Protein AF-A0A7R9KZT3-F1 (afdb_monomer)

Secondary structure (DSSP, 8-state):
-----B--------S--PPEEE-BGGG--HHHHHHHHHHHHHHHHS-TTSTTSHHHHHHHH--TT----HHHHHHHHHHT-S---BSSTTHHHHHHHHHHHHHHHHHHHHT-TT----B--TTSGGG-SPPGGGTS-TTTS--TT--SSS-HHHHTTPPPPHHHH--HHHHT---S-B-TT-HHHHHHSSS-B--SS--SB-S---HHIIIIIIHHHHHHH-TTSTTTSHHHHTTSTTHHHHHHHHHHHHHHHHHTT------HHHHT-EEEEE-TTS-EEEEEGGGTS-GGGGTEEESS----SS------TTSPEEEEEEEEE------SS-EEEEEEPPHHHHHHHHHHHTTTTTTSEEEEEEEEEE--S-SS-EEEEEESPPTTPPP-TTSTTEEEEEE-----S----SS----EEEEEE-HHHHHHHHHHHHHHHSS--SEEEEEEEEE-GGG------------------EEE-BGGG--HHHHHHHHHHHHHHHTS-TT-TTSHHHHHHHH--TT--SSHHHHHHHHHHT-S---BSSTTHHHHHHHHHHHHHHHHHHHHT-TT----B--TTSGGG-SPPHHHH--STTS--TT--SSS-HHHHTTPPPPHHHH--HHHHT-----B-TT-SGGGGG-SS-B--SS--SB-S---HHIIIIIIHHHHHHH-TT-TTT-TTTGGGSTHHHHHHHHHHHHHHHHHHTT------HHHHT-EEEEE-TTS-EEEEEGGGSS-TTTTTEEESS-----TT---------EEEEEE---EEEE--SS-EEEEEE--GGGHHHHHHHHTTTTTTS-EEEEEEEEEE-SSSS-EEEEEESPPTT----TTSTTEEEEE--GGGSTT-TTT-----EEEEEE-HHHHHHHHHHHHHHHSS--SEEEEEEEEE-SSS------TT-EEEEEEEEEEEE-PPTT----TTS-TTTS--

pLDDT: mean 79.07, std 17.39, range [24.5, 98.69]

Solvent-accessible surface area (backbone atoms only — not comparable to full-atom values): 52170 Å² total; per-residue (Å²): 138,82,84,83,58,82,54,71,92,66,96,76,71,100,58,87,80,71,67,44,62,29,41,44,49,87,74,55,50,73,65,58,50,51,38,50,41,45,8,48,39,50,17,60,73,37,58,63,87,38,68,71,7,43,61,31,49,16,20,24,49,14,40,63,85,40,74,73,44,73,70,49,48,50,48,28,64,74,67,58,26,54,61,33,43,39,32,20,48,53,25,62,60,48,52,49,52,49,50,55,32,49,36,46,33,38,20,62,48,33,72,37,94,81,57,58,63,31,19,51,48,35,73,42,82,90,41,26,30,53,56,67,79,44,42,48,67,51,90,84,50,92,37,64,40,36,65,84,54,38,17,59,34,38,48,73,45,43,60,58,56,66,84,45,34,44,46,61,75,31,50,67,32,82,44,40,55,22,53,71,95,38,59,71,49,10,48,51,6,30,31,1,14,62,68,97,66,93,49,51,64,53,64,30,40,11,31,34,52,56,33,26,49,26,37,47,29,24,51,41,7,13,69,90,10,31,38,6,29,49,27,38,17,58,67,37,60,62,43,56,21,48,50,40,32,54,49,43,48,52,54,16,22,42,73,58,70,42,62,84,82,75,54,67,72,63,35,67,39,68,50,76,48,49,45,68,85,55,51,77,37,47,43,46,42,66,72,62,76,48,50,73,78,69,33,39,45,64,76,73,72,66,81,68,98,64,74,77,74,87,72,74,90,78,68,77,67,52,75,48,74,50,77,53,80,50,87,44,76,75,57,95,52,75,45,75,44,79,45,74,55,57,74,90,49,50,63,56,50,50,32,48,30,70,54,76,48,69,91,49,62,68,48,33,36,42,40,42,31,36,30,62,86,70,50,10,52,35,26,45,30,19,49,58,56,59,78,64,59,77,91,49,83,87,40,72,34,41,46,48,73,52,60,45,56,60,56,72,48,50,97,71,95,67,96,73,58,61,62,38,61,44,70,32,71,33,42,69,39,50,40,54,52,31,29,55,39,25,75,75,69,76,48,65,76,65,52,48,34,45,30,39,32,59,47,68,42,73,72,68,77,77,84,90,69,97,78,76,80,93,70,93,82,81,83,79,65,39,58,27,36,46,58,91,72,58,50,74,68,56,52,50,35,51,42,42,10,48,45,50,18,61,72,40,54,67,88,36,62,65,9,42,63,30,49,18,21,26,49,14,38,77,79,37,47,70,43,76,66,37,50,52,52,26,63,75,70,62,24,51,60,31,45,36,32,20,52,53,27,64,61,51,52,48,51,52,50,55,32,48,38,45,31,38,22,63,46,32,70,39,93,79,56,53,63,39,18,51,51,35,70,43,82,90,41,26,35,58,59,64,77,43,45,44,68,49,93,84,49,92,41,63,44,38,65,85,54,33,14,57,43,40,51,75,45,45,58,58,56,67,85,43,35,46,48,57,76,21,51,72,34,63,22,40,59,14,51,76,93,40,68,78,48,8,53,58,6,26,39,0,14,57,68,96,62,95,46,53,60,56,51,30,30,10,31,37,54,50,36,23,49,30,36,44,26,21,62,43,5,13,69,87,11,33,41,4,29,57,25,38,17,58,69,37,61,59,43,61,19,46,49,42,31,54,50,43,49,51,53,15,25,42,74,72,71,35,62,77,85,88,43,71,71,61,33,67,37,67,51,75,51,46,40,68,85,50,51,80,45,79,46,45,46,63,79,65,78,45,53,59,69,70,41,35,44,64,76,72,72,65,79,80,71,95,84,77,76,84,73,90,44,57,64,71,40,82,74,51,71,44,74,46,80,48,79,40,72,63,56,94,52,75,47,74,46,80,45,74,52,59,76,93,49,47,68,58,55,43,37,48,33,68,53,78,44,80,85,57,58,60,45,36,31,35,35,34,31,42,30,56,94,69,38,18,59,36,28,42,33,21,53,60,60,58,87,91,60,83,87,56,81,88,40,74,36,43,53,47,70,48,66,45,31,86,40,56,52,62,37,81,78,72,82,68,67,38,62,37,42,46,62,34,71,34,43,70,43,50,47,51,52,34,28,54,38,24,75,71,69,78,44,60,75,61,55,46,37,44,32,43,32,64,42,68,66,49,97,70,83,73,88,75,64,97,81,34,37,38,35,25,61,39,49,37,36,35,31,37,47,60,61,86,84,62,70,87,64,82,86,74,46,75,85,75,68,76,121

InterPro domains:
  IPR002227 Tyrosinase copper-binding domain [PF00264] (56-254)
  IPR002227 Tyrosinase copper-binding domain [PF00264] (511-713)
  IPR002227 Tyrosinase copper-binding domain [PR00092] (86-103)
  IPR002227 Tyrosinase copper-binding domain [PR00092] (117-122)
  IPR002227 Tyrosinase copper-binding domain [PR00092] (212-223)
  IPR002227 Tyrosinase copper-binding domain [PR00092] (235-253)
  IPR002227 Tyrosinase copper-binding domain [PS00497] (86-103)
  IPR002227 Tyrosinase copper-binding domain [PS00497] (544-561)
  IPR002227 Tyrosinase copper-binding domain [PS00498] (236-247)
  IPR002227 Tyrosinase copper-binding domain [PS00498] (694-705)
  IPR008922 Di-copper centre-containing domain superfamily [G3DSA:1.10.1280.10] (5-304)
  IPR008922 Di-copper centre-containing domain superfamily [G3DSA:1.10.1280.10] (448-761)
  IPR008922 Di-copper centre-containing domain superfamily [SSF48056] (11-301)
  IPR008922 Di-copper centre-containing domain superfamily [SSF48056] (475-759)
  IPR022739 Polyphenol oxidase, central domain [PF12142] (262-301)
  IPR022739 Polyphenol oxidase, central domain [PF12142] (720-758)
  IPR050316 Tyrosinase and Hemocyanin [PTHR11474] (457-765)

Foldseek 3Di:
DDDADADDPDPPDPDPQAFAAAEALQPDDPVLVLLLQQLLVLLCPDDCLQQLHLNLLLQLQAALVDPVPPVVVCVCVVSNGLNAFAQALCNLLRLLVSLLQNQQSSCVSSVHVRHHQHAQPCLPVVRQAQRDLQQDDPPVPNRSQHDPQWFPCNSVRNGDDNQLAPLVLLLLQAAAEEAPVCLVNQARHNRFYDDQATDSYDQTGYPLCVPNNLSCLLLTRFFPGQSQASNRNSSRNNSSNHSVVSNLSVVLSVVLVYDDDDDPSQQAHWDWGAHSVSDIHIGGSVQRRDVVSSSYDYPDGDYDPDRNDPDDPPADEDEDEQDDEDADADDQAKDKDKGFADPVCQVVLLCLLVVVCVVGHYWYKYKYWYFYQGTSWKKWKFKQPDFQDPDDCPDLRTQGMDGDYDDDSDNDPDDPRPGHIDMTTCSSSSSVVSNVCCVVPVGGDSIMMMMIHIDGSNPDDDPDDPDDDDDDDDRDFQAAEAPVPDDPLLLLLQQQLLVLLCPDDCLQQLHLNLLLQLQAAQPFAQDPVSVVVCVVSNGLNAFAQALCNQLRLLVSLLQNQQLSCVSSVPVSHDHYAQQLQPVVRQADDQLQLDDPVPHNRSQHDPQWQPCNSVRPGDDNQLAHLVLLLPAQAAEAEPVGLVCLASHNRFYDDPAGDSYDQGHHPLCQGNNLSCLLLTRAWPGQSQASNRNSSNSNSSNHSVVSNLSVVLSVVQPHDRDPDPVQQAHWGWGAHSVRDIDIGGSVCRNDVSSSRYDYPDGDYDDPPDDDDPFNDWDWQDFQFDKDKDFDDQAKDKDKRFADPLCFVVLFCLLVVVCVPFPKWKKFKKFWFDAITSWKKWKFKQDDPPDDDDCPDLRTFHMDHDRSFYRHRNPPSDGDGHIRMTGCVSSSSVQSNVCCVVPVGGDRIMMMMIHIDGSDPDDDDDDRPTIIIRRTGITMITGDGPPDDVPVPRDSVRPSD

Nearest PDB structures (foldseek):
  4z14-assembly1_D  TM=6.688E-01  e=2.338E-21  Coreopsis grandiflora
  4z12-assembly2_B  TM=6.682E-01  e=1.575E-21  Coreopsis grandiflora
  4z14-assembly7_G  TM=6.636E-01  e=8.440E-21  Coreopsis grandiflora
  4z11-assembly2_B  TM=6.674E-01  e=1.453E-20  Coreopsis grandiflora
  4z0y-assembly1_C  TM=7.490E-01  e=2.002E-13  Coreopsis grandiflora

Radius of gyration: 37.18 Å; Cα contacts (8 Å, |Δi|>4): 1983; chains: 1; bounding box: 91×63×119 Å

Organism: NCBI:txid1979941

Structure (mmCIF, N/CA/C/O backbone):
data_AF-A0A7R9KZT3-F1
#
_entry.id   AF-A0A7R9KZT3-F1
#
loop_
_atom_site.group_PDB
_atom_site.id
_atom_site.type_symbol
_atom_site.label_atom_id
_atom_site.label_alt_id
_atom_site.label_comp_id
_atom_site.label_asym_id
_atom_site.label_entity_id
_atom_site.label_seq_id
_atom_site.pdbx_PDB_ins_code
_atom_site.Cartn_x
_atom_site.Cartn_y
_atom_site.Cartn_z
_atom_site.occupancy
_atom_site.B_iso_or_equiv
_atom_site.auth_seq_id
_atom_site.auth_comp_id
_atom_site.auth_asym_id
_atom_site.auth_atom_id
_atom_site.pdbx_PDB_model_num
ATOM 1 N N . MET A 1 1 ? -16.725 22.736 50.211 1.00 25.58 1 MET A N 1
ATOM 2 C CA . MET A 1 1 ? -16.160 21.934 51.315 1.00 25.58 1 MET A CA 1
ATOM 3 C C . MET A 1 1 ? -16.682 20.510 51.125 1.00 25.58 1 MET A C 1
ATOM 5 O O . MET A 1 1 ? -17.801 20.230 51.520 1.00 25.58 1 MET A O 1
ATOM 9 N N . PHE A 1 2 ? -15.978 19.663 50.365 1.00 27.56 2 PHE A N 1
ATOM 10 C CA . PHE A 1 2 ? -16.417 18.281 50.114 1.00 27.56 2 PHE A CA 1
ATOM 11 C C . PHE A 1 2 ? -15.764 17.372 51.158 1.00 27.56 2 PHE A C 1
ATOM 13 O O . PHE A 1 2 ? -14.540 17.259 51.185 1.00 27.56 2 PHE A O 1
ATOM 20 N N . LEU A 1 3 ? -16.576 16.779 52.041 1.00 27.00 3 LEU A N 1
ATOM 21 C CA . LEU A 1 3 ? -16.144 15.745 52.982 1.00 27.00 3 LEU A CA 1
ATOM 22 C C . LEU A 1 3 ? -15.655 14.529 52.177 1.00 27.00 3 LEU A C 1
ATOM 24 O O . LEU A 1 3 ? -16.437 13.898 51.470 1.00 27.00 3 LEU A O 1
ATOM 28 N N . ILE A 1 4 ? -14.366 14.204 52.275 1.00 30.92 4 ILE A N 1
ATOM 29 C CA . ILE A 1 4 ? -13.809 12.954 51.749 1.00 30.92 4 ILE A CA 1
ATOM 30 C C . ILE A 1 4 ? -14.044 11.887 52.822 1.00 30.92 4 ILE A C 1
ATOM 32 O O . ILE A 1 4 ? -13.359 11.870 53.842 1.00 30.92 4 ILE A O 1
ATOM 36 N N . ILE A 1 5 ? -15.040 11.024 52.616 1.00 38.44 5 ILE A N 1
ATOM 37 C CA . ILE A 1 5 ? -15.298 9.868 53.482 1.00 38.44 5 ILE A CA 1
ATOM 38 C C . ILE A 1 5 ? -14.415 8.713 52.994 1.00 38.44 5 ILE A C 1
ATOM 40 O O . ILE A 1 5 ? -14.577 8.221 51.876 1.00 38.44 5 ILE A O 1
ATOM 44 N N . ASN A 1 6 ? -13.468 8.281 53.829 1.00 35.47 6 ASN A N 1
ATOM 45 C CA . ASN A 1 6 ? -12.727 7.038 53.616 1.00 35.47 6 ASN A CA 1
ATOM 46 C C . ASN A 1 6 ? -13.642 5.866 53.982 1.00 35.47 6 ASN A C 1
ATOM 48 O O . ASN A 1 6 ? -13.790 5.538 55.158 1.00 35.47 6 ASN A O 1
ATOM 52 N N . VAL A 1 7 ? -14.273 5.248 52.986 1.00 42.66 7 VAL A N 1
ATOM 53 C CA . VAL A 1 7 ? -15.101 4.056 53.192 1.00 42.66 7 VAL A CA 1
ATOM 54 C C . VAL A 1 7 ? -14.187 2.835 53.130 1.00 42.66 7 VAL A C 1
ATOM 56 O O . VAL A 1 7 ? -13.742 2.432 52.058 1.00 42.66 7 VAL A O 1
ATOM 59 N N . ARG A 1 8 ? -13.882 2.239 54.287 1.00 40.88 8 ARG A N 1
ATOM 60 C CA . ARG A 1 8 ? -13.417 0.848 54.319 1.00 40.88 8 ARG A CA 1
ATOM 61 C C . ARG A 1 8 ? -14.602 -0.035 53.954 1.00 40.88 8 ARG A C 1
ATOM 63 O O . ARG A 1 8 ? -15.691 0.166 54.487 1.00 40.88 8 ARG A O 1
ATOM 70 N N . ILE A 1 9 ? -14.382 -1.034 53.102 1.00 47.22 9 ILE A N 1
ATOM 71 C CA . ILE A 1 9 ? -15.297 -2.175 52.994 1.00 47.22 9 ILE A CA 1
ATOM 72 C C . ILE A 1 9 ? -15.089 -3.004 54.266 1.00 47.22 9 ILE A C 1
ATOM 74 O O . ILE A 1 9 ? -14.437 -4.044 54.256 1.00 47.22 9 ILE A O 1
ATOM 78 N N . ASP A 1 10 ? -15.529 -2.469 55.406 1.00 34.75 10 ASP A N 1
ATOM 79 C CA . ASP A 1 10 ? -15.551 -3.220 56.647 1.00 34.75 10 ASP A CA 1
ATOM 80 C C . ASP A 1 10 ? -16.725 -4.188 56.572 1.00 34.75 10 ASP A C 1
ATOM 82 O O . ASP A 1 10 ? -17.875 -3.811 56.344 1.00 34.75 10 ASP A O 1
ATOM 86 N N . ALA A 1 11 ? -16.380 -5.456 56.769 1.00 33.59 11 ALA A N 1
ATOM 87 C CA . ALA A 1 11 ? -17.261 -6.582 56.998 1.00 33.59 11 ALA A CA 1
ATOM 88 C C . ALA A 1 11 ? -18.071 -6.384 58.292 1.00 33.59 11 ALA A C 1
ATOM 90 O O . ALA A 1 11 ? -17.854 -7.057 59.298 1.00 33.59 11 ALA A O 1
ATOM 91 N N . LYS A 1 12 ? -18.989 -5.420 58.281 1.00 32.62 12 LYS A N 1
ATOM 92 C CA . LYS A 1 12 ? -19.995 -5.217 59.317 1.00 32.62 12 LYS A CA 1
ATOM 93 C C . LYS A 1 12 ? -21.354 -5.041 58.667 1.00 32.62 12 LYS A C 1
ATOM 95 O O . LYS A 1 12 ? -21.881 -3.943 58.607 1.00 32.62 12 LYS A O 1
ATOM 100 N N . GLU A 1 13 ? -21.884 -6.156 58.185 1.00 34.97 13 GLU A N 1
ATOM 101 C CA . GLU A 1 13 ? -23.274 -6.541 58.421 1.00 34.97 13 GLU A CA 1
ATOM 102 C C . GLU A 1 13 ? -23.427 -8.008 58.014 1.00 34.97 13 GLU A C 1
ATOM 104 O O . GLU A 1 13 ? -23.401 -8.360 56.836 1.00 34.97 13 GLU A O 1
ATOM 109 N N . GLU A 1 14 ? -23.539 -8.875 59.023 1.00 34.44 14 GLU A N 1
ATOM 110 C CA . GLU A 1 14 ? -23.947 -10.272 58.899 1.00 34.44 14 GLU A CA 1
ATOM 111 C C . GLU A 1 14 ? -25.370 -10.344 58.324 1.00 34.44 14 GLU A C 1
ATOM 113 O O . GLU A 1 14 ? -26.355 -10.544 59.027 1.00 34.44 14 GLU A O 1
ATOM 118 N N . THR A 1 15 ? -25.498 -10.191 57.011 1.00 37.62 15 THR A N 1
ATOM 119 C CA . THR A 1 15 ? -26.685 -10.606 56.267 1.00 37.62 15 THR A CA 1
ATOM 120 C C . THR A 1 15 ? -26.211 -11.595 55.217 1.00 37.62 15 THR A C 1
ATOM 122 O O . THR A 1 15 ? -25.415 -11.241 54.355 1.00 37.62 15 THR A O 1
ATOM 125 N N . LYS A 1 16 ? -26.624 -12.868 55.366 1.00 43.31 16 LYS A N 1
ATOM 126 C CA . LYS A 1 16 ? -26.344 -14.020 54.480 1.00 43.31 16 LYS A CA 1
ATOM 127 C C . LYS A 1 16 ? -25.837 -13.571 53.106 1.00 43.31 16 LYS A C 1
ATOM 129 O O . LYS A 1 16 ? -26.649 -13.232 52.247 1.00 43.31 16 LYS A O 1
ATOM 134 N N . HIS A 1 17 ? -24.516 -13.530 52.917 1.00 57.59 17 HIS A N 1
ATOM 135 C CA . HIS A 1 17 ? -23.930 -12.934 51.721 1.00 57.59 17 HIS A CA 1
ATOM 136 C C . HIS A 1 17 ? -24.317 -13.746 50.487 1.00 57.59 17 HIS A C 1
ATOM 138 O O . HIS A 1 17 ? -23.720 -14.773 50.155 1.00 57.59 17 HIS A O 1
ATOM 144 N N . ARG A 1 18 ? -25.365 -13.278 49.814 1.00 75.12 18 ARG A N 1
ATOM 145 C CA . ARG A 1 18 ? -25.803 -13.784 48.527 1.00 75.12 18 ARG A CA 1
ATOM 146 C C . ARG A 1 18 ? -24.642 -13.644 47.550 1.00 75.12 18 ARG A C 1
ATOM 148 O O . ARG A 1 18 ? -24.170 -12.540 47.310 1.00 75.12 18 ARG A O 1
ATOM 155 N N . THR A 1 19 ? -24.193 -14.766 46.996 1.00 86.44 19 THR A N 1
ATOM 156 C CA . THR A 1 19 ? -23.185 -14.758 45.934 1.00 86.44 19 THR A CA 1
ATOM 157 C C . THR A 1 19 ? -23.883 -14.583 44.592 1.00 86.44 19 THR A C 1
ATOM 159 O O . THR A 1 19 ? -24.685 -15.427 44.191 1.00 86.44 19 THR A O 1
ATOM 162 N N . TYR A 1 20 ? -23.587 -13.487 43.908 1.00 93.19 20 TYR A N 1
ATOM 163 C CA . TYR A 1 20 ? -24.064 -13.185 42.567 1.00 93.19 20 TYR A CA 1
ATOM 164 C C . TYR A 1 20 ? -23.340 -14.050 41.530 1.00 93.19 20 TYR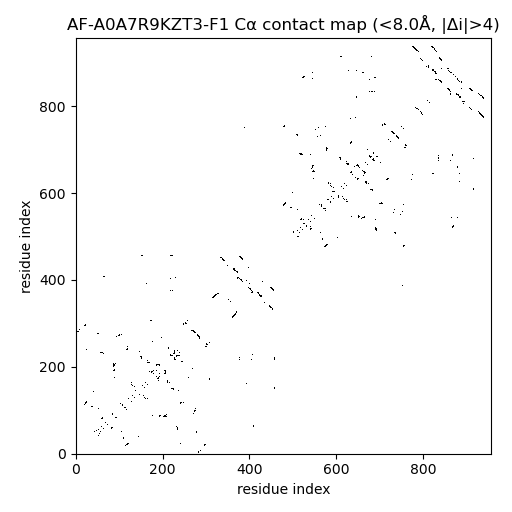 A C 1
ATOM 166 O O . TYR A 1 20 ? -22.137 -14.285 41.631 1.00 93.19 20 TYR A O 1
ATOM 174 N N . VAL A 1 21 ? -24.067 -14.539 40.527 1.00 95.19 21 VAL A N 1
ATOM 175 C CA . VAL A 1 21 ? -23.489 -15.337 39.440 1.00 95.19 21 VAL A CA 1
ATOM 176 C C . VAL A 1 21 ? -23.626 -14.552 38.145 1.00 95.19 21 VAL A C 1
ATOM 178 O O . VAL A 1 21 ? -24.741 -14.265 37.711 1.00 95.19 21 VAL A O 1
ATOM 181 N N . ARG A 1 22 ? -22.497 -14.181 37.544 1.00 97.06 22 ARG A N 1
ATOM 182 C CA . ARG A 1 22 ? -22.452 -13.650 36.180 1.00 97.06 22 ARG A CA 1
ATOM 183 C C . ARG A 1 22 ? -22.492 -14.824 35.214 1.00 97.06 22 ARG A C 1
ATOM 185 O O . ARG A 1 22 ? -21.695 -15.752 35.355 1.00 97.06 22 ARG A O 1
ATOM 192 N N . LYS A 1 23 ? -23.434 -14.781 34.278 1.00 96.12 23 LYS A N 1
ATOM 193 C CA . LYS A 1 23 ? -23.669 -15.831 33.283 1.00 96.12 23 LYS A CA 1
ATOM 194 C C . LYS A 1 23 ? -23.264 -15.361 31.896 1.00 96.12 23 LYS A C 1
ATOM 196 O O . LYS A 1 23 ? -23.144 -14.151 31.682 1.00 96.12 23 LYS A O 1
ATOM 201 N N . SER A 1 24 ? -23.107 -16.296 30.963 1.00 96.19 24 SER A N 1
ATOM 202 C CA . SER A 1 24 ? -23.040 -15.910 29.554 1.00 96.19 24 SER A CA 1
ATOM 203 C C . SER A 1 24 ? -24.322 -15.168 29.161 1.00 96.19 24 SER A C 1
ATOM 205 O O . SER A 1 24 ? -25.416 -15.527 29.604 1.00 96.19 24 SER A O 1
ATOM 207 N N . ALA A 1 25 ? -24.182 -14.141 28.327 1.00 94.75 25 ALA A N 1
ATOM 208 C CA . ALA A 1 25 ? -25.292 -13.425 27.715 1.00 94.75 25 ALA A CA 1
ATOM 209 C C . ALA A 1 25 ? -26.271 -14.394 27.029 1.00 94.75 25 ALA A C 1
ATOM 211 O O . ALA A 1 25 ? -27.477 -14.309 27.257 1.00 94.75 25 ALA A O 1
ATOM 212 N N . ASP A 1 26 ? -25.764 -15.376 26.284 1.00 89.31 26 ASP A N 1
ATOM 213 C CA . ASP A 1 26 ? -26.603 -16.341 25.561 1.00 89.31 26 ASP A CA 1
ATOM 214 C C . ASP A 1 26 ? -27.299 -17.357 26.487 1.00 89.31 26 ASP A C 1
ATOM 216 O O . ASP A 1 26 ? -28.234 -18.040 26.078 1.00 89.31 26 ASP A O 1
ATOM 220 N N . ALA A 1 27 ? -26.895 -17.426 27.761 1.00 91.81 27 ALA A N 1
ATOM 221 C CA . ALA A 1 27 ? -27.527 -18.260 28.785 1.00 91.81 27 ALA A CA 1
ATOM 222 C C . ALA A 1 27 ? -28.573 -17.505 29.630 1.00 91.81 27 ALA A C 1
ATOM 224 O O . ALA A 1 27 ? -29.166 -18.089 30.545 1.00 91.81 27 ALA A O 1
ATOM 225 N N . LEU A 1 28 ? -28.785 -16.209 29.377 1.00 91.94 28 LEU A N 1
ATOM 226 C CA . LEU A 1 28 ? -29.783 -15.429 30.101 1.00 91.94 28 LEU A CA 1
ATOM 227 C C . LEU A 1 28 ? -31.205 -15.790 29.668 1.00 91.94 28 LEU A C 1
ATOM 229 O O . LEU A 1 28 ? -31.531 -15.928 28.490 1.00 91.94 28 LEU A O 1
ATOM 233 N N . THR A 1 29 ? -32.090 -15.867 30.653 1.00 89.69 29 THR A N 1
ATOM 234 C CA . THR A 1 29 ? -33.527 -16.010 30.435 1.00 89.69 29 THR A CA 1
ATOM 235 C C . THR A 1 29 ? -34.129 -14.726 29.866 1.00 89.69 29 THR A C 1
ATOM 237 O O . THR A 1 29 ? -33.620 -13.621 30.067 1.00 89.69 29 THR A O 1
ATOM 240 N N . PHE A 1 30 ? -35.293 -14.847 29.226 1.00 84.00 30 PHE A N 1
ATOM 241 C CA . PHE A 1 30 ? -36.045 -13.693 28.727 1.00 84.00 30 PHE A CA 1
ATOM 242 C C . PHE A 1 30 ? -36.299 -12.627 29.811 1.00 84.00 30 PHE A C 1
ATOM 244 O O . PHE A 1 30 ? -36.148 -11.433 29.557 1.00 84.00 30 PHE A O 1
ATOM 251 N N . LYS A 1 31 ? -36.617 -13.049 31.044 1.00 87.88 31 LYS A N 1
ATOM 252 C CA . LYS A 1 31 ? -36.808 -12.136 32.181 1.00 87.88 31 LYS A CA 1
ATOM 253 C C . LYS A 1 31 ? -35.525 -11.375 32.526 1.00 87.88 31 LYS A C 1
ATOM 255 O O . LYS A 1 31 ? -35.575 -10.163 32.709 1.00 87.88 31 LYS A O 1
ATOM 260 N N . GLU A 1 32 ? -34.387 -12.064 32.607 1.00 92.94 32 GLU A N 1
ATOM 261 C CA . GLU A 1 32 ? -33.093 -11.426 32.891 1.00 92.94 32 GLU A CA 1
ATOM 262 C C . GLU A 1 32 ? -32.752 -10.379 31.815 1.00 92.94 32 GLU A C 1
ATOM 264 O O . GLU A 1 32 ? -32.341 -9.266 32.148 1.00 92.94 32 GLU A O 1
ATOM 269 N N . TRP A 1 33 ? -33.031 -10.671 30.540 1.00 90.25 33 TRP A N 1
ATOM 270 C CA . TRP A 1 33 ? -32.879 -9.702 29.452 1.00 90.25 33 TRP A CA 1
ATOM 271 C C . TRP A 1 33 ? -33.803 -8.488 29.570 1.00 90.25 33 TRP A C 1
ATOM 273 O O . TRP A 1 33 ? -33.366 -7.356 29.349 1.00 90.25 33 TRP A O 1
ATOM 283 N N . GLN A 1 34 ? -35.067 -8.690 29.945 1.00 88.75 34 GLN A N 1
ATOM 284 C CA . GLN A 1 34 ? -35.996 -7.587 30.196 1.00 88.75 34 GLN A CA 1
ATOM 285 C C . GLN A 1 34 ? -35.544 -6.706 31.366 1.00 88.75 34 GLN A C 1
ATOM 287 O O . GLN A 1 34 ? -35.652 -5.481 31.289 1.00 88.75 34 GLN A O 1
ATOM 292 N N . ASP A 1 35 ? -35.021 -7.311 32.432 1.00 93.38 35 ASP A N 1
ATOM 293 C CA . ASP A 1 35 ? -34.506 -6.590 33.595 1.00 93.38 35 ASP A CA 1
ATOM 294 C C . ASP A 1 35 ? -33.272 -5.744 33.208 1.00 93.38 35 ASP A C 1
ATOM 296 O O . ASP A 1 35 ? -33.190 -4.568 33.578 1.00 93.38 35 ASP A O 1
ATOM 300 N N . ILE A 1 36 ? -32.369 -6.276 32.373 1.00 94.81 36 ILE A N 1
ATOM 301 C CA . ILE A 1 36 ? -31.231 -5.528 31.806 1.00 94.81 36 ILE A CA 1
ATOM 302 C C . ILE A 1 36 ? -31.709 -4.368 30.927 1.00 94.81 36 ILE A C 1
ATOM 304 O O . ILE A 1 36 ? -31.286 -3.231 31.153 1.00 94.81 36 ILE A O 1
ATOM 308 N N . ARG A 1 37 ? -32.614 -4.611 29.964 1.00 92.69 37 ARG A N 1
ATOM 309 C CA . ARG A 1 37 ? -33.170 -3.552 29.096 1.00 92.69 37 ARG A CA 1
ATOM 310 C C . ARG A 1 37 ? -33.773 -2.427 29.934 1.00 92.69 37 ARG A C 1
ATOM 312 O O . ARG A 1 37 ? -33.431 -1.266 29.732 1.00 92.69 37 ARG A O 1
ATOM 319 N N . ARG A 1 38 ? -34.596 -2.765 30.931 1.00 93.62 38 ARG A N 1
ATOM 320 C CA . ARG A 1 38 ? -35.207 -1.787 31.842 1.00 93.62 38 ARG A CA 1
ATOM 321 C C . ARG A 1 38 ? -34.159 -0.979 32.602 1.00 93.62 38 ARG A C 1
ATOM 323 O O . ARG A 1 38 ? -34.267 0.241 32.669 1.00 93.62 38 ARG A O 1
ATOM 330 N N . GLY A 1 39 ? -33.140 -1.641 33.150 1.00 96.38 39 GLY A N 1
ATOM 331 C CA . GLY A 1 39 ? -32.054 -0.972 33.864 1.00 96.38 39 GLY A CA 1
ATOM 332 C C . GLY A 1 39 ? -31.318 0.042 32.986 1.00 96.38 39 GLY A C 1
ATOM 333 O O . GLY A 1 39 ? -31.150 1.191 33.394 1.00 96.38 39 GLY A O 1
ATOM 334 N N . PHE A 1 40 ? -30.947 -0.347 31.762 1.00 96.38 40 PHE A N 1
ATOM 335 C CA . PHE A 1 40 ? -30.303 0.560 30.809 1.00 96.38 40 PHE A CA 1
ATOM 336 C C . PHE A 1 40 ? -31.220 1.708 30.376 1.00 96.38 40 PHE A C 1
ATOM 338 O O . PHE A 1 40 ? -30.739 2.837 30.299 1.00 96.38 40 PHE A O 1
ATOM 345 N N . GLN A 1 41 ? -32.516 1.460 30.151 1.00 94.69 41 GLN A N 1
ATOM 346 C CA . GLN A 1 41 ? -33.479 2.519 29.829 1.00 94.69 41 GLN A CA 1
ATOM 347 C C . GLN A 1 41 ? -33.552 3.556 30.956 1.00 94.69 41 GLN A C 1
ATOM 349 O O . GLN A 1 41 ? -33.286 4.731 30.731 1.00 94.69 41 GLN A O 1
ATOM 354 N N . VAL A 1 42 ? -33.768 3.118 32.202 1.00 96.75 42 VAL A N 1
ATOM 355 C CA . VAL A 1 42 ? -33.827 4.016 33.370 1.00 96.75 42 VAL A CA 1
ATOM 356 C C . VAL A 1 42 ? -32.534 4.817 33.527 1.00 96.75 42 VAL A C 1
ATOM 358 O O . VAL A 1 42 ? -32.559 5.992 33.894 1.00 96.75 42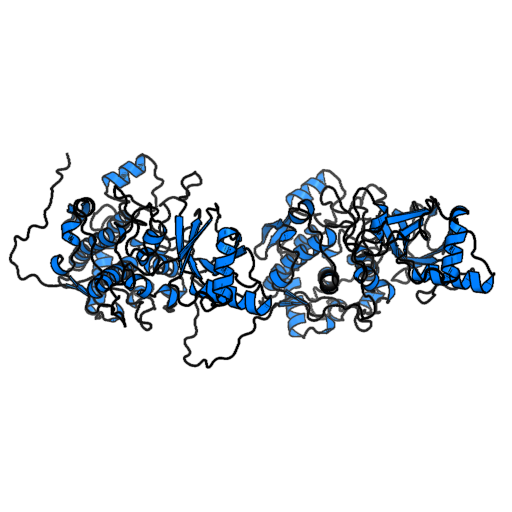 VAL A O 1
ATOM 361 N N . MET A 1 43 ? -31.378 4.203 33.267 1.00 97.56 43 MET A N 1
ATOM 362 C CA . MET A 1 43 ? -30.100 4.912 33.303 1.00 97.56 43 MET A CA 1
ATOM 363 C C . MET A 1 43 ? -29.949 5.925 32.161 1.00 97.56 43 MET A C 1
ATOM 365 O O . MET A 1 43 ? -29.331 6.967 32.385 1.00 97.56 43 MET A O 1
ATOM 369 N N . LYS A 1 44 ? -30.492 5.651 30.968 1.00 94.06 44 LYS A N 1
ATOM 370 C CA . LYS A 1 44 ? -30.511 6.577 29.823 1.00 94.06 44 LYS A CA 1
ATOM 371 C C . LYS A 1 44 ? -31.449 7.765 30.048 1.00 94.06 44 LYS A C 1
ATOM 373 O O . LYS A 1 44 ? -31.067 8.886 29.728 1.00 94.06 44 LYS A O 1
ATOM 378 N N . ASP A 1 45 ? -32.604 7.540 30.669 1.00 93.69 45 ASP A N 1
ATOM 379 C CA . ASP A 1 45 ? -33.618 8.575 30.920 1.00 93.69 45 ASP A CA 1
ATOM 380 C C . ASP A 1 45 ? -33.199 9.576 32.013 1.00 93.69 45 ASP A C 1
ATOM 382 O O . ASP A 1 45 ? -33.723 10.689 32.120 1.00 93.69 45 ASP A O 1
ATOM 386 N N . ARG A 1 46 ? -32.236 9.200 32.865 1.00 95.69 46 ARG A N 1
ATOM 387 C CA . ARG A 1 46 ? -31.687 10.098 33.889 1.00 95.69 46 ARG A CA 1
ATOM 388 C C . ARG A 1 46 ? -30.943 11.265 33.241 1.00 95.69 46 ARG A C 1
ATOM 390 O O . ARG A 1 46 ? -30.168 11.099 32.306 1.00 95.69 46 ARG A O 1
ATOM 397 N N . LYS A 1 47 ? -31.088 12.452 33.842 1.00 92.38 47 LYS A N 1
ATOM 398 C CA . LYS A 1 47 ? -30.330 13.654 33.455 1.00 92.38 47 LYS A CA 1
ATOM 399 C C . LYS A 1 47 ? -28.832 13.350 33.370 1.00 92.38 47 LYS A C 1
ATOM 401 O O . LYS A 1 47 ? -28.280 12.714 34.260 1.00 92.38 47 LYS A O 1
ATOM 406 N N . GLN A 1 48 ? -28.176 13.913 32.364 1.00 86.75 48 GLN A N 1
ATOM 407 C CA . GLN A 1 48 ? -26.770 13.662 32.030 1.00 86.75 48 GLN A CA 1
ATOM 408 C C . GLN A 1 48 ? -25.779 13.866 33.192 1.00 86.75 48 GLN A C 1
ATOM 410 O O . GLN A 1 48 ? -24.794 13.145 33.300 1.00 86.75 48 GLN A O 1
ATOM 415 N N . LEU A 1 49 ? -26.037 14.834 34.082 1.00 90.25 49 LEU A N 1
ATOM 416 C CA . LEU A 1 49 ? -25.191 15.111 35.254 1.00 90.25 49 LEU A CA 1
ATOM 417 C C . LEU A 1 49 ? -25.565 14.294 36.501 1.00 90.25 49 LEU A C 1
ATOM 419 O O . LEU A 1 49 ? -24.933 14.449 37.544 1.00 90.25 49 LEU A O 1
ATOM 423 N N . ASN A 1 50 ? -26.589 13.443 36.424 1.00 95.06 50 ASN A N 1
ATOM 424 C CA . ASN A 1 50 ? -26.897 12.506 37.495 1.00 95.06 50 ASN A CA 1
ATOM 425 C C . ASN A 1 50 ? -25.807 11.419 37.514 1.00 95.06 50 ASN A C 1
ATOM 427 O O . ASN A 1 50 ? -25.633 10.757 36.484 1.00 95.06 50 ASN A O 1
ATOM 431 N N . PRO A 1 51 ? -25.118 11.186 38.651 1.00 95.50 51 PRO A N 1
ATOM 432 C CA . PRO A 1 51 ? -24.048 10.194 38.740 1.00 95.50 51 PRO A CA 1
ATOM 433 C C . PRO A 1 51 ? -24.515 8.771 38.427 1.00 95.50 51 PRO A C 1
ATOM 435 O O . PRO A 1 51 ? -23.704 7.928 38.073 1.00 95.50 51 PRO A O 1
ATOM 438 N N . LEU A 1 52 ? -25.817 8.497 38.506 1.00 97.25 52 LEU A N 1
ATOM 439 C CA . LEU A 1 52 ? -26.413 7.202 38.197 1.00 97.25 52 LEU A CA 1
ATOM 440 C C . LEU A 1 52 ? -26.936 7.098 36.751 1.00 97.25 52 LEU A C 1
ATOM 442 O O . LEU A 1 52 ? -27.611 6.120 36.425 1.00 97.25 52 LEU A O 1
ATOM 446 N N . SER A 1 53 ? -26.720 8.108 35.903 1.00 97.44 53 SER A N 1
ATOM 447 C CA . SER A 1 53 ? -27.074 8.034 34.477 1.00 97.44 53 SER A CA 1
ATOM 448 C C . SER A 1 53 ? -26.041 7.229 33.687 1.00 97.44 53 SER A C 1
ATOM 450 O O . SER A 1 53 ? -24.865 7.184 34.056 1.00 97.44 53 SER A O 1
ATOM 452 N N . LEU A 1 54 ? -26.462 6.623 32.572 1.00 96.06 54 LEU A N 1
ATOM 453 C CA . LEU A 1 54 ? -25.554 5.883 31.689 1.00 96.06 54 LEU A CA 1
ATOM 454 C C . LEU A 1 54 ? -24.459 6.802 31.140 1.00 96.06 54 LEU A C 1
ATOM 456 O O . LEU A 1 54 ? -23.294 6.421 31.115 1.00 96.06 54 LEU A O 1
ATOM 460 N N . LEU A 1 55 ? -24.826 8.025 30.744 1.00 94.50 55 LEU A N 1
ATOM 461 C CA . LEU A 1 55 ? -23.878 8.983 30.183 1.00 94.50 55 LEU A CA 1
ATOM 462 C C . LEU A 1 55 ? -22.820 9.411 31.204 1.00 94.50 55 LEU A C 1
ATOM 464 O O . LEU A 1 55 ? -21.644 9.496 30.863 1.00 94.50 55 LEU A O 1
ATOM 468 N N . TYR A 1 56 ? -23.220 9.647 32.457 1.00 96.06 56 TYR A N 1
ATOM 469 C CA . TYR A 1 56 ? -22.269 9.989 33.509 1.00 96.06 56 TYR A CA 1
ATOM 470 C C . TYR A 1 56 ? -21.308 8.837 33.780 1.00 96.06 56 TYR A C 1
ATOM 472 O O . TYR A 1 56 ? -20.103 9.063 33.841 1.00 96.06 56 TYR A O 1
ATOM 480 N N . GLN A 1 57 ? -21.835 7.614 33.916 1.00 96.88 57 GLN A N 1
ATOM 481 C CA . GLN A 1 57 ? -21.014 6.420 34.110 1.00 96.88 57 GLN A CA 1
ATOM 482 C C . GLN A 1 57 ? -20.027 6.260 32.950 1.00 96.88 57 GLN A C 1
ATOM 484 O O . GLN A 1 57 ? -18.828 6.197 33.191 1.00 96.88 57 GLN A O 1
ATOM 489 N N . ALA A 1 58 ? -20.493 6.356 31.702 1.00 95.69 58 ALA A N 1
ATOM 490 C CA . ALA A 1 58 ? -19.629 6.307 30.526 1.00 95.69 58 ALA A CA 1
ATOM 491 C C . ALA A 1 58 ? -18.530 7.387 30.536 1.00 95.69 58 ALA A C 1
ATOM 493 O O . ALA A 1 58 ? -17.387 7.097 30.192 1.00 95.69 58 ALA A O 1
ATOM 494 N N . ASN A 1 59 ? -18.835 8.605 30.999 1.00 94.19 59 ASN A N 1
ATOM 495 C CA . ASN A 1 59 ? -17.852 9.685 31.096 1.00 94.19 59 ASN A CA 1
ATOM 496 C C . ASN A 1 59 ? -16.781 9.455 32.190 1.00 94.19 59 ASN A C 1
ATOM 498 O O . ASN A 1 59 ? -15.692 10.028 32.094 1.00 94.19 59 ASN A O 1
ATOM 502 N N . ILE A 1 60 ? -17.031 8.598 33.195 1.00 95.19 60 ILE A N 1
ATOM 503 C CA . ILE A 1 60 ? -15.988 8.124 34.131 1.00 95.19 60 ILE A CA 1
ATOM 504 C C . ILE A 1 60 ? -14.911 7.360 33.357 1.00 95.19 60 ILE A C 1
ATOM 506 O O . ILE A 1 60 ? -13.723 7.576 33.595 1.00 95.19 60 ILE A O 1
ATOM 510 N N . HIS A 1 61 ? -15.311 6.515 32.404 1.00 94.12 61 HIS A N 1
ATOM 511 C CA . HIS A 1 61 ? -14.377 5.832 31.515 1.00 94.12 61 HIS A CA 1
ATOM 512 C C . HIS A 1 61 ? -13.710 6.805 30.538 1.00 94.12 61 HIS A C 1
ATOM 514 O O . HIS A 1 61 ? -12.489 6.852 30.472 1.00 94.12 61 HIS A O 1
ATOM 520 N N . GLY A 1 62 ? -14.478 7.629 29.826 1.00 89.56 62 GLY A N 1
ATOM 521 C CA . GLY A 1 62 ? -13.913 8.666 28.967 1.00 89.56 62 GLY A CA 1
ATOM 522 C C . GLY A 1 62 ? -14.949 9.683 28.503 1.00 89.56 62 GLY A C 1
ATOM 523 O O . GLY A 1 62 ? -16.107 9.351 28.289 1.00 89.56 62 GLY A O 1
ATOM 524 N N . TYR A 1 63 ? -14.535 10.941 28.364 1.00 86.19 63 TYR A N 1
ATOM 525 C CA . TYR A 1 63 ? -15.381 12.080 27.997 1.00 86.19 63 TYR A CA 1
ATOM 526 C C . TYR A 1 63 ? -15.034 12.566 26.574 1.00 86.19 63 TYR A C 1
ATOM 528 O O . TYR A 1 63 ? -13.974 13.158 26.373 1.00 86.19 63 TYR A O 1
ATOM 536 N N . PRO A 1 64 ? -15.900 12.333 25.572 1.00 76.75 64 PRO A N 1
ATOM 537 C CA . PRO A 1 64 ? -15.624 12.626 24.164 1.00 76.75 64 PRO A CA 1
ATOM 538 C C . PRO A 1 64 ? -15.242 14.048 23.791 1.00 76.75 64 PRO A C 1
ATOM 540 O O . PRO A 1 64 ? -14.547 14.252 22.804 1.00 76.75 64 PRO A O 1
ATOM 543 N N . GLU A 1 65 ? -15.733 15.031 24.535 1.00 73.06 65 GLU A N 1
ATOM 544 C CA . GLU A 1 65 ? -15.481 16.442 24.236 1.00 73.06 65 GLU A CA 1
ATOM 545 C C . GLU A 1 65 ? -14.165 16.923 24.856 1.00 73.06 65 GLU A C 1
ATOM 547 O O . GLU A 1 65 ? -13.846 18.101 24.744 1.00 73.06 65 GLU A O 1
ATOM 552 N N . TYR A 1 66 ? -13.420 16.032 25.520 1.00 71.88 66 TYR A N 1
ATOM 553 C CA . TYR A 1 66 ? -12.238 16.370 26.296 1.00 71.88 66 TYR A CA 1
ATOM 554 C C . TYR A 1 66 ? -11.034 16.742 25.425 1.00 71.88 66 TYR A C 1
ATOM 556 O O . TYR A 1 66 ? -10.287 15.887 24.960 1.00 71.88 66 TYR A O 1
ATOM 564 N N . ASP A 1 67 ? -10.812 18.040 25.291 1.00 68.62 67 ASP A N 1
ATOM 565 C CA . ASP A 1 67 ? -9.723 18.714 24.618 1.00 68.62 67 ASP A CA 1
ATOM 566 C C . ASP A 1 67 ? -8.463 18.925 25.472 1.00 68.62 67 ASP A C 1
ATOM 568 O O . ASP A 1 67 ? -7.447 19.393 24.952 1.00 68.62 67 ASP A O 1
ATOM 572 N N . GLY A 1 68 ? -8.511 18.595 26.767 1.00 74.00 68 GLY A N 1
ATOM 573 C CA . GLY A 1 68 ? -7.419 18.808 27.722 1.00 74.00 68 GLY A CA 1
ATOM 574 C C . GLY A 1 68 ? -7.191 20.274 28.114 1.00 74.00 68 GLY A C 1
ATOM 575 O O . GLY A 1 68 ? -6.203 20.584 28.785 1.00 74.00 68 GLY A O 1
ATOM 576 N N . SER A 1 69 ? -8.074 21.193 27.709 1.00 76.88 69 SER A N 1
ATOM 577 C CA . SER A 1 69 ? -8.034 22.592 28.139 1.00 76.88 69 SER A CA 1
ATOM 578 C C . SER A 1 69 ? -8.169 22.700 29.661 1.00 76.88 69 SER A C 1
ATOM 580 O O . SER A 1 69 ? -8.818 21.864 30.295 1.00 76.88 69 SER A O 1
ATOM 582 N N . PRO A 1 70 ? -7.622 23.756 30.289 1.00 79.81 70 PRO A N 1
ATOM 583 C CA . PRO A 1 70 ? -7.790 23.982 31.725 1.00 79.81 70 PRO A CA 1
ATOM 584 C C . PRO A 1 70 ? -9.258 23.955 32.182 1.00 79.81 70 PRO A C 1
ATOM 586 O O . PRO A 1 70 ? -9.562 23.410 33.242 1.00 79.81 70 PRO A O 1
ATOM 589 N N . ALA A 1 71 ? -10.175 24.483 31.363 1.00 76.94 71 ALA A N 1
ATOM 590 C CA . ALA A 1 71 ? -11.608 24.472 31.642 1.00 76.94 71 ALA A CA 1
ATOM 591 C C . ALA A 1 71 ? -12.168 23.044 31.692 1.00 76.94 71 ALA A C 1
ATOM 593 O O . ALA A 1 71 ? -12.881 22.683 32.628 1.00 76.94 71 ALA A O 1
ATOM 594 N N . GLN A 1 72 ? -11.805 22.199 30.731 1.00 77.88 72 GLN A N 1
ATOM 595 C CA . GLN A 1 72 ? -12.275 20.821 30.712 1.00 77.88 72 GLN A CA 1
ATOM 596 C C . GLN A 1 72 ? -11.534 19.907 31.690 1.00 77.88 72 GLN A C 1
ATOM 598 O O . GLN A 1 72 ? -12.142 18.981 32.217 1.00 77.88 72 GLN A O 1
ATOM 603 N N . ASN A 1 73 ? -10.279 20.201 32.036 1.00 80.00 73 ASN A N 1
ATOM 604 C CA . ASN A 1 73 ? -9.591 19.573 33.169 1.00 80.00 73 ASN A CA 1
ATOM 605 C C . ASN A 1 73 ? -10.335 19.841 34.478 1.00 80.00 73 ASN A C 1
ATOM 607 O O . ASN A 1 73 ? -10.518 18.931 35.290 1.00 80.00 73 ASN A O 1
ATOM 611 N N . ALA A 1 74 ? -10.814 21.074 34.667 1.00 80.75 74 ALA A N 1
ATOM 612 C CA . ALA A 1 74 ? -11.632 21.425 35.818 1.00 80.75 74 ALA A CA 1
ATOM 613 C C . ALA A 1 74 ? -12.976 20.677 35.811 1.00 80.75 74 ALA A C 1
ATOM 615 O O . ALA A 1 74 ? -13.387 20.186 36.859 1.00 80.75 74 ALA A O 1
ATOM 616 N N . ILE A 1 75 ? -13.630 20.521 34.652 1.00 83.44 75 ILE A N 1
ATOM 617 C CA . ILE A 1 75 ? -14.860 19.717 34.502 1.00 83.44 75 ILE A CA 1
ATOM 618 C C . ILE A 1 75 ? -14.590 18.246 34.837 1.00 83.44 75 ILE A C 1
ATOM 620 O O . ILE A 1 75 ? -15.268 17.688 35.698 1.00 83.44 75 ILE A O 1
ATOM 624 N N . ALA A 1 76 ? -13.586 17.629 34.210 1.00 83.12 76 ALA A N 1
ATOM 625 C CA . ALA A 1 76 ? -13.246 16.226 34.425 1.00 83.12 76 ALA A CA 1
ATOM 626 C C . ALA A 1 76 ? -12.927 15.943 35.899 1.00 83.12 76 ALA A C 1
ATOM 628 O O . ALA A 1 76 ? -13.464 15.005 36.485 1.00 83.12 76 ALA A O 1
ATOM 629 N N . THR A 1 77 ? -12.153 16.824 36.537 1.00 85.06 77 THR A N 1
ATOM 630 C CA . THR A 1 77 ? -11.857 16.744 37.974 1.00 85.06 77 THR A CA 1
ATOM 631 C C . THR A 1 77 ? -13.119 16.917 38.823 1.00 85.06 77 THR A C 1
ATOM 633 O O . THR A 1 77 ? -13.358 16.137 39.743 1.00 85.06 77 THR A O 1
ATOM 636 N N . LYS A 1 78 ? -13.949 17.923 38.517 1.00 87.81 78 LYS A N 1
ATOM 637 C CA . LYS A 1 78 ? -15.175 18.240 39.265 1.00 87.81 78 LYS A CA 1
ATOM 638 C C . LYS A 1 78 ? -16.186 17.095 39.239 1.00 87.81 78 LYS A C 1
ATOM 640 O O . LYS A 1 78 ? -16.842 16.855 40.248 1.00 87.81 78 LYS A O 1
ATOM 645 N N . TYR A 1 79 ? -16.322 16.414 38.104 1.00 87.94 79 TYR A N 1
ATOM 646 C CA . TYR A 1 79 ? -17.300 15.343 37.904 1.00 87.94 79 TYR A CA 1
ATOM 647 C C . TYR A 1 79 ? -16.691 13.935 37.957 1.00 87.94 79 TYR A C 1
ATOM 649 O O . TYR A 1 79 ? -17.388 12.968 37.678 1.00 87.94 79 TYR A O 1
ATOM 657 N N . ASN A 1 80 ? -15.418 13.785 38.343 1.00 91.44 80 ASN A N 1
ATOM 658 C CA . ASN A 1 80 ? -14.736 12.484 38.372 1.00 91.44 80 ASN A CA 1
ATOM 659 C C . ASN A 1 80 ? -14.844 11.731 37.025 1.00 91.44 80 ASN A C 1
ATOM 661 O O . ASN A 1 80 ? -15.059 10.520 36.985 1.00 91.44 80 ASN A O 1
ATOM 665 N N . TRP A 1 81 ? -14.742 12.468 35.919 1.00 92.31 81 TRP A N 1
ATOM 666 C CA . TRP A 1 81 ? -14.711 11.942 34.551 1.00 92.31 81 TRP A CA 1
ATOM 667 C C . TRP A 1 81 ? -13.269 11.769 34.077 1.00 92.31 81 TRP A C 1
ATOM 669 O O . TRP A 1 81 ? -12.360 12.329 34.688 1.00 92.31 81 TRP A O 1
ATOM 679 N N . GLN A 1 82 ? -13.053 11.021 32.992 1.00 87.94 82 GLN A N 1
ATOM 680 C CA . GLN A 1 82 ? -11.711 10.726 32.463 1.00 87.94 82 GLN A CA 1
ATOM 681 C C . GLN A 1 82 ? -10.808 10.011 33.484 1.00 87.94 82 GLN A C 1
ATOM 683 O O . GLN A 1 82 ? -9.694 10.447 33.769 1.00 87.94 82 GLN A O 1
ATOM 688 N N . GLN A 1 83 ? -11.310 8.928 34.080 1.00 90.56 83 GLN A N 1
ATOM 689 C CA . GLN A 1 83 ? -10.641 8.189 35.158 1.00 90.56 83 GLN A CA 1
ATOM 690 C C . GLN A 1 83 ? -10.235 6.759 34.775 1.00 90.56 83 GLN A C 1
ATOM 692 O O . GLN A 1 83 ? -9.696 6.062 35.638 1.00 90.56 83 GLN A O 1
ATOM 697 N N . CYS A 1 84 ? -10.496 6.293 33.541 1.00 90.56 84 CYS A N 1
ATOM 698 C CA . CYS A 1 84 ? -10.099 4.940 33.129 1.00 90.56 84 CYS A CA 1
ATOM 699 C C . CYS A 1 84 ? -8.599 4.712 33.303 1.00 90.56 84 CYS A C 1
ATOM 701 O O . CYS A 1 84 ? -7.823 5.657 33.368 1.00 90.56 84 CYS A O 1
ATOM 703 N N . ASN A 1 85 ? -8.202 3.449 33.423 1.00 91.06 85 ASN A N 1
ATOM 704 C CA . ASN A 1 85 ? -6.801 3.065 33.490 1.00 91.06 85 ASN A CA 1
ATOM 705 C C . ASN A 1 85 ? -6.537 2.053 32.385 1.00 91.06 85 ASN A C 1
ATOM 707 O O . ASN A 1 85 ? -6.986 0.915 32.487 1.00 91.06 85 ASN A O 1
ATOM 711 N N . HIS A 1 86 ? -5.808 2.480 31.358 1.00 89.12 86 HIS A N 1
ATOM 712 C CA . HIS A 1 86 ? -5.336 1.628 30.265 1.00 89.12 86 HIS A CA 1
ATOM 713 C C . HIS A 1 86 ? -3.804 1.631 30.186 1.00 89.12 86 HIS A C 1
ATOM 715 O O . HIS A 1 86 ? -3.147 2.535 30.714 1.00 89.12 86 HIS A O 1
ATOM 721 N N . HIS A 1 87 ? -3.236 0.615 29.548 1.00 84.69 87 HIS A N 1
ATOM 722 C CA . HIS A 1 87 ? -1.821 0.375 29.270 1.00 84.69 87 HIS A CA 1
ATOM 723 C C . HIS A 1 87 ? -0.924 0.454 30.507 1.00 84.69 87 HIS A C 1
ATOM 725 O O . HIS A 1 87 ? 0.113 1.131 30.522 1.00 84.69 87 HIS A O 1
ATOM 731 N N . GLN A 1 88 ? -1.359 -0.192 31.581 1.00 88.25 88 GLN A N 1
ATOM 732 C CA . GLN A 1 88 ? -0.635 -0.280 32.842 1.00 88.25 88 GLN A CA 1
ATOM 733 C C . GLN A 1 88 ? -1.246 -1.382 33.706 1.00 88.25 88 GLN A C 1
ATOM 735 O O . GLN A 1 88 ? -2.434 -1.674 33.611 1.00 88.25 88 GLN A O 1
ATOM 740 N N . TYR A 1 89 ? -0.473 -1.888 34.662 1.00 91.88 89 TYR A N 1
ATOM 741 C CA . TYR A 1 89 ? -0.903 -2.916 35.619 1.00 91.88 89 TYR A CA 1
ATOM 742 C C . TYR A 1 89 ? -2.152 -2.611 36.480 1.00 91.88 89 TYR A C 1
ATOM 744 O O . TYR A 1 89 ? -2.639 -3.505 37.169 1.00 91.88 89 TYR A O 1
ATOM 752 N N . PHE A 1 90 ? -2.696 -1.387 36.447 1.00 94.56 90 PHE A N 1
ATOM 753 C CA . PHE A 1 90 ? -3.974 -1.035 37.081 1.00 94.56 90 PHE A CA 1
ATOM 754 C C . PHE A 1 90 ? -5.203 -1.329 36.206 1.00 94.56 90 PHE A C 1
ATOM 756 O O . PHE A 1 90 ? -6.323 -1.252 36.708 1.00 94.56 90 PHE A O 1
ATOM 763 N N . PHE A 1 91 ? -5.017 -1.687 34.932 1.00 94.69 91 PHE A N 1
ATOM 764 C CA . PHE A 1 91 ? -6.092 -1.926 33.967 1.00 94.69 91 PHE A CA 1
ATOM 765 C C . PHE A 1 91 ? -7.156 -2.901 34.488 1.00 94.69 91 PHE A C 1
ATOM 767 O O . PHE A 1 91 ? -8.333 -2.547 34.581 1.00 94.69 91 PHE A O 1
ATOM 774 N N . LEU A 1 92 ? -6.746 -4.104 34.903 1.00 95.69 92 LEU A N 1
ATOM 775 C CA . LEU A 1 92 ? -7.686 -5.150 35.320 1.00 95.69 92 LEU A CA 1
ATOM 776 C C . LEU A 1 92 ? -8.462 -4.773 36.581 1.00 95.69 92 LEU A C 1
ATOM 778 O O . LEU A 1 92 ? -9.682 -4.918 36.638 1.00 95.69 92 LEU A O 1
ATOM 782 N N . ILE A 1 93 ? -7.763 -4.260 37.596 1.00 96.06 93 ILE A N 1
ATOM 783 C CA . ILE A 1 93 ? -8.404 -3.932 38.869 1.00 96.06 93 ILE A CA 1
ATOM 784 C C . ILE A 1 93 ? -9.333 -2.725 38.743 1.00 96.06 93 ILE A C 1
ATOM 786 O O . ILE A 1 93 ? -10.410 -2.732 39.336 1.00 96.06 93 ILE A O 1
ATOM 790 N N . TRP A 1 94 ? -8.968 -1.721 37.942 1.00 97.19 94 TRP A N 1
ATOM 791 C CA . TRP A 1 94 ? -9.822 -0.561 37.720 1.00 97.19 94 TRP A CA 1
ATOM 792 C C . TRP A 1 94 ? -11.126 -0.965 37.028 1.00 97.19 94 TRP A C 1
ATOM 794 O O . TRP A 1 94 ? -12.203 -0.615 37.511 1.00 97.19 94 TRP A O 1
ATOM 804 N N . HIS A 1 95 ? -11.051 -1.774 35.964 1.00 97.44 95 HIS A N 1
ATOM 805 C CA . HIS A 1 95 ? -12.242 -2.250 35.255 1.00 97.44 95 HIS A CA 1
ATOM 806 C C . HIS A 1 95 ? -13.092 -3.205 36.102 1.00 97.44 95 HIS A C 1
ATOM 808 O O . HIS A 1 95 ? -14.317 -3.131 36.044 1.00 97.44 95 HIS A O 1
ATOM 814 N N . ARG A 1 96 ? -12.484 -4.033 36.964 1.00 97.69 96 ARG A N 1
ATOM 815 C CA . ARG A 1 96 ? -13.219 -4.833 37.959 1.00 97.69 96 ARG A CA 1
ATOM 816 C C . ARG A 1 96 ? -14.031 -3.960 38.911 1.00 97.69 96 ARG A C 1
ATOM 818 O O . ARG A 1 96 ? -15.208 -4.233 39.142 1.00 97.69 96 ARG A O 1
ATOM 825 N N . MET A 1 97 ? -13.413 -2.919 39.469 1.00 97.62 97 MET A N 1
ATOM 826 C CA . MET A 1 97 ? -14.097 -1.975 40.357 1.00 97.62 97 MET A CA 1
ATOM 827 C C . MET A 1 97 ? -15.214 -1.244 39.608 1.00 97.62 97 MET A C 1
ATOM 829 O O . MET A 1 97 ? -16.333 -1.156 40.107 1.00 97.62 97 MET A O 1
ATOM 833 N N . TYR A 1 98 ? -14.939 -0.798 38.383 1.00 98.06 98 TYR A N 1
ATOM 834 C CA . TYR A 1 98 ? -15.910 -0.119 37.535 1.00 98.06 98 TYR A CA 1
ATOM 835 C C . TYR A 1 98 ? -17.138 -0.994 37.236 1.00 98.06 98 TYR A C 1
ATOM 837 O O . TYR A 1 98 ? -18.266 -0.555 37.458 1.00 98.06 98 TYR A O 1
ATOM 845 N N . LEU A 1 99 ? -16.933 -2.259 36.850 1.00 98.00 99 LEU A N 1
ATOM 846 C CA . LEU A 1 99 ? -18.006 -3.244 36.676 1.00 98.00 99 LEU A CA 1
ATOM 847 C C . LEU A 1 99 ? -18.787 -3.482 37.965 1.00 98.00 99 LEU A C 1
ATOM 849 O O . LEU A 1 99 ? -20.009 -3.574 37.930 1.00 98.00 99 LEU A O 1
ATOM 853 N N . TYR A 1 100 ? -18.098 -3.605 39.100 1.00 97.44 100 TYR A N 1
ATOM 854 C CA . TYR A 1 100 ? -18.737 -3.858 40.388 1.00 97.44 100 TYR A CA 1
ATOM 855 C C . TYR A 1 100 ? -19.713 -2.737 40.774 1.00 97.44 100 TYR A C 1
ATOM 857 O O . TYR A 1 100 ? -20.855 -3.011 41.148 1.00 97.44 100 TYR A O 1
ATOM 865 N N . PHE A 1 101 ? -19.296 -1.475 40.648 1.00 97.75 101 PHE A N 1
ATOM 866 C CA . PHE A 1 101 ? -20.168 -0.337 40.948 1.00 97.75 101 PHE A CA 1
ATOM 867 C C . PHE A 1 101 ? -21.267 -0.158 39.900 1.00 97.75 101 PHE A C 1
ATOM 869 O O . PHE A 1 101 ? -22.430 0.019 40.269 1.00 97.75 101 PHE A O 1
ATOM 876 N N . PHE A 1 102 ? -20.944 -0.283 38.609 1.00 98.38 102 PHE A N 1
ATOM 877 C CA . PHE A 1 102 ? -21.950 -0.185 37.554 1.00 98.38 102 PHE A CA 1
ATOM 878 C C . PHE A 1 102 ? -23.024 -1.270 37.680 1.00 98.38 102 PHE A C 1
ATOM 880 O O . PHE A 1 102 ? -24.207 -0.968 37.552 1.00 98.38 102 PHE A O 1
ATOM 887 N N . GLU A 1 103 ? -22.652 -2.509 38.011 1.00 98.00 103 GLU A N 1
ATOM 888 C CA . GLU A 1 103 ? -23.605 -3.603 38.223 1.00 98.00 103 GLU A CA 1
ATOM 889 C C . GLU A 1 103 ? -24.595 -3.278 39.345 1.00 98.00 103 GLU A C 1
ATOM 891 O O . GLU A 1 103 ? -25.792 -3.504 39.188 1.00 98.00 103 GLU A O 1
ATOM 896 N N . ARG A 1 104 ? -24.133 -2.693 40.458 1.00 97.06 104 ARG A N 1
ATOM 897 C CA . ARG A 1 104 ? -25.008 -2.268 41.564 1.00 97.06 104 ARG A CA 1
ATOM 898 C C . ARG A 1 104 ? -25.964 -1.152 41.138 1.00 97.06 104 ARG A C 1
ATOM 900 O O . ARG A 1 104 ? -27.149 -1.195 41.478 1.00 97.06 104 ARG A O 1
ATOM 907 N N . ILE A 1 105 ? -25.475 -0.184 40.362 1.00 98.19 105 ILE A N 1
ATOM 908 C CA . ILE A 1 105 ? -26.293 0.904 39.808 1.00 98.19 105 ILE A CA 1
ATOM 909 C C . ILE A 1 105 ? -27.348 0.345 38.845 1.00 98.19 105 ILE A C 1
ATOM 911 O O . ILE A 1 105 ? -28.522 0.702 38.964 1.00 98.19 105 ILE A O 1
ATOM 915 N N . LEU A 1 106 ? -26.954 -0.550 37.936 1.00 98.06 106 LEU A N 1
ATOM 916 C CA . LEU A 1 106 ? -27.834 -1.192 36.960 1.00 98.06 106 LEU A CA 1
ATOM 917 C C . LEU A 1 106 ? -28.889 -2.062 37.651 1.00 98.06 106 LEU A C 1
ATOM 919 O O . LEU A 1 106 ? -30.076 -1.967 37.339 1.00 98.06 106 LEU A O 1
ATOM 923 N N . ARG A 1 107 ? -28.481 -2.845 38.654 1.00 96.25 107 ARG A N 1
ATOM 924 C CA . ARG A 1 107 ? -29.369 -3.648 39.502 1.00 96.25 107 ARG A CA 1
ATOM 925 C C . ARG A 1 107 ? -30.436 -2.772 40.148 1.00 96.25 107 ARG A C 1
ATOM 927 O O . ARG A 1 107 ? -31.624 -3.038 39.987 1.00 96.25 107 ARG A O 1
ATOM 934 N N . LYS A 1 108 ? -30.039 -1.667 40.787 1.00 96.56 108 LYS A N 1
ATOM 935 C CA . LYS A 1 108 ? -30.988 -0.719 41.385 1.00 96.56 108 LYS A CA 1
ATOM 936 C C . LYS A 1 108 ? -31.878 -0.040 40.342 1.00 96.56 108 LYS A C 1
ATOM 938 O O . LYS A 1 108 ? -33.068 0.121 40.585 1.00 96.56 108 LYS A O 1
ATOM 943 N N . ALA A 1 109 ? -31.329 0.348 39.190 1.00 96.69 109 ALA A N 1
ATOM 944 C CA . ALA A 1 109 ? -32.086 0.977 38.107 1.00 96.69 109 ALA A CA 1
ATOM 945 C C . ALA A 1 109 ? -33.140 0.036 37.501 1.00 96.69 109 ALA A C 1
ATOM 947 O O . ALA A 1 109 ? -34.240 0.475 37.190 1.00 96.69 109 ALA A O 1
ATOM 948 N N . SER A 1 110 ? -32.829 -1.256 37.384 1.00 96.38 110 SER A N 1
ATOM 949 C CA . SER A 1 110 ? -33.765 -2.272 36.885 1.00 96.38 110 SER A CA 1
ATOM 950 C C . SER A 1 110 ? -34.879 -2.631 37.877 1.00 96.38 110 SER A C 1
ATOM 952 O O . SER A 1 110 ? -35.894 -3.208 37.481 1.00 96.38 110 SER A O 1
ATOM 954 N N . GLY A 1 111 ? -34.679 -2.346 39.170 1.00 95.31 111 GLY A N 1
ATOM 955 C CA . GLY A 1 111 ? -35.532 -2.835 40.256 1.00 95.31 111 GLY A CA 1
ATOM 956 C C . GLY A 1 111 ? -35.398 -4.338 40.532 1.00 95.31 111 GLY A C 1
ATOM 957 O O . GLY A 1 111 ? -36.182 -4.883 41.303 1.00 95.31 111 GLY A O 1
ATOM 958 N N . SER A 1 112 ? -34.424 -5.016 39.919 1.00 94.56 112 SER A N 1
ATOM 959 C CA . SER A 1 112 ? -34.256 -6.467 40.020 1.00 94.56 112 SER A CA 1
ATOM 960 C C . SER A 1 112 ? -33.089 -6.804 40.943 1.00 94.56 112 SER A C 1
ATOM 962 O O . SER A 1 112 ? -31.944 -6.650 40.527 1.00 94.56 112 SER A O 1
ATOM 964 N N . PRO A 1 113 ? -33.331 -7.284 42.179 1.00 90.25 113 PRO A N 1
ATOM 965 C CA . PRO A 1 113 ? -32.274 -7.527 43.170 1.00 90.25 113 PRO A CA 1
ATOM 966 C C . PRO A 1 113 ? -31.295 -8.640 42.770 1.00 90.25 113 PRO A C 1
ATOM 968 O O . PRO A 1 113 ? -30.235 -8.773 43.373 1.00 90.25 113 PRO A O 1
ATOM 971 N N . ASP A 1 114 ? -31.640 -9.416 41.747 1.00 88.50 114 ASP A N 1
ATOM 972 C CA . ASP A 1 114 ? -30.906 -10.599 41.299 1.00 88.50 114 ASP A CA 1
ATOM 973 C C . ASP A 1 114 ? -30.013 -10.299 40.092 1.00 88.50 114 ASP A C 1
ATOM 975 O O . ASP A 1 114 ? -29.206 -11.142 39.706 1.00 88.50 114 ASP A O 1
ATOM 979 N N . LEU A 1 115 ? -30.156 -9.108 39.499 1.00 94.00 115 LEU A N 1
ATOM 980 C CA . LEU A 1 115 ? -29.488 -8.755 38.256 1.00 94.00 115 LEU A CA 1
ATOM 981 C C . LEU A 1 115 ? -27.968 -8.744 38.436 1.00 94.00 115 LEU A C 1
ATOM 983 O O . LEU A 1 115 ? -27.423 -8.117 39.354 1.00 94.00 115 LEU A O 1
ATOM 987 N N . THR A 1 116 ? -27.292 -9.403 37.505 1.00 94.75 116 THR A N 1
ATOM 988 C CA . THR A 1 116 ? -25.847 -9.352 37.296 1.00 94.75 116 THR A CA 1
ATOM 989 C C . THR A 1 116 ? -25.574 -8.937 35.858 1.00 94.75 116 THR A C 1
ATOM 991 O O . THR A 1 116 ? -26.417 -9.124 34.979 1.00 94.75 116 THR A O 1
ATOM 994 N N . ILE A 1 117 ? -24.415 -8.332 35.607 1.00 96.00 117 ILE A N 1
ATOM 995 C CA . ILE A 1 117 ? -23.988 -8.075 34.229 1.00 96.00 117 ILE A CA 1
ATOM 996 C C . ILE A 1 117 ? -23.579 -9.426 33.621 1.00 96.00 117 ILE A C 1
ATOM 998 O O . ILE A 1 117 ? -22.758 -10.123 34.229 1.00 96.00 117 ILE A O 1
ATOM 1002 N N . PRO A 1 118 ? -24.125 -9.828 32.458 1.00 97.69 118 PRO A N 1
ATOM 1003 C CA . PRO A 1 118 ? -23.660 -11.030 31.780 1.00 97.69 118 PRO A CA 1
ATOM 1004 C C . PRO A 1 118 ? -22.265 -10.811 31.203 1.00 97.69 118 PRO A C 1
ATOM 1006 O O . PRO A 1 118 ? -21.829 -9.675 31.066 1.00 97.69 118 PRO A O 1
ATOM 1009 N N . TYR A 1 119 ? -21.580 -11.872 30.800 1.00 98.25 119 TYR A N 1
ATOM 1010 C CA . TYR A 1 119 ? -20.391 -11.761 29.955 1.00 98.25 119 TYR A CA 1
ATOM 1011 C C . TYR A 1 119 ? -20.701 -12.203 28.524 1.00 98.25 119 TYR A C 1
ATOM 1013 O O . TYR A 1 119 ? -21.549 -13.062 28.300 1.00 98.25 119 TYR A O 1
ATOM 1021 N N . TRP A 1 120 ? -20.014 -11.615 27.547 1.00 97.44 120 TRP A N 1
ATOM 1022 C CA . TRP A 1 120 ? -20.055 -12.087 26.162 1.00 97.44 120 TRP A CA 1
ATOM 1023 C C . TRP A 1 120 ? -19.023 -13.208 25.990 1.00 97.44 120 TRP A C 1
ATOM 1025 O O . TRP A 1 120 ? -17.824 -12.932 25.995 1.00 97.44 120 TRP A O 1
ATOM 1035 N N . ASP A 1 121 ? -19.464 -14.468 25.890 1.00 95.38 121 ASP A N 1
ATOM 1036 C CA . ASP A 1 121 ? -18.562 -15.631 25.852 1.00 95.38 121 ASP A CA 1
ATOM 1037 C C . ASP A 1 121 ? -17.964 -15.902 24.468 1.00 95.38 121 ASP A C 1
ATOM 1039 O O . ASP A 1 121 ? -18.066 -16.993 23.919 1.00 95.38 121 ASP A O 1
ATOM 1043 N N . TYR A 1 122 ? -17.264 -14.929 23.902 1.00 93.62 122 TYR A N 1
ATOM 1044 C CA . TYR A 1 122 ? -16.615 -15.097 22.601 1.00 93.62 122 TYR A CA 1
ATOM 1045 C C . TYR A 1 122 ? -15.451 -16.121 22.602 1.00 93.62 122 TYR A C 1
ATOM 1047 O O . TYR A 1 122 ? -14.836 -16.363 21.559 1.00 93.62 122 TYR A O 1
ATOM 1055 N N . ALA A 1 123 ? -15.128 -16.732 23.751 1.00 89.31 123 ALA A N 1
ATOM 1056 C CA . ALA A 1 123 ? -14.223 -17.879 23.823 1.00 89.31 123 ALA A CA 1
ATOM 1057 C C . ALA A 1 123 ? -14.888 -19.171 23.324 1.00 89.31 123 ALA A C 1
ATOM 1059 O O . ALA A 1 123 ? -14.201 -20.045 22.796 1.00 89.31 123 ALA A O 1
ATOM 1060 N N . ASP A 1 124 ? -16.211 -19.281 23.467 1.00 87.62 124 ASP A N 1
ATOM 1061 C CA . ASP A 1 124 ? -17.005 -20.332 22.845 1.00 87.62 124 ASP A CA 1
ATOM 1062 C C . ASP A 1 124 ? -17.213 -19.986 21.356 1.00 87.62 124 ASP A C 1
ATOM 1064 O O . ASP A 1 124 ? -17.779 -18.931 21.046 1.00 87.62 124 ASP A O 1
ATOM 1068 N N . PRO A 1 125 ? -16.771 -20.841 20.410 1.00 82.06 125 PRO A N 1
ATOM 1069 C CA . PRO A 1 125 ? -16.980 -20.620 18.982 1.00 82.06 125 PRO A CA 1
ATOM 1070 C C . PRO A 1 125 ? -18.435 -20.334 18.593 1.00 82.06 125 PRO A C 1
ATOM 1072 O O . PRO A 1 125 ? -18.665 -19.559 17.665 1.00 82.06 125 PRO A O 1
ATOM 1075 N N . MET A 1 126 ? -19.405 -20.906 19.315 1.00 85.00 126 MET A N 1
ATOM 1076 C CA . MET A 1 126 ? -20.833 -20.715 19.048 1.00 85.00 126 MET A CA 1
ATOM 1077 C C . MET A 1 126 ? -21.364 -19.353 19.519 1.00 85.00 126 MET A C 1
ATOM 1079 O O . MET A 1 126 ? -22.424 -18.929 19.069 1.00 85.00 126 MET A O 1
ATOM 1083 N N . GLN A 1 127 ? -20.629 -18.648 20.383 1.00 90.12 127 GLN A N 1
ATOM 1084 C CA . GLN A 1 127 ? -21.054 -17.397 21.030 1.00 90.12 127 GLN A CA 1
ATOM 1085 C C . GLN A 1 127 ? -20.188 -16.195 20.604 1.00 90.12 127 GLN A C 1
ATOM 1087 O O . GLN A 1 127 ? -20.173 -15.141 21.240 1.00 90.12 127 GLN A O 1
ATOM 1092 N N . ARG A 1 128 ? -19.459 -16.317 19.483 1.00 91.19 128 ARG A N 1
ATOM 1093 C CA . ARG A 1 128 ? -18.666 -15.218 18.887 1.00 91.19 128 ARG A CA 1
ATOM 1094 C C . ARG A 1 128 ? -19.505 -14.148 18.192 1.00 91.19 128 ARG A C 1
ATOM 1096 O O . ARG A 1 128 ? -18.969 -13.112 17.800 1.00 91.19 128 ARG A O 1
ATOM 1103 N N . GLN A 1 129 ? -20.791 -14.408 17.976 1.00 91.88 129 GLN A N 1
ATOM 1104 C CA . GLN A 1 129 ? -21.727 -13.414 17.456 1.00 91.88 129 GLN A CA 1
ATOM 1105 C C . GLN A 1 129 ? -22.066 -12.404 18.551 1.00 91.88 129 GLN A C 1
ATOM 1107 O O . GLN A 1 129 ? -22.044 -12.737 19.735 1.00 91.88 129 GLN A O 1
ATOM 1112 N N . LEU A 1 130 ? -22.397 -11.171 18.161 1.00 94.12 130 LEU A N 1
ATOM 1113 C CA . LEU A 1 130 ? -22.945 -10.209 19.111 1.00 94.12 130 LEU A CA 1
ATOM 1114 C C . LEU A 1 130 ? -24.230 -10.795 19.726 1.00 94.12 130 LEU A C 1
ATOM 1116 O O . LEU A 1 130 ? -25.117 -11.190 18.953 1.00 94.12 130 LEU A O 1
ATOM 1120 N N . PRO A 1 131 ? -24.368 -10.827 21.070 1.00 93.31 131 PRO A N 1
ATOM 1121 C CA . PRO A 1 131 ? -25.535 -11.424 21.694 1.00 93.31 131 PRO A CA 1
ATOM 1122 C C . PRO A 1 131 ? -26.812 -10.763 21.193 1.00 93.31 131 PRO A C 1
ATOM 1124 O O . PRO A 1 131 ? -26.896 -9.545 21.008 1.00 93.31 131 PRO A O 1
ATOM 1127 N N . GLU A 1 132 ? -27.801 -11.604 20.946 1.00 88.62 132 GLU A N 1
ATOM 1128 C CA . GLU A 1 132 ? -28.965 -11.290 20.127 1.00 88.62 132 GLU A CA 1
ATOM 1129 C C . GLU A 1 132 ? -29.720 -10.006 20.542 1.00 88.62 132 GLU A C 1
ATOM 1131 O O . GLU A 1 132 ? -29.919 -9.141 19.681 1.00 88.62 132 GLU A O 1
ATOM 1136 N N . PRO A 1 133 ? -29.963 -9.737 21.841 1.00 88.81 133 PRO A N 1
ATOM 1137 C CA . PRO A 1 133 ? -30.678 -8.531 22.274 1.00 88.81 133 PRO A CA 1
ATOM 1138 C C . PRO A 1 133 ? -29.960 -7.204 21.997 1.00 88.81 133 PRO A C 1
ATOM 1140 O O . PRO A 1 133 ? -30.583 -6.141 22.066 1.00 88.81 133 PRO A O 1
ATOM 1143 N N . TYR A 1 134 ? -28.662 -7.231 21.684 1.00 92.75 134 TYR A N 1
ATOM 1144 C CA . TYR A 1 134 ? -27.910 -6.037 21.300 1.00 92.75 134 TYR A CA 1
ATOM 1145 C C . TYR A 1 134 ? -28.029 -5.717 19.803 1.00 92.75 134 TYR A C 1
ATOM 1147 O O . TYR A 1 134 ? -27.627 -4.622 19.417 1.00 92.75 134 TYR A O 1
ATOM 1155 N N . ARG A 1 135 ? -28.564 -6.618 18.965 1.00 88.25 135 ARG A N 1
ATOM 1156 C CA . ARG A 1 135 ? -28.573 -6.491 17.492 1.00 88.25 135 ARG A CA 1
ATOM 1157 C C . ARG A 1 135 ? -29.802 -5.792 16.909 1.00 88.25 135 ARG A C 1
ATOM 1159 O O . ARG A 1 135 ? -29.739 -5.289 15.794 1.00 88.25 135 ARG A O 1
ATOM 1166 N N . TRP A 1 136 ? -30.912 -5.733 17.643 1.00 77.75 136 TRP A N 1
ATOM 1167 C CA . TRP A 1 136 ? -32.183 -5.247 17.096 1.00 77.75 136 TRP A CA 1
ATOM 1168 C C . TRP A 1 136 ? -32.321 -3.718 17.078 1.00 77.75 136 TRP A C 1
ATOM 1170 O O . TRP A 1 136 ? -32.281 -3.118 18.159 1.00 77.75 136 TRP A O 1
ATOM 1180 N N . PRO A 1 137 ? -32.569 -3.088 15.911 1.00 67.44 137 PRO A N 1
ATOM 1181 C CA . PRO A 1 137 ? -32.772 -1.647 15.811 1.00 67.44 137 PRO A CA 1
ATOM 1182 C C . PRO A 1 137 ? -34.043 -1.183 16.538 1.00 67.44 137 PRO A C 1
ATOM 1184 O O . PRO A 1 137 ? -35.036 -1.900 16.636 1.00 67.44 137 PRO A O 1
ATOM 1187 N N . ALA A 1 138 ? -34.018 0.057 17.032 1.00 58.69 138 ALA A N 1
ATOM 1188 C CA . ALA A 1 138 ? -35.054 0.629 17.901 1.00 58.69 138 ALA A CA 1
ATOM 1189 C C . ALA A 1 138 ? -36.438 0.816 17.242 1.00 58.69 138 ALA A C 1
ATOM 1191 O O . ALA A 1 138 ? -37.402 1.155 17.925 1.00 58.69 138 ALA A O 1
ATOM 1192 N N . ASN A 1 139 ? -36.549 0.608 15.929 1.00 51.84 139 ASN A N 1
ATOM 1193 C CA . ASN A 1 139 ? -37.719 0.983 15.133 1.00 51.84 139 ASN A CA 1
ATOM 1194 C C . ASN A 1 139 ? -38.910 0.019 15.306 1.00 51.84 139 ASN A C 1
ATOM 1196 O O . ASN A 1 139 ? -40.003 0.331 14.844 1.00 51.84 139 ASN A O 1
ATOM 1200 N N . GLU A 1 140 ? -38.718 -1.121 15.981 1.00 50.06 140 GLU A N 1
ATOM 1201 C CA . GLU A 1 140 ? -39.771 -2.128 16.205 1.00 50.06 140 GLU A CA 1
ATOM 1202 C C . GLU A 1 140 ? -40.126 -2.317 17.695 1.00 50.06 140 GLU A C 1
ATOM 1204 O O . GLU A 1 140 ? -41.264 -2.640 18.022 1.00 50.06 140 GLU A O 1
ATOM 1209 N N . THR A 1 141 ? -39.196 -2.025 18.614 1.00 53.72 141 THR A N 1
ATOM 1210 C CA . THR A 1 141 ? -39.422 -1.779 20.053 1.00 53.72 141 THR A CA 1
ATOM 1211 C C . THR A 1 141 ? -38.281 -0.899 20.570 1.00 53.72 141 THR A C 1
ATOM 1213 O O . THR A 1 141 ? -37.140 -1.089 20.152 1.00 53.72 141 THR A O 1
ATOM 1216 N N . GLU A 1 142 ? -38.536 0.031 21.496 1.00 68.62 142 GLU A N 1
ATOM 1217 C CA . GLU A 1 142 ? -37.476 0.833 22.127 1.00 68.62 142 GLU A CA 1
ATOM 1218 C C . GLU A 1 142 ? -36.422 -0.112 22.751 1.00 68.62 142 GLU A C 1
ATOM 1220 O O . GLU A 1 142 ? -36.682 -0.834 23.724 1.00 68.62 142 GLU A O 1
ATOM 1225 N N . ASN A 1 143 ? -35.249 -0.222 22.117 1.00 87.06 143 ASN A N 1
ATOM 1226 C CA . ASN A 1 143 ? -34.182 -1.128 22.535 1.00 87.06 143 ASN A CA 1
ATOM 1227 C C . ASN A 1 143 ? -32.983 -0.325 23.050 1.00 87.06 143 ASN A C 1
ATOM 1229 O O . ASN A 1 143 ? -32.122 0.076 22.263 1.00 87.06 143 ASN A O 1
ATOM 1233 N N . PRO A 1 144 ? -32.862 -0.122 24.373 1.00 90.75 144 PRO A N 1
ATOM 1234 C CA . PRO A 1 144 ? -31.762 0.646 24.938 1.00 90.75 144 PRO A CA 1
ATOM 1235 C C . PRO A 1 144 ? -30.409 -0.056 24.802 1.00 90.75 144 PRO A C 1
ATOM 1237 O O . PRO A 1 144 ? -29.407 0.570 25.136 1.00 90.75 144 PRO A O 1
ATOM 1240 N N . LEU A 1 145 ? -30.357 -1.310 24.339 1.00 93.19 145 LEU A N 1
ATOM 1241 C CA . LEU A 1 145 ? -29.126 -2.079 24.154 1.00 93.19 145 LEU A CA 1
ATOM 1242 C C . LEU A 1 145 ? -28.528 -1.941 22.747 1.00 93.19 145 LEU A C 1
ATOM 1244 O O . LEU A 1 145 ? -27.344 -2.222 22.563 1.00 93.19 145 LEU A O 1
ATOM 1248 N N . TYR A 1 146 ? -29.312 -1.494 21.767 1.00 92.25 146 TYR A N 1
ATOM 1249 C CA . TYR A 1 146 ? -28.851 -1.328 20.392 1.00 92.25 146 TYR A CA 1
ATOM 1250 C C . TYR A 1 146 ? -28.103 -0.010 20.188 1.00 92.25 146 TYR A C 1
ATOM 1252 O O . TYR A 1 146 ? -28.488 1.028 20.732 1.00 92.25 146 TYR A O 1
ATOM 1260 N N . ILE A 1 147 ? -27.041 -0.068 19.383 1.00 91.00 147 ILE A N 1
ATOM 1261 C CA . ILE A 1 147 ? -26.242 1.076 18.940 1.00 91.00 147 ILE A CA 1
ATOM 1262 C C . ILE A 1 147 ? -25.993 0.909 17.441 1.00 91.00 147 ILE A C 1
ATOM 1264 O O . ILE A 1 147 ? -25.439 -0.097 17.000 1.00 91.00 147 ILE A O 1
ATOM 1268 N N . GLU A 1 148 ? -26.399 1.906 16.659 1.00 87.69 148 GLU A N 1
ATOM 1269 C CA . GLU A 1 148 ? -26.222 1.911 15.203 1.00 87.69 148 GLU A CA 1
ATOM 1270 C C . GLU A 1 148 ? -24.746 2.064 14.814 1.00 87.69 148 GLU A C 1
ATOM 1272 O O . GLU A 1 148 ? -24.294 1.469 13.845 1.00 87.69 148 GLU A O 1
ATOM 1277 N N . GLN A 1 149 ? -23.971 2.800 15.616 1.00 87.38 149 GLN A N 1
ATOM 1278 C CA . GLN A 1 149 ? -22.550 3.103 15.408 1.00 87.38 149 GLN A CA 1
ATOM 1279 C C . GLN A 1 149 ? -21.616 1.934 15.786 1.00 87.38 149 GLN A C 1
ATOM 1281 O O . GLN A 1 149 ? -20.533 2.150 16.335 1.00 87.38 149 GLN A O 1
ATOM 1286 N N . ARG A 1 150 ? -22.041 0.693 15.536 1.00 90.62 150 ARG A N 1
ATOM 1287 C CA . ARG A 1 150 ? -21.177 -0.497 15.540 1.00 90.62 150 ARG A CA 1
ATOM 1288 C C . ARG A 1 150 ? -20.880 -0.899 14.098 1.00 90.62 150 ARG A C 1
ATOM 1290 O O . ARG A 1 150 ? -21.584 -0.491 13.178 1.00 90.62 150 ARG A O 1
ATOM 1297 N N . CYS A 1 151 ? -19.868 -1.734 13.899 1.00 87.56 151 CYS A N 1
ATOM 1298 C CA . CYS A 1 151 ? -19.590 -2.308 12.587 1.00 87.56 151 CYS A CA 1
ATOM 1299 C C . CYS A 1 151 ? -20.795 -3.093 12.071 1.00 87.56 151 CYS A C 1
ATOM 1301 O O . CYS A 1 151 ? -21.430 -3.841 12.827 1.00 87.56 151 CYS A O 1
ATOM 1303 N N . LYS A 1 152 ? -21.102 -2.950 10.777 1.00 86.12 152 LYS A N 1
ATOM 1304 C CA . LYS A 1 152 ? -22.364 -3.444 10.220 1.00 86.12 152 LYS A CA 1
ATOM 1305 C C . LYS A 1 152 ? -22.483 -4.955 10.385 1.00 86.12 152 LYS A C 1
ATOM 1307 O O . LYS A 1 152 ? -23.504 -5.446 10.849 1.00 86.12 152 LYS A O 1
ATOM 1312 N N . ASN A 1 153 ? -21.408 -5.682 10.089 1.00 86.00 153 ASN A N 1
ATOM 1313 C CA . ASN A 1 153 ? -21.359 -7.138 10.233 1.00 86.00 153 ASN A CA 1
ATOM 1314 C C . ASN A 1 153 ? -21.674 -7.617 11.655 1.00 86.00 153 ASN A C 1
ATOM 1316 O O . ASN A 1 153 ? -22.305 -8.656 11.822 1.00 86.00 153 ASN A O 1
ATOM 1320 N N . VAL A 1 154 ? -21.251 -6.864 12.671 1.00 90.12 154 VAL A N 1
ATOM 1321 C CA . VAL A 1 154 ? -21.472 -7.216 14.077 1.00 90.12 154 VAL A CA 1
ATOM 1322 C C . VAL A 1 154 ? -22.937 -6.997 14.454 1.00 90.12 154 VAL A C 1
ATOM 1324 O O . VAL A 1 154 ? -23.543 -7.873 15.071 1.00 90.12 154 VAL A O 1
ATOM 1327 N N . ASN A 1 155 ? -23.539 -5.887 14.012 1.00 90.50 155 ASN A N 1
ATOM 1328 C CA . ASN A 1 155 ? -24.978 -5.646 14.174 1.00 90.50 155 ASN A CA 1
ATOM 1329 C C . ASN A 1 155 ? -25.831 -6.656 13.383 1.00 90.50 155 ASN A C 1
ATOM 1331 O O . ASN A 1 155 ? -26.840 -7.128 13.899 1.00 90.50 155 ASN A O 1
ATOM 1335 N N . ASP A 1 156 ? -25.389 -7.072 12.194 1.00 87.88 156 ASP A N 1
ATOM 1336 C CA . ASP A 1 156 ? -26.034 -8.128 11.400 1.00 87.88 156 ASP A CA 1
ATOM 1337 C C . ASP A 1 156 ? -25.923 -9.521 12.066 1.00 87.88 156 ASP A C 1
ATOM 1339 O O . ASP A 1 156 ? -26.580 -10.470 11.642 1.00 87.88 156 ASP A O 1
ATOM 1343 N N . GLY A 1 157 ? -25.110 -9.666 13.121 1.00 86.94 157 GLY A N 1
ATOM 1344 C CA . GLY A 1 157 ? -24.908 -10.924 13.841 1.00 86.94 157 GLY A CA 1
ATOM 1345 C C . GLY A 1 157 ? -23.906 -11.874 13.205 1.00 86.94 157 GLY A C 1
ATOM 1346 O O . GLY A 1 157 ? -23.931 -13.066 13.498 1.00 86.94 157 GLY A O 1
ATOM 1347 N N . LYS A 1 158 ? -22.997 -11.381 12.361 1.00 88.06 158 LYS A N 1
ATOM 1348 C CA . LYS A 1 158 ? -21.883 -12.204 11.883 1.00 88.06 158 LYS A CA 1
ATOM 1349 C C . LYS A 1 158 ? -20.907 -12.482 13.038 1.00 88.06 158 LYS A C 1
ATOM 1351 O O . LYS A 1 158 ? -20.599 -11.564 13.803 1.00 88.06 158 LYS A O 1
ATOM 1356 N N . PRO A 1 159 ? -20.413 -13.725 13.186 1.00 85.69 159 PRO A N 1
ATOM 1357 C CA . PRO A 1 159 ? -19.464 -14.065 14.239 1.00 85.69 159 PRO A CA 1
ATOM 1358 C C . PRO A 1 159 ? -18.116 -13.377 14.014 1.00 85.69 159 PRO A C 1
ATOM 1360 O O . PRO A 1 159 ? -17.644 -13.266 12.881 1.00 85.69 159 PRO A O 1
ATOM 1363 N N . LEU A 1 160 ? -17.476 -12.952 15.104 1.00 87.00 160 LEU A N 1
ATOM 1364 C CA . LEU A 1 160 ? -16.075 -12.527 15.080 1.00 87.00 160 LEU A CA 1
ATOM 1365 C C . LEU A 1 160 ? -15.139 -13.734 14.869 1.00 87.00 160 LEU A C 1
ATOM 1367 O O . LEU A 1 160 ? -15.494 -14.867 15.207 1.00 87.00 160 LEU A O 1
ATOM 1371 N N . SER A 1 161 ? -13.943 -13.505 14.312 1.00 80.31 161 SER A N 1
ATOM 1372 C CA . SER A 1 161 ? -12.964 -14.580 14.069 1.00 80.31 161 SER A CA 1
ATOM 1373 C C . SER A 1 161 ? -12.349 -15.107 15.369 1.00 80.31 161 SER A C 1
ATOM 1375 O O . SER A 1 161 ? -12.305 -14.402 16.379 1.00 80.31 161 SER A O 1
ATOM 1377 N N . ALA A 1 162 ? -11.865 -16.352 15.351 1.00 78.25 162 ALA A N 1
ATOM 1378 C CA . ALA A 1 162 ? -11.297 -17.005 16.532 1.00 78.25 162 ALA A CA 1
ATOM 1379 C C . ALA A 1 162 ? -10.090 -16.240 17.083 1.00 78.25 162 ALA A C 1
ATOM 1381 O O . ALA A 1 162 ? -9.911 -16.105 18.285 1.00 78.25 162 ALA A O 1
ATOM 1382 N N . GLU A 1 163 ? -9.281 -15.692 16.194 1.00 75.25 163 GLU A N 1
ATOM 1383 C CA . GLU A 1 163 ? -8.048 -14.987 16.480 1.00 75.25 163 GLU A CA 1
ATOM 1384 C C . GLU A 1 163 ? -8.325 -13.639 17.153 1.00 75.25 163 GLU A C 1
ATOM 1386 O O . GLU A 1 163 ? -7.528 -13.172 17.965 1.00 75.25 163 GLU A O 1
ATOM 1391 N N . ILE A 1 164 ? -9.459 -13.002 16.848 1.00 82.31 164 ILE A N 1
ATOM 1392 C CA . ILE A 1 164 ? -9.918 -11.797 17.549 1.00 82.31 164 ILE A CA 1
ATOM 1393 C C . ILE A 1 164 ? -10.365 -12.145 18.971 1.00 82.31 164 ILE A C 1
ATOM 1395 O O . ILE A 1 164 ? -10.097 -11.377 19.897 1.00 82.31 164 ILE A O 1
ATOM 1399 N N . THR A 1 165 ? -11.036 -13.286 19.141 1.00 88.12 165 THR A N 1
ATOM 1400 C CA . THR A 1 165 ? -11.746 -13.623 20.376 1.00 88.12 165 THR A CA 1
ATOM 1401 C C . THR A 1 165 ? -10.959 -14.519 21.340 1.00 88.12 165 THR A C 1
ATOM 1403 O O . THR A 1 165 ? -11.380 -14.674 22.485 1.00 88.12 165 THR A O 1
ATOM 1406 N N . ASP A 1 166 ? -9.817 -15.077 20.926 1.00 84.62 166 ASP A N 1
ATOM 1407 C CA . ASP A 1 166 ? -9.031 -16.050 21.694 1.00 84.62 166 ASP A CA 1
ATOM 1408 C C . ASP A 1 166 ? -8.462 -15.478 23.019 1.00 84.62 166 ASP A C 1
ATOM 1410 O O . ASP A 1 166 ? -7.570 -14.620 22.999 1.00 84.62 166 ASP A O 1
ATOM 1414 N N . PRO A 1 167 ? -8.911 -15.971 24.195 1.00 89.19 167 PRO A N 1
ATOM 1415 C CA . PRO A 1 167 ? -8.373 -15.564 25.492 1.00 89.19 167 PRO A CA 1
ATOM 1416 C C . PRO A 1 167 ? -7.178 -16.413 25.963 1.00 89.19 167 PRO A C 1
ATOM 1418 O O . PRO A 1 167 ? -6.520 -16.060 26.949 1.00 89.19 167 PRO A O 1
ATOM 1421 N N . PHE A 1 168 ? -6.889 -17.549 25.320 1.00 86.25 168 PHE A N 1
ATOM 1422 C CA . PHE A 1 168 ? -5.900 -18.521 25.789 1.00 86.25 168 PHE A CA 1
ATOM 1423 C C . PHE A 1 168 ? -4.462 -17.984 25.861 1.00 86.25 168 PHE A C 1
ATOM 1425 O O . PHE A 1 168 ? -3.756 -18.367 26.803 1.00 86.25 168 PHE A O 1
ATOM 1432 N N . PRO A 1 169 ? -3.992 -17.084 24.972 1.00 83.50 169 PRO A N 1
ATOM 1433 C CA . PRO A 1 169 ? -2.688 -16.443 25.133 1.00 83.50 169 PRO A CA 1
ATOM 1434 C C . PRO A 1 169 ? -2.539 -15.749 26.492 1.00 83.50 169 PRO A C 1
ATOM 1436 O O . PRO A 1 169 ? -1.498 -15.867 27.141 1.00 83.50 169 PRO A O 1
ATOM 1439 N N . SER A 1 170 ? -3.604 -15.102 26.967 1.00 88.75 170 SER A N 1
ATOM 1440 C CA . SER A 1 170 ? -3.630 -14.400 28.250 1.00 88.75 170 SER A CA 1
ATOM 1441 C C . SER A 1 170 ? -3.708 -15.354 29.435 1.00 88.75 170 SER A C 1
ATOM 1443 O O . SER A 1 170 ? -2.994 -15.165 30.422 1.00 88.75 170 SER A O 1
ATOM 1445 N N . LEU A 1 171 ? -4.470 -16.445 29.308 1.00 88.62 171 LEU A N 1
ATOM 1446 C CA . LEU A 1 171 ? -4.505 -17.508 30.319 1.00 88.62 171 LEU A CA 1
ATOM 1447 C C . LEU A 1 171 ? -3.142 -18.186 30.513 1.00 88.62 171 LEU A C 1
ATOM 1449 O O . LEU A 1 171 ? -2.826 -18.610 31.620 1.00 88.62 171 LEU A O 1
ATOM 1453 N N . LYS A 1 172 ? -2.305 -18.247 29.472 1.00 85.12 172 LYS A N 1
ATOM 1454 C CA . LYS A 1 172 ? -0.945 -18.810 29.537 1.00 85.12 172 LYS A CA 1
ATOM 1455 C C . LYS A 1 172 ? 0.095 -17.850 30.130 1.00 85.12 172 LYS A C 1
ATOM 1457 O O . LYS A 1 172 ? 1.262 -18.235 30.273 1.00 85.12 172 LYS A O 1
ATOM 1462 N N . SER A 1 173 ? -0.276 -16.609 30.464 1.00 84.31 173 SER A N 1
ATOM 1463 C CA . SER A 1 173 ? 0.654 -15.664 31.091 1.00 84.31 173 SER A CA 1
ATOM 1464 C C . SER A 1 173 ? 1.181 -16.217 32.418 1.00 84.31 173 SER A C 1
ATOM 1466 O O . SER A 1 173 ? 0.455 -16.839 33.188 1.00 84.31 173 SER A O 1
ATOM 1468 N N . ARG A 1 174 ? 2.463 -15.994 32.716 1.00 80.56 174 ARG A N 1
ATOM 1469 C CA . ARG A 1 174 ? 3.106 -16.568 33.913 1.00 80.56 174 ARG A CA 1
ATOM 1470 C C . ARG A 1 174 ? 3.107 -15.642 35.120 1.00 80.56 174 ARG A C 1
ATOM 1472 O O . ARG A 1 174 ? 3.321 -16.092 36.241 1.00 80.56 174 ARG A O 1
ATOM 1479 N N . PHE A 1 175 ? 2.938 -14.346 34.903 1.00 85.75 175 PHE A N 1
ATOM 1480 C CA . PHE A 1 175 ? 3.054 -13.347 35.954 1.00 85.75 175 PHE A CA 1
ATOM 1481 C C . PHE A 1 175 ? 2.150 -12.157 35.661 1.00 85.75 175 PHE A C 1
ATOM 1483 O O . PHE A 1 175 ? 1.881 -11.808 34.514 1.00 85.75 175 PHE A O 1
ATOM 1490 N N . PHE A 1 176 ? 1.693 -11.516 36.731 1.00 91.00 176 PHE A N 1
ATOM 1491 C CA . PHE A 1 176 ? 0.710 -10.446 36.643 1.00 91.00 176 PHE A CA 1
ATOM 1492 C C . PHE A 1 176 ? 1.261 -9.175 35.976 1.00 91.00 176 PHE A C 1
ATOM 1494 O O . PHE A 1 176 ? 0.593 -8.574 35.146 1.00 91.00 176 PHE A O 1
ATOM 1501 N N . THR A 1 177 ? 2.478 -8.761 36.335 1.00 91.88 177 THR A N 1
ATOM 1502 C CA . THR A 1 177 ? 3.093 -7.494 35.903 1.00 91.88 177 THR A CA 1
ATOM 1503 C C . THR A 1 177 ? 4.616 -7.612 35.849 1.00 91.88 177 THR A C 1
ATOM 1505 O O . THR A 1 177 ? 5.196 -8.457 36.536 1.00 91.88 177 THR A O 1
ATOM 1508 N N . ALA A 1 178 ? 5.276 -6.725 35.105 1.00 86.12 178 ALA A N 1
ATOM 1509 C CA . ALA A 1 178 ? 6.732 -6.603 35.055 1.00 86.12 178 ALA A CA 1
ATOM 1510 C C . ALA A 1 178 ? 7.220 -5.156 35.208 1.00 86.12 178 ALA A C 1
ATOM 1512 O O . ALA A 1 178 ? 6.465 -4.191 35.076 1.00 86.12 178 ALA A O 1
ATOM 1513 N N . LYS A 1 179 ? 8.510 -5.006 35.528 1.00 80.19 179 LYS A N 1
ATOM 1514 C CA . LYS A 1 179 ? 9.167 -3.698 35.638 1.00 80.19 179 LYS A CA 1
ATOM 1515 C C . LYS A 1 179 ? 9.417 -3.110 34.248 1.00 80.19 179 LYS A C 1
ATOM 1517 O O . LYS A 1 179 ? 9.751 -3.842 33.328 1.00 80.19 179 LYS A O 1
ATOM 1522 N N . LEU A 1 180 ? 9.370 -1.781 34.143 1.00 69.44 180 LEU A N 1
ATOM 1523 C CA . LEU A 1 180 ? 9.679 -1.043 32.911 1.00 69.44 180 LEU A CA 1
ATOM 1524 C C . LEU A 1 180 ? 11.058 -1.384 32.320 1.00 69.44 180 LEU A C 1
ATOM 1526 O O . LEU A 1 180 ? 11.221 -1.397 31.106 1.00 69.44 180 LEU A O 1
ATOM 1530 N N . SER A 1 181 ? 12.042 -1.671 33.177 1.00 71.56 181 SER A N 1
ATOM 1531 C CA . SER A 1 181 ? 13.396 -2.059 32.762 1.00 71.56 181 SER A CA 1
ATOM 1532 C C . SER A 1 181 ? 13.453 -3.387 32.001 1.00 71.56 181 SER A C 1
ATOM 1534 O O . SER A 1 181 ? 14.503 -3.720 31.463 1.00 71.56 181 SER A O 1
ATOM 1536 N N . ASP A 1 182 ? 12.357 -4.147 31.974 1.00 71.62 182 ASP A N 1
ATOM 1537 C CA . ASP A 1 182 ? 12.218 -5.385 31.213 1.00 71.62 182 ASP A CA 1
ATOM 1538 C C . ASP A 1 182 ? 10.968 -5.319 30.310 1.00 71.62 182 ASP A C 1
ATOM 1540 O O . ASP A 1 182 ? 9.910 -5.863 30.646 1.00 71.62 182 ASP A O 1
ATOM 1544 N N . PRO A 1 183 ? 11.056 -4.616 29.163 1.00 65.44 183 PRO A N 1
ATOM 1545 C CA . PRO A 1 183 ? 9.930 -4.443 28.245 1.00 65.44 183 PRO A CA 1
ATOM 1546 C C . PRO A 1 183 ? 9.374 -5.772 27.723 1.00 65.44 183 PRO A C 1
ATOM 1548 O O . PRO A 1 183 ? 8.166 -5.911 27.559 1.00 65.44 183 PRO A O 1
ATOM 1551 N N . LEU A 1 184 ? 10.231 -6.779 27.528 1.00 67.25 184 LEU A N 1
ATOM 1552 C CA . LEU A 1 184 ? 9.823 -8.112 27.077 1.00 67.25 184 LEU A CA 1
ATOM 1553 C C . LEU A 1 184 ? 8.985 -8.839 28.132 1.00 67.25 184 LEU A C 1
ATOM 1555 O O . LEU A 1 184 ? 7.983 -9.489 27.806 1.00 67.25 184 LEU A O 1
ATOM 1559 N N . ALA A 1 185 ? 9.350 -8.701 29.407 1.00 74.56 185 ALA A N 1
ATOM 1560 C CA . ALA A 1 185 ? 8.509 -9.185 30.488 1.00 74.56 185 ALA A CA 1
ATOM 1561 C C . ALA A 1 185 ? 7.188 -8.402 30.552 1.00 74.56 185 ALA A C 1
ATOM 1563 O O . ALA A 1 185 ? 6.139 -9.016 30.723 1.00 74.56 185 ALA A O 1
ATOM 1564 N N . VAL A 1 186 ? 7.186 -7.082 30.330 1.00 79.19 186 VAL A N 1
ATOM 1565 C CA . VAL A 1 186 ? 5.933 -6.300 30.256 1.00 79.19 186 VAL A CA 1
ATOM 1566 C C . VAL A 1 186 ? 5.005 -6.866 29.179 1.00 79.19 186 VAL A C 1
ATOM 1568 O O . VAL A 1 186 ? 3.851 -7.169 29.483 1.00 79.19 186 VAL A O 1
ATOM 1571 N N . CYS A 1 187 ? 5.527 -7.143 27.980 1.00 75.94 187 CYS A N 1
ATOM 1572 C CA . CYS A 1 187 ? 4.765 -7.733 26.880 1.00 75.94 187 CYS A CA 1
ATOM 1573 C C . CYS A 1 187 ? 4.131 -9.096 27.222 1.00 75.94 187 CYS A C 1
ATOM 1575 O O . CYS A 1 187 ? 3.094 -9.446 26.673 1.00 75.94 187 CYS A O 1
ATOM 1577 N N . SER A 1 188 ? 4.745 -9.894 28.092 1.00 79.12 188 SER A N 1
ATOM 1578 C CA . SER A 1 188 ? 4.244 -11.232 28.446 1.00 79.12 188 SER A CA 1
ATOM 1579 C C . SER A 1 188 ? 3.469 -11.269 29.767 1.00 79.12 188 SER A C 1
ATOM 1581 O O . SER A 1 188 ? 2.915 -12.312 30.130 1.00 79.12 188 SER A O 1
ATOM 1583 N N . SER A 1 189 ? 3.399 -10.137 30.469 1.00 87.62 189 SER A N 1
ATOM 1584 C CA . SER A 1 189 ? 2.621 -9.980 31.695 1.00 87.62 189 SER A CA 1
ATOM 1585 C C . SER A 1 189 ? 1.123 -9.917 31.419 1.00 87.62 189 SER A C 1
ATOM 1587 O O . SER A 1 189 ? 0.703 -9.377 30.396 1.00 87.62 189 SER A O 1
ATOM 1589 N N . LEU A 1 190 ? 0.316 -10.423 32.351 1.00 92.06 190 LEU A N 1
ATOM 1590 C CA . LEU A 1 190 ? -1.141 -10.404 32.231 1.00 92.06 190 LEU A CA 1
ATOM 1591 C C . LEU A 1 190 ? -1.693 -8.972 32.123 1.00 92.06 190 LEU A C 1
ATOM 1593 O O . LEU A 1 190 ? -2.442 -8.669 31.199 1.00 92.06 190 LEU A O 1
ATOM 1597 N N . ALA A 1 191 ? -1.312 -8.106 33.066 1.00 91.12 191 ALA A N 1
ATOM 1598 C CA . ALA A 1 191 ? -1.926 -6.797 33.294 1.00 91.12 191 ALA A CA 1
ATOM 1599 C C . ALA A 1 191 ? -1.098 -5.611 32.777 1.00 91.12 191 ALA A C 1
ATOM 1601 O O . ALA A 1 191 ? -1.579 -4.486 32.806 1.00 91.12 191 ALA A O 1
ATOM 1602 N N . GLY A 1 192 ? 0.145 -5.832 32.345 1.00 89.50 192 GLY A N 1
ATOM 1603 C CA . GLY A 1 192 ? 1.029 -4.773 31.863 1.00 89.50 192 GLY A CA 1
ATOM 1604 C C . GLY A 1 192 ? 2.074 -4.329 32.882 1.00 89.50 192 GLY A C 1
ATOM 1605 O O . GLY A 1 192 ? 2.323 -4.974 33.906 1.00 89.50 192 GLY A O 1
ATOM 1606 N N . GLY A 1 193 ? 2.753 -3.227 32.580 1.00 88.00 193 GLY A N 1
ATOM 1607 C CA . GLY A 1 193 ? 3.925 -2.775 33.322 1.00 88.00 193 GLY A CA 1
ATOM 1608 C C . GLY A 1 193 ? 3.595 -1.967 34.571 1.00 88.00 193 GLY A C 1
ATOM 1609 O O . GLY A 1 193 ? 2.562 -1.299 34.666 1.00 88.00 193 GLY A O 1
ATOM 1610 N N . ARG A 1 194 ? 4.518 -2.022 35.532 1.00 88.62 194 ARG A N 1
ATOM 1611 C CA . ARG A 1 194 ? 4.448 -1.251 36.776 1.00 88.62 194 ARG A CA 1
ATOM 1612 C C . ARG A 1 194 ? 4.651 0.237 36.497 1.00 88.62 194 ARG A C 1
ATOM 1614 O O . ARG A 1 194 ? 5.640 0.616 35.870 1.00 88.62 194 ARG A O 1
ATOM 1621 N N . VAL A 1 195 ? 3.775 1.067 37.050 1.00 84.50 195 VAL A N 1
ATOM 1622 C CA . VAL A 1 195 ? 3.918 2.531 37.090 1.00 84.50 195 VAL A CA 1
ATOM 1623 C C . VAL A 1 195 ? 3.891 3.015 38.536 1.00 84.50 195 VAL A C 1
ATOM 1625 O O . VAL A 1 195 ? 3.445 2.298 39.422 1.00 84.50 195 VAL A O 1
ATOM 1628 N N . GLN A 1 196 ? 4.408 4.209 38.815 1.00 81.12 196 GLN A N 1
ATOM 1629 C CA . GLN A 1 196 ? 4.443 4.713 40.193 1.00 81.12 196 GLN A CA 1
ATOM 1630 C C . GLN A 1 196 ? 3.058 5.158 40.685 1.00 81.12 196 GLN A C 1
ATOM 1632 O O . GLN A 1 196 ? 2.721 4.955 41.850 1.00 81.12 196 GLN A O 1
ATOM 1637 N N . TYR A 1 197 ? 2.262 5.745 39.790 1.00 83.25 197 TYR A N 1
ATOM 1638 C CA . TYR A 1 197 ? 0.925 6.256 40.071 1.00 83.25 197 TYR A CA 1
ATOM 1639 C C . TYR A 1 197 ? -0.018 5.933 38.907 1.00 83.25 197 TYR A C 1
ATOM 1641 O O . TYR A 1 197 ? 0.455 5.869 37.769 1.00 83.25 197 TYR A O 1
ATOM 1649 N N . PRO A 1 198 ? -1.324 5.743 39.173 1.00 84.62 198 PRO A N 1
ATOM 1650 C CA . PRO A 1 198 ? -2.321 5.577 38.125 1.00 84.62 198 PRO A CA 1
ATOM 1651 C C . PRO A 1 198 ? -2.376 6.792 37.207 1.00 84.62 198 PRO A C 1
ATOM 1653 O O . PRO A 1 198 ? -2.353 7.933 37.673 1.00 84.62 198 PRO A O 1
ATOM 1656 N N . VAL A 1 199 ? -2.491 6.541 35.911 1.00 82.81 199 VAL A N 1
ATOM 1657 C CA . VAL A 1 199 ? -2.709 7.571 34.888 1.00 82.81 199 VAL A CA 1
ATOM 1658 C C . VAL A 1 199 ? -3.882 7.171 34.003 1.00 82.81 199 VAL A C 1
ATOM 1660 O O . VAL A 1 199 ? -4.207 5.993 33.922 1.00 82.81 199 VAL A O 1
ATOM 1663 N N . PHE A 1 200 ? -4.501 8.131 33.315 1.00 78.69 200 PHE A N 1
ATOM 1664 C CA . PHE A 1 200 ? -5.648 7.847 32.449 1.00 78.69 200 PHE A CA 1
ATOM 1665 C C . PHE A 1 200 ? -5.316 6.793 31.367 1.00 78.69 200 PHE A C 1
ATOM 1667 O O . PHE A 1 200 ? -5.930 5.732 31.266 1.00 78.69 200 PHE A O 1
ATOM 1674 N N . VAL A 1 201 ? -4.250 7.046 30.602 1.00 75.62 201 VAL A N 1
ATOM 1675 C CA . VAL A 1 201 ? -3.718 6.121 29.592 1.00 75.62 201 VAL A CA 1
ATOM 1676 C C . VAL A 1 201 ? -2.200 6.046 29.748 1.00 75.62 201 VAL A C 1
ATOM 1678 O O . VAL A 1 201 ? -1.499 7.047 29.595 1.00 75.62 201 VAL A O 1
ATOM 1681 N N . GLY A 1 202 ? -1.695 4.860 30.085 1.00 75.31 202 GLY A N 1
ATOM 1682 C CA . GLY A 1 202 ? -0.271 4.557 30.207 1.00 75.31 202 GLY A CA 1
ATOM 1683 C C . GLY A 1 202 ? 0.384 4.198 28.867 1.00 75.31 202 GLY A C 1
ATOM 1684 O O . GLY A 1 202 ? -0.131 4.505 27.791 1.00 75.31 202 GLY A O 1
ATOM 1685 N N . ARG A 1 203 ? 1.536 3.516 28.931 1.00 75.31 203 ARG A N 1
ATOM 1686 C CA . ARG A 1 203 ? 2.310 3.056 27.753 1.00 75.31 203 ARG A CA 1
ATOM 1687 C C . ARG A 1 203 ? 2.801 1.604 27.859 1.00 75.31 203 ARG A C 1
ATOM 1689 O O . ARG A 1 203 ? 3.627 1.179 27.059 1.00 75.31 203 ARG A O 1
ATOM 1696 N N . LEU A 1 204 ? 2.362 0.880 28.887 1.00 78.00 204 LEU A N 1
ATOM 1697 C CA . LEU A 1 204 ? 2.872 -0.428 29.299 1.00 78.00 204 LEU A CA 1
ATOM 1698 C C . LEU A 1 204 ? 1.739 -1.455 29.354 1.00 78.00 204 LEU A C 1
ATOM 1700 O O . LEU A 1 204 ? 1.408 -1.972 30.418 1.00 78.00 204 LEU A O 1
ATOM 1704 N N . GLU A 1 205 ? 1.127 -1.712 28.209 1.00 83.38 205 GLU A N 1
ATOM 1705 C CA . GLU A 1 205 ? 0.039 -2.676 28.029 1.00 83.38 205 GLU A CA 1
ATOM 1706 C C . GLU A 1 205 ? 0.451 -4.129 28.330 1.00 83.38 205 GLU A C 1
ATOM 1708 O O . GLU A 1 205 ? 1.588 -4.555 28.089 1.00 83.38 205 GLU A O 1
ATOM 1713 N N . GLY A 1 206 ? -0.496 -4.888 28.883 1.00 87.12 206 GLY A N 1
ATOM 1714 C CA . GLY A 1 206 ? -0.372 -6.326 29.128 1.00 87.12 206 GLY A CA 1
ATOM 1715 C C . GLY A 1 206 ? -0.944 -7.169 27.993 1.00 87.12 206 GLY A C 1
ATOM 1716 O O . GLY A 1 206 ? -1.605 -6.665 27.086 1.00 87.12 206 GLY A O 1
ATOM 1717 N N . ILE A 1 207 ? -0.731 -8.485 28.061 1.00 87.00 207 ILE A N 1
ATOM 1718 C CA . ILE A 1 207 ? -1.271 -9.406 27.055 1.00 87.00 207 ILE A CA 1
ATOM 1719 C C . ILE A 1 207 ? -2.802 -9.460 27.074 1.00 87.00 207 ILE A C 1
ATOM 1721 O O . ILE A 1 207 ? -3.378 -9.551 26.001 1.00 87.00 207 ILE A O 1
ATOM 1725 N N . LEU A 1 208 ? -3.454 -9.336 28.240 1.00 92.38 208 LEU A N 1
ATOM 1726 C CA . LEU A 1 208 ? -4.920 -9.395 28.337 1.00 92.38 208 LEU A CA 1
ATOM 1727 C C . LEU A 1 208 ? -5.603 -8.148 27.766 1.00 92.38 208 LEU A C 1
ATOM 1729 O O . LEU A 1 208 ? -6.674 -8.243 27.172 1.00 92.38 208 LEU A O 1
ATOM 1733 N N . GLU A 1 209 ? -4.961 -6.992 27.916 1.00 90.69 209 GLU A N 1
ATOM 1734 C CA . GLU A 1 209 ? -5.429 -5.732 27.336 1.00 90.69 209 GLU A CA 1
ATOM 1735 C C . GLU A 1 209 ? -5.308 -5.751 25.805 1.00 90.69 209 GLU A C 1
ATOM 1737 O O . GLU A 1 209 ? -6.241 -5.380 25.104 1.00 90.69 209 GLU A O 1
ATOM 1742 N N . ARG A 1 210 ? -4.229 -6.325 25.261 1.00 85.12 210 ARG A N 1
ATOM 1743 C CA . ARG A 1 210 ? -4.122 -6.548 23.813 1.00 85.12 210 ARG A CA 1
ATOM 1744 C C . ARG A 1 210 ? -5.052 -7.647 23.296 1.00 85.12 210 ARG A C 1
ATOM 1746 O O . ARG A 1 210 ? -5.675 -7.480 22.249 1.00 85.12 210 ARG A O 1
ATOM 1753 N N . PHE A 1 211 ? -5.096 -8.790 23.988 1.00 82.88 211 PHE A N 1
ATOM 1754 C CA . PHE A 1 211 ? -5.740 -10.035 23.558 1.00 82.88 211 PHE A CA 1
ATOM 1755 C C . PHE A 1 211 ? -6.617 -10.621 24.677 1.00 82.88 211 PHE A C 1
ATOM 1757 O O . PHE A 1 211 ? -6.085 -11.119 25.672 1.00 82.88 211 PHE A O 1
ATOM 1764 N N . PRO A 1 212 ? -7.953 -10.634 24.544 1.00 89.94 212 PRO A N 1
ATOM 1765 C CA . PRO A 1 212 ? -8.762 -10.182 23.406 1.00 89.94 212 PRO A CA 1
ATOM 1766 C C . PRO A 1 212 ? -9.302 -8.742 23.533 1.00 89.94 212 PRO A C 1
ATOM 1768 O O . PRO A 1 212 ? -9.973 -8.281 22.616 1.00 89.94 212 PRO A O 1
ATOM 1771 N N . HIS A 1 213 ? -9.039 -8.018 24.631 1.00 94.19 213 HIS A N 1
ATOM 1772 C CA . HIS A 1 213 ? -9.722 -6.752 24.955 1.00 94.19 213 HIS A CA 1
ATOM 1773 C C . HIS A 1 213 ? -9.723 -5.709 23.821 1.00 94.19 213 HIS A C 1
ATOM 1775 O O . HIS A 1 213 ? -10.782 -5.413 23.263 1.00 94.19 213 HIS A O 1
ATOM 1781 N N . ASP A 1 214 ? -8.557 -5.196 23.419 1.00 89.50 214 ASP A N 1
ATOM 1782 C CA . ASP A 1 214 ? -8.462 -4.153 22.389 1.00 89.50 214 ASP A CA 1
ATOM 1783 C C . ASP A 1 214 ? -9.020 -4.617 21.040 1.00 89.50 214 ASP A C 1
ATOM 1785 O O . ASP A 1 214 ? -9.635 -3.840 20.300 1.00 89.50 214 ASP A O 1
ATOM 1789 N N . ARG A 1 215 ? -8.828 -5.903 20.721 1.00 88.19 215 ARG A N 1
ATOM 1790 C CA . ARG A 1 215 ? -9.314 -6.500 19.476 1.00 88.19 215 ARG A CA 1
ATOM 1791 C C . ARG A 1 215 ? -10.835 -6.497 19.407 1.00 88.19 215 ARG A C 1
ATOM 1793 O O . ARG A 1 215 ? -11.378 -6.169 18.353 1.00 88.19 215 ARG A O 1
ATOM 1800 N N . ILE A 1 216 ? -11.521 -6.830 20.499 1.00 93.06 216 ILE A N 1
ATOM 1801 C CA . ILE A 1 216 ? -12.988 -6.835 20.539 1.00 93.06 216 ILE A CA 1
ATOM 1802 C C . ILE A 1 216 ? -13.537 -5.414 20.446 1.00 93.06 216 ILE A C 1
ATOM 1804 O O . ILE A 1 216 ? -14.463 -5.191 19.667 1.00 93.06 216 ILE A O 1
ATOM 1808 N N . HIS A 1 217 ? -12.954 -4.452 21.166 1.00 93.19 217 HIS A N 1
ATOM 1809 C CA . HIS A 1 217 ? -13.330 -3.036 21.062 1.00 93.19 217 HIS A CA 1
ATOM 1810 C C . HIS A 1 217 ? -13.312 -2.556 19.608 1.00 93.19 217 HIS A C 1
ATOM 1812 O O . HIS A 1 217 ? -14.332 -2.119 19.063 1.00 93.19 217 HIS A O 1
ATOM 1818 N N . ILE A 1 218 ? -12.174 -2.736 18.936 1.00 87.62 218 ILE A N 1
ATOM 1819 C CA . ILE A 1 218 ? -11.991 -2.280 17.556 1.00 87.62 218 ILE A CA 1
ATOM 1820 C C . ILE A 1 218 ? -12.855 -3.070 16.571 1.00 87.62 218 ILE A C 1
ATOM 1822 O O . ILE A 1 218 ? -13.455 -2.468 15.687 1.00 87.62 218 ILE A O 1
ATOM 1826 N N . SER A 1 219 ? -12.968 -4.390 16.721 1.00 88.56 219 SER A N 1
ATOM 1827 C CA . SER A 1 219 ? -13.772 -5.213 15.802 1.00 88.56 219 SER A CA 1
ATOM 1828 C C . SER A 1 219 ? -15.272 -4.962 15.948 1.00 88.56 219 SER A C 1
ATOM 1830 O O . SER A 1 219 ? -16.018 -5.152 14.993 1.00 88.56 219 SER A O 1
ATOM 1832 N N . THR A 1 220 ? -15.713 -4.520 17.130 1.00 91.81 220 THR A N 1
ATOM 1833 C CA . THR A 1 220 ? -17.118 -4.198 17.405 1.00 91.81 220 THR A CA 1
ATOM 1834 C C . THR A 1 220 ? -17.486 -2.805 16.904 1.00 91.81 220 THR A C 1
ATOM 1836 O O . THR A 1 220 ? -18.542 -2.635 16.300 1.00 91.81 220 THR A O 1
ATOM 1839 N N . GLY A 1 221 ? -16.651 -1.795 17.165 1.00 87.38 221 GLY A N 1
ATOM 1840 C CA . GLY A 1 221 ? -16.988 -0.405 16.842 1.00 87.38 221 GLY A CA 1
ATOM 1841 C C . GLY A 1 221 ? -16.391 0.116 15.539 1.00 87.38 221 GLY A C 1
ATOM 1842 O O . GLY A 1 221 ? -17.015 0.942 14.885 1.00 87.38 221 GLY A O 1
ATOM 1843 N N . GLY A 1 222 ? -15.207 -0.351 15.149 1.00 82.06 222 GLY A N 1
ATOM 1844 C CA . GLY A 1 222 ? -14.503 0.138 13.967 1.00 82.06 222 GLY A CA 1
ATOM 1845 C C . GLY A 1 222 ? -14.177 1.634 14.015 1.00 82.06 222 GLY A C 1
ATOM 1846 O O . GLY A 1 222 ? -14.279 2.280 15.067 1.00 82.06 222 GLY A O 1
ATOM 1847 N N . PRO A 1 223 ? -13.773 2.218 12.876 1.00 74.81 223 PRO A N 1
ATOM 1848 C CA . PRO A 1 223 ? -13.475 3.641 12.788 1.00 74.81 223 PRO A CA 1
ATOM 1849 C C . PRO A 1 223 ? -14.734 4.485 13.014 1.00 74.81 223 PRO A C 1
ATOM 1851 O O . PRO A 1 223 ? -15.715 4.367 12.287 1.00 74.81 223 PRO A O 1
ATOM 1854 N N . GLY A 1 224 ? -14.703 5.365 14.017 1.00 72.50 224 GLY A N 1
ATOM 1855 C CA . GLY A 1 224 ? -15.811 6.277 14.328 1.00 72.50 224 GLY A CA 1
ATOM 1856 C C . GLY A 1 224 ? -16.964 5.668 15.136 1.00 72.50 224 GLY A C 1
ATOM 1857 O O . GLY A 1 224 ? -17.804 6.423 15.626 1.00 72.50 224 GLY A O 1
ATOM 1858 N N . GLY A 1 225 ? -16.993 4.348 15.339 1.00 83.56 225 GLY A N 1
ATOM 1859 C CA . GLY A 1 225 ? -17.970 3.709 16.217 1.00 83.56 225 GLY A CA 1
ATOM 1860 C C . GLY A 1 225 ? -17.601 3.781 17.695 1.00 83.56 225 GLY A C 1
ATOM 1861 O O . GLY A 1 225 ? -16.449 4.026 18.065 1.00 83.56 225 GLY A O 1
ATOM 1862 N N . TYR A 1 226 ? -18.588 3.560 18.567 1.00 90.00 226 TYR A N 1
ATOM 1863 C CA . TYR A 1 226 ? -18.416 3.780 20.009 1.00 90.00 226 TYR A CA 1
ATOM 1864 C C . TYR A 1 226 ? -17.363 2.847 20.604 1.00 90.00 226 TYR A C 1
ATOM 1866 O O . TYR A 1 226 ? -16.387 3.326 21.172 1.00 90.00 226 TYR A O 1
ATOM 1874 N N . MET A 1 227 ? -17.501 1.534 20.404 1.00 92.06 227 MET A N 1
ATOM 1875 C CA . MET A 1 227 ? -16.546 0.536 20.908 1.00 92.06 227 MET A CA 1
ATOM 1876 C C . MET A 1 227 ? -15.138 0.676 20.301 1.00 92.06 227 MET A C 1
ATOM 1878 O O . MET A 1 227 ? -14.170 0.259 20.917 1.00 92.06 227 MET A O 1
ATOM 1882 N N . GLY A 1 228 ? -14.979 1.319 19.138 1.00 87.25 228 GLY A N 1
ATOM 1883 C CA . GLY A 1 228 ? -13.670 1.552 18.518 1.00 87.25 228 GLY A CA 1
ATOM 1884 C C . GLY A 1 228 ? -12.917 2.753 19.101 1.00 87.25 228 GLY A C 1
ATOM 1885 O O . GLY A 1 228 ? -11.728 2.935 18.827 1.00 87.25 228 GLY A O 1
ATOM 1886 N N . ASN A 1 229 ? -13.583 3.574 19.919 1.00 83.31 229 ASN A N 1
ATOM 1887 C CA . ASN A 1 229 ? -13.036 4.800 20.483 1.00 83.31 229 ASN A CA 1
ATOM 1888 C C . ASN A 1 229 ? -13.135 4.790 22.013 1.00 83.31 229 ASN A C 1
ATOM 1890 O O . ASN A 1 229 ? -14.230 4.791 22.570 1.00 83.31 229 ASN A O 1
ATOM 1894 N N . LEU A 1 230 ? -11.988 4.879 22.698 1.00 86.56 230 LEU A N 1
ATOM 1895 C CA . LEU A 1 230 ? -11.887 4.856 24.165 1.00 86.56 230 LEU A CA 1
ATOM 1896 C C . LEU A 1 230 ? -12.916 5.769 24.855 1.00 86.56 230 LEU A C 1
ATOM 1898 O O . LEU A 1 230 ? -13.516 5.410 25.864 1.00 86.56 230 LEU A O 1
ATOM 1902 N N . CYS A 1 231 ? -13.151 6.952 24.303 1.00 85.25 231 CYS A N 1
ATOM 1903 C CA . CYS A 1 231 ? -13.940 7.991 24.960 1.00 85.25 231 CYS A CA 1
ATOM 1904 C C . CYS A 1 231 ? -15.439 7.803 24.746 1.00 85.25 231 CYS A C 1
ATOM 1906 O O . CYS A 1 231 ? -16.245 8.397 25.454 1.00 85.25 231 CYS A O 1
ATOM 1908 N N . TRP A 1 232 ? -15.814 6.958 23.789 1.00 87.62 232 TRP A N 1
ATOM 1909 C CA . TRP A 1 232 ? -17.199 6.621 23.489 1.00 87.62 232 TRP A CA 1
ATOM 1910 C C . TRP A 1 232 ? -17.564 5.198 23.913 1.00 87.62 232 TRP A C 1
ATOM 1912 O O . TRP A 1 232 ? -18.743 4.946 24.137 1.00 87.62 232 TRP A O 1
ATOM 1922 N N . ALA A 1 233 ? -16.590 4.296 24.079 1.00 93.12 233 ALA A N 1
ATOM 1923 C CA . ALA A 1 233 ? -16.806 2.859 24.251 1.00 93.12 233 ALA A CA 1
ATOM 1924 C C . ALA A 1 233 ? -17.832 2.521 25.338 1.00 93.12 233 ALA A C 1
ATOM 1926 O O . ALA A 1 233 ? -18.806 1.828 25.069 1.00 93.12 233 ALA A O 1
ATOM 1927 N N . ALA A 1 234 ? -17.698 3.101 26.533 1.00 95.50 234 ALA A N 1
ATOM 1928 C CA . ALA A 1 234 ? -18.604 2.828 27.651 1.00 95.50 234 ALA A CA 1
ATOM 1929 C C . ALA A 1 234 ? -20.045 3.355 27.468 1.00 95.50 234 ALA A C 1
ATOM 1931 O O . ALA A 1 234 ? -20.916 3.050 28.286 1.00 95.50 234 ALA A O 1
ATOM 1932 N N . ARG A 1 235 ? -20.321 4.143 26.416 1.00 93.50 235 ARG A N 1
ATOM 1933 C CA . ARG A 1 235 ? -21.689 4.538 26.034 1.00 93.50 235 ARG A CA 1
ATOM 1934 C C . ARG A 1 235 ? -22.433 3.405 25.338 1.00 93.50 235 ARG A C 1
ATOM 1936 O O . ARG A 1 235 ? -23.663 3.416 25.329 1.00 93.50 235 ARG A O 1
ATOM 1943 N N . ASP A 1 236 ? -21.704 2.453 24.765 1.00 96.31 236 ASP A N 1
ATOM 1944 C CA . ASP A 1 236 ? -22.275 1.262 24.163 1.00 96.31 236 ASP A CA 1
ATOM 1945 C C . ASP A 1 236 ? -22.596 0.217 25.249 1.00 96.31 236 ASP A C 1
ATOM 1947 O O . ASP A 1 236 ? -21.701 -0.210 25.979 1.00 96.31 236 ASP A O 1
ATOM 1951 N N . PRO A 1 237 ? -23.852 -0.240 25.382 1.00 96.69 237 PRO A N 1
ATOM 1952 C CA . PRO A 1 237 ? -24.228 -1.265 26.352 1.00 96.69 237 PRO A CA 1
ATOM 1953 C C . PRO A 1 237 ? -23.452 -2.589 26.245 1.00 96.69 237 PRO A C 1
ATOM 1955 O O . PRO A 1 237 ? -23.369 -3.292 27.253 1.00 96.69 237 PRO A O 1
ATOM 1958 N N . ILE A 1 238 ? -22.862 -2.933 25.088 1.00 97.69 238 ILE A N 1
ATOM 1959 C CA . ILE A 1 238 ? -22.033 -4.148 24.947 1.00 97.69 238 ILE A CA 1
ATOM 1960 C C . ILE A 1 238 ? -20.659 -4.028 25.630 1.00 97.69 238 ILE A C 1
ATOM 1962 O O . ILE A 1 238 ? -20.026 -5.041 25.933 1.00 97.69 238 ILE A O 1
ATOM 1966 N N . PHE A 1 239 ? -20.222 -2.808 25.962 1.00 98.31 239 PHE A N 1
ATOM 1967 C CA . PHE A 1 239 ? -19.013 -2.565 26.750 1.00 98.31 239 PHE A CA 1
ATOM 1968 C C . PHE A 1 239 ? -19.011 -3.393 28.040 1.00 98.31 239 PHE A C 1
ATOM 1970 O O . PHE A 1 239 ? -18.020 -4.030 28.393 1.00 98.31 239 PHE A O 1
ATOM 1977 N N . TRP A 1 240 ? -20.143 -3.431 28.742 1.00 98.25 240 TRP A N 1
ATOM 1978 C CA . TRP A 1 240 ? -20.224 -4.048 30.062 1.00 98.25 240 TRP A CA 1
ATOM 1979 C C . TRP A 1 240 ? -20.092 -5.576 30.006 1.00 98.25 240 TRP A C 1
ATOM 1981 O O . TRP A 1 240 ? -19.248 -6.101 30.736 1.00 98.25 240 TRP A O 1
ATOM 1991 N N . PRO A 1 241 ? -20.800 -6.300 29.113 1.00 98.38 241 PRO A N 1
ATOM 1992 C CA . PRO A 1 241 ? -20.534 -7.720 28.902 1.00 98.38 241 PRO A CA 1
ATOM 1993 C C . PRO A 1 241 ? -19.145 -8.044 28.363 1.00 98.38 241 PRO A C 1
ATOM 1995 O O . PRO A 1 241 ? -18.577 -9.073 28.734 1.00 98.38 241 PRO A O 1
ATOM 1998 N N . HIS A 1 242 ? -18.570 -7.178 27.523 1.00 98.19 242 HIS A N 1
ATOM 1999 C CA . HIS A 1 242 ? -17.192 -7.351 27.073 1.00 98.19 242 HIS A CA 1
ATOM 2000 C C . HIS A 1 242 ? -16.210 -7.293 28.254 1.00 98.19 242 HIS A C 1
ATOM 2002 O O . HIS A 1 242 ? -15.404 -8.205 28.437 1.00 98.19 242 HIS A O 1
ATOM 2008 N N . HIS A 1 243 ? -16.308 -6.276 29.111 1.00 98.44 243 HIS A N 1
ATOM 2009 C CA . HIS A 1 243 ? -15.425 -6.151 30.271 1.00 98.44 243 HIS A CA 1
ATOM 2010 C C . HIS A 1 243 ? -15.702 -7.210 31.347 1.00 98.44 243 HIS A C 1
ATOM 2012 O O . HIS A 1 243 ? -14.764 -7.635 32.021 1.00 98.44 243 HIS A O 1
ATOM 2018 N N . ALA A 1 244 ? -16.941 -7.696 31.489 1.00 98.44 244 ALA A N 1
ATOM 2019 C CA . ALA A 1 244 ? -17.231 -8.864 32.322 1.00 98.44 244 ALA A CA 1
ATOM 2020 C C . ALA A 1 244 ? -16.519 -10.124 31.796 1.00 98.44 244 ALA A C 1
ATOM 2022 O O . ALA A 1 244 ? -16.012 -10.913 32.588 1.00 98.44 244 ALA A O 1
ATOM 2023 N N . MET A 1 245 ? -16.389 -10.285 30.474 1.00 98.00 245 MET A N 1
ATOM 2024 C CA . MET A 1 245 ? -15.566 -11.352 29.897 1.00 98.00 245 MET A CA 1
ATOM 2025 C C . MET A 1 245 ? -14.071 -11.153 30.198 1.00 98.00 245 MET A C 1
ATOM 2027 O O . MET A 1 245 ? -13.398 -12.104 30.582 1.00 98.00 245 MET A O 1
ATOM 2031 N N . ILE A 1 246 ? -13.541 -9.929 30.126 1.00 98.06 246 ILE A N 1
ATOM 2032 C CA . ILE A 1 246 ? -12.138 -9.652 30.501 1.00 98.06 246 ILE A CA 1
ATOM 2033 C C . ILE A 1 246 ? -11.866 -9.969 31.976 1.00 98.06 246 ILE A C 1
ATOM 2035 O O . ILE A 1 246 ? -10.863 -10.601 32.313 1.00 98.06 246 ILE A O 1
ATOM 2039 N N . ASP A 1 247 ? -12.785 -9.592 32.859 1.00 98.12 247 ASP A N 1
ATOM 2040 C CA . ASP A 1 247 ? -12.713 -9.923 34.279 1.00 98.12 247 ASP A CA 1
ATOM 2041 C C . ASP A 1 247 ? -12.827 -11.441 34.531 1.00 98.12 247 ASP A C 1
ATOM 2043 O O . ASP A 1 247 ? -12.082 -11.988 35.347 1.00 98.12 247 ASP A O 1
ATOM 2047 N N . ARG A 1 248 ? -13.671 -12.151 33.766 1.00 97.38 248 ARG A N 1
ATOM 2048 C CA . ARG A 1 248 ? -13.750 -13.623 33.760 1.00 97.38 248 ARG A CA 1
ATOM 2049 C C . ARG A 1 248 ? -12.448 -14.276 33.311 1.00 97.38 248 ARG A C 1
ATOM 2051 O O . ARG A 1 248 ? -12.053 -15.283 33.899 1.00 97.38 248 ARG A O 1
ATOM 2058 N N . VAL A 1 249 ? -11.767 -13.737 32.299 1.00 96.75 249 VAL A N 1
ATOM 2059 C CA . VAL A 1 249 ? -10.456 -14.245 31.858 1.00 96.75 249 VAL A CA 1
ATOM 2060 C C . VAL A 1 249 ? -9.421 -14.071 32.970 1.00 96.75 249 VAL A C 1
ATOM 2062 O O . VAL A 1 249 ? -8.639 -14.988 33.217 1.00 96.75 249 VAL A O 1
ATOM 2065 N N . TRP A 1 250 ? -9.449 -12.958 33.710 1.00 96.38 250 TRP A N 1
ATOM 2066 C CA . TRP A 1 250 ? -8.577 -12.783 34.874 1.00 96.38 250 TRP A CA 1
ATOM 2067 C C . TRP A 1 250 ? -8.892 -13.781 36.004 1.00 96.38 250 TRP A C 1
ATOM 2069 O O . TRP A 1 250 ? -7.975 -14.422 36.521 1.00 96.38 250 TRP A O 1
ATOM 2079 N N . GLU A 1 251 ? -10.165 -13.990 36.352 1.00 96.19 251 GLU A N 1
ATOM 2080 C CA . GLU A 1 251 ? -10.555 -15.020 37.331 1.00 96.19 251 GLU A CA 1
ATOM 2081 C C . GLU A 1 251 ? -10.166 -16.433 36.874 1.00 96.19 251 GLU A C 1
ATOM 2083 O O . GLU A 1 251 ? -9.676 -17.238 37.665 1.00 96.19 251 GLU A O 1
ATOM 2088 N N . SER A 1 252 ? -10.302 -16.721 35.580 1.00 95.44 252 SER A N 1
ATOM 2089 C CA . SER A 1 252 ? -9.873 -17.991 34.991 1.00 95.44 252 SER A CA 1
ATOM 2090 C C . SER A 1 252 ? -8.354 -18.153 35.086 1.00 95.44 252 SER A C 1
ATOM 2092 O O . SER A 1 252 ? -7.864 -19.221 35.438 1.00 95.44 252 SER A O 1
ATOM 2094 N N . TRP A 1 253 ? -7.578 -17.094 34.855 1.00 94.00 253 TRP A N 1
ATOM 2095 C CA . TRP A 1 253 ? -6.127 -17.125 35.037 1.00 94.00 253 TRP A CA 1
ATOM 2096 C C . TRP A 1 253 ? -5.724 -17.440 36.487 1.00 94.00 253 TRP A C 1
ATOM 2098 O O . TRP A 1 253 ? -4.849 -18.276 36.716 1.00 94.00 253 TRP A O 1
ATOM 2108 N N . LEU A 1 254 ? -6.395 -16.830 37.473 1.00 92.88 254 LEU A N 1
ATOM 2109 C CA . LEU A 1 254 ? -6.193 -17.139 38.895 1.00 92.88 254 LEU A CA 1
ATOM 2110 C C . LEU A 1 254 ? -6.543 -18.602 39.207 1.00 92.88 254 LEU A C 1
ATOM 2112 O O . LEU A 1 254 ? -5.781 -19.292 39.886 1.00 92.88 254 LEU A O 1
ATOM 2116 N N . HIS A 1 255 ? -7.659 -19.095 38.666 1.00 91.75 255 HIS A N 1
ATOM 2117 C CA . HIS A 1 255 ? -8.087 -20.486 38.808 1.00 91.75 255 HIS A CA 1
ATOM 2118 C C . HIS A 1 255 ? -7.057 -21.482 38.247 1.00 91.75 255 HIS A C 1
ATOM 2120 O O . HIS A 1 255 ? -6.781 -22.507 38.868 1.00 91.75 255 HIS A O 1
ATOM 2126 N N . ASN A 1 256 ? -6.409 -21.143 37.130 1.00 90.00 256 ASN A N 1
ATOM 2127 C CA . ASN A 1 256 ? -5.381 -21.966 36.485 1.00 90.00 256 ASN A CA 1
ATOM 2128 C C . ASN A 1 256 ? -3.974 -21.837 37.119 1.00 90.00 256 ASN A C 1
ATOM 2130 O O . ASN A 1 256 ? -2.986 -22.289 36.539 1.00 90.00 256 ASN A O 1
ATOM 2134 N N . GLY A 1 257 ? -3.860 -21.260 38.321 1.00 88.19 257 GLY A N 1
ATOM 2135 C CA . GLY A 1 257 ? -2.606 -21.174 39.083 1.00 88.19 257 GLY A CA 1
ATOM 2136 C C . GLY A 1 257 ? -1.869 -19.837 38.969 1.00 88.19 257 GLY A C 1
ATOM 2137 O O . GLY A 1 257 ? -0.788 -19.678 39.545 1.00 88.19 257 GLY A O 1
ATOM 2138 N N . GLY A 1 258 ? -2.450 -18.862 38.270 1.00 89.88 258 GLY A N 1
ATOM 2139 C CA . GLY A 1 258 ? -1.991 -17.481 38.293 1.00 89.88 258 GLY A CA 1
ATOM 2140 C C . GLY A 1 258 ? -2.028 -16.883 39.702 1.00 89.88 258 GLY A C 1
ATOM 2141 O O . GLY A 1 258 ? -2.870 -17.228 40.531 1.00 89.88 258 GLY A O 1
ATOM 2142 N N . LYS A 1 259 ? -1.104 -15.963 39.994 1.00 89.88 259 LYS A N 1
ATOM 2143 C CA . LYS A 1 259 ? -1.001 -15.307 41.308 1.00 89.88 259 LYS A CA 1
ATOM 2144 C C . LYS A 1 259 ? -1.290 -13.810 41.202 1.00 89.88 259 LYS A C 1
ATOM 2146 O O . LYS A 1 259 ? -0.668 -13.136 40.378 1.00 89.88 259 LYS A O 1
ATOM 2151 N N . PRO A 1 260 ? -2.179 -13.251 42.043 1.00 87.25 260 PRO A N 1
ATOM 2152 C CA . PRO A 1 260 ? -2.439 -11.821 42.029 1.00 87.25 260 PRO A CA 1
ATOM 2153 C C . PRO A 1 260 ? -1.184 -11.054 42.453 1.00 87.25 260 PRO A C 1
ATOM 2155 O O . PRO A 1 260 ? -0.326 -11.567 43.175 1.00 87.25 260 PRO A O 1
ATOM 2158 N N . TYR A 1 261 ? -1.089 -9.797 42.037 1.00 91.44 261 TYR A N 1
ATOM 2159 C CA . TYR A 1 261 ? -0.006 -8.929 42.472 1.00 91.44 261 TYR A CA 1
ATOM 2160 C C . TYR A 1 261 ? -0.338 -8.269 43.812 1.00 91.44 261 TYR A C 1
ATOM 2162 O O . TYR A 1 261 ? -1.368 -7.613 43.964 1.00 91.44 261 TYR A O 1
ATOM 2170 N N . THR A 1 262 ? 0.537 -8.466 44.798 1.00 90.06 262 THR A N 1
ATOM 2171 C CA . THR A 1 262 ? 0.269 -8.153 46.212 1.00 90.06 262 THR A CA 1
ATOM 2172 C C . THR A 1 262 ? 1.275 -7.178 46.823 1.00 90.06 262 THR A C 1
ATOM 2174 O O . THR A 1 262 ? 1.348 -7.040 48.044 1.00 90.06 262 THR A O 1
ATOM 2177 N N . GLU A 1 263 ? 2.064 -6.474 46.007 1.00 92.50 263 GLU A N 1
ATOM 2178 C CA . GLU A 1 263 ? 3.001 -5.485 46.542 1.00 92.50 263 GLU A CA 1
ATOM 2179 C C . GLU A 1 263 ? 2.254 -4.323 47.219 1.00 92.50 263 GLU A C 1
ATOM 2181 O O . GLU A 1 263 ? 1.273 -3.789 46.699 1.00 92.50 263 GLU A O 1
ATOM 2186 N N . ARG A 1 264 ? 2.747 -3.905 48.394 1.00 91.00 264 ARG A N 1
ATOM 2187 C CA . ARG A 1 264 ? 2.078 -2.936 49.281 1.00 91.00 264 ARG A CA 1
ATOM 2188 C C . ARG A 1 264 ? 1.704 -1.625 48.586 1.00 91.00 264 ARG A C 1
ATOM 2190 O O . ARG A 1 264 ? 0.636 -1.090 48.862 1.00 91.00 264 ARG A O 1
ATOM 2197 N N . GLY A 1 265 ? 2.574 -1.109 47.714 1.00 89.38 265 GLY A N 1
ATOM 2198 C CA . GLY A 1 265 ? 2.322 0.130 46.971 1.00 89.38 265 GLY A CA 1
ATOM 2199 C C . GLY A 1 265 ? 1.078 0.028 46.091 1.00 89.38 265 GLY A C 1
ATOM 2200 O O . GLY A 1 265 ? 0.197 0.870 46.194 1.00 89.38 265 GLY A O 1
ATOM 2201 N N . TYR A 1 266 ? 0.968 -1.062 45.330 1.00 92.31 266 TYR A N 1
ATOM 2202 C CA . TYR A 1 266 ? -0.189 -1.362 44.488 1.00 92.31 266 TYR A CA 1
ATOM 2203 C C . TYR A 1 266 ? -1.455 -1.576 45.323 1.00 92.31 266 TYR A C 1
ATOM 2205 O O . TYR A 1 266 ? -2.470 -0.938 45.087 1.00 92.31 266 TYR A O 1
ATOM 2213 N N . LEU A 1 267 ? -1.389 -2.392 46.378 1.00 93.75 267 LEU A N 1
ATOM 2214 C CA . LEU A 1 267 ? -2.539 -2.650 47.255 1.00 93.75 267 LEU A CA 1
ATOM 2215 C C . LEU A 1 267 ? -3.112 -1.387 47.927 1.00 93.75 267 LEU A C 1
ATOM 2217 O O . LEU A 1 267 ? -4.301 -1.345 48.252 1.00 93.75 267 LEU A O 1
ATOM 2221 N N . ASN A 1 268 ? -2.262 -0.386 48.169 1.00 94.31 268 ASN A N 1
ATOM 2222 C CA . ASN A 1 268 ? -2.616 0.878 48.815 1.00 94.31 268 ASN A CA 1
ATOM 2223 C C . ASN A 1 268 ? -3.082 1.965 47.842 1.00 94.31 268 ASN A C 1
ATOM 2225 O O . ASN A 1 268 ? -3.507 3.026 48.300 1.00 94.31 268 ASN A O 1
ATOM 2229 N N . THR A 1 269 ? -3.007 1.735 46.535 1.00 94.81 269 THR A N 1
ATOM 2230 C CA . THR A 1 269 ? -3.584 2.641 45.545 1.00 94.81 269 THR A CA 1
ATOM 2231 C C . THR A 1 269 ? -5.111 2.589 45.618 1.00 94.81 269 THR A C 1
ATOM 2233 O O . THR A 1 269 ? -5.701 1.542 45.901 1.00 94.81 269 THR A O 1
ATOM 2236 N N . SER A 1 270 ? -5.755 3.734 45.385 1.00 94.75 270 SER A N 1
ATOM 2237 C CA . SER A 1 270 ? -7.204 3.897 45.480 1.00 94.75 270 SER A CA 1
ATOM 2238 C C . SER A 1 270 ? -7.804 4.606 44.275 1.00 94.75 270 SER A C 1
ATOM 2240 O O . SER A 1 270 ? -7.169 5.486 43.698 1.00 94.75 270 SER A O 1
ATOM 2242 N N . PHE A 1 271 ? -9.067 4.304 43.991 1.00 95.69 271 PHE A N 1
ATOM 2243 C CA . PHE A 1 271 ? -9.865 4.924 42.936 1.00 95.69 271 PHE A CA 1
ATOM 2244 C C . PHE A 1 271 ? -11.196 5.432 43.481 1.00 95.69 271 PHE A C 1
ATOM 2246 O O . PHE A 1 271 ? -11.622 5.032 44.566 1.00 95.69 271 PHE A O 1
ATOM 2253 N N . LYS A 1 272 ? -11.854 6.315 42.727 1.00 94.81 272 LYS A N 1
ATOM 2254 C CA . LYS A 1 272 ? -13.137 6.898 43.116 1.00 94.81 272 LYS A CA 1
ATOM 2255 C C . LYS A 1 272 ? -14.262 6.426 42.212 1.00 94.81 272 LYS A C 1
ATOM 2257 O O . LYS A 1 272 ? -14.166 6.576 40.996 1.00 94.81 272 LYS A O 1
ATOM 2262 N N . PHE A 1 273 ? -15.334 5.927 42.815 1.00 95.62 273 PHE A N 1
ATOM 2263 C CA . PHE A 1 273 ? -16.531 5.474 42.110 1.00 95.62 273 PHE A CA 1
ATOM 2264 C C . PHE A 1 273 ? -17.791 5.897 42.858 1.00 95.62 273 PHE A C 1
ATOM 2266 O O . PHE A 1 273 ? -17.775 6.061 44.078 1.00 95.62 273 PHE A O 1
ATOM 2273 N N . TYR A 1 274 ? -18.872 6.084 42.107 1.00 94.88 274 TYR A N 1
ATOM 2274 C CA . TYR A 1 274 ? -20.196 6.282 42.677 1.00 94.88 274 TYR A CA 1
ATOM 2275 C C . TYR A 1 274 ? -20.824 4.928 42.989 1.00 94.88 274 TYR A C 1
ATOM 2277 O O . TYR A 1 274 ? -20.774 4.023 42.157 1.00 94.88 274 TYR A O 1
ATOM 2285 N N . ASP A 1 275 ? -21.432 4.796 44.160 1.00 93.00 275 ASP A N 1
ATOM 2286 C CA . ASP A 1 275 ? -22.284 3.651 44.471 1.00 93.00 275 ASP A CA 1
ATOM 2287 C C . ASP A 1 275 ? -23.708 3.826 43.906 1.00 93.00 275 ASP A C 1
ATOM 2289 O O . ASP A 1 275 ? -24.059 4.847 43.310 1.00 93.00 275 ASP A O 1
ATOM 2293 N N . GLU A 1 276 ? -24.572 2.834 44.113 1.00 94.25 276 GLU A N 1
ATOM 2294 C CA . GLU A 1 276 ? -25.975 2.864 43.692 1.00 94.25 276 GLU A CA 1
ATOM 2295 C C . GLU A 1 276 ? -26.825 3.934 44.396 1.00 94.25 276 GLU A C 1
ATOM 2297 O O . GLU A 1 276 ? -27.975 4.170 44.013 1.00 94.25 276 GLU A O 1
ATOM 2302 N N . THR A 1 277 ? -26.314 4.587 45.438 1.00 94.25 277 THR A N 1
ATOM 2303 C CA . THR A 1 277 ? -26.974 5.725 46.093 1.00 94.25 277 THR A CA 1
ATOM 2304 C C . THR A 1 277 ? -26.570 7.063 45.478 1.00 94.25 277 THR A C 1
ATOM 2306 O O . THR A 1 277 ? -27.245 8.064 45.709 1.00 94.25 277 THR A O 1
ATOM 2309 N N . GLY A 1 278 ? -25.547 7.072 44.621 1.00 91.50 278 GLY A N 1
ATOM 2310 C CA . GLY A 1 278 ? -25.013 8.276 43.996 1.00 91.50 278 GLY A CA 1
ATOM 2311 C C . GLY A 1 278 ? -23.975 8.978 44.868 1.00 91.50 278 GLY A C 1
ATOM 2312 O O . GLY A 1 278 ? -23.688 10.152 44.631 1.00 91.50 278 GLY A O 1
ATOM 2313 N N . VAL A 1 279 ? -23.400 8.279 45.852 1.00 93.50 279 VAL A N 1
ATOM 2314 C CA . VAL A 1 279 ? -22.334 8.798 46.716 1.00 93.50 279 VAL A CA 1
ATOM 2315 C C . VAL A 1 279 ? -20.973 8.416 46.142 1.00 93.50 279 VAL A C 1
ATOM 2317 O O . VAL A 1 279 ? -20.729 7.258 45.812 1.00 93.50 279 VAL A O 1
ATOM 2320 N N . LEU A 1 280 ? -20.078 9.402 46.020 1.00 94.12 280 LEU A N 1
ATOM 2321 C CA . LEU A 1 280 ? -18.704 9.196 45.560 1.00 94.12 280 LEU A CA 1
ATOM 2322 C C . LEU A 1 280 ? -17.829 8.690 46.712 1.00 94.12 280 LEU A C 1
ATOM 2324 O O . LEU A 1 280 ? -17.542 9.438 47.648 1.00 94.12 280 LEU A O 1
ATOM 2328 N N . GLY A 1 281 ? -17.372 7.445 46.623 1.00 92.56 281 GLY A N 1
ATOM 2329 C CA . GLY A 1 281 ? -16.450 6.841 47.585 1.00 92.56 281 GLY A CA 1
ATOM 2330 C C . GLY A 1 281 ? -15.015 6.767 47.066 1.00 92.56 281 GLY A C 1
ATOM 2331 O O . GLY A 1 281 ? -14.778 6.818 45.861 1.00 92.56 281 GLY A O 1
ATOM 2332 N N . THR A 1 282 ? -14.053 6.632 47.983 1.00 95.06 282 THR A N 1
ATOM 2333 C CA . THR A 1 282 ? -12.656 6.273 47.673 1.00 95.06 282 THR A CA 1
ATOM 2334 C C . THR A 1 282 ? -12.405 4.835 48.110 1.00 95.06 282 THR A C 1
ATOM 2336 O O . THR A 1 282 ? -12.619 4.505 49.273 1.00 95.06 282 THR A O 1
ATOM 2339 N N . TYR A 1 283 ? -11.933 3.996 47.192 1.00 94.38 283 TYR A N 1
ATOM 2340 C CA . TYR A 1 283 ? -11.847 2.548 47.363 1.00 94.38 283 TYR A CA 1
ATOM 2341 C C . TYR A 1 283 ? -10.446 2.040 47.035 1.00 94.38 283 TYR A C 1
ATOM 2343 O O . TYR A 1 283 ? -9.862 2.461 46.038 1.00 94.38 283 TYR A O 1
ATOM 2351 N N . TYR A 1 284 ? -9.906 1.135 47.851 1.00 95.50 284 TYR A N 1
ATOM 2352 C CA . TYR A 1 284 ? -8.536 0.639 47.711 1.00 95.50 284 TYR A CA 1
ATOM 2353 C C . TYR A 1 284 ? -8.470 -0.699 46.978 1.00 95.50 284 TYR A C 1
ATOM 2355 O O . TYR A 1 284 ? -9.293 -1.580 47.203 1.00 95.50 284 TYR A O 1
ATOM 2363 N N . ILE A 1 285 ? -7.416 -0.898 46.185 1.00 95.12 285 ILE A N 1
ATOM 2364 C CA . ILE A 1 285 ? -7.182 -2.128 45.411 1.00 95.12 285 ILE A CA 1
ATOM 2365 C C . ILE A 1 285 ? -7.252 -3.399 46.270 1.00 95.12 285 ILE A C 1
ATOM 2367 O O . ILE A 1 285 ? -7.855 -4.392 45.860 1.00 95.12 285 ILE A O 1
ATOM 2371 N N . ARG A 1 286 ? -6.667 -3.374 47.475 1.00 93.81 286 ARG A N 1
ATOM 2372 C CA . ARG A 1 286 ? -6.676 -4.505 48.427 1.00 93.81 286 ARG A CA 1
ATOM 2373 C C . ARG A 1 286 ? -8.058 -5.102 48.699 1.00 93.81 286 ARG A C 1
ATOM 2375 O O . ARG A 1 286 ? -8.134 -6.292 49.002 1.00 93.81 286 ARG A O 1
ATOM 2382 N N . ASP A 1 287 ? -9.117 -4.306 48.580 1.00 93.50 287 ASP A N 1
ATOM 2383 C CA . ASP A 1 287 ? -10.476 -4.726 48.915 1.00 93.50 287 ASP A CA 1
ATOM 2384 C C . ASP A 1 287 ? -11.179 -5.402 47.720 1.00 93.50 287 ASP A C 1
ATOM 2386 O O . ASP A 1 287 ? -12.208 -6.045 47.896 1.00 93.50 287 ASP A O 1
ATOM 2390 N N . PHE A 1 288 ? -10.597 -5.323 46.513 1.00 94.62 288 PHE A N 1
ATOM 2391 C CA . PHE A 1 288 ? -11.227 -5.754 45.256 1.00 94.62 288 PHE A CA 1
ATOM 2392 C C . PHE A 1 288 ? -10.464 -6.839 44.487 1.00 94.62 288 PHE A C 1
ATOM 2394 O O . PHE A 1 288 ? -10.974 -7.364 43.500 1.00 94.62 288 PHE A O 1
ATOM 2401 N N . ILE A 1 289 ? -9.254 -7.211 44.914 1.00 90.06 289 ILE A N 1
ATOM 2402 C CA . ILE A 1 289 ? -8.452 -8.231 44.211 1.00 90.06 289 ILE A CA 1
ATOM 2403 C C . ILE A 1 289 ? -9.140 -9.595 44.178 1.00 90.06 289 ILE A C 1
ATOM 2405 O O . ILE A 1 289 ? -8.977 -10.326 43.209 1.00 90.06 289 ILE A O 1
ATOM 2409 N N . ASN A 1 290 ? -9.898 -9.949 45.215 1.00 87.38 290 ASN A N 1
ATOM 2410 C CA . ASN A 1 290 ? -10.543 -11.252 45.305 1.00 87.38 290 ASN A CA 1
ATOM 2411 C C . ASN A 1 290 ? -12.047 -11.131 45.018 1.00 87.38 290 ASN A C 1
ATOM 2413 O O . ASN A 1 290 ? -12.784 -10.600 45.850 1.00 87.38 290 ASN A O 1
ATOM 2417 N N . ALA A 1 291 ? -12.502 -11.668 43.882 1.00 87.31 291 ALA A N 1
ATOM 2418 C CA . ALA A 1 291 ? -13.911 -11.655 43.486 1.00 87.31 291 ALA A CA 1
ATOM 2419 C C . ALA A 1 291 ? -14.834 -12.326 44.519 1.00 87.31 291 ALA A C 1
ATOM 2421 O O . ALA A 1 291 ? -15.943 -11.847 44.761 1.00 87.31 291 ALA A O 1
ATOM 2422 N N . SER A 1 292 ? -14.358 -13.357 45.230 1.00 83.81 292 SER A N 1
ATOM 2423 C CA . SER A 1 292 ? -15.157 -14.032 46.258 1.00 83.81 292 SER A CA 1
ATOM 2424 C C . SER A 1 292 ? -15.487 -13.112 47.441 1.00 83.81 292 SER A C 1
ATOM 2426 O O . SER A 1 292 ? -16.545 -13.254 48.051 1.00 83.81 292 SER A O 1
ATOM 2428 N N . ARG A 1 293 ? -14.614 -12.138 47.747 1.00 86.75 293 ARG A N 1
ATOM 2429 C CA . ARG A 1 293 ? -14.856 -11.100 48.770 1.00 86.75 293 ARG A CA 1
ATOM 2430 C C . ARG A 1 293 ? -15.809 -10.007 48.293 1.00 86.75 293 ARG A C 1
ATOM 2432 O O . ARG A 1 293 ? -16.372 -9.297 49.113 1.00 86.75 293 ARG A O 1
ATOM 2439 N N . LEU A 1 294 ? -15.994 -9.890 46.982 1.00 89.81 294 LEU A N 1
ATOM 2440 C CA . LEU A 1 294 ? -16.977 -9.008 46.355 1.00 89.81 294 LEU A CA 1
ATOM 2441 C C . LEU A 1 294 ? -18.331 -9.708 46.154 1.00 89.81 294 LEU A C 1
ATOM 2443 O O . LEU A 1 294 ? -19.254 -9.113 45.603 1.00 89.81 294 LEU A O 1
ATOM 2447 N N . HIS A 1 295 ? -18.450 -10.962 46.605 1.00 89.50 295 HIS A N 1
ATOM 2448 C CA . HIS A 1 295 ? -19.656 -11.783 46.536 1.00 89.50 295 HIS A CA 1
ATOM 2449 C C . HIS A 1 295 ? -20.200 -11.972 45.118 1.00 89.50 295 HIS A C 1
ATOM 2451 O O . HIS A 1 295 ? -21.412 -12.066 44.934 1.00 89.50 295 HIS A O 1
ATOM 2457 N N . TYR A 1 296 ? -19.324 -12.081 44.118 1.00 93.81 296 TYR A N 1
ATOM 2458 C CA . TYR A 1 296 ? -19.714 -12.576 42.801 1.00 93.81 296 TYR A CA 1
ATOM 2459 C C . TYR A 1 296 ? -18.776 -13.679 42.316 1.00 93.81 296 TYR A C 1
ATOM 2461 O O . TYR A 1 296 ? -17.635 -13.803 42.760 1.00 93.81 296 TYR A O 1
ATOM 2469 N N . LYS A 1 297 ? -19.284 -14.493 41.397 1.00 95.31 297 LYS A N 1
ATOM 2470 C CA . LYS A 1 297 ? -18.524 -15.485 40.640 1.00 95.31 297 LYS A CA 1
ATOM 2471 C C . LYS A 1 297 ? -19.052 -15.571 39.213 1.00 95.31 297 LYS A C 1
ATOM 2473 O O . LYS A 1 297 ? -20.149 -15.091 38.925 1.00 95.31 297 LYS A O 1
ATOM 2478 N N . TYR A 1 298 ? -18.294 -16.228 38.350 1.00 96.94 298 TYR A N 1
ATOM 2479 C CA . TYR A 1 298 ? -18.770 -16.655 37.039 1.00 96.94 298 TYR A CA 1
ATOM 2480 C C . TYR A 1 298 ? -19.368 -18.060 37.142 1.00 96.94 298 TYR A C 1
ATOM 2482 O O . TYR A 1 298 ? -18.938 -18.865 37.971 1.00 96.94 298 TYR A O 1
ATOM 2490 N N . ASP A 1 299 ? -20.393 -18.336 36.344 1.00 94.75 299 ASP A N 1
ATOM 2491 C CA . ASP A 1 299 ? -21.006 -19.665 36.224 1.00 94.75 299 ASP A CA 1
ATOM 2492 C C . ASP A 1 299 ? -20.019 -20.723 35.705 1.00 94.75 299 ASP A C 1
ATOM 2494 O O . ASP A 1 299 ? -20.018 -21.852 36.193 1.00 94.75 299 ASP A O 1
ATOM 2498 N N . LYS A 1 300 ? -19.147 -20.337 34.769 1.00 94.06 300 LYS A N 1
ATOM 2499 C CA . LYS A 1 300 ? -18.120 -21.176 34.155 1.00 94.06 300 LYS A CA 1
ATOM 2500 C C . LYS A 1 300 ? -16.825 -20.385 34.000 1.00 94.06 300 LYS A C 1
ATOM 2502 O O . LYS A 1 300 ? -16.847 -19.277 33.469 1.00 94.06 300 LYS A O 1
ATOM 2507 N N . LEU A 1 301 ? -15.702 -20.955 34.430 1.00 95.00 301 LEU A N 1
ATOM 2508 C CA . LEU A 1 301 ? -14.362 -20.426 34.155 1.00 95.00 301 LEU A CA 1
ATOM 2509 C C . LEU A 1 301 ? -13.728 -21.176 32.980 1.00 95.00 301 LEU A C 1
ATOM 2511 O O . LEU A 1 301 ? -14.152 -22.276 32.630 1.00 95.00 301 LEU A O 1
ATOM 2515 N N . LEU A 1 302 ? -12.726 -20.558 32.361 1.00 93.19 302 LEU A N 1
ATOM 2516 C CA . LEU A 1 302 ? -11.940 -21.170 31.295 1.00 93.19 302 LEU A CA 1
ATOM 2517 C C . LEU A 1 302 ? -10.843 -22.050 31.909 1.00 93.19 302 LEU A C 1
ATOM 2519 O O . LEU A 1 302 ? -10.157 -21.622 32.839 1.00 93.19 302 LEU A O 1
ATOM 2523 N N . GLU A 1 303 ? -10.646 -23.251 31.374 1.00 87.81 303 GLU A N 1
ATOM 2524 C CA . GLU A 1 303 ? -9.623 -24.201 31.829 1.00 87.81 303 GLU A CA 1
ATOM 2525 C C . GLU A 1 303 ? -8.491 -24.324 30.802 1.00 87.81 303 GLU A C 1
ATOM 2527 O O . GLU A 1 303 ? -8.727 -24.300 29.593 1.00 87.81 303 GLU A O 1
ATOM 2532 N N . LEU A 1 304 ? -7.249 -24.457 31.276 1.00 78.31 304 LEU A N 1
ATOM 2533 C CA . LEU A 1 304 ? -6.109 -24.802 30.428 1.00 78.31 304 LEU A CA 1
ATOM 2534 C C . LEU A 1 304 ? -5.978 -26.334 30.301 1.00 78.31 304 LEU A C 1
ATOM 2536 O O . LEU A 1 304 ? -5.991 -27.013 31.326 1.00 78.31 304 LEU A O 1
ATOM 2540 N N . PRO A 1 305 ? -5.755 -26.880 29.087 1.00 56.41 305 PRO A N 1
ATOM 2541 C CA . PRO A 1 305 ? -5.543 -28.320 28.880 1.00 56.41 305 PRO A CA 1
ATOM 2542 C C . PRO A 1 305 ? -4.337 -28.897 29.641 1.00 56.41 305 PRO A C 1
ATOM 2544 O O . PRO A 1 305 ? -4.339 -30.065 30.012 1.00 56.41 305 PRO A O 1
ATOM 2547 N N . GLU A 1 306 ? -3.317 -28.075 29.903 1.00 57.91 306 GLU A N 1
ATOM 2548 C CA . GLU A 1 306 ? -2.172 -28.407 30.753 1.00 57.91 306 GLU A CA 1
ATOM 2549 C C . GLU A 1 306 ? -1.930 -27.282 31.765 1.00 57.91 306 GLU A C 1
ATOM 2551 O O . GLU A 1 306 ? -1.914 -26.095 31.419 1.00 57.91 306 GLU A O 1
ATOM 2556 N N . ARG A 1 307 ? -1.713 -27.653 33.034 1.00 52.81 307 ARG A N 1
ATOM 2557 C CA . ARG A 1 307 ? -1.348 -26.713 34.104 1.00 52.81 307 ARG A CA 1
ATOM 2558 C C . ARG A 1 307 ? -0.020 -26.048 33.749 1.00 52.81 307 ARG A C 1
ATOM 2560 O O . ARG A 1 307 ? 0.909 -26.752 33.366 1.00 52.81 307 ARG A O 1
ATOM 2567 N N . ILE A 1 308 ? 0.104 -24.728 33.924 1.00 52.22 308 ILE A N 1
ATOM 2568 C CA . ILE A 1 308 ? 1.362 -24.008 33.659 1.00 52.22 308 ILE A CA 1
ATOM 2569 C C . ILE A 1 308 ? 2.469 -24.620 34.545 1.00 52.22 308 ILE A C 1
ATOM 2571 O O . ILE A 1 308 ? 2.413 -24.442 35.764 1.00 52.22 308 ILE A O 1
ATOM 2575 N N . PRO A 1 309 ? 3.469 -25.334 33.987 1.00 48.22 309 PRO A N 1
ATOM 2576 C CA . PRO A 1 309 ? 4.499 -25.973 34.799 1.00 48.22 309 PRO A CA 1
ATOM 2577 C C . PRO A 1 309 ? 5.373 -24.914 35.478 1.00 48.22 309 PRO A C 1
ATOM 2579 O O . PRO A 1 309 ? 5.764 -23.924 34.845 1.00 48.22 309 PRO A O 1
ATOM 2582 N N . GLU A 1 310 ? 5.743 -25.131 36.743 1.00 46.09 310 GLU A N 1
ATOM 2583 C CA . GLU A 1 310 ? 6.821 -24.372 37.384 1.00 46.09 310 GLU A CA 1
ATOM 2584 C C . GLU A 1 310 ? 8.132 -24.693 36.647 1.00 46.09 310 GLU A C 1
ATOM 2586 O O . GLU A 1 310 ? 8.734 -25.744 36.840 1.00 46.09 310 GLU A O 1
ATOM 2591 N N . THR A 1 311 ? 8.573 -23.839 35.719 1.00 44.41 311 THR A N 1
ATOM 2592 C CA . THR A 1 311 ? 9.830 -24.110 35.007 1.00 44.41 311 THR A CA 1
ATOM 2593 C C . THR A 1 311 ? 11.028 -23.832 35.907 1.00 44.41 311 THR A C 1
ATOM 2595 O O . THR A 1 311 ? 11.176 -22.701 36.377 1.00 44.41 311 THR A O 1
ATOM 2598 N N . ASN A 1 312 ? 11.925 -24.816 36.030 1.00 38.81 312 ASN A N 1
ATOM 2599 C CA . ASN A 1 312 ? 13.293 -24.643 36.519 1.00 38.81 312 ASN A CA 1
ATOM 2600 C C . ASN A 1 312 ? 13.951 -23.423 35.853 1.00 38.81 312 ASN A C 1
ATOM 2602 O O . ASN A 1 312 ? 14.024 -23.326 34.628 1.00 38.81 312 ASN A O 1
ATOM 2606 N N . ALA A 1 313 ? 14.457 -22.496 36.665 1.00 43.09 313 ALA A N 1
ATOM 2607 C CA . ALA A 1 313 ? 15.055 -21.232 36.232 1.00 43.09 313 ALA A CA 1
ATOM 2608 C C . ALA A 1 313 ? 16.400 -21.373 35.476 1.00 43.09 313 ALA A C 1
ATOM 2610 O O . ALA A 1 313 ? 17.006 -20.363 35.132 1.00 43.09 313 ALA A O 1
ATOM 2611 N N . ASN A 1 314 ? 16.855 -22.602 35.196 1.00 37.72 314 ASN A N 1
ATOM 2612 C CA . ASN A 1 314 ? 18.233 -22.901 34.790 1.00 37.72 314 ASN A CA 1
ATOM 2613 C C . ASN A 1 314 ? 18.426 -23.269 33.306 1.00 37.72 314 ASN A C 1
ATOM 2615 O O . ASN A 1 314 ? 19.553 -23.549 32.905 1.00 37.72 314 ASN A O 1
ATOM 2619 N N . SER A 1 315 ? 17.386 -23.268 32.465 1.00 39.00 315 SER A N 1
ATOM 2620 C CA . SER A 1 315 ? 17.587 -23.412 31.013 1.00 39.00 315 SER A CA 1
ATOM 2621 C C . SER A 1 315 ? 18.088 -22.087 30.417 1.00 39.00 315 SER A C 1
ATOM 2623 O O . SER A 1 315 ? 17.458 -21.053 30.666 1.00 39.00 315 SER A O 1
ATOM 2625 N N . PRO A 1 316 ? 19.178 -22.070 29.624 1.00 39.06 316 PRO A N 1
ATOM 2626 C CA . PRO A 1 316 ? 19.631 -20.856 28.956 1.00 39.06 316 PRO A CA 1
ATOM 2627 C C . PRO A 1 316 ? 18.561 -20.396 27.961 1.00 39.06 316 PRO A C 1
ATOM 2629 O O . PRO A 1 316 ? 18.204 -21.119 27.034 1.00 39.06 316 PRO A O 1
ATOM 2632 N N . LYS A 1 317 ? 18.025 -19.192 28.181 1.00 52.56 317 LYS A N 1
ATOM 2633 C CA . LYS A 1 317 ? 17.044 -18.558 27.296 1.00 52.56 317 LYS A CA 1
ATOM 2634 C C . LYS A 1 317 ? 17.746 -17.509 26.457 1.00 52.56 317 LYS A C 1
ATOM 2636 O O . LYS A 1 317 ? 18.328 -16.570 27.001 1.00 52.56 317 LYS A O 1
ATOM 2641 N N . LEU A 1 318 ? 17.681 -17.664 25.142 1.00 49.69 318 LEU A N 1
ATOM 2642 C CA . LEU A 1 318 ? 18.160 -16.653 24.212 1.00 49.69 318 LEU A CA 1
ATOM 2643 C C . LEU A 1 318 ? 16.984 -15.762 23.811 1.00 49.69 318 LEU A C 1
ATOM 2645 O O . LEU A 1 318 ? 16.030 -16.233 23.191 1.00 49.69 318 LEU A O 1
ATOM 2649 N N . TYR A 1 319 ? 17.062 -14.485 24.182 1.00 56.50 319 TYR A N 1
ATOM 2650 C CA . TYR A 1 319 ? 16.067 -13.480 23.824 1.00 56.50 319 TYR A CA 1
ATOM 2651 C C . TYR A 1 319 ? 16.600 -12.600 22.703 1.00 56.50 319 TYR A C 1
ATOM 2653 O O . TYR A 1 319 ? 17.652 -11.967 22.838 1.00 56.50 319 TYR A O 1
ATOM 2661 N N . ILE A 1 320 ? 15.849 -12.538 21.609 1.00 57.28 320 ILE A N 1
ATOM 2662 C CA . ILE A 1 320 ? 16.136 -11.640 20.494 1.00 57.28 320 ILE A CA 1
ATOM 2663 C C . ILE A 1 320 ? 15.018 -10.605 20.460 1.00 57.28 320 ILE A C 1
ATOM 2665 O O . ILE A 1 320 ? 13.880 -10.916 20.118 1.00 57.28 320 ILE A O 1
ATOM 2669 N N . SER A 1 321 ? 15.354 -9.381 20.867 1.00 57.16 321 SER A N 1
ATOM 2670 C CA . SER A 1 321 ? 14.459 -8.227 20.778 1.00 57.16 321 SER A CA 1
ATOM 2671 C C . SER A 1 321 ? 14.800 -7.459 19.516 1.00 57.16 321 SER A C 1
ATOM 2673 O O . SER A 1 321 ? 15.927 -6.967 19.375 1.00 57.16 321 SER A O 1
ATOM 2675 N N . VAL A 1 322 ? 13.837 -7.351 18.609 1.00 55.69 322 VAL A N 1
ATOM 2676 C CA . VAL A 1 322 ? 13.946 -6.444 17.468 1.00 55.69 322 VAL A CA 1
ATOM 2677 C C . VAL A 1 322 ? 13.144 -5.201 17.815 1.00 55.69 322 VAL A C 1
ATOM 2679 O O . VAL A 1 322 ? 11.917 -5.239 17.853 1.00 55.69 322 VAL A O 1
ATOM 2682 N N . ASN A 1 323 ? 13.863 -4.128 18.144 1.00 53.75 323 ASN A N 1
ATOM 2683 C CA . ASN A 1 323 ? 13.274 -2.856 18.540 1.00 53.75 323 ASN A CA 1
ATOM 2684 C C . ASN A 1 323 ? 13.527 -1.858 17.422 1.00 53.75 323 ASN A C 1
ATOM 2686 O O . ASN A 1 323 ? 14.667 -1.429 17.236 1.00 53.75 323 ASN A O 1
ATOM 2690 N N . GLU A 1 324 ? 12.468 -1.471 16.724 1.00 50.06 324 GLU A N 1
ATOM 2691 C CA . GLU A 1 324 ? 12.488 -0.294 15.868 1.00 50.06 324 GLU A CA 1
ATOM 2692 C C . GLU A 1 324 ? 11.374 0.664 16.273 1.00 50.06 324 GLU A C 1
ATOM 2694 O O . GLU A 1 324 ? 10.195 0.314 16.352 1.00 50.06 324 GLU A O 1
ATOM 2699 N N . THR A 1 325 ? 11.784 1.892 16.571 1.00 47.72 325 THR A N 1
ATOM 2700 C CA . THR A 1 325 ? 10.907 3.027 16.826 1.00 47.72 325 THR A CA 1
ATOM 2701 C C . THR A 1 325 ? 10.921 3.875 15.569 1.00 47.72 325 THR A C 1
ATOM 2703 O O . THR A 1 325 ? 11.885 4.599 15.329 1.00 47.72 325 THR A O 1
ATOM 2706 N N . ASN A 1 326 ? 9.875 3.763 14.763 1.00 45.41 326 ASN A N 1
ATOM 2707 C CA . ASN A 1 326 ? 9.668 4.638 13.619 1.00 45.41 326 ASN A CA 1
ATOM 2708 C C . ASN A 1 326 ? 8.363 5.400 13.871 1.00 45.41 326 ASN A C 1
ATOM 2710 O O . ASN A 1 326 ? 7.362 4.790 14.254 1.00 45.41 326 ASN A O 1
ATOM 2714 N N . ASP A 1 327 ? 8.360 6.716 13.645 1.00 44.91 327 ASP A N 1
ATOM 2715 C CA . ASP A 1 327 ? 7.149 7.546 13.638 1.00 44.91 327 ASP A CA 1
ATOM 2716 C C . ASP A 1 327 ? 6.308 7.200 12.400 1.00 44.91 327 ASP A C 1
ATOM 2718 O O . ASP A 1 327 ? 6.206 7.944 11.427 1.00 44.91 327 ASP A O 1
ATOM 2722 N N . LEU A 1 328 ? 5.745 5.996 12.398 1.00 49.53 328 LEU A N 1
ATOM 2723 C CA . LEU A 1 328 ? 4.865 5.521 11.348 1.00 49.53 328 LEU A CA 1
ATOM 2724 C C . LEU A 1 328 ? 3.495 6.146 11.569 1.00 49.53 328 LEU A C 1
ATOM 2726 O O . LEU A 1 328 ? 2.741 5.705 12.429 1.00 49.53 328 LEU A O 1
ATOM 2730 N N . ALA A 1 329 ? 3.156 7.147 10.762 1.00 49.00 329 ALA A N 1
ATOM 2731 C CA . ALA A 1 329 ? 1.762 7.507 10.553 1.00 49.00 329 ALA A CA 1
ATOM 2732 C C . ALA A 1 329 ? 1.084 6.319 9.854 1.00 49.00 329 ALA A C 1
ATOM 2734 O O . ALA A 1 329 ? 1.280 6.102 8.648 1.00 49.00 329 ALA A O 1
ATOM 2735 N N . ILE A 1 330 ? 0.371 5.494 10.627 1.00 51.84 330 ILE A N 1
ATOM 2736 C CA . ILE A 1 330 ? -0.380 4.374 10.065 1.00 51.84 330 ILE A CA 1
ATOM 2737 C C . ILE A 1 330 ? -1.600 4.937 9.335 1.00 51.84 330 ILE A C 1
ATOM 2739 O O . ILE A 1 330 ? -2.370 5.711 9.902 1.00 51.84 330 ILE A O 1
ATOM 2743 N N . THR A 1 331 ? -1.716 4.599 8.054 1.00 51.16 331 THR A N 1
ATOM 2744 C CA . THR A 1 331 ? -2.779 5.033 7.141 1.00 51.16 331 THR A CA 1
ATOM 2745 C C . THR A 1 331 ? -3.648 3.833 6.758 1.00 51.16 331 THR A C 1
ATOM 2747 O O . THR A 1 331 ? -3.320 2.693 7.082 1.00 51.16 331 THR A O 1
ATOM 2750 N N . ASN A 1 332 ? -4.719 4.057 5.993 1.00 58.03 332 ASN A N 1
ATOM 2751 C CA . ASN A 1 332 ? -5.547 2.990 5.410 1.00 58.03 332 ASN A CA 1
ATOM 2752 C C . ASN A 1 332 ? -4.856 2.230 4.257 1.00 58.03 332 ASN A C 1
ATOM 2754 O O . ASN A 1 332 ? -5.523 1.612 3.432 1.00 58.03 332 ASN A O 1
ATOM 2758 N N . GLU A 1 333 ? -3.523 2.227 4.205 1.00 58.59 333 GLU A N 1
ATOM 2759 C CA . GLU A 1 333 ? -2.741 1.525 3.191 1.00 58.59 333 GLU A CA 1
ATOM 2760 C C . GLU A 1 333 ? -1.819 0.485 3.825 1.00 58.59 333 GLU A C 1
ATOM 2762 O O . GLU A 1 333 ? -1.287 0.667 4.922 1.00 58.59 333 GLU A O 1
ATOM 2767 N N . LYS A 1 334 ? -1.575 -0.601 3.090 1.00 70.44 334 LYS A N 1
ATOM 2768 C CA . LYS A 1 334 ? -0.553 -1.589 3.436 1.00 70.44 334 LYS A CA 1
ATOM 2769 C C . LYS A 1 334 ? 0.826 -0.920 3.484 1.00 70.44 334 LYS A C 1
ATOM 2771 O O . LYS A 1 334 ? 1.246 -0.257 2.540 1.00 70.44 334 LYS A O 1
ATOM 2776 N N . ARG A 1 335 ? 1.566 -1.148 4.565 1.00 72.12 335 ARG A N 1
ATOM 2777 C CA . ARG A 1 335 ? 2.931 -0.654 4.798 1.00 72.12 335 ARG A CA 1
ATOM 2778 C C . ARG A 1 335 ? 3.881 -1.824 5.000 1.00 72.12 335 ARG A C 1
ATOM 2780 O O . ARG A 1 335 ? 3.468 -2.902 5.407 1.00 72.12 335 ARG A O 1
ATOM 2787 N N . SER A 1 336 ? 5.164 -1.641 4.719 1.00 78.00 336 SER A N 1
ATOM 2788 C CA . SER A 1 336 ? 6.199 -2.622 5.058 1.00 78.00 336 SER A CA 1
ATOM 2789 C C . SER A 1 336 ? 7.417 -1.918 5.634 1.00 78.00 336 SER A C 1
ATOM 2791 O O . SER A 1 336 ? 7.824 -0.876 5.130 1.00 78.00 336 SER A O 1
ATOM 2793 N N . ILE A 1 337 ? 7.970 -2.479 6.702 1.00 73.50 337 ILE A N 1
ATOM 2794 C CA . ILE A 1 337 ? 9.107 -1.950 7.453 1.00 73.50 337 ILE A CA 1
ATOM 2795 C C . ILE A 1 337 ? 10.229 -2.966 7.337 1.00 73.50 337 ILE A C 1
ATOM 2797 O O . ILE A 1 337 ? 10.012 -4.140 7.619 1.00 73.50 337 ILE A O 1
ATOM 2801 N N . ILE A 1 338 ? 11.416 -2.532 6.934 1.00 77.56 338 ILE A N 1
ATOM 2802 C CA . ILE A 1 338 ? 12.587 -3.406 6.875 1.00 77.56 338 ILE A CA 1
ATOM 2803 C C . ILE A 1 338 ? 13.321 -3.310 8.210 1.00 77.56 338 ILE A C 1
ATOM 2805 O O . ILE A 1 338 ? 13.692 -2.220 8.627 1.00 77.56 338 ILE A O 1
ATOM 2809 N N . LEU A 1 339 ? 13.538 -4.451 8.853 1.00 72.75 339 LEU A N 1
ATOM 2810 C CA . LEU A 1 339 ? 14.291 -4.597 10.091 1.00 72.75 339 LEU A CA 1
ATOM 2811 C C . LEU A 1 339 ? 15.640 -5.229 9.770 1.00 72.75 339 LEU A C 1
ATOM 2813 O O . LEU A 1 339 ? 15.716 -6.410 9.427 1.00 72.75 339 LEU A O 1
ATOM 2817 N N . ASN A 1 340 ? 16.717 -4.463 9.897 1.00 75.19 340 ASN A N 1
ATOM 2818 C CA . ASN A 1 340 ? 18.056 -4.985 9.640 1.00 75.19 340 ASN A CA 1
ATOM 2819 C C . ASN A 1 340 ? 18.536 -5.842 10.818 1.00 75.19 340 ASN A C 1
ATOM 2821 O O . ASN A 1 340 ? 18.568 -5.401 11.972 1.00 75.19 340 ASN A O 1
ATOM 2825 N N . ILE A 1 341 ? 18.951 -7.075 10.534 1.00 68.94 341 ILE A N 1
ATOM 2826 C CA . ILE A 1 341 ? 19.472 -7.994 11.542 1.00 68.94 341 ILE A CA 1
ATOM 2827 C C . ILE A 1 341 ? 20.904 -7.571 11.875 1.00 68.94 341 ILE A C 1
ATOM 2829 O O . ILE A 1 341 ? 21.781 -7.510 11.015 1.00 68.94 341 ILE A O 1
ATOM 2833 N N . LYS A 1 342 ? 21.165 -7.285 13.156 1.00 71.06 342 LYS A N 1
ATOM 2834 C CA . LYS A 1 342 ? 22.520 -6.944 13.614 1.00 71.06 342 LYS A CA 1
ATOM 2835 C C . LYS A 1 342 ? 23.460 -8.139 13.385 1.00 71.06 342 LYS A C 1
ATOM 2837 O O . LYS A 1 342 ? 23.082 -9.250 13.762 1.00 71.06 342 LYS A O 1
ATOM 2842 N N . PRO A 1 343 ? 24.711 -7.931 12.927 1.00 74.19 343 PRO A N 1
ATOM 2843 C CA . PRO A 1 343 ? 25.649 -9.021 12.622 1.00 74.19 343 PRO A CA 1
ATOM 2844 C C . PRO A 1 343 ? 25.823 -10.049 13.752 1.00 74.19 343 PRO A C 1
ATOM 2846 O O . PRO A 1 343 ? 25.896 -11.249 13.506 1.00 74.19 343 PRO A O 1
ATOM 2849 N N . LYS A 1 344 ? 25.786 -9.603 15.017 1.00 75.12 344 LYS A N 1
ATOM 2850 C CA . LYS A 1 344 ? 25.881 -10.484 16.196 1.00 75.12 344 LYS A CA 1
ATOM 2851 C C . LYS A 1 344 ? 24.769 -11.540 16.308 1.00 75.12 344 LYS A C 1
ATOM 2853 O O . LYS A 1 344 ? 24.949 -12.516 17.026 1.00 75.12 344 LYS A O 1
ATOM 2858 N N . TYR A 1 345 ? 23.631 -11.344 15.641 1.00 77.50 345 TYR A N 1
ATOM 2859 C CA . TYR A 1 345 ? 22.502 -12.280 15.639 1.00 77.50 345 TYR A CA 1
ATOM 2860 C C . TYR A 1 345 ? 22.444 -13.146 14.376 1.00 77.50 345 TYR A C 1
ATOM 2862 O O . TYR A 1 345 ? 21.713 -14.130 14.360 1.00 77.50 345 TYR A O 1
ATOM 2870 N N . GLN A 1 346 ? 23.246 -12.849 13.350 1.00 79.44 346 GLN A N 1
ATOM 2871 C CA . GLN A 1 346 ? 23.217 -13.567 12.073 1.00 79.44 346 GLN A CA 1
ATOM 2872 C C . GLN A 1 346 ? 23.536 -15.059 12.242 1.00 79.44 346 GLN A C 1
ATOM 2874 O O . GLN A 1 346 ? 22.845 -15.908 11.685 1.00 79.44 346 GLN A O 1
ATOM 2879 N N . LYS A 1 347 ? 24.513 -15.392 13.099 1.00 81.81 347 LYS A N 1
ATOM 2880 C CA . LYS A 1 347 ? 24.840 -16.787 13.434 1.00 81.81 347 LYS A CA 1
ATOM 2881 C C . LYS A 1 347 ? 23.659 -17.523 14.074 1.00 81.81 347 LYS A C 1
ATOM 2883 O O . LYS A 1 347 ? 23.370 -18.647 13.690 1.00 81.81 347 LYS A O 1
ATOM 2888 N N . VAL A 1 348 ? 22.954 -16.872 15.000 1.00 81.69 348 VAL A N 1
ATOM 2889 C CA . VAL A 1 348 ? 21.785 -17.456 15.676 1.00 81.69 348 VAL A CA 1
ATOM 2890 C C . V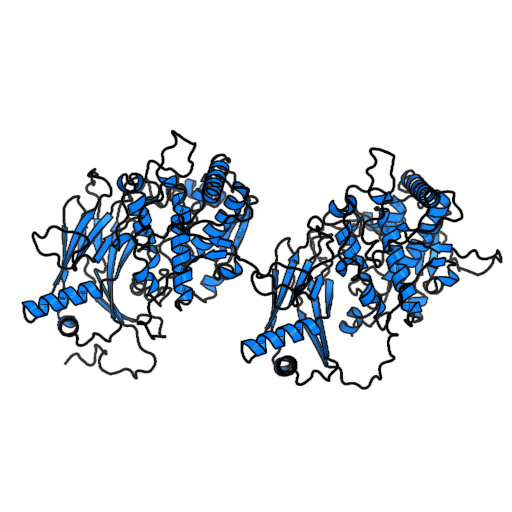AL A 1 348 ? 20.673 -17.744 14.671 1.00 81.69 348 VAL A C 1
ATOM 2892 O O . VAL A 1 348 ? 20.078 -18.809 14.717 1.00 81.69 348 VAL A O 1
ATOM 2895 N N . TYR A 1 349 ? 20.418 -16.831 13.734 1.00 84.38 349 TYR A N 1
ATOM 2896 C CA . TYR A 1 349 ? 19.374 -17.002 12.722 1.00 84.38 349 TYR A CA 1
ATOM 2897 C C . TYR A 1 349 ? 19.722 -18.137 11.753 1.00 84.38 349 TYR A C 1
ATOM 2899 O O . TYR A 1 349 ? 18.857 -18.944 11.427 1.00 84.38 349 TYR A O 1
ATOM 2907 N N . MET A 1 350 ? 20.996 -18.258 11.369 1.00 84.31 350 MET A N 1
ATOM 2908 C CA . MET A 1 350 ? 21.490 -19.406 10.601 1.00 84.31 350 MET A CA 1
ATOM 2909 C C . MET A 1 350 ? 21.349 -20.723 11.369 1.00 84.31 350 MET A C 1
ATOM 2911 O O . MET A 1 350 ? 20.940 -21.730 10.798 1.00 84.31 350 MET A O 1
ATOM 2915 N N . ASP A 1 351 ? 21.632 -20.722 12.673 1.00 84.38 351 ASP A N 1
ATOM 2916 C CA . ASP A 1 351 ? 21.454 -21.895 13.529 1.00 84.38 351 ASP A CA 1
ATOM 2917 C C . ASP A 1 351 ? 19.970 -22.292 13.661 1.00 84.38 351 ASP A C 1
ATOM 2919 O O . ASP A 1 351 ? 19.662 -23.483 13.616 1.00 84.38 351 ASP A O 1
ATOM 2923 N N . MET A 1 352 ? 19.051 -21.319 13.757 1.00 83.94 352 MET A N 1
ATOM 2924 C CA . MET A 1 352 ? 17.594 -21.549 13.734 1.00 83.94 352 MET A CA 1
ATOM 2925 C C . MET A 1 352 ? 17.131 -22.127 12.390 1.00 83.94 352 MET A C 1
ATOM 2927 O O . MET A 1 352 ? 16.331 -23.063 12.355 1.00 83.94 352 MET A O 1
ATOM 2931 N N . ALA A 1 353 ? 17.642 -21.585 11.281 1.00 86.06 353 ALA A N 1
ATOM 2932 C CA . ALA A 1 353 ? 17.292 -22.014 9.929 1.00 86.06 353 ALA A CA 1
ATOM 2933 C C . ALA A 1 353 ? 17.735 -23.452 9.631 1.00 86.06 353 ALA A C 1
ATOM 2935 O O . ALA A 1 353 ? 17.032 -24.191 8.952 1.00 86.06 353 ALA A O 1
ATOM 2936 N N . GLN A 1 354 ? 18.879 -23.860 10.182 1.00 83.38 354 GLN A N 1
ATOM 2937 C CA . GLN A 1 354 ? 19.444 -25.204 10.028 1.00 83.38 354 GLN A CA 1
ATOM 2938 C C . GLN A 1 354 ? 18.954 -26.201 11.090 1.00 83.38 354 GLN A C 1
ATOM 2940 O O . GLN A 1 354 ? 19.371 -27.357 11.083 1.00 83.38 354 GLN A O 1
ATOM 2945 N N . GLY A 1 355 ? 18.120 -25.764 12.039 1.00 83.12 355 GLY A N 1
ATOM 2946 C CA . GLY A 1 355 ? 17.627 -26.599 13.138 1.00 83.12 355 GLY A CA 1
ATOM 2947 C C . GLY A 1 355 ? 18.680 -26.968 14.194 1.00 83.12 355 GLY A C 1
ATOM 2948 O O . GLY A 1 355 ? 18.442 -27.831 15.035 1.00 83.12 355 GLY A O 1
ATOM 2949 N N . ARG A 1 356 ? 19.855 -26.319 14.194 1.00 82.69 356 ARG A N 1
ATOM 2950 C CA . ARG A 1 356 ? 20.983 -26.648 15.093 1.00 82.69 356 ARG A CA 1
ATOM 2951 C C . ARG A 1 356 ? 20.716 -26.327 16.563 1.00 82.69 356 ARG A C 1
ATOM 2953 O O . ARG A 1 356 ? 21.446 -26.800 17.430 1.00 82.69 356 ARG A O 1
ATOM 2960 N N . ILE A 1 357 ? 19.703 -25.507 16.833 1.00 76.25 357 ILE A N 1
ATOM 2961 C CA . ILE A 1 357 ? 19.344 -25.030 18.173 1.00 76.25 357 ILE A CA 1
ATOM 2962 C C . ILE A 1 357 ? 17.866 -25.254 18.518 1.00 76.25 357 ILE A C 1
ATOM 2964 O O . ILE A 1 357 ? 17.340 -24.607 19.419 1.00 76.25 357 ILE A O 1
ATOM 2968 N N . ASP A 1 358 ? 17.202 -26.195 17.841 1.00 76.50 358 ASP A N 1
ATOM 2969 C CA . ASP A 1 358 ? 15.797 -26.559 18.095 1.00 76.50 358 ASP A CA 1
ATOM 2970 C C . ASP A 1 358 ? 15.553 -27.092 19.515 1.00 76.50 358 ASP A C 1
ATOM 2972 O O . ASP A 1 358 ? 14.447 -27.018 20.044 1.00 76.50 358 ASP A O 1
ATOM 2976 N N . ASN A 1 359 ? 16.598 -27.622 20.152 1.00 70.62 359 ASN A N 1
ATOM 2977 C CA . ASN A 1 359 ? 16.568 -28.094 21.534 1.00 70.62 359 ASN A CA 1
ATOM 2978 C C . ASN A 1 359 ? 16.700 -26.964 22.575 1.00 70.62 359 ASN A C 1
ATOM 2980 O O . ASN A 1 359 ? 16.582 -27.229 23.774 1.00 70.62 359 ASN A O 1
ATOM 2984 N N . LEU A 1 360 ? 16.957 -25.720 22.154 1.00 66.88 360 LEU A N 1
ATOM 2985 C CA . LEU A 1 360 ? 17.018 -24.558 23.039 1.00 66.88 360 LEU A CA 1
ATOM 2986 C C . LEU A 1 360 ? 15.644 -23.893 23.171 1.00 66.88 360 LEU A C 1
ATOM 2988 O O . LEU A 1 360 ? 14.877 -23.792 22.218 1.00 66.88 360 LEU A O 1
ATOM 2992 N N . GLN A 1 361 ? 15.353 -23.342 24.353 1.00 65.56 361 GLN A N 1
ATOM 2993 C CA . GLN A 1 361 ? 14.193 -22.466 24.531 1.00 65.56 361 GLN A CA 1
ATOM 2994 C C . GLN A 1 361 ? 14.515 -21.061 24.011 1.00 65.56 361 GLN A C 1
ATOM 2996 O O . GLN A 1 361 ? 15.028 -20.211 24.745 1.00 65.56 361 GLN A O 1
ATOM 3001 N N . ILE A 1 362 ? 14.211 -20.824 22.738 1.00 65.88 362 ILE A N 1
ATOM 3002 C CA . ILE A 1 362 ? 14.373 -19.525 22.077 1.00 65.88 362 ILE A CA 1
ATOM 3003 C C . ILE A 1 362 ? 13.043 -18.777 22.122 1.00 65.88 362 ILE A C 1
ATOM 3005 O O . ILE A 1 362 ? 11.985 -19.373 21.931 1.00 65.88 362 ILE A O 1
ATOM 3009 N N . ARG A 1 363 ? 13.096 -17.467 22.386 1.00 68.56 363 ARG A N 1
ATOM 3010 C CA . ARG A 1 363 ? 11.955 -16.569 22.185 1.00 68.56 363 ARG A CA 1
ATOM 3011 C C . ARG A 1 363 ? 12.380 -15.322 21.431 1.00 68.56 363 ARG A C 1
ATOM 3013 O O . ARG A 1 363 ? 13.311 -14.622 21.841 1.00 68.56 363 ARG A O 1
ATOM 3020 N N . VAL A 1 364 ? 11.662 -15.036 20.356 1.00 70.56 364 VAL A N 1
ATOM 3021 C CA . VAL A 1 364 ? 11.829 -13.849 19.530 1.00 70.56 364 VAL A CA 1
ATOM 3022 C C . VAL A 1 364 ? 10.567 -13.015 19.616 1.00 70.56 364 VAL A C 1
ATOM 3024 O O . VAL A 1 364 ? 9.479 -13.440 19.224 1.00 70.56 364 VAL A O 1
ATOM 3027 N N . THR A 1 365 ? 10.741 -11.802 20.125 1.00 71.19 365 THR A N 1
ATOM 3028 C CA . THR A 1 365 ? 9.660 -10.835 20.277 1.00 71.19 365 THR A CA 1
ATOM 3029 C C . THR A 1 365 ? 9.992 -9.604 19.450 1.00 71.19 365 THR A C 1
ATOM 3031 O O . THR A 1 365 ? 11.058 -9.002 19.602 1.00 71.19 365 THR A O 1
ATOM 3034 N N . LEU A 1 366 ? 9.058 -9.205 18.596 1.00 72.69 366 LEU A N 1
ATOM 3035 C CA . LEU A 1 366 ? 9.075 -7.900 17.954 1.00 72.69 366 LEU A CA 1
ATOM 3036 C C . LEU A 1 366 ? 8.413 -6.890 18.872 1.00 72.69 366 LEU A C 1
ATOM 3038 O O . LEU A 1 366 ? 7.272 -7.084 19.290 1.00 72.69 366 LEU A O 1
ATOM 3042 N N . GLN A 1 367 ? 9.116 -5.795 19.126 1.00 73.19 367 GLN A N 1
ATOM 3043 C CA . GLN A 1 367 ? 8.571 -4.632 19.797 1.00 73.19 367 GLN A CA 1
ATOM 3044 C C . GLN A 1 367 ? 8.506 -3.487 18.787 1.00 73.19 367 GLN A C 1
ATOM 3046 O O . GLN A 1 367 ? 9.533 -3.062 18.258 1.00 73.19 367 GLN A O 1
ATOM 3051 N N . ILE A 1 368 ? 7.303 -2.979 18.530 1.00 68.69 368 ILE A N 1
ATOM 3052 C CA . ILE A 1 368 ? 7.079 -1.870 17.604 1.00 68.69 368 ILE A CA 1
ATOM 3053 C C . ILE A 1 368 ? 6.405 -0.720 18.341 1.00 68.69 368 ILE A C 1
ATOM 3055 O O . ILE A 1 368 ? 5.360 -0.901 18.965 1.00 68.69 368 ILE A O 1
ATOM 3059 N N . SER A 1 369 ? 7.012 0.465 18.294 1.00 68.62 369 SER A N 1
ATOM 3060 C CA . SER A 1 369 ? 6.399 1.672 18.846 1.00 68.62 369 SER A CA 1
ATOM 3061 C C . SER A 1 369 ? 5.828 2.521 17.726 1.00 68.62 369 SER A C 1
ATOM 3063 O O . SER A 1 369 ? 6.572 2.872 16.815 1.00 68.62 369 SER A O 1
ATOM 3065 N N . ILE A 1 370 ? 4.534 2.846 17.783 1.00 62.31 370 ILE A N 1
ATOM 3066 C CA . ILE A 1 370 ? 3.866 3.553 16.684 1.00 62.31 370 ILE A CA 1
ATOM 3067 C C . ILE A 1 370 ? 3.149 4.810 17.169 1.00 62.31 370 ILE A C 1
ATOM 3069 O O . ILE A 1 370 ? 2.580 4.839 18.263 1.00 62.31 370 ILE A O 1
ATOM 3073 N N . SER A 1 371 ? 3.209 5.850 16.337 1.00 58.59 371 SER A N 1
ATOM 3074 C CA . SER A 1 371 ? 2.494 7.108 16.502 1.00 58.59 371 SER A CA 1
ATOM 3075 C C . SER A 1 371 ? 1.097 6.992 15.897 1.00 58.59 371 SER A C 1
ATOM 3077 O O . SER A 1 371 ? 0.917 6.637 14.734 1.00 58.59 371 SER A O 1
ATOM 3079 N N . VAL A 1 372 ? 0.090 7.264 16.712 1.00 54.59 372 VAL A N 1
ATOM 3080 C CA . VAL A 1 372 ? -1.309 7.031 16.370 1.00 54.59 372 VAL A CA 1
ATOM 3081 C C . VAL A 1 372 ? -1.989 8.346 16.057 1.00 54.59 372 VAL A C 1
ATOM 3083 O O . VAL A 1 372 ? -2.053 9.224 16.915 1.00 54.59 372 VAL A O 1
ATOM 3086 N N . THR A 1 373 ? -2.573 8.441 14.867 1.00 52.19 373 THR A N 1
ATOM 3087 C CA . THR A 1 373 ? -3.388 9.589 14.445 1.00 52.19 373 THR A CA 1
ATOM 3088 C C . THR A 1 373 ? -4.873 9.249 14.291 1.00 52.19 373 THR A C 1
ATOM 3090 O O . THR A 1 373 ? -5.696 10.159 14.298 1.00 52.19 373 THR A O 1
ATOM 3093 N N . GLN A 1 374 ? -5.241 7.963 14.201 1.00 55.12 374 GLN A N 1
ATOM 3094 C CA . GLN A 1 374 ? -6.628 7.489 14.099 1.00 55.12 374 GLN A CA 1
ATOM 3095 C C . GLN A 1 374 ? -6.914 6.336 15.074 1.00 55.12 374 GLN A C 1
ATOM 3097 O O . GLN A 1 374 ? -6.106 5.419 15.235 1.00 55.12 374 GLN A O 1
ATOM 3102 N N . THR A 1 375 ? -8.075 6.397 15.730 1.00 64.38 375 THR A N 1
ATOM 3103 C CA . THR A 1 375 ? -8.606 5.355 16.627 1.00 64.38 375 THR A CA 1
ATOM 3104 C C . THR A 1 375 ? -9.587 4.448 15.880 1.00 64.38 375 THR A C 1
ATOM 3106 O O . THR A 1 375 ? -10.096 4.819 14.823 1.00 64.38 375 THR A O 1
ATOM 3109 N N . GLY A 1 376 ? -9.839 3.246 16.404 1.00 68.19 376 GLY A N 1
ATOM 3110 C CA . GLY A 1 376 ? -10.8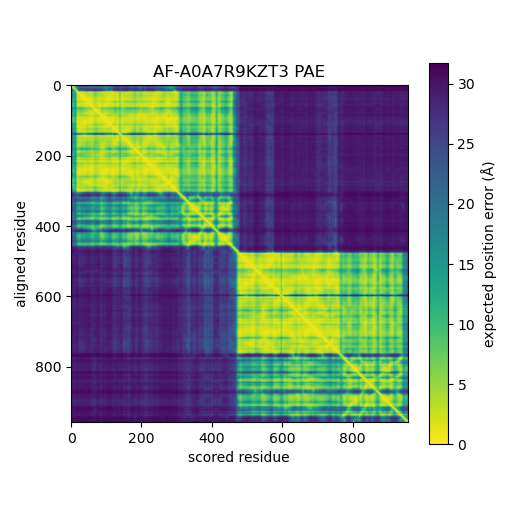06 2.311 15.815 1.00 68.19 376 GLY A CA 1
ATOM 3111 C C . GLY A 1 376 ? -10.317 1.556 14.575 1.00 68.19 376 GLY A C 1
ATOM 3112 O O . GLY A 1 376 ? -11.123 0.926 13.900 1.00 68.19 376 GLY A O 1
ATOM 3113 N N . LEU A 1 377 ? -9.015 1.590 14.274 1.00 71.62 377 LEU A N 1
ATOM 3114 C CA . LEU A 1 377 ? -8.397 0.790 13.213 1.00 71.62 377 LEU A CA 1
ATOM 3115 C C . LEU A 1 377 ? -7.607 -0.380 13.803 1.00 71.62 377 LEU A C 1
ATOM 3117 O O . LEU A 1 377 ? -6.878 -0.223 14.785 1.00 71.62 377 LEU A O 1
ATOM 3121 N N . MET A 1 378 ? -7.744 -1.544 13.171 1.00 78.06 378 MET A N 1
ATOM 3122 C CA . MET A 1 378 ? -6.942 -2.735 13.433 1.00 78.06 378 MET A CA 1
ATOM 3123 C C . MET A 1 378 ? -6.023 -2.972 12.242 1.00 78.06 378 MET A C 1
ATOM 3125 O O . MET A 1 378 ? -6.407 -2.703 11.104 1.00 78.06 378 MET A O 1
ATOM 3129 N N . TYR A 1 379 ? -4.828 -3.499 12.489 1.00 78.56 379 TYR A N 1
ATOM 3130 C CA . TYR A 1 379 ? -3.916 -3.888 11.423 1.00 78.56 379 TYR A CA 1
ATOM 3131 C C . TYR A 1 379 ? -3.454 -5.324 11.604 1.00 78.56 379 TYR A C 1
ATOM 3133 O O . TYR A 1 379 ? -3.123 -5.750 12.705 1.00 78.56 379 TYR A O 1
ATOM 3141 N N . GLU A 1 380 ? -3.395 -6.069 10.516 1.00 83.25 380 GLU A N 1
ATOM 3142 C CA . GLU A 1 380 ? -2.740 -7.363 10.459 1.00 83.25 380 GLU A CA 1
ATOM 3143 C C . GLU A 1 380 ? -1.239 -7.174 10.253 1.00 83.25 380 GLU A C 1
ATOM 3145 O O . GLU A 1 380 ? -0.802 -6.379 9.416 1.00 83.25 380 GLU A O 1
ATOM 3150 N N . MET A 1 381 ? -0.447 -7.911 11.022 1.00 83.50 381 MET A N 1
ATOM 3151 C CA . MET A 1 381 ? 1.006 -7.857 10.994 1.00 83.50 381 MET A CA 1
ATOM 3152 C C . MET A 1 381 ? 1.551 -9.164 10.438 1.00 83.50 381 MET A C 1
ATOM 3154 O O . MET A 1 381 ? 1.163 -10.252 10.867 1.00 83.50 381 MET A O 1
ATOM 3158 N N . TYR A 1 382 ? 2.509 -9.056 9.528 1.00 84.06 382 TYR A N 1
ATOM 3159 C CA . TYR A 1 382 ? 3.127 -10.201 8.878 1.00 84.06 382 TYR A CA 1
ATOM 3160 C C . TYR A 1 382 ? 4.645 -10.075 8.870 1.00 84.06 382 TYR A C 1
ATOM 3162 O O . TYR A 1 382 ? 5.185 -9.023 8.535 1.00 84.06 382 TYR A O 1
ATOM 3170 N N . LEU A 1 383 ? 5.334 -11.166 9.182 1.00 86.06 383 LEU A N 1
ATOM 3171 C CA . LEU A 1 383 ? 6.778 -11.306 9.069 1.00 86.06 383 LEU A CA 1
ATOM 3172 C C . LEU A 1 383 ? 7.155 -11.855 7.694 1.00 86.06 383 LEU A C 1
ATOM 3174 O O . LEU A 1 383 ? 6.723 -12.939 7.318 1.00 86.06 383 LEU A O 1
ATOM 3178 N N . ASN A 1 384 ? 8.005 -11.135 6.969 1.00 81.62 384 ASN A N 1
ATOM 3179 C CA . ASN A 1 384 ? 8.437 -11.428 5.605 1.00 81.62 384 ASN A CA 1
ATOM 3180 C C . ASN A 1 384 ? 7.249 -11.769 4.699 1.00 81.62 384 ASN A C 1
ATOM 3182 O O . ASN A 1 384 ? 7.315 -12.756 3.968 1.00 81.62 384 ASN A O 1
ATOM 3186 N N . LEU A 1 385 ? 6.157 -10.985 4.777 1.00 72.69 385 LEU A N 1
ATOM 3187 C CA . LEU A 1 385 ? 4.974 -11.241 3.956 1.00 72.69 385 LEU A CA 1
ATOM 3188 C C . LEU A 1 385 ? 5.399 -11.303 2.493 1.00 72.69 385 LEU A C 1
ATOM 3190 O O . LEU A 1 385 ? 5.879 -10.290 1.965 1.00 72.69 385 LEU A O 1
ATOM 3194 N N . PRO A 1 386 ? 5.231 -12.455 1.828 1.00 67.69 386 PRO A N 1
ATOM 3195 C CA . PRO A 1 386 ? 5.682 -12.568 0.462 1.00 67.69 386 PRO A CA 1
ATOM 3196 C C . PRO A 1 386 ? 4.906 -11.566 -0.399 1.00 67.69 386 PRO A C 1
ATOM 3198 O O . PRO A 1 386 ? 3.690 -11.399 -0.208 1.00 67.69 386 PRO A O 1
ATOM 3201 N N . PRO A 1 387 ? 5.578 -10.873 -1.332 1.00 51.22 387 PRO A N 1
ATOM 3202 C CA . PRO A 1 387 ? 4.916 -9.933 -2.220 1.00 51.22 387 PRO A CA 1
ATOM 3203 C C . PRO A 1 387 ? 3.685 -10.564 -2.878 1.00 51.22 387 PRO A C 1
ATOM 3205 O O . PRO A 1 387 ? 3.752 -11.694 -3.352 1.00 51.22 387 PRO A O 1
ATOM 3208 N N . ASN A 1 388 ? 2.569 -9.829 -2.913 1.00 50.94 388 ASN A N 1
ATOM 3209 C CA . ASN A 1 388 ? 1.305 -10.227 -3.576 1.00 50.94 388 ASN A CA 1
ATOM 3210 C C . ASN A 1 388 ? 0.564 -11.403 -2.966 1.00 50.94 388 ASN A C 1
ATOM 3212 O O . ASN A 1 388 ? -0.432 -11.861 -3.521 1.00 50.94 388 ASN A O 1
ATOM 3216 N N . THR A 1 389 ? 0.999 -11.848 -1.796 1.00 49.38 389 THR A N 1
ATOM 3217 C CA . THR A 1 389 ? 0.130 -12.639 -0.939 1.00 49.38 389 THR A CA 1
ATOM 3218 C C . THR A 1 389 ? -0.914 -11.689 -0.378 1.00 49.38 389 THR A C 1
ATOM 3220 O O . THR A 1 389 ? -0.544 -10.677 0.239 1.00 49.38 389 THR A O 1
ATOM 3223 N N . GLN A 1 390 ? -2.199 -11.967 -0.615 1.00 56.56 390 GLN A N 1
ATOM 3224 C CA . GLN A 1 390 ? -3.213 -11.222 0.116 1.00 56.56 390 GLN A CA 1
ATOM 3225 C C . GLN A 1 390 ? -3.068 -11.557 1.598 1.00 56.56 390 GLN A C 1
ATOM 3227 O O . GLN A 1 390 ? -2.966 -12.735 1.945 1.00 56.56 390 GLN A O 1
ATOM 3232 N N . PRO A 1 391 ? -3.012 -10.528 2.449 1.00 58.97 391 PRO A N 1
ATOM 3233 C CA . PRO A 1 391 ? -3.074 -10.669 3.892 1.00 58.97 391 PRO A CA 1
ATOM 3234 C C . PRO A 1 391 ? -4.228 -11.595 4.287 1.00 58.97 391 PRO A C 1
ATOM 3236 O O . PRO A 1 391 ? -5.376 -11.363 3.917 1.00 58.97 391 PRO A O 1
ATOM 3239 N N . TYR A 1 392 ? -3.890 -12.679 4.973 1.00 57.66 392 TYR A N 1
ATOM 3240 C CA . TYR A 1 392 ? -4.837 -13.602 5.571 1.00 57.66 392 TYR A CA 1
ATOM 3241 C C . TYR A 1 392 ? -4.255 -14.120 6.885 1.00 57.66 392 TYR A C 1
ATOM 3243 O O . TYR A 1 392 ? -3.097 -14.543 6.927 1.00 57.66 392 TYR A O 1
ATOM 3251 N N . GLU A 1 393 ? -5.053 -14.114 7.953 1.00 53.56 393 GLU A N 1
ATOM 3252 C CA . GLU A 1 393 ? -4.598 -14.491 9.299 1.00 53.56 393 GLU A CA 1
ATOM 3253 C C . GLU A 1 393 ? -4.072 -15.932 9.388 1.00 53.56 393 GLU A C 1
ATOM 3255 O O . GLU A 1 393 ? -3.192 -16.223 10.192 1.00 53.56 393 GLU A O 1
ATOM 3260 N N . GLY A 1 394 ? -4.520 -16.825 8.502 1.00 55.56 394 GLY A N 1
ATOM 3261 C CA . GLY A 1 394 ? -4.002 -18.192 8.419 1.00 55.56 394 GLY A CA 1
ATOM 3262 C C . GLY A 1 394 ? -2.679 -18.343 7.655 1.00 55.56 394 GLY A C 1
ATOM 3263 O O . GLY A 1 394 ? -2.212 -19.468 7.479 1.00 55.56 394 GLY A O 1
ATOM 3264 N N . LEU A 1 395 ? -2.056 -17.259 7.170 1.00 62.94 395 LEU A N 1
ATOM 3265 C CA . LEU A 1 395 ? -0.732 -17.346 6.548 1.00 62.94 395 LEU A CA 1
ATOM 3266 C C . LEU A 1 395 ? 0.337 -17.721 7.585 1.00 62.94 395 LEU A C 1
ATOM 3268 O O . LEU A 1 395 ? 0.384 -17.120 8.656 1.00 62.94 395 LEU A O 1
ATOM 3272 N N . PRO A 1 396 ? 1.309 -18.590 7.246 1.00 66.62 396 PRO A N 1
ATOM 3273 C CA . PRO A 1 396 ? 2.439 -18.897 8.130 1.00 66.62 396 PRO A CA 1
ATOM 3274 C C . PRO A 1 396 ? 3.265 -17.668 8.546 1.00 66.62 396 PRO A C 1
ATOM 3276 O O . PRO A 1 396 ? 3.981 -17.704 9.543 1.00 66.62 396 PRO A O 1
ATOM 3279 N N . ASN A 1 397 ? 3.179 -16.589 7.769 1.00 75.12 397 ASN A N 1
ATOM 3280 C CA . ASN A 1 397 ? 3.856 -15.317 7.988 1.00 75.12 397 ASN A CA 1
ATOM 3281 C C . ASN A 1 397 ? 3.073 -14.360 8.899 1.00 75.12 397 ASN A C 1
ATOM 3283 O O . ASN A 1 397 ? 3.628 -13.343 9.299 1.00 75.12 397 ASN A O 1
ATOM 3287 N N . PHE A 1 398 ? 1.805 -14.636 9.210 1.00 80.00 398 PHE A N 1
ATOM 3288 C CA . PHE A 1 398 ? 0.993 -13.796 10.088 1.00 80.00 398 PHE A CA 1
ATOM 3289 C C . PHE A 1 398 ? 1.498 -13.881 11.530 1.00 80.00 398 PHE A C 1
ATOM 3291 O O . PHE A 1 398 ? 1.543 -14.962 12.112 1.00 80.00 398 PHE A O 1
ATOM 3298 N N . ILE A 1 399 ? 1.885 -12.743 12.108 1.00 78.19 399 ILE A N 1
ATOM 3299 C CA . ILE A 1 399 ? 2.424 -12.663 13.477 1.00 78.19 399 ILE A CA 1
ATOM 3300 C C . ILE A 1 399 ? 1.427 -12.067 14.480 1.00 78.19 399 ILE A C 1
ATOM 3302 O O . ILE A 1 399 ? 1.705 -12.035 15.676 1.00 78.19 399 ILE A O 1
ATOM 3306 N N . GLY A 1 400 ? 0.268 -11.589 14.017 1.00 78.19 400 GLY A N 1
ATOM 3307 C CA . GLY A 1 400 ? -0.830 -11.136 14.871 1.00 78.19 400 GLY A CA 1
ATOM 3308 C C . GLY A 1 400 ? -1.438 -9.800 14.455 1.00 78.19 400 GLY A C 1
ATOM 3309 O O . GLY A 1 400 ? -1.056 -9.193 13.459 1.00 78.19 400 GLY A O 1
ATOM 3310 N N . TYR A 1 401 ? -2.396 -9.322 15.247 1.00 79.56 401 TYR A N 1
ATOM 3311 C CA . TYR A 1 401 ? -3.027 -8.021 15.042 1.00 79.56 401 TYR A CA 1
ATOM 3312 C C . TYR A 1 401 ? -2.391 -6.932 15.895 1.00 79.56 401 TYR A C 1
ATOM 3314 O O . TYR A 1 401 ? -2.287 -7.069 17.116 1.00 79.56 401 TYR A O 1
ATOM 3322 N N . LEU A 1 402 ? -2.052 -5.826 15.248 1.00 78.12 402 LEU A N 1
ATOM 3323 C CA . LEU A 1 402 ? -1.783 -4.546 15.869 1.00 78.12 402 LEU A CA 1
ATOM 3324 C C . LEU A 1 402 ? -3.120 -3.849 16.135 1.00 78.12 402 LEU A C 1
ATOM 3326 O O . LEU A 1 402 ? -3.843 -3.475 15.209 1.00 78.12 402 LEU A O 1
ATOM 3330 N N . SER A 1 403 ? -3.441 -3.700 17.415 1.00 75.94 403 SER A N 1
ATOM 3331 C CA . SER A 1 403 ? -4.670 -3.059 17.882 1.00 75.94 403 SER A CA 1
ATOM 3332 C C . SER A 1 403 ? -4.303 -1.736 18.527 1.00 75.94 403 SER A C 1
ATOM 3334 O O . SER A 1 403 ? -3.247 -1.599 19.135 1.00 75.94 403 SER A O 1
ATOM 3336 N N . ASN A 1 404 ? -5.148 -0.736 18.344 1.00 68.38 404 ASN A N 1
ATOM 3337 C CA . ASN A 1 404 ? -4.860 0.608 18.802 1.00 68.38 404 ASN A CA 1
ATOM 3338 C C . ASN A 1 404 ? -6.075 1.244 19.489 1.00 68.38 404 ASN A C 1
ATOM 3340 O O . ASN A 1 404 ? -6.514 2.360 19.193 1.00 68.38 404 ASN A O 1
ATOM 3344 N N . PHE A 1 405 ? -6.641 0.482 20.417 1.00 72.94 405 PHE A N 1
ATOM 3345 C CA . PHE A 1 405 ? -7.650 0.984 21.330 1.00 72.94 405 PHE A CA 1
ATOM 3346 C C . PHE A 1 405 ? -6.972 1.777 22.454 1.00 72.94 405 PHE A C 1
ATOM 3348 O O . PHE A 1 405 ? -5.868 1.457 22.868 1.00 72.94 405 PHE A O 1
ATOM 3355 N N . GLY A 1 406 ? -7.583 2.867 22.922 1.00 60.78 406 GLY A N 1
ATOM 3356 C CA . GLY A 1 406 ? -7.035 3.661 24.029 1.00 60.78 406 GLY A CA 1
ATOM 3357 C C . GLY A 1 406 ? -6.384 4.995 23.659 1.00 60.78 406 GLY A C 1
ATOM 3358 O O . GLY A 1 406 ? -5.678 5.551 24.498 1.00 60.78 406 GLY A O 1
ATOM 3359 N N . GLY A 1 407 ? -6.516 5.492 22.418 1.00 59.56 407 GLY A N 1
ATOM 3360 C CA . GLY A 1 407 ? -6.045 6.835 22.014 1.00 59.56 407 GLY A CA 1
ATOM 3361 C C . GLY A 1 407 ? -6.569 7.945 22.939 1.00 59.56 407 GLY A C 1
ATOM 3362 O O . GLY A 1 407 ? -7.628 7.785 23.540 1.00 59.56 407 GLY A O 1
ATOM 3363 N N . VAL A 1 408 ? -5.833 9.057 23.084 1.00 55.91 408 VAL A N 1
ATOM 3364 C CA . VAL A 1 408 ? -6.276 10.196 23.917 1.00 55.91 408 VAL A CA 1
ATOM 3365 C C . VAL A 1 408 ? -7.641 10.686 23.413 1.00 55.91 408 VAL A C 1
ATOM 3367 O O . VAL A 1 408 ? -7.893 10.640 22.211 1.00 55.91 408 VAL A O 1
ATOM 3370 N N . CYS A 1 409 ? -8.501 11.198 24.299 1.00 62.75 409 CYS A N 1
ATOM 3371 C CA . CYS A 1 409 ? -9.834 11.722 23.958 1.00 62.75 409 CYS A CA 1
ATOM 3372 C C . CYS A 1 409 ? -9.871 12.963 23.059 1.00 62.75 409 CYS A C 1
ATOM 3374 O O . CYS A 1 409 ? -10.901 13.620 22.964 1.00 62.75 409 CYS A O 1
ATOM 3376 N N . VAL A 1 410 ? -8.773 13.244 22.355 1.00 48.81 410 VAL A N 1
ATOM 3377 C CA . VAL A 1 410 ? -8.582 14.412 21.509 1.00 48.81 410 VAL A CA 1
ATOM 3378 C C . VAL A 1 410 ? -8.183 14.069 20.094 1.00 48.81 410 VAL A C 1
ATOM 3380 O O . VAL A 1 410 ? -7.239 13.327 19.849 1.00 48.81 410 VAL A O 1
ATOM 3383 N N . ASN A 1 411 ? -8.811 14.794 19.176 1.00 41.06 411 ASN A N 1
ATOM 3384 C CA . ASN A 1 411 ? -8.404 14.952 17.789 1.00 41.06 411 ASN A CA 1
ATOM 3385 C C . ASN A 1 411 ? -7.415 16.140 17.652 1.00 41.06 411 ASN A C 1
ATOM 3387 O O . ASN A 1 411 ? -7.674 17.089 16.915 1.00 41.06 411 ASN A O 1
ATOM 3391 N N . ARG A 1 412 ? -6.323 16.175 18.442 1.00 37.94 412 ARG A N 1
ATOM 3392 C CA . ARG A 1 412 ? -5.349 17.292 18.419 1.00 37.94 412 ARG A CA 1
ATOM 3393 C C . ARG A 1 412 ? -4.218 17.056 17.416 1.00 37.94 412 ARG A C 1
ATOM 3395 O O . ARG A 1 412 ? -3.527 16.046 17.452 1.00 37.94 412 ARG A O 1
ATOM 3402 N N . THR A 1 413 ? -3.946 18.092 16.628 1.00 34.81 413 THR A N 1
ATOM 3403 C CA . THR A 1 413 ? -2.825 18.263 15.689 1.00 34.81 413 THR A CA 1
ATOM 3404 C C . THR A 1 413 ? -1.489 18.654 16.350 1.00 34.81 413 THR A C 1
ATOM 3406 O O . THR A 1 413 ? -0.557 19.048 15.654 1.00 34.81 413 THR A O 1
ATOM 3409 N N . THR A 1 414 ? -1.330 18.555 17.677 1.00 34.12 414 THR A N 1
ATOM 3410 C CA . THR A 1 414 ? -0.104 19.019 18.361 1.00 34.12 414 THR A CA 1
ATOM 3411 C C . THR A 1 414 ? 0.435 18.037 19.409 1.00 34.12 414 THR A C 1
ATOM 3413 O O . THR A 1 414 ? -0.123 17.912 20.495 1.00 34.12 414 THR A O 1
ATOM 3416 N N . ARG A 1 415 ? 1.587 17.431 19.081 1.00 35.78 415 ARG A N 1
ATOM 3417 C CA . ARG A 1 415 ? 2.709 16.996 19.948 1.00 35.78 415 ARG A CA 1
ATOM 3418 C C . ARG A 1 415 ? 2.523 15.970 21.081 1.00 35.78 415 ARG A C 1
ATOM 3420 O O . ARG A 1 415 ? 3.541 15.598 21.649 1.00 35.78 415 ARG A O 1
ATOM 3427 N N . ASP A 1 416 ? 1.333 15.433 21.340 1.00 38.88 416 ASP A N 1
ATOM 3428 C CA . ASP A 1 416 ? 1.151 14.277 22.249 1.00 38.88 416 ASP A CA 1
ATOM 3429 C C . ASP A 1 416 ? 0.682 13.014 21.505 1.00 38.88 416 ASP A C 1
ATOM 3431 O O . ASP A 1 416 ? -0.166 12.246 21.963 1.00 38.88 416 ASP A O 1
ATOM 3435 N N . THR A 1 417 ? 1.259 12.763 20.328 1.00 44.44 417 THR A N 1
ATOM 3436 C CA . THR A 1 417 ? 1.193 11.447 19.689 1.00 44.44 417 THR A CA 1
ATOM 3437 C C . THR A 1 417 ? 1.942 10.447 20.569 1.00 44.44 417 THR A C 1
ATOM 3439 O O . THR A 1 417 ? 3.157 10.272 20.457 1.00 44.44 417 THR A O 1
ATOM 3442 N N . ALA A 1 418 ? 1.246 9.842 21.529 1.00 51.88 418 ALA A N 1
ATOM 3443 C CA . ALA A 1 418 ? 1.845 8.867 22.422 1.00 51.88 418 ALA A CA 1
ATOM 3444 C C . ALA A 1 418 ? 2.350 7.677 21.594 1.00 51.88 418 ALA A C 1
ATOM 3446 O O . ALA A 1 418 ? 1.551 6.874 21.123 1.00 51.88 418 ALA A O 1
ATOM 3447 N N . LEU A 1 419 ? 3.672 7.571 21.418 1.00 55.75 419 LEU A N 1
ATOM 3448 C CA . LEU A 1 419 ? 4.327 6.352 20.944 1.00 55.75 419 LEU A CA 1
ATOM 3449 C C . LEU A 1 419 ? 3.822 5.167 21.772 1.00 55.75 419 LEU A C 1
ATOM 3451 O O . LEU A 1 419 ? 4.020 5.140 22.995 1.00 55.75 419 LEU A O 1
ATOM 3455 N N . ARG A 1 420 ? 3.164 4.219 21.101 1.00 65.69 420 ARG A N 1
ATOM 3456 C CA . ARG A 1 420 ? 2.610 3.005 21.706 1.00 65.69 420 ARG A CA 1
ATOM 3457 C C . ARG A 1 420 ? 3.446 1.803 21.386 1.00 65.69 420 ARG A C 1
ATOM 3459 O O . ARG A 1 420 ? 3.553 1.434 20.222 1.00 65.69 420 ARG A O 1
ATOM 3466 N N . THR A 1 421 ? 3.968 1.174 22.422 1.00 67.38 421 THR A N 1
ATOM 3467 C CA . THR A 1 421 ? 4.737 -0.056 22.311 1.00 67.38 421 THR A CA 1
ATOM 3468 C C . THR A 1 421 ? 3.808 -1.256 22.215 1.00 67.38 421 THR A C 1
ATOM 3470 O O . THR A 1 421 ? 3.212 -1.635 23.213 1.00 67.38 421 THR A O 1
ATOM 3473 N N . ASN A 1 422 ? 3.762 -1.870 21.038 1.00 71.38 422 ASN A N 1
ATOM 3474 C CA . ASN A 1 422 ? 3.083 -3.129 20.769 1.00 71.38 422 ASN A CA 1
ATOM 3475 C C . ASN A 1 422 ? 4.101 -4.265 20.688 1.00 71.38 422 ASN A C 1
ATOM 3477 O O . ASN A 1 422 ? 5.224 -4.063 20.214 1.00 71.38 422 ASN A O 1
ATOM 3481 N N . CYS A 1 423 ? 3.706 -5.464 21.115 1.00 75.00 423 CYS A N 1
ATOM 3482 C CA . CYS A 1 423 ? 4.595 -6.621 21.140 1.00 75.00 423 CYS A CA 1
ATOM 3483 C C . CYS A 1 423 ? 3.997 -7.834 20.429 1.00 75.00 423 CYS A C 1
ATOM 3485 O O . CYS A 1 423 ? 2.846 -8.190 20.679 1.00 75.00 423 CYS A O 1
ATOM 3487 N N . PHE A 1 424 ? 4.818 -8.514 19.629 1.00 74.25 424 PHE A N 1
ATOM 3488 C CA . PHE A 1 424 ? 4.455 -9.722 18.888 1.00 74.25 424 PHE A CA 1
ATOM 3489 C C . PHE A 1 424 ? 5.461 -10.827 19.193 1.00 74.25 424 PHE A C 1
ATOM 3491 O O . PHE A 1 424 ? 6.654 -10.663 18.943 1.00 74.25 424 PHE A O 1
ATOM 3498 N N . GLU A 1 425 ? 4.991 -11.942 19.748 1.00 73.88 425 GLU A N 1
ATOM 3499 C CA . GLU A 1 425 ? 5.770 -13.183 19.786 1.00 73.88 425 GLU A CA 1
ATOM 3500 C C . GLU A 1 425 ? 5.766 -13.756 18.365 1.00 73.88 425 GLU A C 1
ATOM 3502 O O . GLU A 1 425 ? 4.700 -13.887 17.769 1.00 73.88 425 GLU A O 1
ATOM 3507 N N . MET A 1 426 ? 6.943 -13.997 17.791 1.00 76.88 426 MET A N 1
ATOM 3508 C CA . MET A 1 426 ? 7.075 -14.421 16.395 1.00 76.88 426 MET A CA 1
ATOM 3509 C C . MET A 1 426 ? 8.024 -15.602 16.222 1.00 76.88 426 MET A C 1
ATOM 3511 O O . MET A 1 426 ? 8.540 -15.800 15.124 1.00 76.88 426 MET A O 1
ATOM 3515 N N . THR A 1 427 ? 8.311 -16.361 17.282 1.00 75.25 427 THR A N 1
ATOM 3516 C CA . THR A 1 427 ? 9.356 -17.394 17.249 1.00 75.25 427 THR A CA 1
ATOM 3517 C C . THR A 1 427 ? 9.064 -18.440 16.185 1.00 75.25 427 THR A C 1
ATOM 3519 O O . THR A 1 427 ? 9.892 -18.666 15.304 1.00 75.25 427 THR A O 1
ATOM 3522 N N . ASP A 1 428 ? 7.866 -19.022 16.212 1.00 74.50 428 ASP A N 1
ATOM 3523 C CA . ASP A 1 428 ? 7.491 -20.084 15.278 1.00 74.50 428 ASP A CA 1
ATOM 3524 C C . ASP A 1 428 ? 7.399 -19.564 13.841 1.00 74.50 428 ASP A C 1
ATOM 3526 O O . ASP A 1 428 ? 7.845 -20.226 12.902 1.00 74.50 428 ASP A O 1
ATOM 3530 N N . ASN A 1 429 ? 6.861 -18.354 13.657 1.00 81.62 429 ASN A N 1
ATOM 3531 C CA . ASN A 1 429 ? 6.795 -17.700 12.352 1.00 81.62 429 ASN A CA 1
ATOM 3532 C C . ASN A 1 429 ? 8.196 -17.444 11.791 1.00 81.62 429 ASN A C 1
ATOM 3534 O O . ASN A 1 429 ? 8.458 -17.740 10.627 1.00 81.62 429 ASN A O 1
ATOM 3538 N N . LEU A 1 430 ? 9.108 -16.928 12.617 1.00 83.12 430 LEU A N 1
ATOM 3539 C CA . LEU A 1 430 ? 10.478 -16.640 12.219 1.00 83.12 430 LEU A CA 1
ATOM 3540 C C . LEU A 1 430 ? 11.237 -17.922 11.894 1.00 83.12 430 LEU A C 1
ATOM 3542 O O . LEU A 1 430 ? 11.888 -17.969 10.858 1.00 83.12 430 LEU A O 1
ATOM 3546 N N . ILE A 1 431 ? 11.117 -18.976 12.707 1.00 82.88 431 ILE A N 1
ATOM 3547 C CA . ILE A 1 431 ? 11.737 -20.277 12.417 1.00 82.88 431 ILE A CA 1
ATOM 3548 C C . ILE A 1 431 ? 11.256 -20.803 11.061 1.00 82.88 431 ILE A C 1
ATOM 3550 O O . ILE A 1 431 ? 12.078 -21.195 10.234 1.00 82.88 431 ILE A O 1
ATOM 3554 N N . LYS A 1 432 ? 9.943 -20.769 10.798 1.00 82.25 432 LYS A N 1
ATOM 3555 C CA . LYS A 1 432 ? 9.375 -21.199 9.510 1.00 82.25 432 LYS A CA 1
ATOM 3556 C C . LYS A 1 432 ? 9.925 -20.378 8.343 1.00 82.25 432 LYS A C 1
ATOM 3558 O O . LYS A 1 432 ? 10.347 -20.951 7.343 1.00 82.25 432 LYS A O 1
ATOM 3563 N N . VAL A 1 433 ? 9.956 -19.053 8.481 1.00 82.81 433 VAL A N 1
ATOM 3564 C CA . VAL A 1 433 ? 10.490 -18.141 7.459 1.00 82.81 433 VAL A CA 1
ATOM 3565 C C . VAL A 1 433 ? 11.969 -18.411 7.190 1.00 82.81 433 VAL A C 1
ATOM 3567 O O . VAL A 1 433 ? 12.349 -18.571 6.035 1.00 82.81 433 VAL A O 1
ATOM 3570 N N . LEU A 1 434 ? 12.790 -18.516 8.238 1.00 84.69 434 LEU A N 1
ATOM 3571 C CA . LEU A 1 434 ? 14.228 -18.752 8.115 1.00 84.69 434 LEU A CA 1
ATOM 3572 C C . LEU A 1 434 ? 14.533 -20.112 7.485 1.00 84.69 434 LEU A C 1
ATOM 3574 O O . LEU A 1 434 ? 15.389 -20.195 6.611 1.00 84.69 434 LEU A O 1
ATOM 3578 N N . ARG A 1 435 ? 13.809 -21.168 7.878 1.00 85.75 435 ARG A N 1
ATOM 3579 C CA . ARG A 1 435 ? 13.949 -22.504 7.278 1.00 85.75 435 ARG A CA 1
ATOM 3580 C C . ARG A 1 435 ? 13.578 -22.502 5.802 1.00 85.75 435 ARG A C 1
ATOM 3582 O O . ARG A 1 435 ? 14.306 -23.071 4.999 1.00 85.75 435 ARG A O 1
ATOM 3589 N N . ASN A 1 436 ? 12.477 -21.849 5.435 1.00 78.44 436 ASN A N 1
ATOM 3590 C CA . ASN A 1 436 ? 12.059 -21.753 4.038 1.00 78.44 436 ASN A CA 1
ATOM 3591 C C . ASN A 1 436 ? 13.078 -20.980 3.192 1.00 78.44 436 ASN A C 1
ATOM 3593 O O . ASN A 1 436 ? 13.397 -21.416 2.089 1.00 78.44 436 ASN A O 1
ATOM 3597 N N . GLU A 1 437 ? 13.613 -19.868 3.705 1.00 75.62 437 GLU A N 1
ATOM 3598 C CA . GLU A 1 437 ? 14.670 -19.122 3.015 1.00 75.62 437 GLU A CA 1
ATOM 3599 C C . GLU A 1 437 ? 15.943 -19.959 2.866 1.00 75.62 437 GLU A C 1
ATOM 3601 O O . GLU A 1 437 ? 16.450 -20.083 1.755 1.00 75.62 437 GLU A O 1
ATOM 3606 N N . TYR A 1 438 ? 16.410 -20.600 3.939 1.00 79.94 438 TYR A N 1
ATOM 3607 C CA . TYR A 1 438 ? 17.607 -21.437 3.896 1.00 79.94 438 TYR A CA 1
ATOM 3608 C C . TYR A 1 438 ? 17.454 -22.632 2.950 1.00 79.94 438 TYR A C 1
ATOM 3610 O O . TYR A 1 438 ? 18.353 -22.906 2.163 1.00 79.94 438 TYR A O 1
ATOM 3618 N N . ASN A 1 439 ? 16.305 -23.310 2.963 1.00 75.19 439 ASN A N 1
ATOM 3619 C CA . ASN A 1 439 ? 16.046 -24.436 2.065 1.00 75.19 439 ASN A CA 1
ATOM 3620 C C . ASN A 1 439 ? 16.026 -24.019 0.590 1.00 75.19 439 ASN A C 1
ATOM 3622 O O . ASN A 1 439 ? 16.371 -24.822 -0.273 1.00 75.19 439 ASN A O 1
ATOM 3626 N N . TYR A 1 440 ? 15.611 -22.786 0.296 1.00 66.25 440 TYR A N 1
ATOM 3627 C CA . TYR A 1 440 ? 15.527 -22.289 -1.073 1.00 66.25 440 TYR A CA 1
ATOM 3628 C C . TYR A 1 440 ? 16.847 -21.675 -1.565 1.00 66.25 440 TYR A C 1
ATOM 3630 O O . TYR A 1 440 ? 17.235 -21.893 -2.709 1.00 66.25 440 TYR A O 1
ATOM 3638 N N . TYR A 1 441 ? 17.541 -20.904 -0.722 1.00 68.94 441 TYR A N 1
ATOM 3639 C CA . TYR A 1 441 ? 18.711 -20.102 -1.110 1.00 68.94 441 TYR A CA 1
ATOM 3640 C C . TYR A 1 441 ? 20.049 -20.620 -0.561 1.00 68.94 441 TYR A C 1
ATOM 3642 O O . TYR A 1 441 ? 21.099 -20.139 -0.979 1.00 68.94 441 TYR A O 1
ATOM 3650 N N . GLY A 1 442 ? 20.042 -21.558 0.388 1.00 78.00 442 GLY A N 1
ATOM 3651 C CA . GLY A 1 442 ? 21.240 -22.005 1.109 1.00 78.00 442 GLY A CA 1
ATOM 3652 C C . GLY A 1 442 ? 21.775 -21.004 2.145 1.00 78.00 442 GLY A C 1
ATOM 3653 O O . GLY A 1 442 ? 22.802 -21.267 2.771 1.00 78.00 442 GLY A O 1
ATOM 3654 N N . ASP A 1 443 ? 21.088 -19.876 2.349 1.00 78.94 443 ASP A N 1
ATOM 3655 C CA . ASP A 1 443 ? 21.447 -18.807 3.287 1.00 78.94 443 ASP A CA 1
ATOM 3656 C C . ASP A 1 443 ? 20.181 -18.090 3.800 1.00 78.94 443 ASP A C 1
ATOM 3658 O O . ASP A 1 443 ? 19.095 -18.259 3.239 1.00 78.94 443 ASP A O 1
ATOM 3662 N N . VAL A 1 444 ? 20.306 -17.290 4.862 1.00 79.31 444 VAL A N 1
ATOM 3663 C CA . VAL A 1 444 ? 19.226 -16.429 5.377 1.00 79.31 444 VAL A CA 1
ATOM 3664 C C . VAL A 1 444 ? 19.532 -14.959 5.125 1.00 79.31 444 VAL A C 1
ATOM 3666 O O . VAL A 1 444 ? 20.671 -14.506 5.254 1.00 79.31 444 VAL A O 1
ATOM 3669 N N . LYS A 1 445 ? 18.502 -14.169 4.805 1.00 78.00 445 LYS A N 1
ATOM 3670 C CA . LYS A 1 445 ? 18.680 -12.727 4.598 1.00 78.00 445 LYS A CA 1
ATOM 3671 C C . LYS A 1 445 ? 19.149 -12.043 5.881 1.00 78.00 445 LYS A C 1
ATOM 3673 O O . LYS A 1 445 ? 18.778 -12.418 6.990 1.00 78.00 445 LYS A O 1
ATOM 3678 N N . ASN A 1 446 ? 19.908 -10.960 5.726 1.00 80.00 446 ASN A N 1
ATOM 3679 C CA . ASN A 1 446 ? 20.338 -10.098 6.831 1.00 80.00 446 ASN A CA 1
ATOM 3680 C C . ASN A 1 446 ? 19.284 -9.049 7.234 1.00 80.00 446 ASN A C 1
ATOM 3682 O O . ASN A 1 446 ? 19.582 -8.138 8.005 1.00 80.00 446 ASN A O 1
ATOM 3686 N N . TYR A 1 447 ? 18.056 -9.166 6.734 1.00 77.62 447 TYR A N 1
ATOM 3687 C CA . TYR A 1 447 ? 16.938 -8.314 7.110 1.00 77.62 447 TYR A CA 1
ATOM 3688 C C . TYR A 1 447 ? 15.639 -9.118 7.188 1.00 77.62 447 TYR A C 1
ATOM 3690 O O . TYR A 1 447 ? 15.466 -10.130 6.512 1.00 77.62 447 TYR A O 1
ATOM 3698 N N . LEU A 1 448 ? 14.710 -8.624 8.000 1.00 80.19 448 LEU A N 1
ATOM 3699 C CA . LEU A 1 448 ? 13.312 -9.037 8.029 1.00 80.19 448 LEU A CA 1
ATOM 3700 C C . LEU A 1 448 ? 12.449 -7.897 7.482 1.00 80.19 448 LEU A C 1
ATOM 3702 O O . LEU A 1 448 ? 12.849 -6.740 7.498 1.00 80.19 448 LEU A O 1
ATOM 3706 N N . THR A 1 449 ? 11.253 -8.199 7.008 1.00 81.69 449 THR A N 1
ATOM 3707 C CA . THR A 1 449 ? 10.239 -7.221 6.621 1.00 81.69 449 THR A CA 1
ATOM 3708 C C . THR A 1 449 ? 9.013 -7.433 7.491 1.00 81.69 449 THR A C 1
ATOM 3710 O O . THR A 1 449 ? 8.483 -8.535 7.535 1.00 81.69 449 THR A O 1
ATOM 3713 N N . ILE A 1 450 ? 8.539 -6.399 8.173 1.00 82.06 450 ILE A N 1
ATOM 3714 C CA . ILE A 1 450 ? 7.250 -6.413 8.859 1.00 82.06 450 ILE A CA 1
ATOM 3715 C C . ILE A 1 450 ? 6.243 -5.678 7.999 1.00 82.06 450 ILE A C 1
ATOM 3717 O O . ILE A 1 450 ? 6.355 -4.473 7.788 1.00 82.06 450 ILE A O 1
ATOM 3721 N N . THR A 1 451 ? 5.260 -6.407 7.499 1.00 82.94 451 THR A N 1
ATOM 3722 C CA . THR A 1 451 ? 4.190 -5.865 6.677 1.00 82.94 451 THR A CA 1
ATOM 3723 C C . THR A 1 451 ? 2.951 -5.635 7.530 1.00 82.94 451 THR A C 1
ATOM 3725 O O . THR A 1 451 ? 2.478 -6.552 8.191 1.00 82.94 451 THR A O 1
ATOM 3728 N N . ILE A 1 452 ? 2.447 -4.405 7.513 1.00 77.50 452 ILE A N 1
ATOM 3729 C CA . ILE A 1 452 ? 1.303 -3.923 8.288 1.00 77.50 452 ILE A CA 1
ATOM 3730 C C . ILE A 1 452 ? 0.162 -3.659 7.314 1.00 77.50 452 ILE A C 1
ATOM 3732 O O . ILE A 1 452 ? 0.344 -2.920 6.347 1.00 77.50 452 ILE A O 1
ATOM 3736 N N . VAL A 1 453 ? -0.998 -4.262 7.537 1.00 78.00 453 VAL A N 1
ATOM 3737 C CA . VAL A 1 453 ? -2.136 -4.204 6.612 1.00 78.00 453 VAL A CA 1
ATOM 3738 C C . VAL A 1 453 ? -3.367 -3.738 7.380 1.00 78.00 453 VAL A C 1
ATOM 3740 O O . VAL A 1 453 ? -3.728 -4.392 8.351 1.00 78.00 453 VAL A O 1
ATOM 3743 N N . PRO A 1 454 ? -4.034 -2.644 6.986 1.00 72.44 454 PRO A N 1
ATOM 3744 C CA . PRO A 1 454 ? -5.263 -2.203 7.640 1.00 72.44 454 PRO A CA 1
ATOM 3745 C C . PRO A 1 454 ? -6.385 -3.223 7.442 1.00 72.44 454 PRO A C 1
ATOM 3747 O O . PRO A 1 454 ? -6.603 -3.716 6.336 1.00 72.44 454 PRO A O 1
ATOM 3750 N N . LYS A 1 455 ? -7.120 -3.505 8.516 1.00 72.94 455 LYS A N 1
ATOM 3751 C CA . LYS A 1 455 ? -8.282 -4.390 8.529 1.00 72.94 455 LYS A CA 1
ATOM 3752 C C . LYS A 1 455 ? -9.541 -3.574 8.794 1.00 72.94 455 LYS A C 1
ATOM 3754 O O . LYS A 1 455 ? -9.667 -2.940 9.841 1.00 72.94 455 LYS A O 1
ATOM 3759 N N . SER A 1 456 ? -10.473 -3.599 7.841 1.00 63.53 456 SER A N 1
ATOM 3760 C CA . SER A 1 456 ? -11.816 -3.051 8.039 1.00 63.53 456 SER A CA 1
ATOM 3761 C C . SER A 1 456 ? -12.665 -4.030 8.850 1.00 63.53 456 SER A C 1
ATOM 3763 O O . SER A 1 456 ? -12.535 -5.248 8.717 1.00 63.53 456 SER A O 1
ATOM 3765 N N . CYS A 1 457 ? -13.561 -3.508 9.681 1.00 65.12 457 CYS A N 1
ATOM 3766 C CA . CYS A 1 457 ? -14.503 -4.342 10.417 1.00 65.12 457 CYS A CA 1
ATOM 3767 C C . CYS A 1 457 ? -15.702 -4.812 9.561 1.00 65.12 457 CYS A C 1
ATOM 3769 O O . CYS A 1 457 ? -16.346 -5.809 9.895 1.00 65.12 457 CYS A O 1
ATOM 3771 N N . ASP A 1 458 ? -15.955 -4.182 8.405 1.00 58.91 458 ASP A N 1
ATOM 3772 C CA . ASP A 1 458 ? -17.030 -4.572 7.474 1.00 58.91 458 ASP A CA 1
ATOM 3773 C C . ASP A 1 458 ? -16.616 -5.671 6.474 1.00 58.91 458 ASP A C 1
ATOM 3775 O O . ASP A 1 458 ? -17.451 -6.201 5.740 1.00 58.91 458 ASP A O 1
ATOM 3779 N N . THR A 1 459 ? -15.352 -6.100 6.484 1.00 46.16 459 THR A N 1
ATOM 3780 C CA . THR A 1 459 ? -14.834 -7.162 5.599 1.00 46.16 459 THR A CA 1
ATOM 3781 C C . THR A 1 459 ? -14.897 -8.581 6.182 1.00 46.16 459 THR A C 1
ATOM 3783 O O . THR A 1 459 ? -14.377 -9.509 5.572 1.00 46.16 459 THR A O 1
ATOM 3786 N N . VAL A 1 460 ? -15.552 -8.801 7.326 1.00 33.38 460 VAL A N 1
ATOM 3787 C CA . VAL A 1 460 ? -15.690 -10.147 7.913 1.00 33.38 460 VAL A CA 1
ATOM 3788 C C . VAL A 1 460 ? -16.937 -10.854 7.366 1.00 33.38 460 VAL A C 1
ATOM 3790 O O . VAL A 1 460 ? -18.044 -10.724 7.888 1.00 33.38 460 VAL A O 1
ATOM 3793 N N . VAL A 1 461 ? -16.751 -11.621 6.293 1.00 25.31 461 VAL A N 1
ATOM 3794 C CA . VAL A 1 461 ? -17.609 -12.759 5.938 1.00 25.31 461 VAL A CA 1
ATOM 3795 C C . VAL A 1 461 ? -16.717 -13.990 5.963 1.00 25.31 461 VAL A C 1
ATOM 3797 O O . VAL A 1 461 ? -15.924 -14.189 5.051 1.00 25.31 461 VAL A O 1
ATOM 3800 N N . TYR A 1 462 ? -16.849 -14.807 7.003 1.00 25.97 462 TYR A N 1
ATOM 3801 C CA . TYR A 1 462 ? -16.465 -16.210 6.915 1.00 25.97 462 TYR A CA 1
ATOM 3802 C C . TYR A 1 462 ? -17.722 -17.005 6.555 1.00 25.97 462 TYR A C 1
ATOM 3804 O O . TYR A 1 462 ? -18.712 -16.905 7.286 1.00 25.97 462 TYR A O 1
ATOM 3812 N N . PRO A 1 463 ? -17.731 -17.777 5.457 1.00 26.00 463 PRO A N 1
ATOM 3813 C CA . PRO A 1 463 ? -18.619 -18.918 5.374 1.00 26.00 463 PRO A CA 1
ATOM 3814 C C . PRO A 1 463 ? -18.154 -19.938 6.419 1.00 26.00 463 PRO A C 1
ATOM 3816 O O . PRO A 1 463 ? -17.007 -20.385 6.401 1.00 26.00 463 PRO A O 1
ATOM 3819 N N . LEU A 1 464 ? -19.040 -20.250 7.364 1.00 28.12 464 LEU A N 1
ATOM 3820 C CA . LEU A 1 464 ? -18.972 -21.494 8.118 1.00 28.12 464 LEU A CA 1
ATOM 3821 C C . LEU A 1 464 ? -19.310 -22.605 7.124 1.00 28.12 464 LEU A C 1
ATOM 3823 O O . LEU A 1 464 ? -20.471 -22.740 6.765 1.00 28.12 464 LEU A O 1
ATOM 3827 N N . ASP A 1 465 ? -18.307 -23.348 6.673 1.00 25.81 465 ASP A N 1
ATOM 3828 C CA . ASP A 1 465 ? -18.516 -24.715 6.209 1.00 25.81 465 ASP A CA 1
ATOM 3829 C C . ASP A 1 465 ? -17.362 -25.581 6.717 1.00 25.81 465 ASP A C 1
ATOM 3831 O O . ASP A 1 465 ? -16.187 -25.404 6.375 1.00 25.81 465 ASP A O 1
ATOM 3835 N N . GLU A 1 466 ? -17.738 -26.489 7.612 1.00 29.84 466 GLU A N 1
ATOM 3836 C CA . GLU A 1 466 ? -16.985 -27.670 7.994 1.00 29.84 466 GLU A CA 1
ATOM 3837 C C . GLU A 1 466 ? -16.891 -28.569 6.758 1.00 29.84 466 GLU A C 1
ATOM 3839 O O . GLU A 1 466 ? -17.853 -29.243 6.428 1.00 29.84 466 GLU A O 1
ATOM 3844 N N . ASP A 1 467 ? -15.778 -28.484 6.023 1.00 28.59 467 ASP A N 1
ATOM 3845 C CA . ASP A 1 467 ? -15.164 -29.574 5.245 1.00 28.59 467 ASP A CA 1
ATOM 3846 C C . ASP A 1 467 ? -14.101 -28.995 4.298 1.00 28.59 467 ASP A C 1
ATOM 3848 O O . ASP A 1 467 ? -14.350 -28.724 3.124 1.00 28.59 467 ASP A O 1
ATOM 3852 N N . TYR A 1 468 ? -12.866 -28.824 4.779 1.00 25.05 468 TYR A N 1
ATOM 3853 C CA . TYR A 1 468 ? -11.723 -28.639 3.880 1.00 25.05 468 TYR A CA 1
ATOM 3854 C C . TYR A 1 468 ? -10.549 -29.524 4.288 1.00 25.05 468 TYR A C 1
ATOM 3856 O O . TYR A 1 468 ? -9.657 -29.161 5.054 1.00 25.05 468 TYR A O 1
ATOM 3864 N N . ILE A 1 469 ? -10.552 -30.716 3.693 1.00 24.50 469 ILE A N 1
ATOM 3865 C CA . ILE A 1 469 ? -9.343 -31.474 3.390 1.00 24.50 469 ILE A CA 1
ATOM 3866 C C . ILE A 1 469 ? -8.393 -30.561 2.600 1.00 24.50 469 ILE A C 1
ATOM 3868 O O . ILE A 1 469 ? -8.788 -29.897 1.641 1.00 24.50 469 ILE A O 1
ATOM 3872 N N . ILE A 1 470 ? -7.128 -30.561 3.018 1.00 27.64 470 ILE A N 1
ATOM 3873 C CA . ILE A 1 470 ? -5.988 -29.868 2.411 1.00 27.64 470 ILE A CA 1
ATOM 3874 C C . ILE A 1 470 ? -6.039 -29.947 0.874 1.00 27.64 470 ILE A C 1
ATOM 3876 O O . ILE A 1 470 ? -5.823 -31.008 0.288 1.00 27.64 470 ILE A O 1
ATOM 3880 N N . LYS A 1 471 ? -6.250 -28.801 0.218 1.00 25.94 471 LYS A N 1
ATOM 3881 C CA . LYS A 1 471 ? -5.806 -28.542 -1.159 1.00 25.94 471 LYS A CA 1
ATOM 3882 C C . LYS A 1 471 ? -5.191 -27.147 -1.220 1.00 25.94 471 LYS A C 1
ATOM 3884 O O . LYS A 1 471 ? -5.838 -26.162 -0.885 1.00 25.94 471 LYS A O 1
ATOM 3889 N N . GLU A 1 472 ? -3.924 -27.091 -1.623 1.00 25.19 472 GLU A N 1
ATOM 3890 C CA . GLU A 1 472 ? -3.141 -25.873 -1.857 1.00 25.19 472 GLU A CA 1
ATOM 3891 C C . GLU A 1 472 ? -3.928 -24.807 -2.648 1.00 25.19 472 GLU A C 1
ATOM 3893 O O . GLU A 1 472 ? -4.407 -25.077 -3.752 1.00 25.19 472 GLU A O 1
ATOM 3898 N N . ILE A 1 473 ? -4.002 -23.572 -2.138 1.00 29.50 473 ILE A N 1
ATOM 3899 C CA . ILE A 1 473 ? -4.541 -22.420 -2.880 1.00 29.50 473 ILE A CA 1
ATOM 3900 C C . ILE A 1 473 ? -3.375 -21.534 -3.343 1.00 29.50 473 ILE A C 1
ATOM 3902 O O . ILE A 1 473 ? -2.722 -20.858 -2.552 1.00 29.50 473 ILE A O 1
ATOM 3906 N N . LYS A 1 474 ? -3.124 -21.532 -4.658 1.00 26.86 474 LYS A N 1
ATOM 3907 C CA . LYS A 1 474 ? -2.203 -20.626 -5.367 1.00 26.86 474 LYS A CA 1
ATOM 3908 C C . LYS A 1 474 ? -2.851 -19.242 -5.542 1.00 26.86 474 LYS A C 1
ATOM 3910 O O . LYS A 1 474 ? -3.906 -19.154 -6.170 1.00 26.86 474 LYS A O 1
ATOM 3915 N N . TYR A 1 475 ? -2.209 -18.164 -5.075 1.00 35.19 475 TYR A N 1
ATOM 3916 C CA . TYR A 1 475 ? -2.620 -16.786 -5.398 1.00 35.19 475 TYR A CA 1
ATOM 3917 C C . TYR A 1 475 ? -2.400 -16.495 -6.890 1.00 35.19 475 TYR A C 1
ATOM 3919 O O . TYR A 1 475 ? -1.326 -16.779 -7.425 1.00 35.19 475 TYR A O 1
ATOM 3927 N N . ARG A 1 476 ? -3.409 -15.939 -7.573 1.00 47.34 476 ARG A N 1
ATOM 3928 C CA . ARG A 1 476 ? -3.337 -15.603 -9.004 1.00 47.34 476 ARG A CA 1
ATOM 3929 C C . ARG A 1 476 ? -3.222 -14.077 -9.175 1.00 47.34 476 ARG A C 1
ATOM 3931 O O . ARG A 1 476 ? -4.164 -13.386 -8.805 1.00 47.34 476 ARG A O 1
ATOM 3938 N N . PRO A 1 477 ? -2.103 -13.540 -9.696 1.00 68.94 477 PRO A N 1
ATOM 3939 C CA . PRO A 1 477 ? -1.975 -12.111 -10.020 1.00 68.94 477 PRO A CA 1
ATOM 3940 C C . PRO A 1 477 ? -2.949 -11.699 -11.138 1.00 68.94 477 PRO A C 1
ATOM 3942 O O . PRO A 1 477 ? -3.336 -12.555 -11.940 1.00 68.94 477 PRO A O 1
ATOM 3945 N N . PHE A 1 478 ? -3.303 -10.407 -11.226 1.00 82.19 478 PHE A N 1
ATOM 3946 C CA . PHE A 1 478 ? -4.054 -9.880 -12.374 1.00 82.19 478 PHE A CA 1
ATOM 3947 C C . PHE A 1 478 ? -3.251 -10.132 -13.648 1.00 82.19 478 PHE A C 1
ATOM 3949 O O . PHE A 1 478 ? -2.053 -9.853 -13.699 1.00 82.19 478 PHE A O 1
ATOM 3956 N N . VAL A 1 479 ? -3.889 -10.700 -14.664 1.00 89.25 479 VAL A N 1
ATOM 3957 C CA . VAL A 1 479 ? -3.205 -11.068 -15.903 1.00 89.25 479 VAL A CA 1
ATOM 3958 C C . VAL A 1 479 ? -3.614 -10.083 -16.983 1.00 89.25 479 VAL A C 1
ATOM 3960 O O . VAL A 1 479 ? -4.744 -10.134 -17.460 1.00 89.25 479 VAL A O 1
ATOM 3963 N N . ARG A 1 480 ? -2.690 -9.201 -17.368 1.00 96.12 480 ARG A N 1
ATOM 3964 C CA . ARG A 1 480 ? -2.815 -8.401 -18.586 1.00 96.12 480 ARG A CA 1
ATOM 3965 C C . ARG A 1 480 ? -2.631 -9.333 -19.774 1.00 96.12 480 ARG A C 1
ATOM 3967 O O . ARG A 1 480 ? -1.592 -9.985 -19.889 1.00 96.12 480 ARG A O 1
ATOM 3974 N N . LYS A 1 481 ? -3.659 -9.432 -20.608 1.00 95.25 481 LYS A N 1
ATOM 3975 C CA . LYS A 1 481 ? -3.710 -10.338 -21.759 1.00 95.25 481 LYS A CA 1
ATOM 3976 C C . LYS A 1 481 ? -3.587 -9.574 -23.067 1.00 95.25 481 LYS A C 1
ATOM 3978 O O . LYS A 1 481 ? -3.839 -8.370 -23.099 1.00 95.25 481 LYS A O 1
ATOM 3983 N N . SER A 1 482 ? -3.245 -10.279 -24.140 1.00 96.88 482 SER A N 1
ATOM 3984 C CA . SER A 1 482 ? -3.358 -9.699 -25.478 1.00 96.88 482 SER A CA 1
ATOM 3985 C C . SER A 1 482 ? -4.814 -9.327 -25.784 1.00 96.88 482 SER A C 1
ATOM 3987 O O . SER A 1 482 ? -5.741 -10.068 -25.456 1.00 96.88 482 SER A O 1
ATOM 3989 N N . LEU A 1 483 ? -5.025 -8.204 -26.475 1.00 95.94 483 LEU A N 1
ATOM 3990 C CA . LEU A 1 483 ? -6.333 -7.826 -27.016 1.00 95.94 483 LEU A CA 1
ATOM 3991 C C . LEU A 1 483 ? -6.969 -8.948 -27.853 1.00 95.94 483 LEU A C 1
ATOM 3993 O O . LEU A 1 483 ? -8.181 -9.140 -27.806 1.00 95.94 483 LEU A O 1
ATOM 3997 N N . ASN A 1 484 ? -6.164 -9.723 -28.585 1.00 89.69 484 ASN A N 1
ATOM 3998 C CA . ASN A 1 484 ? -6.665 -10.792 -29.453 1.00 89.69 484 ASN A CA 1
ATOM 3999 C C . ASN A 1 484 ? -7.092 -12.058 -28.693 1.00 89.69 484 ASN A C 1
ATOM 4001 O O . ASN A 1 484 ? -7.662 -12.963 -29.297 1.00 89.69 484 ASN A O 1
ATOM 4005 N N . THR A 1 485 ? -6.836 -12.140 -27.383 1.00 92.62 485 THR A N 1
ATOM 4006 C CA . THR A 1 485 ? -7.246 -13.274 -26.537 1.00 92.62 485 THR A CA 1
ATOM 4007 C C . THR A 1 485 ? -8.380 -12.926 -25.576 1.00 92.62 485 THR A C 1
ATOM 4009 O O . THR A 1 485 ? -8.803 -13.779 -24.791 1.00 92.62 485 THR A O 1
ATOM 4012 N N . LEU A 1 486 ? -8.895 -11.693 -25.638 1.00 92.69 486 LEU A N 1
ATOM 4013 C CA . LEU A 1 486 ? -10.026 -11.271 -24.825 1.00 92.69 486 LEU A CA 1
ATOM 4014 C C . LEU A 1 486 ? -11.314 -11.978 -25.239 1.00 92.69 486 LEU A C 1
ATOM 4016 O O . LEU A 1 486 ? -11.669 -12.075 -26.414 1.00 92.69 486 LEU A O 1
ATOM 4020 N N . THR A 1 487 ? -12.052 -12.424 -24.231 1.00 90.38 487 THR A N 1
ATOM 4021 C CA . THR A 1 487 ? -13.409 -12.939 -24.383 1.00 90.38 487 THR A CA 1
ATOM 4022 C C . THR A 1 487 ? -14.398 -11.810 -24.659 1.00 90.38 487 THR A C 1
ATOM 4024 O O . THR A 1 487 ? -14.146 -10.642 -24.365 1.00 90.38 487 THR A O 1
ATOM 4027 N N . PHE A 1 488 ? -15.583 -12.165 -25.162 1.00 84.31 488 PHE A N 1
ATOM 4028 C CA . PHE A 1 488 ? -16.676 -11.211 -25.360 1.00 84.31 488 PHE A CA 1
ATOM 4029 C C . PHE A 1 488 ? -16.995 -10.402 -24.087 1.00 84.31 488 PHE A C 1
ATOM 4031 O O . PHE A 1 488 ? -17.150 -9.188 -24.153 1.00 84.31 488 PHE A O 1
ATOM 4038 N N . SER A 1 489 ? -17.026 -11.052 -22.916 1.00 80.62 489 SER A N 1
ATOM 4039 C CA . SER A 1 489 ? -17.284 -10.367 -21.641 1.00 80.62 489 SER A CA 1
ATOM 4040 C C . SER A 1 489 ? -16.184 -9.368 -21.279 1.00 80.62 489 SER A C 1
ATOM 4042 O O . SER A 1 489 ? -16.486 -8.281 -20.801 1.00 80.62 489 SER A O 1
ATOM 4044 N N . GLU A 1 490 ? -14.916 -9.712 -21.515 1.00 89.62 490 GLU A N 1
ATOM 4045 C CA . GLU A 1 490 ? -13.790 -8.816 -21.224 1.00 89.62 490 GLU A CA 1
ATOM 4046 C C . GLU A 1 490 ? -13.799 -7.587 -22.152 1.00 89.62 490 GLU A C 1
ATOM 4048 O O . GLU A 1 490 ? -13.502 -6.476 -21.708 1.00 89.62 490 GLU A O 1
ATOM 4053 N N . TRP A 1 491 ? -14.215 -7.754 -23.413 1.00 91.31 491 TRP A N 1
ATOM 4054 C CA . TRP A 1 491 ? -14.462 -6.637 -24.330 1.00 91.31 491 TRP A CA 1
ATOM 4055 C C . TRP A 1 491 ? -15.601 -5.724 -23.859 1.00 91.31 491 TRP A C 1
ATOM 4057 O O . TRP A 1 491 ? -15.475 -4.500 -23.928 1.00 91.31 491 TRP A O 1
ATOM 4067 N N . GLU A 1 492 ? -16.695 -6.294 -23.353 1.00 89.25 492 GLU A N 1
ATOM 4068 C CA . GLU A 1 492 ? -17.812 -5.516 -22.806 1.00 89.25 492 GLU A CA 1
ATOM 4069 C C . GLU A 1 492 ? -17.424 -4.743 -21.540 1.00 89.25 492 GLU A C 1
ATOM 4071 O O . GLU A 1 492 ? -17.824 -3.588 -21.374 1.00 89.25 492 GLU A O 1
ATOM 4076 N N . ASP A 1 493 ? -16.601 -5.328 -20.669 1.00 89.50 493 ASP A N 1
ATOM 4077 C CA . ASP A 1 493 ? -16.080 -4.645 -19.483 1.00 89.50 493 ASP A CA 1
ATOM 4078 C C . ASP A 1 493 ? -15.181 -3.462 -19.863 1.00 89.50 493 ASP A C 1
ATOM 4080 O O . ASP A 1 493 ? -15.320 -2.372 -19.299 1.00 89.50 493 ASP A O 1
ATOM 4084 N N . LEU A 1 494 ? -14.317 -3.644 -20.870 1.00 94.50 494 LEU A N 1
ATOM 4085 C CA . LEU A 1 494 ? -13.468 -2.586 -21.415 1.00 94.50 494 LEU A CA 1
ATOM 4086 C C . LEU A 1 494 ? -14.309 -1.428 -21.972 1.00 94.50 494 LEU A C 1
ATOM 4088 O O . LEU A 1 494 ? -14.125 -0.278 -21.565 1.00 94.50 494 LEU A O 1
ATOM 4092 N N . ARG A 1 495 ? -15.282 -1.725 -22.846 1.00 93.38 495 ARG A N 1
ATOM 4093 C CA . ARG A 1 495 ? -16.204 -0.722 -23.413 1.00 93.38 495 ARG A CA 1
ATOM 4094 C C . ARG A 1 495 ? -16.972 0.011 -22.320 1.00 93.38 495 ARG A C 1
ATOM 4096 O O . ARG A 1 495 ? -17.077 1.234 -22.353 1.00 93.38 495 ARG A O 1
ATOM 4103 N N . ARG A 1 496 ? -17.502 -0.716 -21.332 1.00 91.50 496 ARG A N 1
ATOM 4104 C CA . ARG A 1 496 ? -18.237 -0.116 -20.213 1.00 91.50 496 ARG A CA 1
ATOM 4105 C C . ARG A 1 496 ? -17.357 0.838 -19.415 1.00 91.50 496 ARG A C 1
ATOM 4107 O O . ARG A 1 496 ? -17.804 1.941 -19.111 1.00 91.50 496 ARG A O 1
ATOM 4114 N N . GLY A 1 497 ? -16.123 0.434 -19.114 1.00 94.50 497 GLY A N 1
ATOM 4115 C CA . GLY A 1 497 ? -15.158 1.266 -18.403 1.00 94.50 497 GLY A CA 1
ATOM 4116 C C . GLY A 1 497 ? -14.913 2.599 -19.112 1.00 94.50 497 GLY A C 1
ATOM 4117 O O . GLY A 1 497 ? -15.088 3.650 -18.495 1.00 94.50 497 GLY A O 1
ATOM 4118 N N . PHE A 1 498 ? -14.594 2.564 -20.410 1.00 96.19 498 PHE A N 1
ATOM 4119 C CA . PHE A 1 498 ? -14.372 3.779 -21.201 1.00 96.19 498 PHE A CA 1
ATOM 4120 C C . PHE A 1 498 ? -15.628 4.651 -21.285 1.00 96.19 498 PHE A C 1
ATOM 4122 O O . PHE A 1 498 ? -15.550 5.836 -20.975 1.00 96.19 498 PHE A O 1
ATOM 4129 N N . ARG A 1 499 ? -16.801 4.064 -21.564 1.00 94.19 499 ARG A N 1
ATOM 4130 C CA . ARG A 1 499 ? -18.077 4.801 -21.619 1.00 94.19 499 ARG A CA 1
ATOM 4131 C C . ARG A 1 499 ? -18.370 5.547 -20.314 1.00 94.19 499 ARG A C 1
ATOM 4133 O O . ARG A 1 499 ? -18.761 6.711 -20.325 1.00 94.19 499 ARG A O 1
ATOM 4140 N N . VAL A 1 500 ? -18.168 4.886 -19.171 1.00 95.00 500 VAL A N 1
ATOM 4141 C CA . VAL A 1 500 ? -18.369 5.497 -17.848 1.00 95.00 500 VAL A CA 1
ATOM 4142 C C . VAL A 1 500 ? -17.364 6.621 -17.601 1.00 95.00 500 VAL A C 1
ATOM 4144 O O . VAL A 1 500 ? -17.736 7.651 -17.044 1.00 95.00 500 VAL A O 1
ATOM 4147 N N . MET A 1 501 ? -16.102 6.448 -17.998 1.00 97.12 501 MET A N 1
ATOM 4148 C CA . MET A 1 501 ? -15.072 7.477 -17.835 1.00 97.12 501 MET A CA 1
ATOM 4149 C C . MET A 1 501 ? -15.286 8.690 -18.749 1.00 97.12 501 MET A C 1
ATOM 4151 O O . MET A 1 501 ? -15.023 9.810 -18.315 1.00 97.12 501 MET A O 1
ATOM 4155 N N . GLU A 1 502 ? -15.775 8.493 -19.973 1.00 94.50 502 GLU A N 1
ATOM 4156 C CA . GLU A 1 502 ? -16.124 9.565 -20.919 1.00 94.50 502 GLU A CA 1
ATOM 4157 C C . GLU A 1 502 ? -17.321 10.394 -20.452 1.00 94.50 502 GLU A C 1
ATOM 4159 O O . GLU A 1 502 ? -17.336 11.611 -20.620 1.00 94.50 502 GLU A O 1
ATOM 4164 N N . ALA A 1 503 ? -18.305 9.756 -19.814 1.00 93.38 503 ALA A N 1
ATOM 4165 C CA . ALA A 1 503 ? -19.494 10.434 -19.302 1.00 93.38 503 ALA A CA 1
ATOM 4166 C C . ALA A 1 503 ? -19.223 11.320 -18.066 1.00 93.38 503 ALA A C 1
ATOM 4168 O O . ALA A 1 503 ? -20.074 12.124 -17.674 1.00 93.38 503 ALA A O 1
ATOM 4169 N N . ARG A 1 504 ? -18.061 11.175 -17.414 1.00 94.94 504 ARG A N 1
ATOM 4170 C CA . ARG A 1 504 ? -17.682 11.985 -16.246 1.00 94.94 504 ARG A CA 1
ATOM 4171 C C . ARG A 1 504 ? -17.314 13.409 -16.660 1.00 94.94 504 ARG A C 1
ATOM 4173 O O . ARG A 1 504 ? -16.848 13.677 -17.762 1.00 94.94 504 ARG A O 1
ATOM 4180 N N . LYS A 1 505 ? -17.500 14.353 -15.735 1.00 93.06 505 LYS A N 1
ATOM 4181 C CA . LYS A 1 505 ? -17.187 15.771 -15.970 1.00 93.06 505 LYS A CA 1
ATOM 4182 C C . LYS A 1 505 ? -15.687 15.962 -16.210 1.00 93.06 505 LYS A C 1
ATOM 4184 O O . LYS A 1 505 ? -14.883 15.309 -15.561 1.00 93.06 505 LYS A O 1
ATOM 4189 N N . LEU A 1 506 ? -15.317 16.950 -17.028 1.00 89.00 506 LEU A N 1
ATOM 4190 C CA . LEU A 1 506 ? -13.919 17.288 -17.341 1.00 89.00 506 LEU A CA 1
ATOM 4191 C C . LEU A 1 506 ? -13.007 17.402 -16.108 1.00 89.00 506 LEU A C 1
ATOM 4193 O O . LEU A 1 506 ? -11.865 16.971 -16.158 1.00 89.00 506 LEU A O 1
ATOM 4197 N N . LEU A 1 507 ? -13.490 18.024 -15.026 1.00 92.56 507 LEU A N 1
ATOM 4198 C CA . LEU A 1 507 ? -12.707 18.247 -13.803 1.00 92.56 507 LEU A CA 1
ATOM 4199 C C . LEU A 1 507 ? -12.821 17.104 -12.786 1.00 92.56 507 LEU A C 1
ATOM 4201 O O . LEU A 1 507 ? -12.244 17.198 -11.706 1.00 92.56 507 LEU A O 1
ATOM 4205 N N . ASP A 1 508 ? -13.565 16.044 -13.105 1.00 94.75 508 ASP A N 1
ATOM 4206 C CA . ASP A 1 508 ? -13.513 14.806 -12.338 1.00 94.75 508 ASP A CA 1
ATOM 4207 C C . ASP A 1 508 ? -12.164 14.130 -12.634 1.00 94.75 508 ASP A C 1
ATOM 4209 O O . ASP A 1 508 ? -11.918 13.770 -13.793 1.00 94.75 508 ASP A O 1
ATOM 4213 N N . PRO A 1 509 ? -11.292 13.942 -11.624 1.00 95.44 509 PRO A N 1
ATOM 4214 C CA . PRO A 1 509 ? -9.980 13.338 -11.823 1.00 95.44 509 PRO A CA 1
ATOM 4215 C C . PRO A 1 509 ? -10.059 11.899 -12.333 1.00 95.44 509 PRO A C 1
ATOM 4217 O O . PRO A 1 509 ? -9.076 11.384 -12.847 1.00 95.44 509 PRO A O 1
ATOM 4220 N N . THR A 1 510 ? -11.213 11.243 -12.230 1.00 95.31 510 THR A N 1
ATOM 4221 C CA . THR A 1 510 ? -11.445 9.890 -12.739 1.00 95.31 510 THR A CA 1
ATOM 4222 C C . THR A 1 510 ? -12.090 9.872 -14.133 1.00 95.31 510 THR A C 1
ATOM 4224 O O . THR A 1 510 ? -12.440 8.798 -14.624 1.00 95.31 510 THR A O 1
ATOM 4227 N N . SER A 1 511 ? -12.279 11.022 -14.790 1.00 97.44 511 SER A N 1
ATOM 4228 C CA . SER A 1 511 ? -12.760 11.089 -16.180 1.00 97.44 511 SER A CA 1
ATOM 4229 C C . SER A 1 511 ? -11.666 10.741 -17.193 1.00 97.44 511 SER A C 1
ATOM 4231 O O . SER A 1 511 ? -10.479 10.950 -16.931 1.00 97.44 511 SER A O 1
ATOM 4233 N N . LEU A 1 512 ? -12.060 10.251 -18.376 1.00 96.56 512 LEU A N 1
ATOM 4234 C CA . LEU A 1 512 ? -11.109 9.955 -19.457 1.00 96.56 512 LEU A CA 1
ATOM 4235 C C . LEU A 1 512 ? -10.358 11.221 -19.882 1.00 96.56 512 LEU A C 1
ATOM 4237 O O . LEU A 1 512 ? -9.139 11.199 -20.010 1.00 96.56 512 LEU A O 1
ATOM 4241 N N . THR A 1 513 ? -11.071 12.338 -20.039 1.00 95.25 513 THR A N 1
ATOM 4242 C CA . THR A 1 513 ? -10.474 13.607 -20.471 1.00 95.25 513 THR A CA 1
ATOM 4243 C C . THR A 1 513 ? -9.476 14.149 -19.456 1.00 95.25 513 THR A C 1
ATOM 4245 O O . THR A 1 513 ? -8.416 14.630 -19.848 1.00 95.25 513 THR A O 1
ATOM 4248 N N . TYR A 1 514 ? -9.776 14.058 -18.155 1.00 97.44 514 TYR A N 1
ATOM 4249 C CA . TYR A 1 514 ? -8.828 14.481 -17.129 1.00 97.44 514 TYR A CA 1
ATOM 4250 C C . TYR A 1 514 ? -7.575 13.611 -17.149 1.00 97.44 514 TYR A C 1
ATOM 4252 O O . TYR A 1 514 ? -6.473 14.151 -17.152 1.00 97.44 514 TYR A O 1
ATOM 4260 N N . GLN A 1 515 ? -7.744 12.283 -17.188 1.00 97.69 515 GLN A N 1
ATOM 4261 C CA . GLN A 1 515 ? -6.625 11.345 -17.254 1.00 97.69 515 GLN A CA 1
ATOM 4262 C C . GLN A 1 515 ? -5.767 11.619 -18.492 1.00 97.69 515 GLN A C 1
ATOM 4264 O O . GLN A 1 515 ? -4.571 11.841 -18.348 1.00 97.69 515 GLN A O 1
ATOM 4269 N N . ALA A 1 516 ? -6.375 11.762 -19.672 1.00 96.81 516 ALA A N 1
ATOM 4270 C CA . ALA A 1 516 ? -5.667 12.112 -20.899 1.00 96.81 516 ALA A CA 1
ATOM 4271 C C . ALA A 1 516 ? -4.890 13.438 -20.791 1.00 96.81 516 ALA A C 1
ATOM 4273 O O . ALA A 1 516 ? -3.758 13.523 -21.264 1.00 96.81 516 ALA A O 1
ATOM 4274 N N . ASN A 1 517 ? -5.451 14.446 -20.111 1.00 95.75 517 ASN A N 1
ATOM 4275 C CA . ASN A 1 517 ? -4.774 15.724 -19.900 1.00 95.75 517 ASN A CA 1
ATOM 4276 C C . ASN A 1 517 ? -3.567 15.631 -18.935 1.00 95.75 517 ASN A C 1
ATOM 4278 O O . ASN A 1 517 ? -2.683 16.487 -18.995 1.00 95.75 517 ASN A O 1
ATOM 4282 N N . ILE A 1 518 ? -3.480 14.601 -18.075 1.00 96.31 518 ILE A N 1
ATOM 4283 C CA . ILE A 1 518 ? -2.266 14.313 -17.282 1.00 96.31 518 ILE A CA 1
ATOM 4284 C C . ILE A 1 518 ? -1.102 13.983 -18.217 1.00 96.31 518 ILE A C 1
ATOM 4286 O O . ILE A 1 518 ? 0.002 14.477 -18.000 1.00 96.31 518 ILE A O 1
ATOM 4290 N N . HIS A 1 519 ? -1.350 13.195 -19.266 1.00 95.38 519 HIS A N 1
ATOM 4291 C CA . HIS A 1 519 ? -0.351 12.927 -20.293 1.00 95.38 519 HIS A CA 1
ATOM 4292 C C . HIS A 1 519 ? -0.032 14.190 -21.093 1.00 95.38 519 HIS A C 1
ATOM 4294 O O . HIS A 1 519 ? 1.112 14.618 -21.073 1.00 95.38 519 HIS A O 1
ATOM 4300 N N . GLY A 1 520 ? -1.024 14.829 -21.718 1.00 90.62 520 GLY A N 1
ATOM 4301 C CA . GLY A 1 520 ? -0.816 16.057 -22.488 1.00 90.62 520 GLY A CA 1
ATOM 4302 C C . GLY A 1 520 ? -2.080 16.909 -22.597 1.00 90.62 520 GLY A C 1
ATOM 4303 O O . GLY A 1 520 ? -3.184 16.389 -22.719 1.00 90.62 520 GLY A O 1
ATOM 4304 N N . TYR A 1 521 ? -1.927 18.229 -22.527 1.00 89.62 521 TYR A N 1
ATOM 4305 C CA . TYR A 1 521 ? -3.010 19.206 -22.507 1.00 89.62 521 TYR A CA 1
ATOM 4306 C C . TYR A 1 521 ? -3.036 19.983 -23.833 1.00 89.62 521 TYR A C 1
ATOM 4308 O O . TYR A 1 521 ? -2.135 20.773 -24.093 1.00 89.62 521 TYR A O 1
ATOM 4316 N N . PRO A 1 522 ? -4.062 19.819 -24.688 1.00 83.56 522 PRO A N 1
ATOM 4317 C CA . PRO A 1 522 ? -4.032 20.354 -26.056 1.00 83.56 522 PRO A CA 1
ATOM 4318 C C . PRO A 1 522 ? -4.126 21.875 -26.177 1.00 83.56 522 PRO A C 1
ATOM 4320 O O . PRO A 1 522 ? -3.862 22.413 -27.251 1.00 83.56 522 PRO A O 1
ATOM 4323 N N . GLU A 1 523 ? -4.514 22.567 -25.107 1.00 83.19 523 GLU A N 1
ATOM 4324 C CA . GLU A 1 523 ? -4.494 24.035 -25.035 1.00 83.19 523 GLU A CA 1
ATOM 4325 C C . GLU A 1 523 ? -3.167 24.551 -24.445 1.00 83.19 523 GLU A C 1
ATOM 4327 O O . GLU A 1 523 ? -3.013 25.748 -24.209 1.00 83.19 523 GLU A O 1
ATOM 4332 N N . TYR A 1 524 ? -2.201 23.663 -24.187 1.00 78.06 524 TYR A N 1
ATOM 4333 C CA . TYR A 1 524 ? -0.872 24.050 -23.748 1.00 78.06 524 TYR A CA 1
ATOM 4334 C C . TYR A 1 524 ? -0.085 24.662 -24.910 1.00 78.06 524 TYR A C 1
ATOM 4336 O O . TYR A 1 524 ? 0.242 24.008 -25.898 1.00 78.06 524 TYR A O 1
ATOM 4344 N N . ASP A 1 525 ? 0.219 25.948 -24.778 1.00 74.38 525 ASP A N 1
ATOM 4345 C CA . ASP A 1 525 ? 0.954 26.755 -25.756 1.00 74.38 525 ASP A CA 1
ATOM 4346 C C . ASP A 1 525 ? 2.286 27.284 -25.194 1.00 74.38 525 ASP A C 1
ATOM 4348 O O . ASP A 1 525 ? 2.910 28.165 -25.778 1.00 74.38 525 ASP A O 1
ATOM 4352 N N . GLY A 1 526 ? 2.699 26.797 -24.018 1.00 74.31 526 GLY A N 1
ATOM 4353 C CA . GLY A 1 526 ? 3.895 27.259 -23.312 1.00 74.31 526 GLY A CA 1
ATOM 4354 C C . GLY A 1 526 ? 3.774 28.658 -22.694 1.00 74.31 526 GLY A C 1
ATOM 4355 O O . GLY A 1 526 ? 4.701 29.100 -22.009 1.00 74.31 526 GLY A O 1
ATOM 4356 N N . SER A 1 527 ? 2.648 29.359 -22.873 1.00 78.81 527 SER A N 1
ATOM 4357 C CA . SER A 1 527 ? 2.419 30.668 -22.263 1.00 78.81 527 SER A CA 1
ATOM 4358 C C . SER A 1 527 ? 2.335 30.575 -20.731 1.00 78.81 527 SER A C 1
ATOM 4360 O O . SER A 1 527 ? 2.000 29.528 -20.165 1.00 78.81 527 SER A O 1
ATOM 4362 N N . PRO A 1 528 ? 2.589 31.672 -19.996 1.00 82.88 528 PRO A N 1
ATOM 4363 C CA . PRO A 1 528 ? 2.387 31.691 -18.548 1.00 82.88 528 PRO A CA 1
ATOM 4364 C C . PRO A 1 528 ? 0.965 31.284 -18.125 1.00 82.88 528 PRO A C 1
ATOM 4366 O O . PRO A 1 528 ? 0.791 30.682 -17.068 1.00 82.88 528 PRO A O 1
ATOM 4369 N N . ALA A 1 529 ? -0.049 31.573 -18.948 1.00 81.06 529 ALA A N 1
ATOM 4370 C CA . ALA A 1 529 ? -1.438 31.239 -18.653 1.00 81.06 529 ALA A CA 1
ATOM 4371 C C . ALA A 1 529 ? -1.694 29.725 -18.712 1.00 81.06 529 ALA A C 1
ATOM 4373 O O . ALA A 1 529 ? -2.230 29.160 -17.756 1.00 81.06 529 ALA A O 1
ATOM 4374 N N . SER A 1 530 ? -1.265 29.054 -19.785 1.00 82.31 530 SER A N 1
ATOM 4375 C CA . SER A 1 530 ? -1.425 27.600 -19.912 1.00 82.31 530 SER A CA 1
ATOM 4376 C C . SER A 1 530 ? -0.573 26.833 -18.894 1.00 82.31 530 SER A C 1
ATOM 4378 O O . SER A 1 530 ? -1.041 25.838 -18.341 1.00 82.31 530 SER A O 1
ATOM 4380 N N . ASN A 1 531 ? 0.607 27.353 -18.531 1.00 81.88 531 ASN A N 1
ATOM 4381 C CA . ASN A 1 531 ? 1.427 26.838 -17.426 1.00 81.88 531 ASN A CA 1
ATOM 4382 C C . ASN A 1 531 ? 0.689 26.842 -16.080 1.00 81.88 531 ASN A C 1
ATOM 4384 O O . ASN A 1 531 ? 0.709 25.849 -15.349 1.00 81.88 531 ASN A O 1
ATOM 4388 N N . VAL A 1 532 ? 0.015 27.947 -15.745 1.00 84.81 532 VAL A N 1
ATOM 4389 C CA . VAL A 1 532 ? -0.764 28.054 -14.502 1.00 84.81 532 VAL A CA 1
ATOM 4390 C C . VAL A 1 532 ? -1.919 27.052 -14.491 1.00 84.81 532 VAL A C 1
ATOM 4392 O O . VAL A 1 532 ? -2.166 26.417 -13.465 1.00 84.81 532 VAL A O 1
ATOM 4395 N N . VAL A 1 533 ? -2.612 26.878 -15.620 1.00 86.94 533 VAL A N 1
ATOM 4396 C CA . VAL A 1 533 ? -3.711 25.907 -15.746 1.00 86.94 533 VAL A CA 1
ATOM 4397 C C . VAL A 1 533 ? -3.200 24.476 -15.589 1.00 86.94 533 VAL A C 1
ATOM 4399 O O . VAL A 1 533 ? -3.734 23.727 -14.767 1.00 86.94 533 VAL A O 1
ATOM 4402 N N . ALA A 1 534 ? -2.142 24.115 -16.316 1.00 83.12 534 ALA A N 1
ATOM 4403 C CA . ALA A 1 534 ? -1.551 22.785 -16.263 1.00 83.12 534 ALA A CA 1
ATOM 4404 C C . ALA A 1 534 ? -1.084 22.430 -14.842 1.00 83.12 534 ALA A C 1
ATOM 4406 O O . ALA A 1 534 ? -1.443 21.379 -14.310 1.00 83.12 534 ALA A O 1
ATOM 4407 N N . ALA A 1 535 ? -0.387 23.352 -14.171 1.00 84.25 535 ALA A N 1
ATOM 4408 C CA . ALA A 1 535 ? 0.051 23.169 -12.790 1.00 84.25 535 ALA A CA 1
ATOM 4409 C C . ALA A 1 535 ? -1.125 23.037 -11.808 1.00 84.25 535 ALA A C 1
ATOM 4411 O O . ALA A 1 535 ? -1.093 22.192 -10.912 1.00 84.25 535 ALA A O 1
ATOM 4412 N N . LYS A 1 536 ? -2.180 23.846 -11.978 1.00 89.38 536 LYS A N 1
ATOM 4413 C CA . LYS A 1 536 ? -3.368 23.824 -11.112 1.00 89.38 536 LYS A CA 1
ATOM 4414 C C . LYS A 1 536 ? -4.088 22.474 -11.139 1.00 89.38 536 LYS A C 1
ATOM 4416 O O . LYS A 1 536 ? -4.595 22.049 -10.103 1.00 89.38 536 LYS A O 1
ATOM 4421 N N . TYR A 1 537 ? -4.143 21.820 -12.296 1.00 89.88 537 TYR A N 1
ATOM 4422 C CA . TYR A 1 537 ? -4.879 20.567 -12.483 1.00 89.88 537 TYR A CA 1
ATOM 4423 C C . TYR A 1 537 ? -3.978 19.339 -12.661 1.00 89.88 537 TYR A C 1
ATOM 4425 O O . TYR A 1 537 ? -4.479 18.280 -13.011 1.00 89.88 537 TYR A O 1
ATOM 4433 N N . ASN A 1 538 ? -2.671 19.439 -12.392 1.00 92.62 538 ASN A N 1
ATOM 4434 C CA . ASN A 1 538 ? -1.728 18.327 -12.583 1.00 92.62 538 ASN A CA 1
ATOM 4435 C C . ASN A 1 538 ? -1.796 17.733 -14.009 1.00 92.62 538 ASN A C 1
ATOM 4437 O O . ASN A 1 538 ? -1.757 16.518 -14.194 1.00 92.62 538 ASN A O 1
ATOM 4441 N N . TRP A 1 539 ? -1.944 18.602 -15.007 1.00 93.56 539 TRP A N 1
ATOM 4442 C CA . TRP A 1 539 ? -1.948 18.268 -16.432 1.00 93.56 539 TRP A CA 1
ATOM 4443 C C . TRP A 1 539 ? -0.585 18.551 -17.058 1.00 93.56 539 TRP A C 1
ATOM 4445 O O . TRP A 1 539 ? 0.216 19.261 -16.451 1.00 93.56 539 TRP A O 1
ATOM 4455 N N . GLN A 1 540 ? -0.320 18.027 -18.258 1.00 90.25 540 GLN A N 1
ATOM 4456 C CA . GLN A 1 540 ? 0.962 18.211 -18.954 1.00 90.25 540 GLN A CA 1
ATOM 4457 C C . GLN A 1 540 ? 2.146 17.647 -18.138 1.00 90.25 540 GLN A C 1
ATOM 4459 O O . GLN A 1 540 ? 3.129 18.339 -17.876 1.00 90.25 540 GLN A O 1
ATOM 4464 N N . GLN A 1 541 ? 2.021 16.405 -17.660 1.00 92.25 541 GLN A N 1
ATOM 4465 C CA . GLN A 1 541 ? 2.967 15.767 -16.734 1.00 92.25 541 GLN A CA 1
ATOM 4466 C C . GLN A 1 541 ? 3.713 14.564 -17.333 1.00 92.25 541 GLN A C 1
ATOM 4468 O O . GLN A 1 541 ? 4.491 13.953 -16.596 1.00 92.25 541 GLN A O 1
ATOM 4473 N N . CYS A 1 542 ? 3.480 14.184 -18.603 1.00 91.62 542 CYS A N 1
ATOM 4474 C CA . CYS A 1 542 ? 4.188 13.045 -19.206 1.00 91.62 542 CYS A CA 1
ATOM 4475 C C . CYS A 1 542 ? 5.701 13.245 -19.193 1.00 91.62 542 CYS A C 1
ATOM 4477 O O . CYS A 1 542 ? 6.174 14.364 -19.063 1.00 91.62 542 CYS A O 1
ATOM 4479 N N . ASN A 1 543 ? 6.460 12.159 -19.307 1.00 92.25 543 ASN A N 1
ATOM 4480 C CA . ASN A 1 543 ? 7.914 12.225 -19.429 1.00 92.25 543 ASN A CA 1
ATOM 4481 C C . ASN A 1 543 ? 8.300 11.477 -20.699 1.00 92.25 543 ASN A C 1
ATOM 4483 O O . ASN A 1 543 ? 8.057 10.273 -20.783 1.00 92.25 543 ASN A O 1
ATOM 4487 N N . HIS A 1 544 ? 8.855 12.207 -21.663 1.00 90.19 544 HIS A N 1
ATOM 4488 C CA . HIS A 1 544 ? 9.301 11.697 -22.959 1.00 90.19 544 HIS A CA 1
ATOM 4489 C C . HIS A 1 544 ? 10.747 12.115 -23.246 1.00 90.19 544 HIS A C 1
ATOM 4491 O O . HIS A 1 544 ? 11.248 13.123 -22.739 1.00 90.19 544 HIS A O 1
ATOM 4497 N N . ALA A 1 545 ? 11.410 11.327 -24.076 1.00 86.31 545 ALA A N 1
ATOM 4498 C CA . ALA A 1 545 ? 12.787 11.403 -24.513 1.00 86.31 545 ALA A CA 1
ATOM 4499 C C . ALA A 1 545 ? 13.775 11.407 -23.341 1.00 86.31 545 ALA A C 1
ATOM 4501 O O . ALA A 1 545 ? 14.725 12.192 -23.324 1.00 86.31 545 ALA A O 1
ATOM 4502 N N . GLU A 1 546 ? 13.553 10.566 -22.328 1.00 89.88 546 GLU A N 1
ATOM 4503 C CA . GLU A 1 546 ? 14.409 10.467 -21.141 1.00 89.88 546 GLU A CA 1
ATOM 4504 C C . GLU A 1 546 ? 14.203 9.182 -20.329 1.00 89.88 546 GLU A C 1
ATOM 4506 O O . GLU A 1 546 ? 13.161 8.542 -20.372 1.00 89.88 546 GLU A O 1
ATOM 4511 N N . TYR A 1 547 ? 15.172 8.867 -19.465 1.00 92.06 547 TYR A N 1
ATOM 4512 C CA . TYR A 1 547 ? 15.173 7.679 -18.594 1.00 92.06 547 TYR A CA 1
ATOM 4513 C C . TYR A 1 547 ? 13.975 7.489 -17.637 1.00 92.06 547 TYR A C 1
ATOM 4515 O O . TYR A 1 547 ? 13.825 6.399 -17.075 1.00 92.06 547 TYR A O 1
ATOM 4523 N N . PHE A 1 548 ? 13.120 8.500 -17.435 1.00 95.12 548 PHE A N 1
ATOM 4524 C CA . PHE A 1 548 ? 11.878 8.375 -16.658 1.00 95.12 548 PHE A CA 1
ATOM 4525 C C . PHE A 1 548 ? 10.676 7.900 -17.484 1.00 95.12 548 PHE A C 1
ATOM 4527 O O . PHE A 1 548 ? 9.679 7.498 -16.882 1.00 95.12 548 PHE A O 1
ATOM 4534 N N . PHE A 1 549 ? 10.781 7.883 -18.817 1.00 95.12 549 PHE A N 1
ATOM 4535 C CA . PHE A 1 549 ? 9.725 7.481 -19.749 1.00 95.12 549 PHE A CA 1
ATOM 4536 C C . PHE A 1 549 ? 9.031 6.177 -19.330 1.00 95.12 549 PHE A C 1
ATOM 4538 O O . PHE A 1 549 ? 7.819 6.146 -19.113 1.00 95.12 549 PHE A O 1
ATOM 4545 N N . THR A 1 550 ? 9.803 5.111 -19.121 1.00 95.12 550 THR A N 1
ATOM 4546 C CA . THR A 1 550 ? 9.271 3.775 -18.808 1.00 95.12 550 THR A CA 1
ATOM 4547 C C . THR A 1 550 ? 8.523 3.725 -17.476 1.00 95.12 550 THR A C 1
ATOM 4549 O O . THR A 1 550 ? 7.391 3.243 -17.406 1.00 95.12 550 THR A O 1
ATOM 4552 N N . VAL A 1 551 ? 9.123 4.248 -16.401 1.00 96.38 551 VAL A N 1
ATOM 4553 C CA . VAL A 1 551 ? 8.513 4.192 -15.064 1.00 96.38 551 VAL A CA 1
ATOM 4554 C C . VAL A 1 551 ? 7.323 5.136 -14.923 1.00 96.38 551 VAL A C 1
ATOM 4556 O O . VAL A 1 551 ? 6.351 4.778 -14.256 1.00 96.38 551 VAL A O 1
ATOM 4559 N N . TRP A 1 552 ? 7.356 6.301 -15.574 1.00 97.75 552 TRP A N 1
ATOM 4560 C CA . TRP A 1 552 ? 6.234 7.232 -15.563 1.00 97.75 552 TRP A CA 1
ATOM 4561 C C . TRP A 1 552 ? 5.003 6.614 -16.232 1.00 97.75 552 TRP A C 1
ATOM 4563 O O . TRP A 1 552 ? 3.934 6.574 -15.622 1.00 97.75 552 TRP A O 1
ATOM 4573 N N . HIS A 1 553 ? 5.164 6.036 -17.429 1.00 98.25 553 HIS A N 1
ATOM 4574 C CA . HIS A 1 553 ? 4.064 5.373 -18.134 1.00 98.25 553 HIS A CA 1
ATOM 4575 C C . HIS A 1 553 ? 3.569 4.124 -17.391 1.00 98.25 553 HIS A C 1
ATOM 4577 O O . HIS A 1 553 ? 2.363 3.902 -17.308 1.00 98.25 553 HIS A O 1
ATOM 4583 N N . ARG A 1 554 ? 4.451 3.355 -16.736 1.00 98.19 554 ARG A N 1
ATOM 4584 C CA . ARG A 1 554 ? 4.039 2.243 -15.859 1.00 98.19 554 ARG A CA 1
ATOM 4585 C C . ARG A 1 554 ? 3.156 2.707 -14.696 1.00 98.19 554 ARG A C 1
ATOM 4587 O O . ARG A 1 554 ? 2.137 2.073 -14.415 1.00 98.19 554 ARG A O 1
ATOM 4594 N N . MET A 1 555 ? 3.531 3.790 -14.010 1.00 98.25 555 MET A N 1
ATOM 4595 C CA . MET A 1 555 ? 2.704 4.379 -12.948 1.00 98.25 555 MET A CA 1
ATOM 4596 C C . MET A 1 555 ? 1.364 4.858 -13.505 1.00 98.25 555 MET A C 1
ATOM 4598 O O . MET A 1 555 ? 0.317 4.554 -12.935 1.00 98.25 555 MET A O 1
ATOM 4602 N N . TYR A 1 556 ? 1.394 5.548 -14.644 1.00 98.56 556 TYR A N 1
ATOM 4603 C CA . TYR A 1 556 ? 0.205 6.064 -15.309 1.00 98.56 556 TYR A CA 1
ATOM 4604 C C . TYR A 1 556 ? -0.791 4.945 -15.652 1.00 98.56 556 TYR A C 1
ATOM 4606 O O . TYR A 1 556 ? -1.958 5.019 -15.265 1.00 98.56 556 TYR A O 1
ATOM 4614 N N . LEU A 1 557 ? -0.314 3.846 -16.250 1.00 98.62 557 LEU A N 1
ATOM 4615 C CA . LEU A 1 557 ? -1.112 2.646 -16.520 1.00 98.62 557 LEU A CA 1
ATOM 4616 C C . LEU A 1 557 ? -1.654 1.998 -15.245 1.00 98.62 557 LEU A C 1
ATOM 4618 O O . LEU A 1 557 ? -2.794 1.546 -15.227 1.00 98.62 557 LEU A O 1
ATOM 4622 N N . TYR A 1 558 ? -0.853 1.924 -14.179 1.00 97.88 558 TYR A N 1
ATOM 4623 C CA . TYR A 1 558 ? -1.271 1.317 -12.914 1.00 97.88 558 TYR A CA 1
ATOM 4624 C C . TYR A 1 558 ? -2.472 2.046 -12.294 1.00 97.88 558 TYR A C 1
ATOM 4626 O O . TYR A 1 558 ? -3.436 1.405 -11.871 1.00 97.88 558 TYR A O 1
ATOM 4634 N N . PHE A 1 559 ? -2.443 3.380 -12.259 1.00 97.44 559 PHE A N 1
ATOM 4635 C CA . PHE A 1 559 ? -3.555 4.169 -11.725 1.00 97.44 559 PHE A CA 1
ATOM 4636 C C . PHE A 1 559 ? -4.755 4.195 -12.671 1.00 97.44 559 PHE A C 1
ATOM 4638 O O . PHE A 1 559 ? -5.885 3.990 -12.218 1.00 97.44 559 PHE A O 1
ATOM 4645 N N . PHE A 1 560 ? -4.525 4.343 -13.978 1.00 98.50 560 PHE A N 1
ATOM 4646 C CA . PHE A 1 560 ? -5.602 4.290 -14.963 1.00 98.50 560 PHE A CA 1
ATOM 4647 C C . PHE A 1 560 ? -6.330 2.941 -14.948 1.00 98.50 560 PHE A C 1
ATOM 4649 O O . PHE A 1 560 ? -7.557 2.913 -14.936 1.00 98.50 560 PHE A O 1
ATOM 4656 N N . GLU A 1 561 ? -5.609 1.818 -14.851 1.00 98.12 561 GLU A N 1
ATOM 4657 C CA . GLU A 1 561 ? -6.208 0.483 -14.748 1.00 98.12 561 GLU A CA 1
ATOM 4658 C C . GLU A 1 561 ? -7.125 0.360 -13.528 1.00 98.12 561 GLU A C 1
ATOM 4660 O O . GLU A 1 561 ? -8.198 -0.229 -13.630 1.00 98.12 561 GLU A O 1
ATOM 4665 N N . ARG A 1 562 ? -6.748 0.927 -12.375 1.00 95.50 562 ARG A N 1
ATOM 4666 C CA . ARG A 1 562 ? -7.590 0.913 -11.166 1.00 95.50 562 ARG A CA 1
ATOM 4667 C C . ARG A 1 562 ? -8.864 1.739 -11.353 1.00 95.50 562 ARG A C 1
ATOM 4669 O O . ARG A 1 562 ? -9.947 1.285 -10.974 1.00 95.50 562 ARG A O 1
ATOM 4676 N N . ILE A 1 563 ? -8.749 2.918 -11.968 1.00 97.00 563 ILE A N 1
ATOM 4677 C CA . ILE A 1 563 ? -9.895 3.778 -12.297 1.00 97.00 563 ILE A CA 1
ATOM 4678 C C . ILE A 1 563 ? -10.827 3.065 -13.287 1.00 97.00 563 ILE A C 1
ATOM 4680 O O . ILE A 1 563 ? -12.041 3.020 -13.065 1.00 97.00 563 ILE A O 1
ATOM 4684 N N . LEU A 1 564 ? -10.266 2.467 -14.339 1.00 96.69 564 LEU A N 1
ATOM 4685 C CA . LEU A 1 564 ? -11.007 1.761 -15.379 1.00 96.69 564 LEU A CA 1
ATOM 4686 C C . LEU A 1 564 ? -11.646 0.471 -14.848 1.00 96.69 564 LEU A C 1
ATOM 4688 O O . LEU A 1 564 ? -12.810 0.210 -15.135 1.00 96.69 564 LEU A O 1
ATOM 4692 N N . ARG A 1 565 ? -10.951 -0.282 -13.984 1.00 93.56 565 ARG A N 1
ATOM 4693 C CA . ARG A 1 565 ? -11.490 -1.444 -13.255 1.00 93.56 565 ARG A CA 1
ATOM 4694 C C . ARG A 1 565 ? -12.736 -1.052 -12.471 1.00 93.56 565 ARG A C 1
ATOM 4696 O O . ARG A 1 565 ? -13.783 -1.677 -12.630 1.00 93.56 565 ARG A O 1
ATOM 4703 N N . ARG A 1 566 ? -12.669 0.032 -11.692 1.00 85.75 566 ARG A N 1
ATOM 4704 C CA . ARG A 1 566 ? -13.832 0.549 -10.959 1.00 85.75 566 ARG A CA 1
ATOM 4705 C C . ARG A 1 566 ? -14.952 1.005 -11.897 1.00 85.75 566 ARG A C 1
ATOM 4707 O O . ARG A 1 566 ? -16.113 0.727 -11.620 1.00 85.75 566 ARG A O 1
ATOM 4714 N N . ALA A 1 567 ? -14.618 1.689 -12.991 1.00 88.31 567 ALA A N 1
ATOM 4715 C CA . ALA A 1 567 ? -15.588 2.155 -13.983 1.00 88.31 567 ALA A CA 1
ATOM 4716 C C . ALA A 1 567 ? -16.285 0.999 -14.727 1.00 88.31 567 ALA A C 1
ATOM 4718 O O . ALA A 1 567 ? -17.474 1.089 -15.019 1.00 88.31 567 ALA A O 1
ATOM 4719 N N . SER A 1 568 ? -15.570 -0.100 -14.982 1.00 85.81 568 SER A N 1
ATOM 4720 C CA . SER A 1 568 ? -16.109 -1.312 -15.610 1.00 85.81 568 SER A CA 1
ATOM 4721 C C . SER A 1 568 ? -17.046 -2.102 -14.689 1.00 85.81 568 SER A C 1
ATOM 4723 O O . SER A 1 568 ? -17.875 -2.871 -15.165 1.00 85.81 568 SER A O 1
ATOM 4725 N N . GLY A 1 569 ? -16.921 -1.938 -13.367 1.00 71.62 569 GLY A N 1
ATOM 4726 C CA . GLY A 1 569 ? -17.639 -2.746 -12.378 1.00 71.62 569 GLY A CA 1
ATOM 4727 C C . GLY A 1 569 ? -17.113 -4.180 -12.224 1.00 71.62 569 GLY A C 1
ATOM 4728 O O . GLY A 1 569 ? -17.647 -4.924 -11.404 1.00 71.62 569 GLY A O 1
ATOM 4729 N N . ASN A 1 570 ? -16.063 -4.572 -12.957 1.00 80.19 570 ASN A N 1
ATOM 4730 C CA . ASN A 1 570 ? -15.434 -5.884 -12.840 1.00 80.19 570 ASN A CA 1
ATOM 4731 C C . ASN A 1 570 ? -14.196 -5.812 -11.917 1.00 80.19 570 ASN A C 1
ATOM 4733 O O . ASN A 1 570 ? -13.174 -5.247 -12.310 1.00 80.19 570 ASN A O 1
ATOM 4737 N N . PRO A 1 571 ? -14.221 -6.417 -10.711 1.00 65.81 571 PRO A N 1
ATOM 4738 C CA . PRO A 1 571 ? -13.089 -6.384 -9.780 1.00 65.81 571 PRO A CA 1
ATOM 4739 C C . PRO A 1 571 ? -11.860 -7.164 -10.276 1.00 65.81 571 PRO A C 1
ATOM 4741 O O . PRO A 1 571 ? -10.763 -6.951 -9.766 1.00 65.81 571 PRO A O 1
ATOM 4744 N N . ASN A 1 572 ? -12.030 -8.037 -11.273 1.00 77.50 572 ASN A N 1
ATOM 4745 C CA . ASN A 1 572 ? -10.969 -8.844 -11.875 1.00 77.50 572 ASN A CA 1
ATOM 4746 C C . ASN A 1 572 ? -10.376 -8.226 -13.150 1.00 77.50 572 ASN A C 1
ATOM 4748 O O . ASN A 1 572 ? -9.494 -8.829 -13.761 1.00 77.50 572 ASN A O 1
ATOM 4752 N N . PHE A 1 573 ? -10.844 -7.044 -13.560 1.00 88.12 573 PHE A N 1
ATOM 4753 C CA . PHE A 1 573 ? -10.386 -6.387 -14.780 1.00 88.12 573 PHE A CA 1
ATOM 4754 C C . PHE A 1 573 ? -8.889 -6.034 -14.714 1.00 88.12 573 PHE A C 1
ATOM 4756 O O . PHE A 1 573 ? -8.398 -5.501 -13.712 1.00 88.12 573 PHE A O 1
ATOM 4763 N N . ALA A 1 574 ? -8.176 -6.291 -15.808 1.00 92.19 574 ALA A N 1
ATOM 4764 C CA . ALA A 1 574 ? -6.797 -5.875 -16.043 1.00 92.19 574 ALA A CA 1
ATOM 4765 C C . ALA A 1 574 ? -6.702 -5.280 -17.451 1.00 92.19 574 ALA A C 1
ATOM 4767 O O . ALA A 1 574 ? -7.390 -5.757 -18.357 1.00 92.19 574 ALA A O 1
ATOM 4768 N N . LEU A 1 575 ? -5.867 -4.255 -17.646 1.00 97.38 575 LEU A N 1
ATOM 4769 C CA . LEU A 1 575 ? -5.711 -3.661 -18.971 1.00 97.38 575 LEU A CA 1
ATOM 4770 C C . LEU A 1 575 ? -5.122 -4.687 -19.953 1.00 97.38 575 LEU A C 1
ATOM 4772 O O . LEU A 1 575 ? -4.138 -5.357 -19.627 1.00 97.38 575 LEU A O 1
ATOM 4776 N N . PRO A 1 576 ? -5.679 -4.807 -21.163 1.00 98.06 576 PRO A N 1
ATOM 4777 C CA . PRO A 1 576 ? -5.091 -5.632 -22.206 1.00 98.06 576 PRO A CA 1
ATOM 4778 C C . PRO A 1 576 ? -3.974 -4.892 -22.949 1.00 98.06 576 PRO A C 1
ATOM 4780 O O . PRO A 1 576 ? -4.001 -3.665 -23.052 1.00 98.06 576 PRO A O 1
ATOM 4783 N N . TYR A 1 577 ? -3.024 -5.632 -23.521 1.00 98.38 577 TYR A N 1
ATOM 4784 C CA . TYR A 1 577 ? -1.965 -5.086 -24.375 1.00 98.38 577 TYR A CA 1
ATOM 4785 C C . TYR A 1 577 ? -2.191 -5.422 -25.854 1.00 98.38 577 TYR A C 1
ATOM 4787 O O . TYR A 1 577 ? -2.753 -6.465 -26.191 1.00 98.38 577 TYR A O 1
ATOM 4795 N N . TRP A 1 578 ? -1.735 -4.551 -26.754 1.00 97.69 578 TRP A N 1
ATOM 4796 C CA . TRP A 1 578 ? -1.740 -4.823 -28.194 1.00 97.69 578 TRP A CA 1
ATOM 4797 C C . TRP A 1 578 ? -0.442 -5.534 -28.604 1.00 97.69 578 TRP A C 1
ATOM 4799 O O . TRP A 1 578 ? 0.607 -4.904 -28.674 1.00 97.69 578 TRP A O 1
ATOM 4809 N N . ASP A 1 579 ? -0.491 -6.847 -28.854 1.00 96.56 579 ASP A N 1
ATOM 4810 C CA . ASP A 1 579 ? 0.707 -7.657 -29.141 1.00 96.56 579 ASP A CA 1
ATOM 4811 C C . ASP A 1 579 ? 1.214 -7.537 -30.588 1.00 96.56 579 ASP A C 1
ATOM 4813 O O . ASP A 1 579 ? 1.331 -8.527 -31.302 1.00 96.56 579 ASP A O 1
ATOM 4817 N N . TYR A 1 580 ? 1.541 -6.334 -31.051 1.00 95.56 580 TYR A N 1
ATOM 4818 C CA . TYR A 1 580 ? 2.046 -6.139 -32.416 1.00 95.56 580 TYR A CA 1
ATOM 4819 C C . TYR A 1 580 ? 3.433 -6.771 -32.676 1.00 95.56 580 TYR A C 1
ATOM 4821 O O . TYR A 1 580 ? 3.886 -6.796 -33.819 1.00 95.56 580 TYR A O 1
ATOM 4829 N N . ALA A 1 581 ? 4.106 -7.317 -31.654 1.00 92.56 581 ALA A N 1
ATOM 4830 C CA . ALA A 1 581 ? 5.318 -8.114 -31.851 1.00 92.56 581 ALA A CA 1
ATOM 4831 C C . ALA A 1 581 ? 5.020 -9.452 -32.550 1.00 92.56 581 ALA A C 1
ATOM 4833 O O . ALA A 1 581 ? 5.864 -9.967 -33.284 1.00 92.56 581 ALA A O 1
ATOM 4834 N N . ASP A 1 582 ? 3.816 -9.999 -32.359 1.00 93.12 582 ASP A N 1
ATOM 4835 C CA . ASP A 1 582 ? 3.323 -11.136 -33.128 1.00 93.12 582 ASP A CA 1
ATOM 4836 C C . ASP A 1 582 ? 2.854 -10.649 -34.516 1.00 93.12 582 ASP A C 1
ATOM 4838 O O . ASP A 1 582 ? 1.929 -9.831 -34.601 1.00 93.12 582 ASP A O 1
ATOM 4842 N N . PRO A 1 583 ? 3.440 -11.148 -35.625 1.00 90.56 583 PRO A N 1
ATOM 4843 C CA . PRO A 1 583 ? 3.035 -10.775 -36.979 1.00 90.56 583 PRO A CA 1
ATOM 4844 C C . PRO A 1 583 ? 1.535 -10.930 -37.256 1.00 90.56 583 PRO A C 1
ATOM 4846 O O . PRO A 1 583 ? 0.987 -10.164 -38.048 1.00 90.56 583 PRO A O 1
ATOM 4849 N N . MET A 1 584 ? 0.863 -11.883 -36.598 1.00 91.62 584 MET A N 1
ATOM 4850 C CA . MET A 1 584 ? -0.577 -12.117 -36.751 1.00 91.62 584 MET A CA 1
ATOM 4851 C C . MET A 1 584 ? -1.442 -11.079 -36.025 1.00 91.62 584 MET A C 1
ATOM 4853 O O . MET A 1 584 ? -2.645 -11.009 -36.259 1.00 91.62 584 MET A O 1
ATOM 4857 N N . GLN A 1 585 ? -0.846 -10.270 -35.150 1.00 93.69 585 GLN A N 1
ATOM 4858 C CA . GLN A 1 585 ? -1.541 -9.356 -34.243 1.00 93.69 585 GLN A CA 1
ATOM 4859 C C . GLN A 1 585 ? -1.193 -7.878 -34.494 1.00 93.69 585 GLN A C 1
ATOM 4861 O O . GLN A 1 585 ? -1.640 -6.998 -33.760 1.00 93.69 585 GLN A O 1
ATOM 4866 N N . ARG A 1 586 ? -0.454 -7.581 -35.573 1.00 94.31 586 ARG A N 1
ATOM 4867 C CA . ARG A 1 586 ? -0.137 -6.213 -36.036 1.00 94.31 586 ARG A CA 1
ATOM 4868 C C . ARG A 1 586 ? -1.343 -5.431 -36.553 1.00 94.31 586 ARG A C 1
ATOM 4870 O O . ARG A 1 586 ? -1.253 -4.225 -36.763 1.00 94.31 586 ARG A O 1
ATOM 4877 N N . GLN A 1 587 ? -2.449 -6.115 -36.823 1.00 94.31 587 GLN A N 1
ATOM 4878 C CA . GLN A 1 587 ? -3.714 -5.489 -37.181 1.00 94.31 587 GLN A CA 1
ATOM 4879 C C . GLN A 1 587 ? -4.395 -4.952 -35.920 1.00 94.31 587 GLN A C 1
ATOM 4881 O O . GLN A 1 587 ? -4.480 -5.653 -34.912 1.00 94.31 587 GLN A O 1
ATOM 4886 N N . LEU A 1 588 ? -4.916 -3.725 -35.984 1.00 94.50 588 LEU A N 1
ATOM 4887 C CA . LEU A 1 588 ? -5.727 -3.176 -34.901 1.00 94.50 588 LEU A CA 1
ATOM 4888 C C . LEU A 1 588 ? -7.012 -4.023 -34.733 1.00 94.50 588 LEU A C 1
ATOM 4890 O O . LEU A 1 588 ? -7.731 -4.225 -35.723 1.00 94.50 588 LEU A O 1
ATOM 4894 N N . PRO A 1 589 ? -7.327 -4.522 -33.520 1.00 93.62 589 PRO A N 1
ATOM 4895 C CA . PRO A 1 589 ? -8.486 -5.384 -33.312 1.00 93.62 589 PRO A CA 1
ATOM 4896 C C . PRO A 1 589 ? -9.801 -4.726 -33.729 1.00 93.62 589 PRO A C 1
ATOM 4898 O O . PRO A 1 589 ? -10.008 -3.527 -33.544 1.00 93.62 589 PRO A O 1
ATOM 4901 N N . GLU A 1 590 ? -10.712 -5.529 -34.274 1.00 91.00 590 GLU A N 1
ATOM 4902 C CA . GLU A 1 590 ? -11.989 -5.065 -34.827 1.00 91.00 590 GLU A CA 1
ATOM 4903 C C . GLU A 1 590 ? -12.832 -4.195 -33.867 1.00 91.00 590 GLU A C 1
ATOM 4905 O O . GLU A 1 590 ? -13.307 -3.150 -34.327 1.00 91.00 590 GLU A O 1
ATOM 4910 N N . PRO A 1 591 ? -12.904 -4.469 -32.545 1.00 91.44 591 PRO A N 1
ATOM 4911 C CA . PRO A 1 591 ? -13.621 -3.608 -31.603 1.00 91.44 591 PRO A CA 1
ATOM 4912 C C . PRO A 1 591 ? -13.156 -2.150 -31.573 1.00 91.44 591 PRO A C 1
ATOM 4914 O O . PRO A 1 591 ? -13.948 -1.272 -31.239 1.00 91.44 591 PRO A O 1
ATOM 4917 N N . TYR A 1 592 ? -11.903 -1.867 -31.937 1.00 94.12 592 TYR A N 1
ATOM 4918 C CA . TYR A 1 592 ? -11.385 -0.502 -32.036 1.00 94.12 592 TYR A CA 1
ATOM 4919 C C . TYR A 1 592 ? -11.684 0.153 -33.391 1.00 94.12 592 TYR A C 1
ATOM 4921 O O . TYR A 1 592 ? -11.573 1.368 -33.502 1.00 94.12 592 TYR A O 1
ATOM 4929 N N . ARG A 1 593 ? -12.059 -0.612 -34.420 1.00 91.56 593 ARG A N 1
ATOM 4930 C CA . ARG A 1 593 ? -12.228 -0.144 -35.807 1.00 91.56 593 ARG A CA 1
ATOM 4931 C C . ARG A 1 593 ? -13.684 0.073 -36.219 1.00 91.56 593 ARG A C 1
ATOM 4933 O O . ARG A 1 593 ? -13.937 0.638 -37.279 1.00 91.56 593 ARG A O 1
ATOM 4940 N N . MET A 1 594 ? -14.641 -0.368 -35.404 1.00 86.44 594 MET A N 1
ATOM 4941 C CA . MET A 1 594 ? -16.064 -0.279 -35.732 1.00 86.44 594 MET A CA 1
ATOM 4942 C C . MET A 1 594 ? -16.693 1.068 -35.346 1.00 86.44 594 MET A C 1
ATOM 4944 O O . MET A 1 594 ? -16.727 1.383 -34.152 1.00 86.44 594 MET A O 1
ATOM 4948 N N . PRO A 1 595 ? -17.258 1.829 -36.306 1.00 79.88 595 PRO A N 1
ATOM 4949 C CA . PRO A 1 595 ? -17.906 3.105 -36.026 1.00 79.88 595 PRO A CA 1
ATOM 4950 C C . PRO A 1 595 ? -19.206 2.950 -35.206 1.00 79.88 595 PRO A C 1
ATOM 4952 O O . PRO A 1 595 ? -19.817 1.880 -35.202 1.00 79.88 595 PRO A O 1
ATOM 4955 N N . PRO A 1 596 ? -19.687 4.022 -34.544 1.00 66.94 596 PRO A N 1
ATOM 4956 C CA . PRO A 1 596 ? -20.732 3.939 -33.513 1.00 66.94 596 PRO A CA 1
ATOM 4957 C C . PRO A 1 596 ? -22.140 3.540 -33.989 1.00 66.94 596 PRO A C 1
ATOM 4959 O O . PRO A 1 596 ? -23.002 3.256 -33.161 1.00 66.94 596 PRO A O 1
ATOM 4962 N N . ASN A 1 597 ? -22.411 3.493 -35.297 1.00 55.06 597 ASN A N 1
ATOM 4963 C CA . ASN A 1 597 ? -23.772 3.350 -35.840 1.00 55.06 597 ASN A CA 1
ATOM 4964 C C . ASN A 1 597 ? -24.414 1.953 -35.682 1.00 55.06 597 ASN A C 1
ATOM 4966 O O . ASN A 1 597 ? -25.435 1.685 -36.311 1.00 55.06 597 ASN A O 1
ATOM 4970 N N . MET A 1 598 ? -23.873 1.074 -34.830 1.00 48.19 598 MET A N 1
ATOM 4971 C CA . MET A 1 598 ? -24.551 -0.164 -34.400 1.00 48.19 598 MET A CA 1
ATOM 4972 C C . MET A 1 598 ? -24.465 -0.450 -32.887 1.00 48.19 598 MET A C 1
ATOM 4974 O O . MET A 1 598 ? -25.222 -1.274 -32.386 1.00 48.19 598 MET A O 1
ATOM 4978 N N . THR A 1 599 ? -23.630 0.275 -32.140 1.00 52.22 599 THR A N 1
ATOM 4979 C CA . THR A 1 599 ? -23.489 0.241 -30.672 1.00 52.22 599 THR A CA 1
ATOM 4980 C C . THR A 1 599 ? -22.669 1.473 -30.299 1.00 52.22 599 THR A C 1
ATOM 4982 O O . THR A 1 599 ? -21.648 1.690 -30.945 1.00 52.22 599 THR A O 1
ATOM 4985 N N . GLU A 1 600 ? -23.045 2.259 -29.285 1.00 70.06 600 GLU A N 1
ATOM 4986 C CA . GLU A 1 600 ? -22.171 3.310 -28.730 1.00 70.06 600 GLU A CA 1
ATOM 4987 C C . GLU A 1 600 ? -20.805 2.695 -28.364 1.00 70.06 600 GLU A C 1
ATOM 4989 O O . GLU A 1 600 ? -20.667 2.061 -27.312 1.00 70.06 600 GLU A O 1
ATOM 4994 N N . ASN A 1 601 ? -19.824 2.804 -29.265 1.00 88.00 601 ASN A N 1
ATOM 4995 C CA . ASN A 1 601 ? -18.527 2.147 -29.161 1.00 88.00 601 ASN A CA 1
ATOM 4996 C C . ASN A 1 601 ? -17.472 3.184 -28.767 1.00 88.00 601 ASN A C 1
ATOM 4998 O O . ASN A 1 601 ? -16.920 3.842 -29.651 1.00 88.00 601 ASN A O 1
ATOM 5002 N N . PRO A 1 602 ? -17.161 3.324 -27.466 1.00 91.19 602 PRO A N 1
ATOM 5003 C CA . PRO A 1 602 ? -16.215 4.330 -27.000 1.00 91.19 602 PRO A CA 1
ATOM 5004 C C . PRO A 1 602 ? -14.773 4.006 -27.401 1.00 91.19 602 PRO A C 1
ATOM 5006 O O . PRO A 1 602 ? -13.893 4.808 -27.152 1.00 91.19 602 PRO A O 1
ATOM 5009 N N . LEU A 1 603 ? -14.503 2.832 -27.994 1.00 94.00 603 LEU A N 1
ATOM 5010 C CA . LEU A 1 603 ? -13.163 2.415 -28.419 1.00 94.00 603 LEU A CA 1
ATOM 5011 C C . LEU A 1 603 ? -12.788 2.914 -29.825 1.00 94.00 603 LEU A C 1
ATOM 5013 O O . LEU A 1 603 ? -11.614 2.865 -30.202 1.00 94.00 603 LEU A O 1
ATOM 5017 N N . TYR A 1 604 ? -13.761 3.366 -30.618 1.00 93.38 604 TYR A N 1
ATOM 5018 C CA . TYR A 1 604 ? -13.529 3.817 -31.988 1.00 93.38 604 TYR A CA 1
ATOM 5019 C C . TYR A 1 604 ? -13.179 5.301 -32.053 1.00 93.38 604 TYR A C 1
ATOM 5021 O O . TYR A 1 604 ? -13.897 6.141 -31.519 1.00 93.38 604 TYR A O 1
ATOM 5029 N N . ILE A 1 605 ? -12.112 5.618 -32.790 1.00 92.44 605 ILE A N 1
ATOM 5030 C CA . ILE A 1 605 ? -11.693 6.985 -33.097 1.00 92.44 605 ILE A CA 1
ATOM 5031 C C . ILE A 1 605 ? -11.544 7.113 -34.614 1.00 92.44 605 ILE A C 1
ATOM 5033 O O . ILE A 1 605 ? -10.755 6.404 -35.238 1.00 92.44 605 ILE A O 1
ATOM 5037 N N . GLU A 1 606 ? -12.298 8.041 -35.206 1.00 89.44 606 GLU A N 1
ATOM 5038 C CA . GLU A 1 606 ? -12.259 8.321 -36.648 1.00 89.44 606 GLU A CA 1
ATOM 5039 C C . GLU A 1 606 ? -10.900 8.886 -37.085 1.00 89.44 606 GLU A C 1
ATOM 5041 O O . GLU A 1 606 ? -10.395 8.535 -38.144 1.00 89.44 606 GLU A O 1
ATOM 5046 N N . LYS A 1 607 ? -10.274 9.709 -36.232 1.00 86.94 607 LYS A N 1
ATOM 5047 C CA . LYS A 1 607 ? -8.989 10.387 -36.476 1.00 86.94 607 LYS A CA 1
ATOM 5048 C C . LYS A 1 607 ? -7.758 9.496 -36.241 1.00 86.94 607 LYS A C 1
ATOM 5050 O O . LYS A 1 607 ? -6.801 9.920 -35.591 1.00 86.94 607 LYS A O 1
ATOM 5055 N N . ARG A 1 608 ? -7.807 8.259 -36.726 1.00 91.56 608 ARG A N 1
ATOM 5056 C CA . ARG A 1 608 ? -6.637 7.382 -36.897 1.00 91.56 608 ARG A CA 1
ATOM 5057 C C . ARG A 1 608 ? -6.331 7.277 -38.389 1.00 91.56 608 ARG A C 1
ATOM 5059 O O . ARG A 1 608 ? -7.215 7.553 -39.200 1.00 91.56 608 ARG A O 1
ATOM 5066 N N . CYS A 1 609 ? -5.135 6.820 -38.749 1.00 89.19 609 CYS A N 1
ATOM 5067 C CA . CYS A 1 609 ? -4.805 6.492 -40.137 1.00 89.19 609 CYS A CA 1
ATOM 5068 C C . CYS A 1 609 ? -5.896 5.611 -40.758 1.00 89.19 609 CYS A C 1
ATOM 5070 O O . CYS A 1 609 ? -6.310 4.607 -40.159 1.00 89.19 609 CYS A O 1
ATOM 5072 N N . GLN A 1 610 ? -6.336 5.946 -41.974 1.00 87.88 610 GLN A N 1
ATOM 5073 C CA . GLN A 1 610 ? -7.429 5.235 -42.637 1.00 87.88 610 GLN A CA 1
ATOM 5074 C C . GLN A 1 610 ? -7.075 3.760 -42.813 1.00 87.88 610 GLN A C 1
ATOM 5076 O O . GLN A 1 610 ? -7.881 2.883 -42.510 1.00 87.88 610 GLN A O 1
ATOM 5081 N N . SER A 1 611 ? -5.838 3.479 -43.223 1.00 89.06 611 SER A N 1
ATOM 5082 C CA . SER A 1 611 ? -5.319 2.116 -43.355 1.00 89.06 611 SER A CA 1
ATOM 5083 C C . SER A 1 611 ? -5.446 1.295 -42.064 1.00 89.06 611 SER A C 1
ATOM 5085 O O . SER A 1 611 ? -5.796 0.117 -42.124 1.00 89.06 611 SER A O 1
ATOM 5087 N N . VAL A 1 612 ? -5.239 1.904 -40.895 1.00 92.31 612 VAL A N 1
ATOM 5088 C CA . VAL A 1 612 ? -5.362 1.233 -39.592 1.00 92.31 612 VAL A CA 1
ATOM 5089 C C . VAL A 1 612 ? -6.828 0.977 -39.233 1.00 92.31 612 VAL A C 1
ATOM 5091 O O . VAL A 1 612 ? -7.165 -0.134 -38.820 1.00 92.31 612 VAL A O 1
ATOM 5094 N N . ASN A 1 613 ? -7.722 1.945 -39.459 1.00 92.25 613 ASN A N 1
ATOM 5095 C CA . ASN A 1 613 ? -9.167 1.771 -39.249 1.00 92.25 613 ASN A CA 1
ATOM 5096 C C . ASN A 1 613 ? -9.790 0.757 -40.235 1.00 92.25 613 ASN A C 1
ATOM 5098 O O . ASN A 1 613 ? -10.657 -0.036 -39.862 1.00 92.25 613 ASN A O 1
ATOM 5102 N N . GLU A 1 614 ? -9.275 0.664 -41.460 1.00 91.38 614 GLU A N 1
ATOM 5103 C CA . GLU A 1 614 ? -9.612 -0.397 -42.423 1.00 91.38 614 GLU A CA 1
ATOM 5104 C C . GLU A 1 614 ? -9.114 -1.784 -41.981 1.00 91.38 614 GLU A C 1
ATOM 5106 O O . GLU A 1 614 ? -9.569 -2.806 -42.494 1.00 91.38 614 GLU A O 1
ATOM 5111 N N . GLY A 1 615 ? -8.213 -1.841 -40.995 1.00 90.38 615 GLY A N 1
ATOM 5112 C CA . GLY A 1 615 ? -7.628 -3.078 -40.500 1.00 90.38 615 GLY A CA 1
ATOM 5113 C C . GLY A 1 615 ? -6.482 -3.578 -41.372 1.00 90.38 615 GLY A C 1
ATOM 5114 O O . GLY A 1 615 ? -6.288 -4.784 -41.487 1.00 90.38 615 GLY A O 1
ATOM 5115 N N . LYS A 1 616 ? -5.704 -2.700 -42.000 1.00 91.56 616 LYS A N 1
ATOM 5116 C CA . LYS A 1 616 ? -4.423 -3.115 -42.580 1.00 91.56 616 LYS A CA 1
ATOM 5117 C C . LYS A 1 616 ? -3.422 -3.346 -41.438 1.00 91.56 616 LYS A C 1
ATOM 5119 O O . LYS A 1 616 ? -3.375 -2.539 -40.508 1.00 91.56 616 LYS A O 1
ATOM 5124 N N . PRO A 1 617 ? -2.656 -4.450 -41.452 1.00 91.88 617 PRO A N 1
ATOM 5125 C CA . PRO A 1 617 ? -1.642 -4.691 -40.433 1.00 91.88 617 PRO A CA 1
ATOM 5126 C C . PRO A 1 617 ? -0.518 -3.657 -40.535 1.00 91.88 617 PRO A C 1
ATOM 5128 O O . PRO A 1 617 ? -0.115 -3.279 -41.637 1.00 91.88 617 PRO A O 1
ATOM 5131 N N . LEU A 1 618 ? 0.009 -3.237 -39.384 1.00 91.19 618 LEU A N 1
ATOM 5132 C CA . LEU A 1 618 ? 1.230 -2.435 -39.330 1.00 91.19 618 LEU A CA 1
ATOM 5133 C C . LEU A 1 618 ? 2.437 -3.243 -39.829 1.00 91.19 618 LEU A C 1
ATOM 5135 O O . LEU A 1 618 ? 2.435 -4.478 -39.806 1.00 91.19 618 LEU A O 1
ATOM 5139 N N . SER A 1 619 ? 3.469 -2.548 -40.309 1.00 87.94 619 SER A N 1
ATOM 5140 C CA . SER A 1 619 ? 4.638 -3.207 -40.889 1.00 87.94 619 SER A CA 1
ATOM 5141 C C . SER A 1 619 ? 5.588 -3.770 -39.834 1.00 87.94 619 SER A C 1
ATOM 5143 O O . SER A 1 619 ? 5.601 -3.334 -38.682 1.00 87.94 619 SER A O 1
ATOM 5145 N N . ALA A 1 620 ? 6.403 -4.753 -40.229 1.00 86.69 620 ALA A N 1
ATOM 5146 C CA . ALA A 1 620 ? 7.317 -5.423 -39.310 1.00 86.69 620 ALA A CA 1
ATOM 5147 C C . ALA A 1 620 ? 8.310 -4.441 -38.684 1.00 86.69 620 ALA A C 1
ATOM 5149 O O . ALA A 1 620 ? 8.483 -4.468 -37.468 1.00 86.69 620 ALA A O 1
ATOM 5150 N N . ALA A 1 621 ? 8.880 -3.538 -39.485 1.00 83.75 621 ALA A N 1
ATOM 5151 C CA . ALA A 1 621 ? 9.883 -2.597 -39.010 1.00 83.75 621 ALA A CA 1
ATOM 5152 C C . ALA A 1 621 ? 9.325 -1.484 -38.105 1.00 83.75 621 ALA A C 1
ATOM 5154 O O . ALA A 1 621 ? 10.100 -0.819 -37.429 1.00 83.75 621 ALA A O 1
ATOM 5155 N N . ILE A 1 622 ? 8.003 -1.267 -38.068 1.00 87.25 622 ILE A N 1
ATOM 5156 C CA . ILE A 1 622 ? 7.346 -0.358 -37.105 1.00 87.25 622 ILE A CA 1
ATOM 5157 C C . ILE A 1 622 ? 7.140 -1.059 -35.756 1.00 87.25 622 ILE A C 1
ATOM 5159 O O . ILE A 1 622 ? 7.188 -0.441 -34.698 1.00 87.25 622 ILE A O 1
ATOM 5163 N N . THR A 1 623 ? 6.879 -2.363 -35.803 1.00 92.38 623 THR A N 1
ATOM 5164 C CA . THR A 1 623 ? 6.390 -3.139 -34.656 1.00 92.38 623 THR A CA 1
ATOM 5165 C C . THR A 1 623 ? 7.481 -3.895 -33.895 1.00 92.38 623 THR A C 1
ATOM 5167 O O . THR A 1 623 ? 7.173 -4.528 -32.888 1.00 92.38 623 THR A O 1
ATOM 5170 N N . ASP A 1 624 ? 8.727 -3.869 -34.375 1.00 89.81 624 ASP A N 1
ATOM 5171 C CA . ASP A 1 624 ? 9.823 -4.699 -33.866 1.00 89.81 624 ASP A CA 1
ATOM 5172 C C . ASP A 1 624 ? 10.335 -4.229 -32.483 1.00 89.81 624 ASP A C 1
ATOM 5174 O O . ASP A 1 624 ? 10.936 -3.158 -32.383 1.00 89.81 624 ASP A O 1
ATOM 5178 N N . PRO A 1 625 ? 10.156 -5.018 -31.401 1.00 92.31 625 PRO A N 1
ATOM 5179 C CA . PRO A 1 625 ? 10.663 -4.669 -30.075 1.00 92.31 625 PRO A CA 1
ATOM 5180 C C . PRO A 1 625 ? 12.120 -5.101 -29.841 1.00 92.31 625 PRO A C 1
ATOM 5182 O O . PRO A 1 625 ? 12.721 -4.745 -28.822 1.00 92.31 625 PRO A O 1
ATOM 5185 N N . TYR A 1 626 ? 12.692 -5.932 -30.718 1.00 88.31 626 TYR A N 1
ATOM 5186 C CA . TYR A 1 626 ? 13.949 -6.622 -30.453 1.00 88.31 626 TYR A CA 1
ATOM 5187 C C . TYR A 1 626 ? 15.191 -5.718 -30.421 1.00 88.31 626 TYR A C 1
ATOM 5189 O O . TYR A 1 626 ? 16.079 -6.006 -29.612 1.00 88.31 626 TYR A O 1
ATOM 5197 N N . PRO A 1 627 ? 15.290 -4.618 -31.196 1.00 83.62 627 PRO A N 1
ATOM 5198 C CA . PRO A 1 627 ? 16.381 -3.657 -31.041 1.00 83.62 627 PRO A CA 1
ATOM 5199 C C . PRO A 1 627 ? 16.495 -3.118 -29.607 1.00 83.62 627 PRO A C 1
ATOM 5201 O O . PRO A 1 627 ? 17.585 -3.115 -29.030 1.00 83.62 627 PRO A O 1
ATOM 5204 N N . ALA A 1 628 ? 15.366 -2.765 -28.984 1.00 88.38 628 ALA A N 1
ATOM 5205 C CA . ALA A 1 628 ? 15.329 -2.358 -27.584 1.00 88.38 628 ALA A CA 1
ATOM 5206 C C . ALA A 1 628 ? 15.626 -3.542 -26.646 1.00 88.38 628 ALA A C 1
ATOM 5208 O O . ALA A 1 628 ? 16.517 -3.438 -25.801 1.00 88.38 628 ALA A O 1
ATOM 5209 N N . LEU A 1 629 ? 14.958 -4.693 -26.821 1.00 88.31 629 LEU A N 1
ATOM 5210 C CA . LEU A 1 629 ? 15.143 -5.868 -25.952 1.00 88.31 629 LEU A CA 1
ATOM 5211 C C . LEU A 1 629 ? 16.601 -6.353 -25.874 1.00 88.31 629 LEU A C 1
ATOM 5213 O O . LEU A 1 629 ? 17.025 -6.831 -24.824 1.00 88.31 629 LEU A O 1
ATOM 5217 N N . ARG A 1 630 ? 17.376 -6.215 -26.958 1.00 84.44 630 ARG A N 1
ATOM 5218 C CA . ARG A 1 630 ? 18.799 -6.600 -27.014 1.00 84.44 630 ARG A CA 1
ATOM 5219 C C . ARG A 1 630 ? 19.744 -5.600 -26.344 1.00 84.44 630 ARG A C 1
ATOM 5221 O O . ARG A 1 630 ? 20.933 -5.888 -26.191 1.00 84.44 630 ARG A O 1
ATOM 5228 N N . SER A 1 631 ? 19.295 -4.401 -25.977 1.00 82.19 631 SER A N 1
ATOM 5229 C CA . SER A 1 631 ? 20.158 -3.476 -25.235 1.00 82.19 631 SER A CA 1
ATOM 5230 C C . SER A 1 631 ? 20.424 -4.007 -23.823 1.00 82.19 631 SER A C 1
ATOM 5232 O O . SER A 1 631 ? 19.536 -4.561 -23.202 1.00 82.19 631 SER A O 1
ATOM 5234 N N . ARG A 1 632 ? 21.631 -3.852 -23.272 1.00 78.31 632 ARG A N 1
ATOM 5235 C CA . ARG A 1 632 ? 21.914 -4.093 -21.833 1.00 78.31 632 ARG A CA 1
ATOM 5236 C C . ARG A 1 632 ? 22.183 -2.805 -21.067 1.00 78.31 632 ARG A C 1
ATOM 5238 O O . ARG A 1 632 ? 22.356 -2.799 -19.854 1.00 78.31 632 ARG A O 1
ATOM 5245 N N . PHE A 1 633 ? 22.174 -1.693 -21.786 1.00 83.31 633 PHE A N 1
ATOM 5246 C CA . PHE A 1 633 ? 22.497 -0.385 -21.269 1.00 83.31 633 PHE A CA 1
ATOM 5247 C C . PHE A 1 633 ? 21.208 0.388 -21.028 1.00 83.31 633 PHE A C 1
ATOM 5249 O O . PHE A 1 633 ? 20.571 0.817 -21.982 1.00 83.31 633 PHE A O 1
ATOM 5256 N N . PHE A 1 634 ? 20.792 0.581 -19.774 1.00 89.94 634 PHE A N 1
ATOM 5257 C CA . PHE A 1 634 ? 19.505 1.240 -19.534 1.00 89.94 634 PHE A CA 1
ATOM 5258 C C . PHE A 1 634 ? 19.513 2.727 -19.911 1.00 89.94 634 PHE A C 1
ATOM 5260 O O . PHE A 1 634 ? 18.586 3.182 -20.574 1.00 89.94 634 PHE A O 1
ATOM 5267 N N . THR A 1 635 ? 20.526 3.497 -19.490 1.00 91.31 635 THR A N 1
ATOM 5268 C CA . THR A 1 635 ? 20.512 4.964 -19.637 1.00 91.31 635 THR A CA 1
ATOM 5269 C C . THR A 1 635 ? 21.876 5.599 -19.883 1.00 91.31 635 THR A C 1
ATOM 5271 O O . THR A 1 635 ? 22.849 5.310 -19.184 1.00 91.31 635 THR A O 1
ATOM 5274 N N . ALA A 1 636 ? 21.917 6.562 -20.809 1.00 86.88 636 ALA A N 1
ATOM 5275 C CA . ALA A 1 636 ? 23.097 7.374 -21.090 1.00 86.88 636 ALA A CA 1
ATOM 5276 C C . ALA A 1 636 ? 23.381 8.452 -20.034 1.00 86.88 636 ALA A C 1
ATOM 5278 O O . ALA A 1 636 ? 22.517 9.250 -19.649 1.00 86.88 636 ALA A O 1
ATOM 5279 N N . LYS A 1 637 ? 24.644 8.531 -19.597 1.00 84.88 637 LYS A N 1
ATOM 5280 C CA . LYS A 1 637 ? 25.117 9.553 -18.650 1.00 84.88 637 LYS A CA 1
ATOM 5281 C C . LYS A 1 637 ? 25.010 10.953 -19.258 1.00 84.88 637 LYS A C 1
ATOM 5283 O O . LYS A 1 637 ? 25.039 11.127 -20.469 1.00 84.88 637 LYS A O 1
ATOM 5288 N N . LEU A 1 638 ? 24.914 11.985 -18.417 1.00 81.94 638 LEU A N 1
ATOM 5289 C CA . LEU A 1 638 ? 24.951 13.384 -18.884 1.00 81.94 638 LEU A CA 1
ATOM 5290 C C . LEU A 1 638 ? 26.282 13.738 -19.569 1.00 81.94 638 LEU A C 1
ATOM 5292 O O . LEU A 1 638 ? 26.296 14.549 -20.483 1.00 81.94 638 LEU A O 1
ATOM 5296 N N . SER A 1 639 ? 27.384 13.122 -19.133 1.00 79.25 639 SER A N 1
ATOM 5297 C CA . SER A 1 639 ? 28.728 13.330 -19.685 1.00 79.25 639 SER A CA 1
ATOM 5298 C C . SER A 1 639 ? 28.977 12.614 -21.013 1.00 79.25 639 SER A C 1
ATOM 5300 O O . SER A 1 639 ? 30.001 12.860 -21.636 1.00 79.25 639 SER A O 1
ATOM 5302 N N . ASP A 1 640 ? 28.084 11.711 -21.416 1.00 75.81 640 ASP A N 1
ATOM 5303 C CA . ASP A 1 640 ? 28.183 10.964 -22.668 1.00 75.81 640 ASP A CA 1
ATOM 5304 C C . ASP A 1 640 ? 26.810 10.939 -23.355 1.00 75.81 640 ASP A C 1
ATOM 5306 O O . ASP A 1 640 ? 26.046 9.977 -23.228 1.00 75.81 640 ASP A O 1
ATOM 5310 N N . PRO A 1 641 ? 26.424 12.051 -24.005 1.00 72.94 641 PRO A N 1
ATOM 5311 C CA . PRO A 1 641 ? 25.130 12.155 -24.657 1.00 72.94 641 PRO A CA 1
ATOM 5312 C C . PRO A 1 641 ? 24.997 11.294 -25.905 1.00 72.94 641 PRO A C 1
ATOM 5314 O O . PRO A 1 641 ? 23.875 10.967 -26.274 1.00 72.94 641 PRO A O 1
ATOM 5317 N N . LEU A 1 642 ? 26.110 10.887 -26.511 1.00 75.38 642 LEU A N 1
ATOM 5318 C CA . LEU A 1 642 ? 26.109 10.108 -27.742 1.00 75.38 642 LEU A CA 1
ATOM 5319 C C . LEU A 1 642 ? 25.676 8.660 -27.509 1.00 75.38 642 LEU A C 1
ATOM 5321 O O . LEU A 1 642 ? 25.031 8.074 -28.375 1.00 75.38 642 LEU A O 1
ATOM 5325 N N . ALA A 1 643 ? 25.928 8.123 -26.316 1.00 78.56 643 ALA A N 1
ATOM 5326 C CA . ALA A 1 643 ? 25.518 6.779 -25.923 1.00 78.56 643 ALA A CA 1
ATOM 5327 C C . ALA A 1 643 ? 23.990 6.564 -25.862 1.00 78.56 643 ALA A C 1
ATOM 5329 O O . ALA A 1 643 ? 23.534 5.430 -25.707 1.00 78.56 643 ALA A O 1
ATOM 5330 N N . VAL A 1 644 ? 23.179 7.625 -25.969 1.00 82.50 644 VAL A N 1
ATOM 5331 C CA . VAL A 1 644 ? 21.720 7.557 -25.786 1.00 82.50 644 VAL A CA 1
ATOM 5332 C C . VAL A 1 644 ? 21.028 6.632 -26.790 1.00 82.50 644 VAL A C 1
ATOM 5334 O O . VAL A 1 644 ? 20.191 5.829 -26.385 1.00 82.50 644 VAL A O 1
ATOM 5337 N N . CYS A 1 645 ? 21.496 6.604 -28.038 1.00 79.62 645 CYS A N 1
ATOM 5338 C CA . CYS A 1 645 ? 20.974 5.721 -29.085 1.00 79.62 645 CYS A CA 1
ATOM 5339 C C . CYS A 1 645 ? 21.328 4.246 -28.912 1.00 79.62 645 CYS A C 1
ATOM 5341 O O . CYS A 1 645 ? 20.878 3.401 -29.673 1.00 79.62 645 CYS A O 1
ATOM 5343 N N . SER A 1 646 ? 22.163 3.916 -27.929 1.00 79.06 646 SER A N 1
ATOM 5344 C CA . SER A 1 646 ? 22.399 2.533 -27.516 1.00 79.06 646 SER A CA 1
ATOM 5345 C C . SER A 1 646 ? 21.630 2.173 -26.244 1.00 79.06 646 SER A C 1
ATOM 5347 O O . SER A 1 646 ? 21.662 1.016 -25.821 1.00 79.06 646 SER A O 1
ATOM 5349 N N . SER A 1 647 ? 20.964 3.143 -25.612 1.00 86.69 647 SER A N 1
ATOM 5350 C CA . SER A 1 647 ? 20.298 2.960 -24.328 1.00 86.69 647 SER A CA 1
ATOM 5351 C C . SER A 1 647 ? 18.867 2.452 -24.487 1.00 86.69 647 SER A C 1
ATOM 5353 O O . SER A 1 647 ? 18.163 2.846 -25.409 1.00 86.69 647 SER A O 1
ATOM 5355 N N . PHE A 1 648 ? 18.433 1.576 -23.584 1.00 91.25 648 PHE A N 1
ATOM 5356 C CA . PHE A 1 648 ? 17.079 1.031 -23.557 1.00 91.25 648 PHE A CA 1
ATOM 5357 C C . PHE A 1 648 ? 16.040 2.115 -23.239 1.00 91.25 648 PHE A C 1
ATOM 5359 O O . PHE A 1 648 ? 15.103 2.317 -24.004 1.00 91.25 648 PHE A O 1
ATOM 5366 N N . GLY A 1 649 ? 16.221 2.809 -22.112 1.00 90.69 649 GLY A N 1
ATOM 5367 C CA . GLY A 1 649 ? 15.237 3.723 -21.532 1.00 90.69 649 GLY A CA 1
ATOM 5368 C C . GLY A 1 649 ? 15.499 5.206 -21.786 1.00 90.69 649 GLY A C 1
ATOM 5369 O O . GLY A 1 649 ? 14.716 6.015 -21.316 1.00 90.69 649 GLY A O 1
ATOM 5370 N N . GLY A 1 650 ? 16.582 5.581 -22.473 1.00 90.88 650 GLY A N 1
ATOM 5371 C CA . GLY A 1 650 ? 16.912 6.978 -22.773 1.00 90.88 650 GLY A CA 1
ATOM 5372 C C . GLY A 1 650 ? 17.923 7.605 -21.812 1.00 90.88 650 GLY A C 1
ATOM 5373 O O . GLY A 1 650 ? 18.483 6.968 -20.918 1.00 90.88 650 GLY A O 1
ATOM 5374 N N . GLY A 1 651 ? 18.234 8.881 -22.010 1.00 89.62 651 GLY A N 1
ATOM 5375 C CA . GLY A 1 651 ? 19.310 9.573 -21.304 1.00 89.62 651 GLY A CA 1
ATOM 5376 C C . GLY A 1 651 ? 18.885 10.186 -19.974 1.00 89.62 651 GLY A C 1
ATOM 5377 O O . GLY A 1 651 ? 17.729 10.541 -19.754 1.00 89.62 651 GLY A O 1
ATOM 5378 N N . ARG A 1 652 ? 19.858 10.357 -19.075 1.00 91.06 652 ARG A N 1
ATOM 5379 C CA . ARG A 1 652 ? 19.645 11.021 -17.783 1.00 91.06 652 ARG A CA 1
ATOM 5380 C C . ARG A 1 652 ? 19.296 12.497 -17.953 1.00 91.06 652 ARG A C 1
ATOM 5382 O O . ARG A 1 652 ? 20.024 13.230 -18.614 1.00 91.06 652 ARG A O 1
ATOM 5389 N N . VAL A 1 653 ? 18.299 12.985 -17.240 1.00 88.50 653 VAL A N 1
ATOM 5390 C CA . VAL A 1 653 ? 18.049 14.426 -17.098 1.00 88.50 653 VAL A CA 1
ATOM 5391 C C . VAL A 1 653 ? 18.269 14.877 -15.665 1.00 88.50 653 VAL A C 1
ATOM 5393 O O . VAL A 1 653 ? 18.330 14.070 -14.732 1.00 88.50 653 VAL A O 1
ATOM 5396 N N . ARG A 1 654 ? 18.431 16.189 -15.470 1.00 84.50 654 ARG A N 1
ATOM 5397 C CA . ARG A 1 654 ? 18.567 16.735 -14.117 1.00 84.50 654 ARG A CA 1
ATOM 5398 C C . ARG A 1 654 ? 17.242 16.624 -13.361 1.00 84.50 654 ARG A C 1
ATOM 5400 O O . ARG A 1 654 ? 17.209 16.088 -12.258 1.00 84.50 654 ARG A O 1
ATOM 5407 N N . ASN A 1 655 ? 16.163 17.096 -13.952 1.00 85.31 655 ASN A N 1
ATOM 5408 C CA . ASN A 1 655 ? 14.831 16.975 -13.381 1.00 85.31 655 ASN A CA 1
ATOM 5409 C C . ASN A 1 655 ? 13.928 16.363 -14.446 1.00 85.31 655 ASN A C 1
ATOM 5411 O O . ASN A 1 655 ? 14.211 16.616 -15.616 1.00 85.31 655 ASN A O 1
ATOM 5415 N N . PRO A 1 656 ? 12.902 15.592 -14.052 1.00 89.06 656 PRO A N 1
ATOM 5416 C CA . PRO A 1 656 ? 11.911 15.095 -14.995 1.00 89.06 656 PRO A CA 1
ATOM 5417 C C . PRO A 1 656 ? 11.291 16.273 -15.746 1.00 89.06 656 PRO A C 1
ATOM 5419 O O . PRO A 1 656 ? 11.007 17.313 -15.134 1.00 89.06 656 PRO A O 1
ATOM 5422 N N . VAL A 1 657 ? 11.140 16.138 -17.057 1.00 85.56 657 VAL A N 1
ATOM 5423 C CA . VAL A 1 657 ? 10.554 17.174 -17.913 1.00 85.56 657 VAL A CA 1
ATOM 5424 C C . VAL A 1 657 ? 9.476 16.576 -18.797 1.00 85.56 657 VAL A C 1
ATOM 5426 O O . VAL A 1 657 ? 9.466 15.382 -19.068 1.00 85.56 657 VAL A O 1
ATOM 5429 N N . PHE A 1 658 ? 8.581 17.443 -19.269 1.00 84.38 658 PHE A N 1
ATOM 5430 C CA . PHE A 1 658 ? 7.473 17.044 -20.126 1.00 84.38 658 PHE A CA 1
ATOM 5431 C C . PHE A 1 658 ? 7.935 16.232 -21.355 1.00 84.38 658 PHE A C 1
ATOM 5433 O O . PHE A 1 658 ? 7.445 15.139 -21.636 1.00 84.38 658 PHE A O 1
ATOM 5440 N N . ALA A 1 659 ? 8.926 16.782 -22.056 1.00 80.62 659 ALA A N 1
ATOM 5441 C CA . ALA A 1 659 ? 9.648 16.136 -23.137 1.00 80.62 659 ALA A CA 1
ATOM 5442 C C . ALA A 1 659 ? 11.083 16.681 -23.161 1.00 80.62 659 ALA A C 1
ATOM 5444 O O . ALA A 1 659 ? 11.309 17.886 -23.005 1.00 80.62 659 ALA A O 1
ATOM 5445 N N . SER A 1 660 ? 12.048 15.784 -23.308 1.00 83.31 660 SER A N 1
ATOM 5446 C CA . SER A 1 660 ? 13.478 16.069 -23.417 1.00 83.31 660 SER A CA 1
ATOM 5447 C C . SER A 1 660 ? 13.942 15.802 -24.866 1.00 83.31 660 SER A C 1
ATOM 5449 O O . SER A 1 660 ? 13.127 15.764 -25.781 1.00 83.31 660 SER A O 1
ATOM 5451 N N . ASN A 1 661 ? 15.243 15.666 -25.119 1.00 78.56 661 ASN A N 1
ATOM 5452 C CA . ASN A 1 661 ? 15.800 15.262 -26.416 1.00 78.56 661 ASN A CA 1
ATOM 5453 C C . ASN A 1 661 ? 16.771 14.077 -26.295 1.00 78.56 661 ASN A C 1
ATOM 5455 O O . ASN A 1 661 ? 17.696 13.925 -27.091 1.00 78.56 661 ASN A O 1
ATOM 5459 N N . ARG A 1 662 ? 16.627 13.262 -25.248 1.00 83.62 662 ARG A N 1
ATOM 5460 C CA . ARG A 1 662 ? 17.523 12.145 -24.925 1.00 83.62 662 ARG A CA 1
ATOM 5461 C C . ARG A 1 662 ? 16.795 10.806 -25.070 1.00 83.62 662 ARG A C 1
ATOM 5463 O O . ARG A 1 662 ? 16.828 9.983 -24.156 1.00 83.62 662 ARG A O 1
ATOM 5470 N N . GLU A 1 663 ? 16.145 10.623 -26.209 1.00 85.38 663 GLU A N 1
ATOM 5471 C CA . GLU A 1 663 ? 15.349 9.446 -26.556 1.00 85.38 663 GLU A CA 1
ATOM 5472 C C . GLU A 1 663 ? 16.179 8.153 -26.570 1.00 85.38 663 GLU A C 1
ATOM 5474 O O . GLU A 1 663 ? 17.322 8.127 -27.032 1.00 85.38 663 GLU A O 1
ATOM 5479 N N . GLY A 1 664 ? 15.609 7.084 -26.008 1.00 88.12 664 GLY A N 1
ATOM 5480 C CA . GLY A 1 664 ? 16.193 5.742 -26.011 1.00 88.12 664 GLY A CA 1
ATOM 5481 C C . GLY A 1 664 ? 15.553 4.827 -27.051 1.00 88.12 664 GLY A C 1
ATOM 5482 O O . GLY A 1 664 ? 14.528 5.151 -27.640 1.00 88.12 664 GLY A O 1
ATOM 5483 N N . LEU A 1 665 ? 16.128 3.636 -27.224 1.00 88.62 665 LEU A N 1
ATOM 5484 C CA . LEU A 1 665 ? 15.686 2.664 -28.223 1.00 88.62 665 LEU A CA 1
ATOM 5485 C C . LEU A 1 665 ? 14.212 2.276 -28.074 1.00 88.62 665 LEU A C 1
ATOM 5487 O O . LEU A 1 665 ? 13.532 2.218 -29.084 1.00 88.62 665 LEU A O 1
ATOM 5491 N N . LEU A 1 666 ? 13.719 2.034 -26.850 1.00 93.44 666 LEU A N 1
ATOM 5492 C CA . LEU A 1 666 ? 12.328 1.608 -26.634 1.00 93.44 666 LEU A CA 1
ATOM 5493 C C . LEU A 1 666 ? 11.309 2.689 -27.017 1.00 93.44 666 LEU A C 1
ATOM 5495 O O . LEU A 1 666 ? 10.245 2.370 -27.546 1.00 93.44 666 LEU A O 1
ATOM 5499 N N . GLU A 1 667 ? 11.622 3.940 -26.678 1.00 92.38 667 GLU A N 1
ATOM 5500 C CA . GLU A 1 667 ? 10.758 5.087 -26.949 1.00 92.38 667 GLU A CA 1
ATOM 5501 C C . GLU A 1 667 ? 10.723 5.403 -28.446 1.00 92.38 667 GLU A C 1
ATOM 5503 O O . GLU A 1 667 ? 9.652 5.606 -28.998 1.00 92.38 667 GLU A O 1
ATOM 5508 N N . ASN A 1 668 ? 11.866 5.308 -29.124 1.00 87.31 668 ASN A N 1
ATOM 5509 C CA . ASN A 1 668 ? 11.949 5.444 -30.573 1.00 87.31 668 ASN A CA 1
ATOM 5510 C C . ASN A 1 668 ? 11.192 4.312 -31.305 1.00 87.31 668 ASN A C 1
ATOM 5512 O O . ASN A 1 668 ? 10.230 4.540 -32.040 1.00 87.31 668 ASN A O 1
ATOM 5516 N N . LEU A 1 669 ? 11.597 3.062 -31.056 1.00 87.31 669 LEU A N 1
ATOM 5517 C CA . LEU A 1 669 ? 11.052 1.874 -31.701 1.00 87.31 669 LEU A CA 1
ATOM 5518 C C . LEU A 1 669 ? 10.770 0.781 -30.649 1.00 87.31 669 LEU A C 1
ATOM 5520 O O . LEU A 1 669 ? 11.692 0.287 -29.995 1.00 87.31 669 LEU A O 1
ATOM 5524 N N . PRO A 1 670 ? 9.513 0.326 -30.495 1.00 92.56 670 PRO A N 1
ATOM 5525 C CA . PRO A 1 670 ? 8.367 0.599 -31.364 1.00 92.56 670 PRO A CA 1
ATOM 5526 C C . PRO A 1 670 ? 7.489 1.794 -30.948 1.00 92.56 670 PRO A C 1
ATOM 5528 O O . PRO A 1 670 ? 6.568 2.115 -31.688 1.00 92.56 670 PRO A O 1
ATOM 5531 N N . HIS A 1 671 ? 7.690 2.418 -29.782 1.00 95.38 671 HIS A N 1
ATOM 5532 C CA . HIS A 1 671 ? 6.705 3.348 -29.200 1.00 95.38 671 HIS A CA 1
ATOM 5533 C C . HIS A 1 671 ? 6.305 4.510 -30.126 1.00 95.38 671 HIS A C 1
ATOM 5535 O O . HIS A 1 671 ? 5.148 4.587 -30.543 1.00 95.38 671 HIS A O 1
ATOM 5541 N N . ASP A 1 672 ? 7.251 5.364 -30.498 1.00 89.81 672 ASP A N 1
ATOM 5542 C CA . ASP A 1 672 ? 7.016 6.549 -31.321 1.00 89.81 672 ASP A CA 1
ATOM 5543 C C . ASP A 1 672 ? 6.487 6.178 -32.715 1.00 89.81 672 ASP A C 1
ATOM 5545 O O . ASP A 1 672 ? 5.547 6.786 -33.231 1.00 89.81 672 ASP A O 1
ATOM 5549 N N . HIS A 1 673 ? 7.019 5.103 -33.298 1.00 89.12 673 HIS A N 1
ATOM 5550 C CA . HIS A 1 673 ? 6.587 4.632 -34.612 1.00 89.12 673 HIS A CA 1
ATOM 5551 C C . HIS A 1 673 ? 5.135 4.138 -34.607 1.00 89.12 673 HIS A C 1
ATOM 5553 O O . HIS A 1 673 ? 4.419 4.330 -35.593 1.00 89.12 673 HIS A O 1
ATOM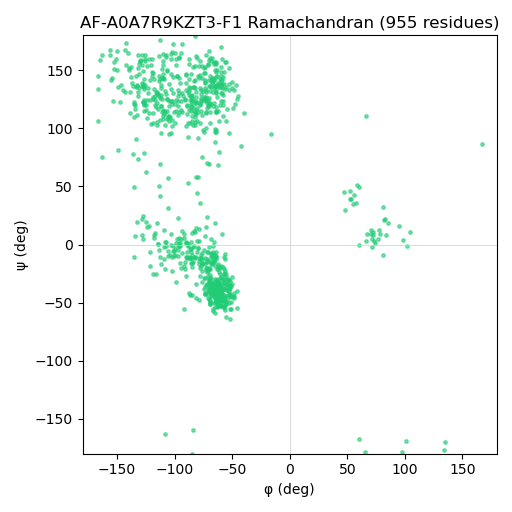 5559 N N . ILE A 1 674 ? 4.680 3.497 -33.524 1.00 94.12 674 ILE A N 1
ATOM 5560 C CA . ILE A 1 674 ? 3.286 3.057 -33.387 1.00 94.12 674 ILE A CA 1
ATOM 5561 C C . ILE A 1 674 ? 2.356 4.258 -33.221 1.00 94.12 674 ILE A C 1
ATOM 5563 O O . ILE A 1 674 ? 1.283 4.253 -33.827 1.00 94.12 674 ILE A O 1
ATOM 5567 N N . HIS A 1 675 ? 2.747 5.276 -32.453 1.00 93.94 675 HIS A N 1
ATOM 5568 C CA . HIS A 1 675 ? 1.992 6.529 -32.332 1.00 93.94 675 HIS A CA 1
ATOM 5569 C C . HIS A 1 675 ? 1.756 7.179 -33.695 1.00 93.94 675 HIS A C 1
ATOM 5571 O O . HIS A 1 675 ? 0.602 7.332 -34.113 1.00 93.94 675 HIS A O 1
ATOM 5577 N N . ASP A 1 676 ? 2.833 7.444 -34.438 1.00 88.38 676 ASP A N 1
ATOM 5578 C CA . ASP A 1 676 ? 2.762 8.087 -35.753 1.00 88.38 676 ASP A CA 1
ATOM 5579 C C . ASP A 1 676 ? 2.030 7.217 -36.787 1.00 88.38 676 ASP A C 1
ATOM 5581 O O . ASP A 1 676 ? 1.173 7.713 -37.519 1.00 88.38 676 ASP A O 1
ATOM 5585 N N . SER A 1 677 ? 2.280 5.902 -36.810 1.00 89.56 677 SER A N 1
ATOM 5586 C CA . SER A 1 677 ? 1.622 4.981 -37.754 1.00 89.56 677 SER A CA 1
ATOM 5587 C C . SER A 1 677 ? 0.145 4.741 -37.455 1.00 89.56 677 SER A C 1
ATOM 5589 O O . SER A 1 677 ? -0.612 4.392 -38.360 1.00 89.56 677 SER A O 1
ATOM 5591 N N . THR A 1 678 ? -0.268 4.870 -36.192 1.00 92.94 678 THR A N 1
ATOM 5592 C CA . THR A 1 678 ? -1.667 4.689 -35.782 1.00 92.94 678 THR A CA 1
ATOM 5593 C C . THR A 1 678 ? -2.454 5.975 -35.975 1.00 92.94 678 THR A C 1
ATOM 5595 O O . THR A 1 678 ? -3.585 5.937 -36.458 1.00 92.94 678 THR A O 1
ATOM 5598 N N . GLY A 1 679 ? -1.881 7.116 -35.590 1.00 90.12 679 GLY A N 1
ATOM 5599 C CA . GLY A 1 679 ? -2.551 8.408 -35.670 1.00 90.12 679 GLY A CA 1
ATOM 5600 C C . GLY A 1 679 ? -2.539 8.995 -37.073 1.00 90.12 679 GLY A C 1
ATOM 5601 O O . GLY A 1 679 ? -3.586 9.420 -37.556 1.00 90.12 679 GLY A O 1
ATOM 5602 N N . GLY A 1 680 ? -1.374 9.000 -37.720 1.00 85.38 680 GLY A N 1
ATOM 5603 C CA . GLY A 1 680 ? -1.152 9.722 -38.967 1.00 85.38 680 GLY A CA 1
ATOM 5604 C C . GLY A 1 680 ? -1.249 11.235 -38.811 1.00 85.38 680 GLY A C 1
ATOM 5605 O O . GLY A 1 680 ? -1.486 11.747 -37.710 1.00 85.38 680 GLY A O 1
ATOM 5606 N N . PRO A 1 681 ? -1.089 11.984 -39.912 1.00 78.44 681 PRO A N 1
ATOM 5607 C CA . PRO A 1 681 ? -1.090 13.436 -39.849 1.00 78.44 681 PRO A CA 1
ATOM 5608 C C . PRO A 1 681 ? -2.408 14.006 -39.309 1.00 78.44 681 PRO A C 1
ATOM 5610 O O . PRO A 1 681 ? -3.482 13.806 -39.878 1.00 78.44 681 PRO A O 1
ATOM 5613 N N . GLY A 1 682 ? -2.324 14.734 -38.191 1.00 76.88 682 GLY A N 1
ATOM 5614 C CA . GLY A 1 682 ? -3.480 15.328 -37.504 1.00 76.88 682 GLY A CA 1
ATOM 5615 C C . GLY A 1 682 ? -4.332 14.355 -36.671 1.00 76.88 682 GLY A C 1
ATOM 5616 O O . GLY A 1 682 ? -5.366 14.768 -36.128 1.00 76.88 682 GLY A O 1
ATOM 5617 N N . GLY A 1 683 ? -3.924 13.088 -36.555 1.00 86.94 683 GLY A N 1
ATOM 5618 C CA . GLY A 1 683 ? -4.579 12.091 -35.712 1.00 86.94 683 GLY A CA 1
ATOM 5619 C C . GLY A 1 683 ? -4.202 12.195 -34.235 1.00 86.94 683 GLY A C 1
ATOM 5620 O O . GLY A 1 683 ? -3.184 12.780 -33.873 1.00 86.94 683 GLY A O 1
ATOM 5621 N N . TYR A 1 684 ? -5.026 11.615 -33.355 1.00 90.81 684 TYR A N 1
ATOM 5622 C CA . TYR A 1 684 ? -4.794 11.700 -31.904 1.00 90.81 684 TYR A CA 1
ATOM 5623 C C . TYR A 1 684 ? -3.524 10.972 -31.482 1.00 90.81 684 TYR A C 1
ATOM 5625 O O . TYR A 1 684 ? -2.689 11.574 -30.819 1.00 90.81 684 TYR A O 1
ATOM 5633 N N . MET A 1 685 ? -3.355 9.716 -31.904 1.00 93.06 685 MET A N 1
ATOM 5634 C CA . MET A 1 685 ? -2.183 8.906 -31.552 1.00 93.06 685 MET A CA 1
ATOM 5635 C C . MET A 1 685 ? -0.859 9.488 -32.062 1.00 93.06 685 MET A C 1
ATOM 5637 O O . MET A 1 685 ? 0.161 9.186 -31.475 1.00 93.06 685 MET A O 1
ATOM 5641 N N . ALA A 1 686 ? -0.855 10.352 -33.079 1.00 88.69 686 ALA A N 1
ATOM 5642 C CA . ALA A 1 686 ? 0.366 10.989 -33.574 1.00 88.69 686 ALA A CA 1
ATOM 5643 C C . ALA A 1 686 ? 0.691 12.316 -32.863 1.00 88.69 686 ALA A C 1
ATOM 5645 O O . ALA A 1 686 ? 1.764 12.878 -33.046 1.00 88.69 686 ALA A O 1
ATOM 5646 N N . ASP A 1 687 ? -0.229 12.862 -32.064 1.00 85.56 687 ASP A N 1
ATOM 5647 C CA . ASP A 1 687 ? -0.021 14.115 -31.338 1.00 85.56 687 ASP A CA 1
ATOM 5648 C C . ASP A 1 687 ? 0.143 13.831 -29.843 1.00 85.56 687 ASP A C 1
ATOM 5650 O O . ASP A 1 687 ? -0.808 13.449 -29.163 1.00 85.56 687 ASP A O 1
ATOM 5654 N N . LEU A 1 688 ? 1.338 14.088 -29.305 1.00 86.88 688 LEU A N 1
ATOM 5655 C CA . LEU A 1 688 ? 1.671 13.900 -27.890 1.00 86.88 688 LEU A CA 1
ATOM 5656 C C . LEU A 1 688 ? 0.657 14.559 -26.921 1.00 86.88 688 LEU A C 1
ATOM 5658 O O . LEU A 1 688 ? 0.358 14.007 -25.860 1.00 86.88 688 LEU A O 1
ATOM 5662 N N . CYS A 1 689 ? 0.061 15.699 -27.288 1.00 86.25 689 CYS A N 1
ATOM 5663 C CA . CYS A 1 689 ? -0.957 16.393 -26.487 1.00 86.25 689 CYS A CA 1
ATOM 5664 C C . CYS A 1 689 ? -2.348 15.725 -26.532 1.00 86.25 689 CYS A C 1
ATOM 5666 O O . CYS A 1 689 ? -3.223 16.063 -25.734 1.00 86.25 689 CYS A O 1
ATOM 5668 N N . LEU A 1 690 ? -2.599 14.836 -27.496 1.00 89.50 690 LEU A N 1
ATOM 5669 C CA . LEU A 1 690 ? -3.910 14.233 -27.752 1.00 89.50 690 LEU A CA 1
ATOM 5670 C C . LEU A 1 690 ? -3.909 12.705 -27.652 1.00 89.50 690 LEU A C 1
ATOM 5672 O O . LEU A 1 690 ? -4.984 12.140 -27.459 1.00 89.50 690 LEU A O 1
ATOM 5676 N N . ALA A 1 691 ? -2.752 12.046 -27.729 1.00 94.12 691 ALA A N 1
ATOM 5677 C CA . ALA A 1 691 ? -2.630 10.594 -27.856 1.00 94.12 691 ALA A CA 1
ATOM 5678 C C . ALA A 1 691 ? -3.418 9.827 -26.791 1.00 94.12 691 ALA A C 1
ATOM 5680 O O . ALA A 1 691 ? -4.196 8.938 -27.122 1.00 94.12 691 ALA A O 1
ATOM 5681 N N . ALA A 1 692 ? -3.331 10.239 -25.524 1.00 96.19 692 ALA A N 1
ATOM 5682 C CA . ALA A 1 692 ? -4.032 9.581 -24.419 1.00 96.19 692 ALA A CA 1
ATOM 5683 C C . ALA A 1 692 ? -5.571 9.701 -24.455 1.00 96.19 692 ALA A C 1
ATOM 5685 O O . ALA A 1 692 ? -6.254 9.044 -23.667 1.00 96.19 692 ALA A O 1
ATOM 5686 N N . ARG A 1 693 ? -6.135 10.527 -25.352 1.00 94.06 693 ARG A N 1
ATOM 5687 C CA . ARG A 1 693 ? -7.585 10.579 -25.612 1.00 94.06 693 ARG A CA 1
ATOM 5688 C C . ARG A 1 693 ? -8.059 9.424 -26.479 1.00 94.06 693 ARG A C 1
ATOM 5690 O O . ARG A 1 693 ? -9.250 9.140 -2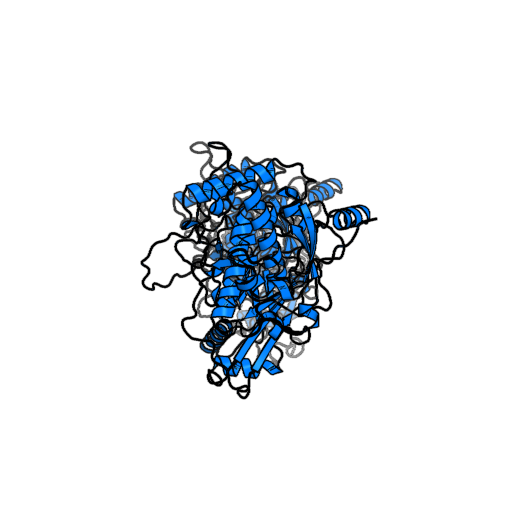6.487 1.00 94.06 693 ARG A O 1
ATOM 5697 N N . ASP A 1 694 ? -7.155 8.781 -27.208 1.00 96.81 694 ASP A N 1
ATOM 5698 C CA . ASP A 1 694 ? -7.470 7.589 -27.972 1.00 96.81 694 ASP A CA 1
ATOM 5699 C C . ASP A 1 694 ? -7.438 6.352 -27.048 1.00 96.81 694 ASP A C 1
ATOM 5701 O O . ASP A 1 694 ? -6.402 6.059 -26.452 1.00 96.81 694 ASP A O 1
ATOM 5705 N N . PRO A 1 695 ? -8.529 5.577 -26.919 1.00 96.94 695 PRO A N 1
ATOM 5706 C CA . PRO A 1 695 ? -8.563 4.370 -26.094 1.00 96.94 695 PRO A CA 1
ATOM 5707 C C . PRO A 1 695 ? -7.480 3.330 -26.417 1.00 96.94 695 PRO A C 1
ATOM 5709 O O . PRO A 1 695 ? -7.125 2.545 -25.535 1.00 96.94 695 PRO A O 1
ATOM 5712 N N . ILE A 1 696 ? -6.944 3.293 -27.648 1.00 97.88 696 ILE A N 1
ATOM 5713 C CA . ILE A 1 696 ? -5.870 2.348 -28.003 1.00 97.88 696 ILE A CA 1
ATOM 5714 C C . ILE A 1 696 ? -4.531 2.707 -27.349 1.00 97.88 696 ILE A C 1
ATOM 5716 O O . ILE A 1 696 ? -3.709 1.815 -27.132 1.00 97.88 696 ILE A O 1
ATOM 5720 N N . PHE A 1 697 ? -4.337 3.974 -26.958 1.00 98.44 697 PHE A N 1
ATOM 5721 C CA . PHE A 1 697 ? -3.153 4.455 -26.244 1.00 98.44 697 PHE A CA 1
ATOM 5722 C C . PHE A 1 697 ? -2.815 3.559 -25.052 1.00 98.44 697 PHE A C 1
ATOM 5724 O O . PHE A 1 697 ? -1.674 3.147 -24.869 1.00 98.44 697 PHE A O 1
ATOM 5731 N N . TRP A 1 698 ? -3.825 3.206 -24.259 1.00 98.50 698 TRP A N 1
ATOM 5732 C CA . TRP A 1 698 ? -3.648 2.453 -23.022 1.00 98.50 698 TRP A CA 1
ATOM 5733 C C . TRP A 1 698 ? -3.146 1.031 -23.279 1.00 98.50 698 TRP A C 1
ATOM 5735 O O . TRP A 1 698 ? -2.243 0.560 -22.591 1.00 98.50 698 TRP A O 1
ATOM 5745 N N . SER A 1 699 ? -3.663 0.367 -24.314 1.00 98.44 699 SER A N 1
ATOM 5746 C CA . SER A 1 699 ? -3.209 -0.970 -24.705 1.00 98.44 699 SER A CA 1
ATOM 5747 C C . SER A 1 699 ? -1.868 -0.963 -25.432 1.00 98.44 699 SER A C 1
ATOM 5749 O O . SER A 1 699 ? -1.087 -1.904 -25.271 1.00 98.44 699 SER A O 1
ATOM 5751 N N . HIS A 1 700 ? -1.571 0.095 -26.189 1.00 98.31 700 HIS A N 1
ATOM 5752 C CA . HIS A 1 700 ? -0.239 0.329 -26.737 1.00 98.31 700 HIS A CA 1
ATOM 5753 C C . HIS A 1 700 ? 0.791 0.496 -25.608 1.00 98.31 700 HIS A C 1
ATOM 5755 O O . HIS A 1 700 ? 1.796 -0.208 -25.575 1.00 98.31 700 HIS A O 1
ATOM 5761 N N . HIS A 1 701 ? 0.509 1.330 -24.609 1.00 98.69 701 HIS A N 1
ATOM 5762 C CA . HIS A 1 701 ? 1.414 1.545 -23.480 1.00 98.69 701 HIS A CA 1
ATOM 5763 C C . HIS A 1 701 ? 1.532 0.320 -22.561 1.00 98.69 701 HIS A C 1
ATOM 5765 O O . HIS A 1 701 ? 2.613 0.066 -22.033 1.00 98.69 701 HIS A O 1
ATOM 5771 N N . CYS A 1 702 ? 0.496 -0.521 -22.434 1.00 98.62 702 CYS A N 1
ATOM 5772 C CA . CYS A 1 702 ? 0.652 -1.848 -21.823 1.00 98.62 702 CYS A CA 1
ATOM 5773 C C . CYS A 1 702 ? 1.614 -2.753 -22.612 1.00 98.62 702 CYS A C 1
ATOM 5775 O O . CYS A 1 702 ? 2.318 -3.554 -22.002 1.00 98.62 702 CYS A O 1
ATOM 5777 N N . MET A 1 703 ? 1.692 -2.631 -23.941 1.00 98.19 703 MET A N 1
ATOM 5778 C CA . MET A 1 703 ? 2.704 -3.340 -24.732 1.00 98.19 703 MET A CA 1
ATOM 5779 C C . MET A 1 703 ? 4.111 -2.779 -24.480 1.00 98.19 703 MET A C 1
ATOM 5781 O O . MET A 1 703 ? 5.046 -3.555 -24.304 1.00 98.19 703 MET A O 1
ATOM 5785 N N . ILE A 1 704 ? 4.272 -1.458 -24.364 1.00 98.50 704 ILE A N 1
ATOM 5786 C CA . ILE A 1 704 ? 5.558 -0.837 -23.995 1.00 98.50 704 ILE A CA 1
ATOM 5787 C C . ILE A 1 704 ? 6.024 -1.287 -22.606 1.00 98.50 704 ILE A C 1
ATOM 5789 O O . ILE A 1 704 ? 7.171 -1.701 -22.428 1.00 98.50 704 ILE A O 1
ATOM 5793 N N . ASP A 1 705 ? 5.119 -1.298 -21.630 1.00 98.50 705 ASP A N 1
ATOM 5794 C CA . ASP A 1 705 ? 5.394 -1.799 -20.286 1.00 98.50 705 ASP A CA 1
ATOM 5795 C C . ASP A 1 705 ? 5.723 -3.306 -20.275 1.00 98.50 705 ASP A C 1
ATOM 5797 O O . ASP A 1 705 ? 6.632 -3.743 -19.564 1.00 98.50 705 ASP A O 1
ATOM 5801 N N . ARG A 1 706 ? 5.051 -4.104 -21.116 1.00 97.94 706 ARG A N 1
ATOM 5802 C CA . ARG A 1 706 ? 5.377 -5.522 -21.337 1.00 97.94 706 ARG A CA 1
ATOM 5803 C C . ARG A 1 706 ? 6.758 -5.714 -21.955 1.00 97.94 706 ARG A C 1
ATOM 5805 O O . ARG A 1 706 ? 7.454 -6.647 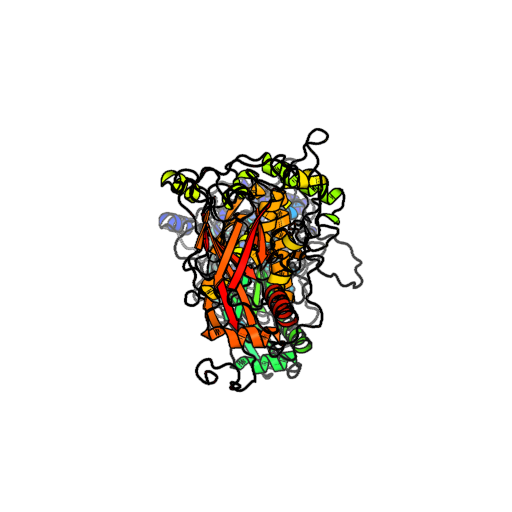-21.557 1.00 97.94 706 ARG A O 1
ATOM 5812 N N . ILE A 1 707 ? 7.169 -4.876 -22.910 1.00 97.81 707 ILE A N 1
ATOM 5813 C CA . ILE A 1 707 ? 8.519 -4.929 -23.493 1.00 97.81 707 ILE A CA 1
ATOM 5814 C C . ILE A 1 707 ? 9.556 -4.615 -22.413 1.00 97.81 707 ILE A C 1
ATOM 5816 O O . ILE A 1 707 ? 10.558 -5.320 -22.320 1.00 97.81 707 ILE A O 1
ATOM 5820 N N . TRP A 1 708 ? 9.303 -3.634 -21.543 1.00 96.88 708 TRP A N 1
ATOM 5821 C CA . TRP A 1 708 ? 10.187 -3.364 -20.409 1.00 96.88 708 TRP A CA 1
ATOM 5822 C C . TRP A 1 708 ? 10.247 -4.521 -19.410 1.00 96.88 708 TRP A C 1
ATOM 5824 O O . TRP A 1 708 ? 11.338 -4.922 -19.008 1.00 96.88 708 TRP A O 1
ATOM 5834 N N . GLU A 1 709 ? 9.114 -5.128 -19.064 1.00 96.50 709 GLU A N 1
ATOM 5835 C CA . GLU A 1 709 ? 9.118 -6.312 -18.201 1.00 96.50 709 GLU A CA 1
ATOM 5836 C C . GLU A 1 709 ? 9.835 -7.503 -18.853 1.00 96.50 709 GLU A C 1
ATOM 5838 O O . GLU A 1 709 ? 10.588 -8.222 -18.199 1.00 96.50 709 GLU A O 1
ATOM 5843 N N . SER A 1 710 ? 9.672 -7.676 -20.165 1.00 95.94 710 SER A N 1
ATOM 5844 C CA . SER A 1 710 ? 10.394 -8.688 -20.937 1.00 95.94 710 SER A CA 1
ATOM 5845 C C . SER A 1 710 ? 11.896 -8.410 -20.919 1.00 95.94 710 SER A C 1
ATOM 5847 O O . SER A 1 710 ? 12.689 -9.318 -20.703 1.00 95.94 710 SER A O 1
ATOM 5849 N N . TRP A 1 711 ? 12.311 -7.155 -21.075 1.00 93.62 711 TRP A N 1
ATOM 5850 C CA . TRP A 1 711 ? 13.711 -6.752 -20.992 1.00 93.62 711 TRP A CA 1
ATOM 5851 C C . TRP A 1 711 ? 14.341 -7.100 -19.636 1.00 93.62 711 TRP A C 1
ATOM 5853 O O . TRP A 1 711 ? 15.419 -7.696 -19.596 1.00 93.62 711 TRP A O 1
ATOM 5863 N N . LEU A 1 712 ? 13.637 -6.804 -18.536 1.00 91.88 712 LEU A N 1
ATOM 5864 C CA . LEU A 1 712 ? 14.043 -7.187 -17.180 1.00 91.88 712 LEU A CA 1
ATOM 5865 C C . LEU A 1 712 ? 14.158 -8.714 -17.044 1.00 91.88 712 LEU A C 1
ATOM 5867 O O . LEU A 1 712 ? 15.169 -9.214 -16.554 1.00 91.88 712 LEU A O 1
ATOM 5871 N N . ASN A 1 713 ? 13.168 -9.464 -17.544 1.00 90.44 713 ASN A N 1
ATOM 5872 C CA . ASN A 1 713 ? 13.172 -10.932 -17.522 1.00 90.44 713 ASN A CA 1
ATOM 5873 C C . ASN A 1 713 ? 14.330 -11.538 -18.329 1.00 90.44 713 ASN A C 1
ATOM 5875 O O . ASN A 1 713 ? 14.874 -12.573 -17.959 1.00 90.44 713 ASN A O 1
ATOM 5879 N N . ASN A 1 714 ? 14.750 -10.870 -19.402 1.00 86.00 714 ASN A N 1
ATOM 5880 C CA . ASN A 1 714 ? 15.888 -11.288 -20.212 1.00 86.00 714 ASN A CA 1
ATOM 5881 C C . ASN A 1 714 ? 17.240 -10.850 -19.619 1.00 86.00 714 ASN A C 1
ATOM 5883 O O . ASN A 1 714 ? 18.240 -10.942 -20.324 1.00 86.00 714 ASN A O 1
ATOM 5887 N N . GLY A 1 715 ? 17.308 -10.348 -18.380 1.00 82.25 715 GLY A N 1
ATOM 5888 C CA . GLY A 1 715 ? 18.559 -9.957 -17.712 1.00 82.25 715 GLY A CA 1
ATOM 5889 C C . GLY A 1 715 ? 18.925 -8.474 -17.830 1.00 82.25 715 GLY A C 1
ATOM 5890 O O . GLY A 1 715 ? 20.073 -8.105 -17.603 1.00 82.25 715 GLY A O 1
ATOM 5891 N N . GLY A 1 716 ? 17.982 -7.615 -18.219 1.00 83.69 716 GLY A N 1
ATOM 5892 C CA . GLY A 1 716 ? 18.149 -6.169 -18.117 1.00 83.69 716 GLY A CA 1
ATOM 5893 C C . GLY A 1 716 ? 18.115 -5.685 -16.664 1.00 83.69 716 GLY A C 1
ATOM 5894 O O . GLY A 1 716 ? 17.319 -6.165 -15.858 1.00 83.69 716 GLY A O 1
ATOM 5895 N N . GLU A 1 717 ? 18.951 -4.702 -16.323 1.00 82.69 717 GLU A N 1
ATOM 5896 C CA . GLU A 1 717 ? 19.002 -4.118 -14.979 1.00 82.69 717 GLU A CA 1
ATOM 5897 C C . GLU A 1 717 ? 18.390 -2.706 -14.939 1.00 82.69 717 GLU A C 1
ATOM 5899 O O . GLU A 1 717 ? 18.827 -1.815 -15.675 1.00 82.69 717 GLU A O 1
ATOM 5904 N N . PRO A 1 718 ? 17.401 -2.440 -14.068 1.00 78.06 718 PRO A N 1
ATOM 5905 C CA . PRO A 1 718 ? 16.840 -1.103 -13.932 1.00 78.06 718 PRO A CA 1
ATOM 5906 C C . PRO A 1 718 ? 17.857 -0.143 -13.299 1.00 78.06 718 PRO A C 1
ATOM 5908 O O . PRO A 1 718 ? 18.794 -0.549 -12.608 1.00 78.06 718 PRO A O 1
ATOM 5911 N N . VAL A 1 719 ? 17.647 1.164 -13.470 1.00 86.31 719 VAL A N 1
ATOM 5912 C CA . VAL A 1 719 ? 18.512 2.174 -12.843 1.00 86.31 719 VAL A CA 1
ATOM 5913 C C . VAL A 1 719 ? 18.403 2.092 -11.320 1.00 86.31 719 VAL A C 1
ATOM 5915 O O . VAL A 1 719 ? 17.373 2.416 -10.732 1.00 86.31 719 VAL A O 1
ATOM 5918 N N . ASN A 1 720 ? 19.504 1.723 -10.672 1.00 84.19 720 ASN A N 1
ATOM 5919 C CA . ASN A 1 720 ? 19.600 1.612 -9.220 1.00 84.19 720 ASN A CA 1
ATOM 5920 C C . ASN A 1 720 ? 20.401 2.779 -8.621 1.00 84.19 720 ASN A C 1
ATOM 5922 O O . ASN A 1 720 ? 21.434 2.584 -7.982 1.00 84.19 720 ASN A O 1
ATOM 5926 N N . GLU A 1 721 ? 19.963 4.017 -8.874 1.00 86.50 721 GLU A N 1
ATOM 5927 C CA . GLU A 1 721 ? 20.597 5.205 -8.295 1.00 86.50 721 GLU A CA 1
ATOM 5928 C C . GLU A 1 721 ? 19.611 6.039 -7.463 1.00 86.50 721 GLU A C 1
ATOM 5930 O O . GLU A 1 721 ? 18.461 6.211 -7.877 1.00 86.50 721 GLU A O 1
ATOM 5935 N N . PRO A 1 722 ? 20.034 6.614 -6.316 1.00 87.81 722 PRO A N 1
ATOM 5936 C CA . PRO A 1 722 ? 19.127 7.314 -5.405 1.00 87.81 722 PRO A CA 1
ATOM 5937 C C . PRO A 1 722 ? 18.326 8.446 -6.053 1.00 87.81 722 PRO A C 1
ATOM 5939 O O . PRO A 1 722 ? 17.173 8.654 -5.691 1.00 87.81 722 PRO A O 1
ATOM 5942 N N . ARG A 1 723 ? 18.912 9.171 -7.018 1.00 88.19 723 ARG A N 1
ATOM 5943 C CA . ARG A 1 723 ? 18.220 10.252 -7.738 1.00 88.19 723 ARG A CA 1
ATOM 5944 C C . ARG A 1 723 ? 17.025 9.717 -8.519 1.00 88.19 723 ARG A C 1
ATOM 5946 O O . ARG A 1 723 ? 15.932 10.258 -8.396 1.00 88.19 723 ARG A O 1
ATOM 5953 N N . TYR A 1 724 ? 17.239 8.656 -9.288 1.00 90.81 724 TYR A N 1
ATOM 5954 C CA . TYR A 1 724 ? 16.187 8.005 -10.053 1.00 90.81 724 TYR A CA 1
ATOM 5955 C C . TYR A 1 724 ? 15.118 7.435 -9.114 1.00 90.81 724 TYR A C 1
ATOM 5957 O O . TYR A 1 724 ? 13.955 7.804 -9.206 1.00 90.81 724 TYR A O 1
ATOM 5965 N N . LEU A 1 725 ? 15.532 6.637 -8.124 1.00 91.88 725 LEU A N 1
ATOM 5966 C CA . LEU A 1 725 ? 14.645 5.927 -7.196 1.00 91.88 725 LEU A CA 1
ATOM 5967 C C . LEU A 1 725 ? 13.787 6.837 -6.300 1.00 91.88 725 LEU A C 1
ATOM 5969 O O . LEU A 1 725 ? 12.658 6.474 -5.967 1.00 91.88 725 LEU A O 1
ATOM 5973 N N . ASN A 1 726 ? 14.316 7.998 -5.903 1.00 92.88 726 ASN A N 1
ATOM 5974 C CA . ASN A 1 726 ? 13.621 8.972 -5.055 1.00 92.88 726 ASN A CA 1
ATOM 5975 C C . ASN A 1 726 ? 12.916 10.075 -5.856 1.00 92.88 726 ASN A C 1
ATOM 5977 O O . ASN A 1 726 ? 12.312 10.959 -5.249 1.00 92.88 726 ASN A O 1
ATOM 5981 N N . THR A 1 727 ? 12.976 10.041 -7.189 1.00 94.81 727 THR A N 1
ATOM 5982 C CA . THR A 1 727 ? 12.113 10.895 -8.011 1.00 94.81 727 THR A CA 1
ATOM 5983 C C . THR A 1 727 ? 10.662 10.464 -7.806 1.00 94.81 727 THR A C 1
ATOM 5985 O O . THR A 1 727 ? 10.373 9.273 -7.661 1.00 94.81 727 THR A O 1
ATOM 5988 N N . SER A 1 728 ? 9.754 11.436 -7.752 1.00 95.06 728 SER A N 1
ATOM 5989 C CA . SER A 1 728 ? 8.338 11.206 -7.486 1.00 95.06 728 SER A CA 1
ATOM 5990 C C . SER A 1 728 ? 7.438 11.907 -8.488 1.00 95.06 728 SER A C 1
ATOM 5992 O O . SER A 1 728 ? 7.724 13.035 -8.883 1.00 95.06 728 SER A O 1
ATOM 5994 N N . PHE A 1 729 ? 6.306 11.283 -8.784 1.00 96.19 729 PHE A N 1
ATOM 5995 C CA . PHE A 1 729 ? 5.273 11.799 -9.675 1.00 96.19 729 PHE A CA 1
ATOM 5996 C C . PHE A 1 729 ? 3.917 11.806 -8.974 1.00 96.19 729 PHE A C 1
ATOM 5998 O O . PHE A 1 729 ? 3.741 11.156 -7.940 1.00 96.19 729 PHE A O 1
ATOM 6005 N N . LYS A 1 730 ? 2.957 12.555 -9.516 1.00 95.12 730 LYS A N 1
ATOM 6006 C CA . LYS A 1 730 ? 1.621 12.685 -8.932 1.00 95.12 730 LYS A CA 1
ATOM 6007 C C . LYS A 1 730 ? 0.567 12.057 -9.829 1.00 95.12 730 LYS A C 1
ATOM 6009 O O . LYS A 1 730 ? 0.470 12.421 -10.997 1.00 95.12 730 LYS A O 1
ATOM 6014 N N . PHE A 1 731 ? -0.243 11.174 -9.255 1.00 95.12 731 PHE A N 1
ATOM 6015 C CA . PHE A 1 731 ? -1.339 10.496 -9.946 1.00 95.12 731 PHE A CA 1
ATOM 6016 C C . PHE A 1 731 ? -2.578 10.433 -9.056 1.00 95.12 731 PHE A C 1
ATOM 6018 O O . PHE A 1 731 ? -2.469 10.442 -7.830 1.00 95.12 731 PHE A O 1
ATOM 6025 N N . TYR A 1 732 ? -3.750 10.376 -9.680 1.00 93.12 732 TYR A N 1
ATOM 6026 C CA . TYR A 1 732 ? -5.014 10.165 -8.981 1.00 93.12 732 TYR A CA 1
ATOM 6027 C C . TYR A 1 732 ? -5.322 8.671 -8.883 1.00 93.12 732 TYR A C 1
ATOM 6029 O O . TYR A 1 732 ? -5.121 7.945 -9.853 1.00 93.12 732 TYR A O 1
ATOM 6037 N N . ASP A 1 733 ? -5.829 8.215 -7.740 1.00 80.38 733 ASP A N 1
ATOM 6038 C CA . ASP A 1 733 ? -6.343 6.851 -7.591 1.00 80.38 733 ASP A CA 1
ATOM 6039 C C . ASP A 1 733 ? -7.811 6.708 -8.052 1.00 80.38 733 ASP A C 1
ATOM 6041 O O . ASP A 1 733 ? -8.459 7.667 -8.477 1.00 80.38 733 ASP A O 1
ATOM 6045 N N . GLU A 1 734 ? -8.373 5.499 -7.954 1.00 85.69 734 GLU A N 1
ATOM 6046 C CA . GLU A 1 734 ? -9.766 5.193 -8.312 1.00 85.69 734 GLU A CA 1
ATOM 6047 C C . GLU A 1 734 ? -10.830 5.899 -7.460 1.00 85.69 734 GLU A C 1
ATOM 6049 O O . GLU A 1 734 ? -12.023 5.763 -7.744 1.00 85.69 734 GLU A O 1
ATOM 6054 N N . THR A 1 735 ? -10.432 6.610 -6.405 1.00 72.56 735 THR A N 1
ATOM 6055 C CA . THR A 1 735 ? -11.314 7.451 -5.585 1.00 72.56 735 THR A CA 1
ATOM 6056 C C . THR A 1 735 ? -11.209 8.932 -5.945 1.00 72.56 735 THR A C 1
ATOM 6058 O O . THR A 1 735 ? -11.989 9.737 -5.440 1.00 72.56 735 THR A O 1
ATOM 6061 N N . GLY A 1 736 ? -10.289 9.292 -6.845 1.00 80.12 736 GLY A N 1
ATOM 6062 C CA . GLY A 1 736 ? -10.033 10.672 -7.233 1.00 80.12 736 GLY A CA 1
ATOM 6063 C C . GLY A 1 736 ? -9.125 11.420 -6.258 1.00 80.12 736 GLY A C 1
ATOM 6064 O O . GLY A 1 736 ? -9.130 12.651 -6.257 1.00 80.12 736 GLY A O 1
ATOM 6065 N N . VAL A 1 737 ? -8.336 10.714 -5.440 1.00 76.00 737 VAL A N 1
ATOM 6066 C CA . VAL A 1 737 ? -7.365 11.326 -4.519 1.00 76.00 737 VAL A CA 1
ATOM 6067 C C . VAL A 1 737 ? -5.995 11.418 -5.187 1.00 76.00 737 VAL A C 1
ATOM 6069 O O . VAL A 1 737 ? -5.476 10.427 -5.694 1.00 76.00 737 VAL A O 1
ATOM 6072 N N . LEU A 1 738 ? -5.400 12.618 -5.183 1.00 91.62 738 LEU A N 1
ATOM 6073 C CA . LEU A 1 738 ? -4.057 12.859 -5.716 1.00 91.62 738 LEU A CA 1
ATOM 6074 C C . LEU A 1 738 ? -2.992 12.370 -4.731 1.00 91.62 738 LEU A C 1
ATOM 6076 O O . LEU A 1 738 ? -2.836 12.936 -3.647 1.00 91.62 738 LEU A O 1
ATOM 6080 N N . GLY A 1 739 ? -2.225 11.361 -5.127 1.00 80.06 739 GLY A N 1
ATOM 6081 C CA . GLY A 1 739 ? -1.066 10.873 -4.387 1.00 80.06 739 GLY A CA 1
ATOM 6082 C C . GLY A 1 739 ? 0.257 11.349 -4.982 1.00 80.06 739 GLY A C 1
ATOM 6083 O O . GLY A 1 739 ? 0.319 11.844 -6.105 1.00 80.06 739 GLY A O 1
ATOM 6084 N N . THR A 1 740 ? 1.336 11.199 -4.212 1.00 92.31 740 THR A N 1
ATOM 6085 C CA . THR A 1 740 ? 2.722 11.364 -4.680 1.00 92.31 740 THR A CA 1
ATOM 6086 C C . THR A 1 740 ? 3.435 10.025 -4.544 1.00 92.31 740 THR A C 1
ATOM 6088 O O . THR A 1 740 ? 3.469 9.455 -3.455 1.00 92.31 740 THR A O 1
ATOM 6091 N N . TYR A 1 741 ? 3.994 9.527 -5.642 1.00 90.75 741 TYR A N 1
ATOM 6092 C CA . TYR A 1 741 ? 4.484 8.158 -5.771 1.00 90.75 741 TYR A CA 1
ATOM 6093 C C . TYR A 1 741 ? 5.927 8.147 -6.250 1.00 90.75 741 TYR A C 1
ATOM 6095 O O . TYR A 1 741 ? 6.276 8.886 -7.168 1.00 90.75 741 TYR A O 1
ATOM 6103 N N . TYR A 1 742 ? 6.764 7.316 -5.632 1.00 92.00 742 TYR A N 1
ATOM 6104 C CA . TYR A 1 742 ? 8.194 7.264 -5.917 1.00 92.00 742 TYR A CA 1
ATOM 6105 C C . TYR A 1 742 ? 8.530 6.161 -6.914 1.00 92.00 742 TYR A C 1
ATOM 6107 O O . TYR A 1 742 ? 7.982 5.063 -6.849 1.00 92.00 742 TYR A O 1
ATOM 6115 N N . VAL A 1 743 ? 9.497 6.429 -7.793 1.00 93.25 743 VAL A N 1
ATOM 6116 C CA . VAL A 1 743 ? 9.992 5.485 -8.813 1.00 93.25 743 VAL A CA 1
ATOM 6117 C C . VAL A 1 743 ? 10.302 4.106 -8.228 1.00 93.25 743 VAL A C 1
ATOM 6119 O O . VAL A 1 743 ? 9.879 3.092 -8.783 1.00 93.25 743 VAL A O 1
ATOM 6122 N N . LYS A 1 744 ? 10.973 4.055 -7.071 1.00 87.56 744 LYS A N 1
ATOM 6123 C CA . LYS A 1 744 ? 11.369 2.806 -6.395 1.00 87.56 744 LYS A CA 1
ATOM 6124 C C . LYS A 1 744 ? 10.221 1.830 -6.106 1.00 87.56 744 LYS A C 1
ATOM 6126 O O . LYS A 1 744 ? 10.463 0.626 -6.050 1.00 87.56 744 LYS A O 1
ATOM 6131 N N . ASP A 1 745 ? 8.997 2.327 -5.939 1.00 85.62 745 ASP A N 1
ATOM 6132 C CA . ASP A 1 745 ? 7.844 1.505 -5.561 1.00 85.62 745 ASP A CA 1
ATOM 6133 C C . ASP A 1 745 ? 7.198 0.811 -6.778 1.00 85.62 745 ASP A C 1
ATOM 6135 O O . ASP A 1 745 ? 6.401 -0.110 -6.607 1.00 85.62 745 ASP A O 1
ATOM 6139 N N . PHE A 1 746 ? 7.582 1.193 -8.006 1.00 93.19 746 PHE A N 1
ATOM 6140 C CA . PHE A 1 746 ? 6.938 0.761 -9.256 1.00 93.19 746 PHE A CA 1
ATOM 6141 C C . PHE A 1 746 ? 7.851 -0.037 -10.195 1.00 93.19 746 PHE A C 1
ATOM 6143 O O . PHE A 1 746 ? 7.448 -0.405 -11.296 1.00 93.19 746 PHE A O 1
ATOM 6150 N N . LEU A 1 747 ? 9.073 -0.369 -9.776 1.00 88.50 747 LEU A N 1
ATOM 6151 C CA . LEU A 1 747 ? 10.011 -1.120 -10.621 1.00 88.50 747 LEU A CA 1
ATOM 6152 C C . LEU A 1 747 ? 9.689 -2.619 -10.736 1.00 88.50 747 LEU A C 1
ATOM 6154 O O . LEU A 1 747 ? 10.210 -3.277 -11.628 1.00 88.50 747 LEU A O 1
ATOM 6158 N N . ASN A 1 748 ? 8.847 -3.173 -9.858 1.00 81.69 748 ASN A N 1
ATOM 6159 C CA . ASN A 1 748 ? 8.539 -4.605 -9.822 1.00 81.69 748 ASN A CA 1
ATOM 6160 C C . ASN A 1 748 ? 7.037 -4.840 -10.027 1.00 81.69 748 ASN A C 1
ATOM 6162 O O . ASN A 1 748 ? 6.255 -4.660 -9.093 1.00 81.69 748 ASN A O 1
ATOM 6166 N N . VAL A 1 749 ? 6.643 -5.279 -11.228 1.00 79.69 749 VAL A N 1
ATOM 6167 C CA . VAL A 1 749 ? 5.226 -5.497 -11.578 1.00 79.69 749 VAL A CA 1
ATOM 6168 C C . VAL A 1 749 ? 4.576 -6.581 -10.737 1.00 79.69 749 VAL A C 1
ATOM 6170 O O . VAL A 1 749 ? 3.405 -6.458 -10.386 1.00 79.69 749 VAL A O 1
ATOM 6173 N N . THR A 1 750 ? 5.364 -7.580 -10.311 1.00 72.31 750 THR A N 1
ATOM 6174 C CA . THR A 1 750 ? 4.882 -8.608 -9.396 1.00 72.31 750 THR A CA 1
ATOM 6175 C C . THR A 1 750 ? 4.372 -7.912 -8.144 1.00 72.31 750 THR A C 1
ATOM 6177 O O . THR A 1 750 ? 3.197 -8.069 -7.877 1.00 72.31 750 THR A O 1
ATOM 6180 N N . LYS A 1 751 ? 5.152 -7.065 -7.446 1.00 69.25 751 LYS A N 1
ATOM 6181 C CA . LYS A 1 751 ? 4.712 -6.273 -6.264 1.00 69.25 751 LYS A CA 1
ATOM 6182 C C . LYS A 1 751 ? 3.514 -5.345 -6.524 1.00 69.25 751 LYS A C 1
ATOM 6184 O O . LYS A 1 751 ? 2.812 -5.007 -5.573 1.00 69.25 751 LYS A O 1
ATOM 6189 N N . LEU A 1 752 ? 3.308 -4.921 -7.774 1.00 77.50 752 LEU A N 1
ATOM 6190 C CA . LEU A 1 752 ? 2.150 -4.127 -8.204 1.00 77.50 752 LEU A CA 1
ATOM 6191 C C . LEU A 1 752 ? 0.888 -4.986 -8.420 1.00 77.50 752 LEU A C 1
ATOM 6193 O O . LEU A 1 752 ? -0.179 -4.448 -8.702 1.00 77.50 752 LEU A O 1
ATOM 6197 N N . GLY A 1 753 ? 0.980 -6.309 -8.264 1.00 71.81 753 GLY A N 1
ATOM 6198 C CA . GLY A 1 753 ? -0.159 -7.225 -8.281 1.00 71.81 753 GLY A CA 1
ATOM 6199 C C . GLY A 1 753 ? -0.613 -7.671 -9.672 1.00 71.81 753 GLY A C 1
ATOM 6200 O O . GLY A 1 753 ? -1.643 -8.342 -9.768 1.00 71.81 753 GLY A O 1
ATOM 6201 N N . TYR A 1 754 ? 0.137 -7.353 -10.732 1.00 87.44 754 TYR A N 1
ATOM 6202 C CA . TYR A 1 754 ? -0.165 -7.800 -12.092 1.00 87.44 754 TYR A CA 1
ATOM 6203 C C . TYR A 1 754 ? 1.017 -8.517 -12.747 1.00 87.44 754 TYR A C 1
ATOM 6205 O O . TYR A 1 754 ? 2.173 -8.386 -12.347 1.00 87.44 754 TYR A O 1
ATOM 6213 N N . LYS A 1 755 ? 0.707 -9.300 -13.775 1.00 91.38 755 LYS A N 1
ATOM 6214 C CA . LYS A 1 755 ? 1.668 -9.890 -14.703 1.00 91.38 755 LYS A CA 1
ATOM 6215 C C . LYS A 1 755 ? 1.110 -9.844 -16.119 1.00 91.38 755 LYS A C 1
ATOM 6217 O O . LYS A 1 755 ? -0.097 -9.699 -16.306 1.00 91.38 755 LYS A O 1
ATOM 6222 N N . TYR A 1 756 ? 1.978 -10.052 -17.094 1.00 94.81 756 TYR A N 1
ATOM 6223 C CA . TYR A 1 756 ? 1.563 -10.379 -18.453 1.00 94.81 756 TYR A CA 1
ATOM 6224 C C . TYR A 1 756 ? 1.356 -11.893 -18.579 1.00 94.81 756 TYR A C 1
ATOM 6226 O O . TYR A 1 756 ? 2.018 -12.680 -17.897 1.00 94.81 756 TYR A O 1
ATOM 6234 N N . ASP A 1 757 ? 0.402 -12.308 -19.407 1.00 91.38 757 ASP A N 1
ATOM 6235 C CA . ASP A 1 757 ? 0.178 -13.721 -19.740 1.00 91.38 757 ASP A CA 1
ATOM 6236 C C . ASP A 1 757 ? 1.400 -14.364 -20.418 1.00 91.38 757 ASP A C 1
ATOM 6238 O O . ASP A 1 757 ? 1.709 -15.523 -20.142 1.00 91.38 757 ASP A O 1
ATOM 6242 N N . LYS A 1 758 ? 2.114 -13.599 -21.249 1.00 93.19 758 LYS A N 1
ATOM 6243 C CA . LYS A 1 758 ? 3.310 -14.019 -21.979 1.00 93.19 758 LYS A CA 1
ATOM 6244 C C . LYS A 1 758 ? 4.314 -12.871 -22.057 1.00 93.19 758 LYS A C 1
ATOM 6246 O O . LYS A 1 758 ? 3.933 -11.773 -22.452 1.00 93.19 758 LYS A O 1
ATOM 6251 N N . LEU A 1 759 ? 5.582 -13.117 -21.729 1.00 94.75 759 LEU A N 1
ATOM 6252 C CA . LEU A 1 759 ? 6.689 -12.181 -21.973 1.00 94.75 759 LEU A CA 1
ATOM 6253 C C . LEU A 1 759 ? 7.408 -12.525 -23.286 1.00 94.75 759 LEU A C 1
ATOM 6255 O O . LEU A 1 759 ? 7.262 -13.629 -23.810 1.00 94.75 759 LEU A O 1
ATOM 6259 N N . LEU A 1 760 ? 8.156 -11.564 -23.823 1.00 93.69 760 LEU A N 1
ATOM 6260 C CA . LEU A 1 760 ? 9.023 -11.761 -24.984 1.00 93.69 760 LEU A CA 1
ATOM 6261 C C . LEU A 1 760 ? 10.367 -12.344 -24.524 1.00 93.69 760 LEU A C 1
ATOM 6263 O O . LEU A 1 760 ? 10.908 -11.924 -23.500 1.00 93.69 760 LEU A O 1
ATOM 6267 N N . GLU A 1 761 ? 10.925 -13.281 -25.285 1.00 87.94 761 GLU A N 1
ATOM 6268 C CA . GLU A 1 761 ? 12.202 -13.941 -24.984 1.00 87.94 761 GLU A CA 1
ATOM 6269 C C . GLU A 1 761 ? 13.230 -13.651 -26.084 1.00 87.94 761 GLU A C 1
ATOM 6271 O O . GLU A 1 761 ? 12.891 -13.577 -27.269 1.00 87.94 761 GLU A O 1
ATOM 6276 N N . LEU A 1 762 ? 14.490 -13.473 -25.685 1.00 78.94 762 LEU A N 1
ATOM 6277 C CA . LEU A 1 762 ? 15.643 -13.525 -26.579 1.00 78.94 762 LEU A CA 1
ATOM 6278 C C . LEU A 1 762 ? 16.065 -15.001 -26.695 1.00 78.94 762 LEU A C 1
ATOM 6280 O O . LEU A 1 762 ? 16.234 -15.659 -25.674 1.00 78.94 762 LEU A O 1
ATOM 6284 N N . GLY A 1 763 ? 16.203 -15.537 -27.913 1.00 61.56 763 GLY A N 1
ATOM 6285 C CA . GLY A 1 763 ? 16.632 -16.931 -28.126 1.00 61.56 763 GLY A CA 1
ATOM 6286 C C . GLY A 1 763 ? 18.023 -17.253 -27.544 1.00 61.56 763 GLY A C 1
ATOM 6287 O O . GLY A 1 763 ? 18.763 -16.346 -27.164 1.00 61.56 763 GLY A O 1
ATOM 6288 N N . GLU A 1 764 ? 18.391 -18.543 -27.508 1.00 50.06 764 GLU A N 1
ATOM 6289 C CA . GLU A 1 764 ? 19.575 -19.101 -26.808 1.00 50.06 764 GLU A CA 1
ATOM 6290 C C . GLU A 1 764 ? 20.953 -18.520 -27.213 1.00 50.06 764 GLU A C 1
ATOM 6292 O O . GLU A 1 764 ? 21.942 -18.758 -26.523 1.00 50.06 764 GLU A O 1
ATOM 6297 N N . GLU A 1 765 ? 21.057 -17.733 -28.286 1.00 45.38 765 GLU A N 1
ATOM 6298 C CA . GLU A 1 765 ? 22.345 -17.368 -28.900 1.00 45.38 765 GLU A CA 1
ATOM 6299 C C . GLU A 1 765 ? 23.050 -16.106 -28.369 1.00 45.38 765 GLU A C 1
ATOM 6301 O O . GLU A 1 765 ? 24.136 -15.787 -28.848 1.00 45.38 765 GLU A O 1
ATOM 6306 N N . ILE A 1 766 ? 22.534 -15.384 -27.367 1.00 47.97 766 ILE A N 1
ATOM 6307 C CA . ILE A 1 766 ? 23.243 -14.193 -26.841 1.00 47.97 766 ILE A CA 1
ATOM 6308 C C . ILE A 1 766 ? 23.727 -14.432 -25.411 1.00 47.97 766 ILE A C 1
ATOM 6310 O O . ILE A 1 766 ? 23.252 -13.843 -24.438 1.00 47.97 766 ILE A O 1
ATOM 6314 N N . THR A 1 767 ? 24.719 -15.313 -25.288 1.00 38.28 767 THR A N 1
ATOM 6315 C CA . THR A 1 767 ? 25.526 -15.457 -24.076 1.00 38.28 767 THR A CA 1
ATOM 6316 C C . THR A 1 767 ? 26.500 -14.288 -23.913 1.00 38.28 767 THR A C 1
ATOM 6318 O O . THR A 1 767 ? 27.346 -14.052 -24.769 1.00 38.28 767 THR A O 1
ATOM 6321 N N . GLN A 1 768 ? 26.424 -13.661 -22.734 1.00 47.59 768 GLN A N 1
ATOM 6322 C CA . GLN A 1 768 ? 27.479 -12.903 -22.045 1.00 47.59 768 GLN A CA 1
ATOM 6323 C C . GLN A 1 768 ? 27.979 -11.595 -22.698 1.00 47.59 768 GLN A C 1
ATOM 6325 O O . GLN A 1 768 ? 28.759 -11.615 -23.640 1.00 47.59 768 GLN A O 1
ATOM 6330 N N . THR A 1 769 ? 27.656 -10.461 -22.061 1.00 44.91 769 THR A N 1
ATOM 6331 C CA . THR A 1 769 ? 28.639 -9.435 -21.646 1.00 44.91 769 THR A CA 1
ATOM 6332 C C . THR A 1 769 ? 28.103 -8.656 -20.443 1.00 44.91 769 THR A C 1
ATOM 6334 O O . THR A 1 769 ? 27.024 -8.079 -20.494 1.00 44.91 769 THR A O 1
ATOM 6337 N N . ASN A 1 770 ? 28.876 -8.643 -19.353 1.00 44.78 770 ASN A N 1
ATOM 6338 C CA . ASN A 1 770 ? 28.549 -7.992 -18.076 1.00 44.78 770 ASN A CA 1
ATOM 6339 C C . ASN A 1 770 ? 29.183 -6.590 -17.928 1.00 44.78 770 ASN A C 1
ATOM 6341 O O . ASN A 1 770 ? 29.387 -6.131 -16.804 1.00 44.78 770 ASN A O 1
ATOM 6345 N N . ASP A 1 771 ? 29.541 -5.907 -19.024 1.00 47.09 771 ASP A N 1
ATOM 6346 C CA . ASP A 1 771 ? 29.974 -4.502 -18.957 1.00 47.09 771 ASP A CA 1
ATOM 6347 C C . ASP A 1 771 ? 28.983 -3.599 -19.707 1.00 47.09 771 ASP A C 1
ATOM 6349 O O . ASP A 1 771 ? 28.926 -3.552 -20.935 1.00 47.09 771 ASP A O 1
ATOM 6353 N N . ASN A 1 772 ? 28.146 -2.912 -18.927 1.00 56.56 772 ASN A N 1
ATOM 6354 C CA . ASN A 1 772 ? 26.902 -2.293 -19.386 1.00 56.56 772 ASN A CA 1
ATOM 6355 C C . ASN A 1 772 ? 27.075 -0.898 -20.007 1.00 56.56 772 ASN A C 1
ATOM 6357 O O . ASN A 1 772 ? 26.078 -0.314 -20.418 1.00 56.56 772 ASN A O 1
ATOM 6361 N N . ASN A 1 773 ? 28.284 -0.321 -20.054 1.00 66.38 773 ASN A N 1
ATOM 6362 C CA . ASN A 1 773 ? 28.480 1.045 -20.556 1.00 66.38 773 ASN A CA 1
ATOM 6363 C C . ASN A 1 773 ? 29.226 1.058 -21.901 1.00 66.38 773 ASN A C 1
ATOM 6365 O O . ASN A 1 773 ? 30.412 0.713 -21.924 1.00 66.38 773 ASN A O 1
ATOM 6369 N N . PRO A 1 774 ? 28.593 1.516 -22.999 1.00 72.44 774 PRO A N 1
ATOM 6370 C CA . PRO A 1 774 ? 29.299 1.725 -24.257 1.00 72.44 774 PRO A CA 1
ATOM 6371 C C . PRO A 1 774 ? 30.425 2.748 -24.078 1.00 72.44 774 PRO A C 1
ATOM 6373 O O . PRO A 1 774 ? 30.293 3.715 -23.326 1.00 72.44 774 PRO A O 1
ATOM 6376 N N . LYS A 1 775 ? 31.532 2.551 -24.795 1.00 71.88 775 LYS A N 1
ATOM 6377 C CA . LYS A 1 775 ? 32.579 3.565 -24.951 1.00 71.88 775 LYS A CA 1
ATOM 6378 C C . LYS A 1 775 ? 32.525 4.115 -26.363 1.00 71.88 775 LYS A C 1
ATOM 6380 O O . LYS A 1 775 ? 32.525 3.343 -27.322 1.00 71.88 775 LYS A O 1
ATOM 6385 N N . LEU A 1 776 ? 32.492 5.439 -26.486 1.00 72.31 776 LEU A N 1
ATOM 6386 C CA . LEU A 1 776 ? 32.602 6.104 -27.778 1.00 72.31 776 LEU A CA 1
ATOM 6387 C C . LEU A 1 776 ? 33.940 5.731 -28.428 1.00 72.31 776 LEU A C 1
ATOM 6389 O O . LEU A 1 776 ? 34.999 5.943 -27.838 1.00 72.31 776 LEU A O 1
ATOM 6393 N N . TYR A 1 777 ? 33.876 5.180 -29.637 1.00 70.81 777 TYR A N 1
ATOM 6394 C CA . TYR A 1 777 ? 35.043 4.883 -30.460 1.00 70.81 777 TYR A CA 1
ATOM 6395 C C . TYR A 1 777 ? 35.353 6.073 -31.380 1.00 70.81 777 TYR A C 1
ATOM 6397 O O . TYR A 1 777 ? 36.434 6.653 -31.308 1.00 70.81 777 TYR A O 1
ATOM 6405 N N . PHE A 1 778 ? 34.373 6.514 -32.177 1.00 71.25 778 PHE A N 1
ATOM 6406 C CA . PHE A 1 778 ? 34.399 7.809 -32.863 1.00 71.25 778 PHE A CA 1
ATOM 6407 C C . PHE A 1 778 ? 32.985 8.294 -33.208 1.00 71.25 778 PHE A C 1
ATOM 6409 O O . PHE A 1 778 ? 32.039 7.508 -33.258 1.00 71.25 778 PHE A O 1
ATOM 6416 N N . SER A 1 779 ? 32.863 9.589 -33.503 1.00 72.75 779 SER A N 1
ATOM 6417 C CA . SER A 1 779 ? 31.720 10.170 -34.208 1.00 72.75 779 SER A CA 1
ATOM 6418 C C . SER A 1 779 ? 32.170 10.811 -35.522 1.00 72.75 779 SER A C 1
ATOM 6420 O O . SER A 1 779 ? 33.292 11.319 -35.658 1.00 72.75 779 SER A O 1
ATOM 6422 N N . VAL A 1 780 ? 31.291 10.768 -36.514 1.00 69.69 780 VAL A N 1
ATOM 6423 C CA . VAL A 1 780 ? 31.383 11.570 -37.726 1.00 69.69 780 VAL A CA 1
ATOM 6424 C C . VAL A 1 780 ? 30.375 12.698 -37.573 1.00 69.69 780 VAL A C 1
ATOM 6426 O O . VAL A 1 780 ? 29.181 12.533 -37.818 1.00 69.69 780 VAL A O 1
ATOM 6429 N N . ASP A 1 781 ? 30.875 13.838 -37.109 1.00 64.75 781 ASP A N 1
ATOM 6430 C CA . ASP A 1 781 ? 30.093 15.064 -37.057 1.00 64.75 781 ASP A CA 1
ATOM 6431 C C . ASP A 1 781 ? 30.103 15.680 -38.463 1.00 64.75 781 ASP A C 1
ATOM 6433 O O . ASP A 1 781 ? 31.129 16.190 -38.921 1.00 64.75 781 ASP A O 1
ATOM 6437 N N . GLU A 1 782 ? 28.976 15.580 -39.159 1.00 63.69 782 GLU A N 1
ATOM 6438 C CA . GLU A 1 782 ? 28.698 16.310 -40.393 1.00 63.69 782 GLU A CA 1
ATOM 6439 C C . GLU A 1 782 ? 27.363 17.016 -40.221 1.00 63.69 782 GLU A C 1
ATOM 6441 O O . GLU A 1 782 ? 26.363 16.366 -39.926 1.00 63.69 782 GLU A O 1
ATOM 6446 N N . THR A 1 783 ? 27.364 18.340 -40.378 1.00 59.12 783 THR A N 1
ATOM 6447 C CA . THR A 1 783 ? 26.151 19.156 -40.356 1.00 59.12 783 THR A CA 1
ATOM 6448 C C . THR A 1 783 ? 25.600 19.274 -41.765 1.00 59.12 783 THR A C 1
ATOM 6450 O O . THR A 1 783 ? 26.121 20.060 -42.558 1.00 59.12 783 THR A O 1
ATOM 6453 N N . ASN A 1 784 ? 24.559 18.505 -42.065 1.00 64.00 784 ASN A N 1
ATOM 6454 C CA . ASN A 1 784 ? 23.793 18.643 -43.299 1.00 64.00 784 ASN A CA 1
ATOM 6455 C C . ASN A 1 784 ? 22.349 18.996 -42.933 1.00 64.00 784 ASN A C 1
ATOM 6457 O O . ASN A 1 784 ? 21.638 18.184 -42.337 1.00 64.00 784 ASN A O 1
ATOM 6461 N N . ASP A 1 785 ? 21.928 20.208 -43.290 1.00 68.50 785 ASP A N 1
ATOM 6462 C CA . ASP A 1 785 ? 20.529 20.617 -43.200 1.00 68.50 785 ASP A CA 1
ATOM 6463 C C . ASP A 1 785 ? 19.815 20.129 -44.461 1.00 68.50 785 ASP A C 1
ATOM 6465 O O . ASP A 1 785 ? 20.169 20.501 -45.582 1.00 68.50 785 ASP A O 1
ATOM 6469 N N . LEU A 1 786 ? 18.825 19.261 -44.280 1.00 70.75 786 LEU A N 1
ATOM 6470 C CA . LEU A 1 786 ? 17.989 18.751 -45.350 1.00 70.75 786 LEU A CA 1
ATOM 6471 C C . LEU A 1 786 ? 16.581 19.310 -45.197 1.00 70.75 786 LEU A C 1
ATOM 6473 O O . LEU A 1 786 ? 15.856 18.951 -44.272 1.00 70.75 786 LEU A O 1
ATOM 6477 N N . GLN A 1 787 ? 16.169 20.134 -46.153 1.00 70.25 787 GLN A N 1
ATOM 6478 C CA . GLN A 1 787 ? 14.774 20.530 -46.263 1.00 70.25 787 GLN A CA 1
ATOM 6479 C C . GLN A 1 787 ? 13.950 19.320 -46.711 1.00 70.25 787 GLN A C 1
ATOM 6481 O O . GLN A 1 787 ? 14.233 18.716 -47.756 1.00 70.25 787 GLN A O 1
ATOM 6486 N N . ILE A 1 788 ? 12.961 18.932 -45.907 1.00 67.50 788 ILE A N 1
ATOM 6487 C CA . ILE A 1 788 ? 12.119 17.793 -46.257 1.00 67.50 788 ILE A CA 1
ATOM 6488 C C . ILE A 1 788 ? 11.068 18.229 -47.270 1.00 67.50 788 ILE A C 1
ATOM 6490 O O . ILE A 1 788 ? 10.559 19.343 -47.230 1.00 67.50 788 ILE A O 1
ATOM 6494 N N . SER A 1 789 ? 10.738 17.331 -48.187 1.00 65.75 789 SER A N 1
ATOM 6495 C CA . SER A 1 789 ? 9.711 17.549 -49.200 1.00 65.75 789 SER A CA 1
ATOM 6496 C C . SER A 1 789 ? 8.934 16.259 -49.423 1.00 65.75 789 SER A C 1
ATOM 6498 O O . SER A 1 789 ? 9.340 15.206 -48.940 1.00 65.75 789 SER A O 1
ATOM 6500 N N . ASN A 1 790 ? 7.873 16.318 -50.226 1.00 68.88 790 ASN A N 1
ATOM 6501 C CA . ASN A 1 790 ? 7.126 15.135 -50.660 1.00 68.88 790 ASN A CA 1
ATOM 6502 C C . ASN A 1 790 ? 7.874 14.299 -51.718 1.00 68.88 790 ASN A C 1
ATOM 6504 O O . ASN A 1 790 ? 7.332 13.339 -52.260 1.00 68.88 790 ASN A O 1
ATOM 6508 N N . GLU A 1 791 ? 9.133 14.633 -51.998 1.00 74.56 791 GLU A N 1
ATOM 6509 C CA . GLU A 1 791 ? 10.001 13.904 -52.909 1.00 74.56 791 GLU A CA 1
ATOM 6510 C C . GLU A 1 791 ? 11.121 13.175 -52.164 1.00 74.56 791 GLU A C 1
ATOM 6512 O O . GLU A 1 791 ? 11.591 13.597 -51.106 1.00 74.56 791 GLU A O 1
ATOM 6517 N N . LYS A 1 792 ? 11.616 12.099 -52.784 1.00 81.62 792 LYS A N 1
ATOM 6518 C CA . LYS A 1 792 ? 12.837 11.410 -52.360 1.00 81.62 792 LYS A CA 1
ATOM 6519 C C . LYS A 1 792 ? 14.013 12.396 -52.326 1.00 81.62 792 LYS A C 1
ATOM 6521 O O . LYS A 1 792 ? 14.248 13.138 -53.284 1.00 81.62 792 LYS A O 1
ATOM 6526 N N . ARG A 1 793 ? 14.786 12.355 -51.242 1.00 83.06 793 ARG A N 1
ATOM 6527 C CA . ARG A 1 793 ? 16.011 13.145 -51.054 1.00 83.06 793 ARG A CA 1
ATOM 6528 C C . ARG A 1 793 ? 17.152 12.249 -50.586 1.00 83.06 793 ARG A C 1
ATOM 6530 O O . ARG A 1 793 ? 16.919 11.197 -49.997 1.00 83.06 793 ARG A O 1
ATOM 6537 N N . SER A 1 794 ? 18.384 12.665 -50.854 1.00 82.81 794 SER A N 1
ATOM 6538 C CA . SER A 1 794 ? 19.587 11.934 -50.463 1.00 82.81 794 SER A CA 1
ATOM 6539 C C . SER A 1 794 ? 20.636 12.895 -49.913 1.00 82.81 794 SER A C 1
ATOM 6541 O O . SER A 1 794 ? 20.824 13.974 -50.473 1.00 82.81 794 SER A O 1
ATOM 6543 N N . ILE A 1 795 ? 21.322 12.490 -48.847 1.00 79.38 795 ILE A N 1
ATOM 6544 C CA . ILE A 1 795 ? 22.468 13.193 -48.270 1.00 79.38 795 ILE A CA 1
ATOM 6545 C C . ILE A 1 795 ? 23.700 12.291 -48.300 1.00 79.38 795 ILE A C 1
ATOM 6547 O O . ILE A 1 795 ? 23.608 11.076 -48.113 1.00 79.38 795 ILE A O 1
ATOM 6551 N N . ILE A 1 796 ? 24.864 12.896 -48.515 1.00 81.25 796 ILE A N 1
ATOM 6552 C CA . ILE A 1 796 ? 26.147 12.197 -48.501 1.00 81.25 796 ILE A CA 1
ATOM 6553 C C . ILE A 1 796 ? 26.778 12.379 -47.123 1.00 81.25 796 ILE A C 1
ATOM 6555 O O . ILE A 1 796 ? 26.913 13.506 -46.653 1.00 81.25 796 ILE A O 1
ATOM 6559 N N . LEU A 1 797 ? 27.164 11.263 -46.510 1.00 78.38 797 LEU A N 1
ATOM 6560 C CA . LEU A 1 797 ? 27.902 11.189 -45.259 1.00 78.38 797 LEU A CA 1
ATOM 6561 C C . LEU A 1 797 ? 29.350 10.790 -45.559 1.00 78.38 797 LEU A C 1
ATOM 6563 O O . LEU A 1 797 ? 29.585 9.643 -45.950 1.00 78.38 797 LEU A O 1
ATOM 6567 N N . ASN A 1 798 ? 30.331 11.682 -45.415 1.00 78.31 798 ASN A N 1
ATOM 6568 C CA . ASN A 1 798 ? 31.715 11.339 -45.763 1.00 78.31 798 ASN A CA 1
ATOM 6569 C C . ASN A 1 798 ? 32.408 10.555 -44.643 1.00 78.31 798 ASN A C 1
ATOM 6571 O O . ASN A 1 798 ? 32.456 10.941 -43.474 1.00 78.31 798 ASN A O 1
ATOM 6575 N N . ILE A 1 799 ? 33.046 9.454 -45.026 1.00 74.81 799 ILE A N 1
ATOM 6576 C CA . ILE A 1 799 ? 33.896 8.658 -44.150 1.00 74.81 799 ILE A CA 1
ATOM 6577 C C . ILE A 1 799 ? 35.286 9.299 -44.121 1.00 74.81 799 ILE A C 1
ATOM 6579 O O . ILE A 1 799 ? 36.004 9.325 -45.123 1.00 74.81 799 ILE A O 1
ATOM 6583 N N . LYS A 1 800 ? 35.700 9.800 -42.949 1.00 75.81 800 LYS A N 1
ATOM 6584 C CA . LYS A 1 800 ? 37.033 10.403 -42.778 1.00 75.81 800 LYS A CA 1
ATOM 6585 C C . LYS A 1 800 ? 38.133 9.372 -43.108 1.00 75.81 800 LYS A C 1
ATOM 6587 O O . LYS A 1 800 ? 38.067 8.256 -42.585 1.00 75.81 800 LYS A O 1
ATOM 6592 N N . PRO A 1 801 ? 39.190 9.738 -43.867 1.00 78.25 801 PRO A N 1
ATOM 6593 C CA . PRO A 1 801 ? 40.225 8.797 -44.317 1.00 78.25 801 PRO A CA 1
ATOM 6594 C C . PRO A 1 801 ? 40.860 7.957 -43.202 1.00 78.25 801 PRO A C 1
ATOM 6596 O O . PRO A 1 801 ? 41.098 6.767 -43.391 1.00 78.25 801 PRO A O 1
ATOM 6599 N N . LYS A 1 802 ? 41.052 8.547 -42.014 1.00 78.06 802 LYS A N 1
ATOM 6600 C CA . LYS A 1 802 ? 41.613 7.869 -40.833 1.00 78.06 802 LYS A CA 1
ATOM 6601 C C . LYS A 1 802 ? 40.813 6.656 -40.338 1.00 78.06 802 LYS A C 1
ATOM 6603 O O . LYS A 1 802 ? 41.354 5.846 -39.603 1.00 78.06 802 LYS A O 1
ATOM 6608 N N . TYR A 1 803 ? 39.544 6.519 -40.727 1.00 78.56 803 TYR A N 1
ATOM 6609 C CA . TYR A 1 803 ? 38.688 5.392 -40.335 1.00 78.56 803 TYR A CA 1
ATOM 6610 C C . TYR A 1 803 ? 38.511 4.357 -41.453 1.00 78.56 803 TYR A C 1
ATOM 6612 O O . TYR A 1 803 ? 37.831 3.352 -41.270 1.00 78.56 803 TYR A O 1
ATOM 6620 N N . ARG A 1 804 ? 39.120 4.566 -42.625 1.00 78.19 804 ARG A N 1
ATOM 6621 C CA . ARG A 1 804 ? 38.909 3.710 -43.800 1.00 78.19 804 ARG A CA 1
ATOM 6622 C C . ARG A 1 804 ? 39.393 2.272 -43.589 1.00 78.19 804 ARG A C 1
ATOM 6624 O O . ARG A 1 804 ? 38.718 1.335 -44.011 1.00 78.19 804 ARG A O 1
ATOM 6631 N N . SER A 1 805 ? 40.526 2.091 -42.909 1.00 78.50 805 SER A N 1
ATOM 6632 C CA . SER A 1 805 ? 41.069 0.771 -42.554 1.00 78.50 805 SER A CA 1
ATOM 6633 C C . SER A 1 805 ? 40.110 -0.025 -41.661 1.00 78.50 805 SER A C 1
ATOM 6635 O O . SER A 1 805 ? 39.938 -1.230 -41.856 1.00 78.50 805 SER A O 1
ATOM 6637 N N . PHE A 1 806 ? 39.427 0.659 -40.742 1.00 78.62 806 PHE A N 1
ATOM 6638 C CA . PHE A 1 806 ? 38.426 0.076 -39.855 1.00 78.62 806 PHE A CA 1
ATOM 6639 C C . PHE A 1 806 ? 37.210 -0.443 -40.638 1.00 78.62 806 PHE A C 1
ATOM 6641 O O . PHE A 1 806 ? 36.903 -1.632 -40.563 1.00 78.62 806 PHE A O 1
ATOM 6648 N N . TYR A 1 807 ? 36.584 0.391 -41.479 1.00 79.56 807 TYR A N 1
ATOM 6649 C CA . TYR A 1 807 ? 35.444 -0.032 -42.310 1.00 79.56 807 TYR A CA 1
ATOM 6650 C C . TYR A 1 807 ? 35.798 -1.155 -43.288 1.00 79.56 807 TYR A C 1
ATOM 6652 O O . TYR A 1 807 ? 35.022 -2.094 -43.457 1.00 79.56 807 TYR A O 1
ATOM 6660 N N . LYS A 1 808 ? 36.991 -1.106 -43.893 1.00 82.75 808 LYS A N 1
ATOM 6661 C CA . LYS A 1 808 ? 37.484 -2.175 -44.771 1.00 82.75 808 LYS A CA 1
ATOM 6662 C C . LYS A 1 808 ? 37.630 -3.502 -44.029 1.00 82.75 808 LYS A C 1
ATOM 6664 O O . LYS A 1 808 ? 37.306 -4.554 -44.567 1.00 82.75 808 LYS A O 1
ATOM 6669 N N . SER A 1 809 ? 38.096 -3.460 -42.787 1.00 80.50 809 SER A N 1
ATOM 6670 C CA . SER A 1 809 ? 38.274 -4.658 -41.966 1.00 80.50 809 SER A CA 1
ATOM 6671 C C . SER A 1 809 ? 36.934 -5.255 -41.516 1.00 80.50 809 SER A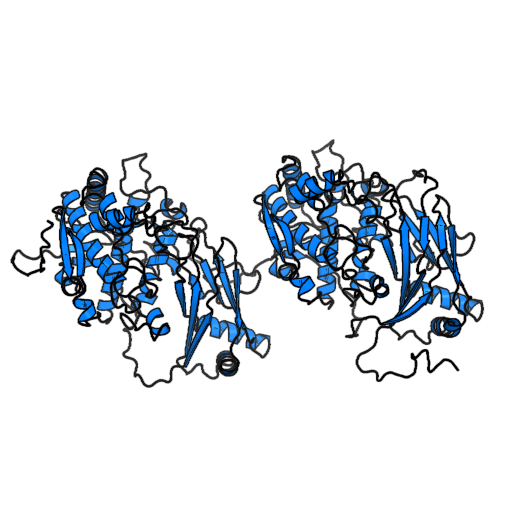 C 1
ATOM 6673 O O . SER A 1 809 ? 36.798 -6.478 -41.491 1.00 80.50 809 SER A O 1
ATOM 6675 N N . ILE A 1 810 ? 35.922 -4.416 -41.257 1.00 80.12 810 ILE A N 1
ATOM 6676 C CA . ILE A 1 810 ? 34.532 -4.862 -41.060 1.00 80.12 810 ILE A CA 1
ATOM 6677 C C . ILE A 1 810 ? 33.994 -5.529 -42.329 1.00 80.12 810 ILE A C 1
ATOM 6679 O O . ILE A 1 810 ? 33.465 -6.635 -42.260 1.00 80.12 810 ILE A O 1
ATOM 6683 N N . ALA A 1 811 ? 34.190 -4.907 -43.496 1.00 83.31 811 ALA A N 1
ATOM 6684 C CA . ALA A 1 811 ? 33.766 -5.466 -44.780 1.00 83.31 811 ALA A CA 1
ATOM 6685 C C . ALA A 1 811 ? 34.408 -6.834 -45.086 1.00 83.31 811 ALA A C 1
ATOM 6687 O O . ALA A 1 811 ? 33.808 -7.671 -45.748 1.00 83.31 811 ALA A O 1
ATOM 6688 N N . GLN A 1 812 ? 35.617 -7.078 -44.571 1.00 81.75 812 GLN A N 1
ATOM 6689 C CA . GLN A 1 812 ? 36.341 -8.350 -44.677 1.00 81.75 812 GLN A CA 1
ATOM 6690 C C . GLN A 1 812 ? 35.924 -9.397 -43.628 1.00 81.75 812 GLN A C 1
ATOM 6692 O O . GLN A 1 812 ? 36.494 -10.485 -43.598 1.00 81.75 812 GLN A O 1
ATOM 6697 N N . GLY A 1 813 ? 34.996 -9.070 -42.725 1.00 72.56 813 GLY A N 1
ATOM 6698 C CA . GLY A 1 813 ? 34.557 -9.961 -41.649 1.00 72.56 813 GLY A CA 1
ATOM 6699 C C . GLY A 1 813 ? 35.578 -10.163 -40.522 1.00 72.56 813 GLY A C 1
ATOM 6700 O O . GLY A 1 813 ? 35.384 -11.023 -39.664 1.00 72.56 813 GLY A O 1
ATOM 6701 N N . LYS A 1 814 ? 36.662 -9.371 -40.473 1.00 66.81 814 LYS A N 1
ATOM 6702 C CA . LYS A 1 814 ? 37.729 -9.499 -39.453 1.00 66.81 814 LYS A CA 1
ATOM 6703 C C . LYS A 1 814 ? 37.263 -9.178 -38.031 1.00 66.81 814 LYS A C 1
ATOM 6705 O O . LYS A 1 814 ? 37.961 -9.487 -37.071 1.00 66.81 814 LYS A O 1
ATOM 6710 N N . TYR A 1 815 ? 36.094 -8.558 -37.905 1.00 61.03 815 TYR A N 1
ATOM 6711 C CA . TYR A 1 815 ? 35.558 -8.018 -36.661 1.00 61.03 815 TYR A CA 1
ATOM 6712 C C . TYR A 1 815 ? 34.168 -8.559 -36.306 1.00 61.03 815 TYR A C 1
ATOM 6714 O O . TYR A 1 815 ? 33.499 -7.977 -35.460 1.00 61.03 815 TYR A O 1
ATOM 6722 N N . ASN A 1 816 ? 33.752 -9.694 -36.881 1.00 55.22 816 ASN A N 1
ATOM 6723 C CA . ASN A 1 816 ? 32.444 -10.312 -36.606 1.00 55.22 816 ASN A CA 1
ATOM 6724 C C . ASN A 1 816 ? 32.210 -10.644 -35.114 1.00 55.22 816 ASN A C 1
ATOM 6726 O O . ASN A 1 816 ? 31.069 -10.794 -34.698 1.00 55.22 816 ASN A O 1
ATOM 6730 N N . ASN A 1 817 ? 33.279 -10.723 -34.309 1.00 48.59 817 ASN A N 1
ATOM 6731 C CA . ASN A 1 817 ? 33.221 -10.989 -32.866 1.00 48.59 817 ASN A CA 1
ATOM 6732 C C . ASN A 1 817 ? 33.278 -9.720 -31.989 1.00 48.59 817 ASN A C 1
ATOM 6734 O O . ASN A 1 817 ? 33.251 -9.829 -30.763 1.00 48.59 817 ASN A O 1
ATOM 6738 N N . LEU A 1 818 ? 33.406 -8.521 -32.571 1.00 52.22 818 LEU A N 1
ATOM 6739 C CA . LEU A 1 818 ? 33.421 -7.274 -31.806 1.00 52.22 818 LEU A CA 1
ATOM 6740 C C . LEU A 1 818 ? 32.002 -6.749 -31.590 1.00 52.22 818 LEU A C 1
ATOM 6742 O O . LEU A 1 818 ? 31.253 -6.544 -32.540 1.00 52.22 818 LEU A O 1
ATOM 6746 N N . GLN A 1 819 ? 31.665 -6.440 -30.337 1.00 61.47 819 GLN A N 1
ATOM 6747 C CA . GLN A 1 819 ? 30.430 -5.738 -29.990 1.00 61.47 819 GLN A CA 1
ATOM 6748 C C . GLN A 1 819 ? 30.573 -4.245 -30.328 1.00 61.47 819 GLN A C 1
ATOM 6750 O O . GLN A 1 819 ? 30.811 -3.414 -29.449 1.00 61.47 819 GLN A O 1
ATOM 6755 N N . VAL A 1 820 ? 30.494 -3.906 -31.616 1.00 61.19 820 VAL A N 1
ATOM 6756 C CA . VAL A 1 820 ? 30.435 -2.523 -32.113 1.00 61.19 820 VAL A CA 1
ATOM 6757 C C . VAL A 1 820 ? 29.001 -2.210 -32.518 1.00 61.19 820 VAL A C 1
ATOM 6759 O O . VAL A 1 820 ? 28.378 -3.009 -33.207 1.00 61.19 820 VAL A O 1
ATOM 6762 N N . ARG A 1 821 ? 28.485 -1.047 -32.105 1.00 70.88 821 ARG A N 1
ATOM 6763 C CA . ARG A 1 821 ? 27.187 -0.531 -32.560 1.00 70.88 821 ARG A CA 1
ATOM 6764 C C . ARG A 1 821 ? 27.360 0.745 -33.360 1.00 70.88 821 ARG A C 1
ATOM 6766 O O . ARG A 1 821 ? 28.001 1.689 -32.888 1.00 70.88 821 ARG A O 1
ATOM 6773 N N . PHE A 1 822 ? 26.749 0.768 -34.537 1.00 71.25 822 PHE A N 1
ATOM 6774 C CA . PHE A 1 822 ? 26.639 1.940 -35.392 1.00 71.25 822 PHE A CA 1
ATOM 6775 C C . PHE A 1 822 ? 25.266 2.561 -35.209 1.00 71.25 822 PHE A C 1
ATOM 6777 O O . PHE A 1 822 ? 24.250 1.916 -35.457 1.00 71.25 822 PHE A O 1
ATOM 6784 N N . THR A 1 823 ? 25.242 3.824 -34.794 1.00 72.25 823 THR A N 1
ATOM 6785 C CA . THR A 1 823 ? 23.996 4.573 -34.652 1.00 72.25 823 THR A CA 1
ATOM 6786 C C . THR A 1 823 ? 24.013 5.848 -35.478 1.00 72.25 823 THR A C 1
ATOM 6788 O O . THR A 1 823 ? 24.996 6.591 -35.432 1.00 72.25 823 THR A O 1
ATOM 6791 N N . LEU A 1 824 ? 22.922 6.117 -36.190 1.00 70.94 824 LEU A N 1
ATOM 6792 C CA . LEU A 1 824 ? 22.667 7.387 -36.874 1.00 70.94 824 LEU A CA 1
ATOM 6793 C C . LEU A 1 824 ? 21.784 8.267 -35.979 1.00 70.94 824 LEU A C 1
ATOM 6795 O O . LEU A 1 824 ? 20.793 7.780 -35.433 1.00 70.94 824 LEU A O 1
ATOM 6799 N N . GLN A 1 825 ? 22.170 9.538 -35.819 1.00 72.12 825 GLN A N 1
ATOM 6800 C CA . GLN A 1 825 ? 21.430 10.546 -35.054 1.00 72.12 825 GLN A CA 1
ATOM 6801 C C . GLN A 1 825 ? 20.962 11.670 -35.976 1.00 72.12 825 GLN A C 1
ATOM 6803 O O . GLN A 1 825 ? 21.753 12.219 -36.749 1.00 72.12 825 GLN A O 1
ATOM 6808 N N . ALA A 1 826 ? 19.683 12.018 -35.877 1.00 68.31 826 ALA A N 1
ATOM 6809 C CA . ALA A 1 826 ? 19.084 13.136 -36.596 1.00 68.31 826 ALA A CA 1
ATOM 6810 C C . ALA A 1 826 ? 18.342 14.050 -35.619 1.00 68.31 826 ALA A C 1
ATOM 6812 O O . ALA A 1 826 ? 17.664 13.555 -34.724 1.00 68.31 826 ALA A O 1
ATOM 6813 N N . GLU A 1 827 ? 18.466 15.363 -35.810 1.00 68.50 827 GLU A N 1
ATOM 6814 C CA . GLU A 1 827 ? 17.642 16.367 -35.142 1.00 68.50 827 GLU A CA 1
ATOM 6815 C C . GLU A 1 827 ? 16.529 16.789 -36.099 1.00 68.50 827 GLU A C 1
ATOM 6817 O O . GLU A 1 827 ? 16.784 17.363 -37.161 1.00 68.50 827 GLU A O 1
ATOM 6822 N N . VAL A 1 828 ? 15.284 16.489 -35.741 1.00 66.25 828 VAL A N 1
ATOM 6823 C CA . VAL A 1 828 ? 14.136 16.813 -36.594 1.00 66.25 828 VAL A CA 1
ATOM 6824 C C . VAL A 1 828 ? 13.436 18.057 -36.082 1.00 66.25 828 VAL A C 1
ATOM 6826 O O . VAL A 1 828 ? 13.111 18.151 -34.905 1.00 66.25 828 VAL A O 1
ATOM 6829 N N . ALA A 1 829 ? 13.187 18.995 -36.988 1.00 61.44 829 ALA A N 1
ATOM 6830 C CA . ALA A 1 829 ? 12.455 20.220 -36.742 1.00 61.44 829 ALA A CA 1
ATOM 6831 C C . ALA A 1 829 ? 11.157 20.195 -37.567 1.00 61.44 829 ALA A C 1
ATOM 6833 O O . ALA A 1 829 ? 11.190 20.361 -38.788 1.00 61.44 829 ALA A O 1
ATOM 6834 N N . ALA A 1 830 ? 10.015 19.962 -36.910 1.00 57.19 830 ALA A N 1
ATOM 6835 C CA . ALA A 1 830 ? 8.722 19.820 -37.580 1.00 57.19 830 ALA A CA 1
ATOM 6836 C C . ALA A 1 830 ? 7.582 20.550 -36.855 1.00 57.19 830 ALA A C 1
ATOM 6838 O O . ALA A 1 830 ? 7.532 20.596 -35.627 1.00 57.19 830 ALA A O 1
ATOM 6839 N N . SER A 1 831 ? 6.657 21.110 -37.635 1.00 53.88 831 SER A N 1
ATOM 6840 C CA . SER A 1 831 ? 5.444 21.808 -37.179 1.00 53.88 831 SER A CA 1
ATOM 6841 C C . SER A 1 831 ? 4.145 21.022 -37.414 1.00 53.88 831 SER A C 1
ATOM 6843 O O . SER A 1 831 ? 3.079 21.505 -37.043 1.00 53.88 831 SER A O 1
ATOM 6845 N N . ILE A 1 832 ? 4.218 19.827 -38.013 1.00 59.16 832 ILE A N 1
ATOM 6846 C CA . ILE A 1 832 ? 3.097 18.897 -38.219 1.00 59.16 832 ILE A CA 1
ATOM 6847 C C . ILE A 1 832 ? 3.508 17.536 -37.655 1.00 59.16 832 ILE A C 1
ATOM 6849 O O . ILE A 1 832 ? 4.607 17.068 -37.932 1.00 59.16 832 ILE A O 1
ATOM 6853 N N . THR A 1 833 ? 2.627 16.901 -36.884 1.00 66.75 833 THR A N 1
ATOM 6854 C CA . THR A 1 833 ? 2.822 15.548 -36.341 1.00 66.75 833 THR A CA 1
ATOM 6855 C C . THR A 1 833 ? 2.348 14.452 -37.277 1.00 66.75 833 THR A C 1
ATOM 6857 O O . THR A 1 833 ? 1.504 14.694 -38.138 1.00 66.75 833 THR A O 1
ATOM 6860 N N . GLY A 1 834 ? 2.841 13.227 -37.072 1.00 68.75 834 GLY A N 1
ATOM 6861 C CA . GLY A 1 834 ? 2.362 12.037 -37.779 1.00 68.75 834 GLY A CA 1
ATOM 6862 C C . GLY A 1 834 ? 2.891 11.873 -39.201 1.00 68.75 834 GLY A C 1
ATOM 6863 O O . GLY A 1 834 ? 2.406 11.010 -39.932 1.00 68.75 834 GLY A O 1
ATOM 6864 N N . LEU A 1 835 ? 3.868 12.688 -39.611 1.00 74.00 835 LEU A N 1
ATOM 6865 C CA . LEU A 1 835 ? 4.608 12.495 -40.856 1.00 74.00 835 LEU A CA 1
ATOM 6866 C C . LEU A 1 835 ? 5.755 11.513 -40.626 1.00 74.00 835 LEU A C 1
ATOM 6868 O O . LEU A 1 835 ? 6.626 11.756 -39.795 1.00 74.00 835 LEU A O 1
ATOM 6872 N N . MET A 1 836 ? 5.787 10.442 -41.418 1.00 77.44 836 MET A N 1
ATOM 6873 C CA . MET A 1 836 ? 6.845 9.438 -41.365 1.00 77.44 836 MET A CA 1
ATOM 6874 C C . MET A 1 836 ? 7.719 9.488 -42.613 1.00 77.44 836 MET A C 1
ATOM 6876 O O . MET A 1 836 ? 7.259 9.810 -43.712 1.00 77.44 836 MET A O 1
ATOM 6880 N N . TYR A 1 837 ? 8.984 9.101 -42.460 1.00 81.06 837 TYR A N 1
ATOM 6881 C CA . TYR A 1 837 ? 9.899 8.949 -43.588 1.00 81.06 837 TYR A CA 1
ATOM 6882 C C . TYR A 1 837 ? 10.639 7.626 -43.518 1.00 81.06 837 TYR A C 1
ATOM 6884 O O . TYR A 1 837 ? 11.238 7.301 -42.497 1.00 81.06 837 TYR A O 1
ATOM 6892 N N . ASP A 1 838 ? 10.654 6.890 -44.622 1.00 85.94 838 ASP A N 1
ATOM 6893 C CA . ASP A 1 838 ? 11.519 5.731 -44.774 1.00 85.94 838 ASP A CA 1
ATOM 6894 C C . ASP A 1 838 ? 12.957 6.197 -44.953 1.00 85.94 838 ASP A C 1
ATOM 6896 O O . ASP A 1 838 ? 13.250 7.055 -45.795 1.00 85.94 838 ASP A O 1
ATOM 6900 N N . MET A 1 839 ? 13.868 5.573 -44.222 1.00 85.88 839 MET A N 1
ATOM 6901 C CA . MET A 1 839 ? 15.288 5.841 -44.345 1.00 85.88 839 MET A CA 1
ATOM 6902 C C . MET A 1 839 ? 16.015 4.645 -44.946 1.00 85.88 839 MET A C 1
ATOM 6904 O O . MET A 1 839 ? 15.787 3.494 -44.570 1.00 85.88 839 MET A O 1
ATOM 6908 N N . TYR A 1 840 ? 16.930 4.924 -45.872 1.00 88.31 840 TYR A N 1
ATOM 6909 C CA . TYR A 1 840 ? 17.739 3.915 -46.541 1.00 88.31 840 TYR A CA 1
ATOM 6910 C C . TYR A 1 840 ? 19.213 4.311 -46.594 1.00 88.31 840 TYR A C 1
ATOM 6912 O O . TYR A 1 840 ? 19.550 5.424 -46.993 1.00 88.31 840 TYR A O 1
ATOM 6920 N N . LEU A 1 841 ? 20.105 3.372 -46.301 1.00 88.50 841 LEU A N 1
ATOM 6921 C CA . LEU A 1 841 ? 21.549 3.531 -46.408 1.00 88.50 841 LEU A CA 1
ATOM 6922 C C . LEU A 1 841 ? 22.069 2.958 -47.733 1.00 88.50 841 LEU A C 1
ATOM 6924 O O . LEU A 1 841 ? 21.879 1.781 -48.019 1.00 88.50 841 LEU A O 1
ATOM 6928 N N . ASN A 1 842 ? 22.756 3.768 -48.538 1.00 87.69 842 ASN A N 1
ATOM 6929 C CA . ASN A 1 842 ? 23.287 3.417 -49.864 1.00 87.69 842 ASN A CA 1
ATOM 6930 C C . ASN A 1 842 ? 22.233 2.877 -50.848 1.00 87.69 842 ASN A C 1
ATOM 6932 O O . ASN A 1 842 ? 22.546 2.032 -51.687 1.00 87.69 842 ASN A O 1
ATOM 6936 N N . LEU A 1 843 ? 20.992 3.380 -50.787 1.00 87.94 843 LEU A N 1
ATOM 6937 C CA . LEU A 1 843 ? 19.952 2.999 -51.748 1.00 87.94 843 LEU A CA 1
ATOM 6938 C C . LEU A 1 843 ? 20.410 3.315 -53.184 1.00 87.94 843 LEU A C 1
ATOM 6940 O O . LEU A 1 843 ? 20.709 4.482 -53.471 1.00 87.94 843 LEU A O 1
ATOM 6944 N N . PRO A 1 844 ? 20.439 2.333 -54.105 1.00 82.62 844 PRO A N 1
ATOM 6945 C CA . PRO A 1 844 ? 20.938 2.589 -55.444 1.00 82.62 844 PRO A CA 1
ATOM 6946 C C . PRO A 1 844 ? 20.068 3.612 -56.198 1.00 82.62 844 PRO A C 1
ATOM 6948 O O . PRO A 1 844 ? 18.832 3.610 -56.057 1.00 82.62 844 PRO A O 1
ATOM 6951 N N . PRO A 1 845 ? 20.681 4.475 -57.033 1.00 75.50 845 PRO A N 1
ATOM 6952 C CA . PRO A 1 845 ? 19.945 5.382 -57.906 1.00 75.50 845 PRO A CA 1
ATOM 6953 C C . PRO A 1 845 ? 18.912 4.613 -58.742 1.00 75.50 845 PRO A C 1
ATOM 6955 O O . PRO A 1 845 ? 19.194 3.520 -59.226 1.00 75.50 845 PRO A O 1
ATOM 6958 N N . ASN A 1 846 ? 17.706 5.169 -58.892 1.00 76.25 846 ASN A N 1
ATOM 6959 C CA . ASN A 1 846 ? 16.578 4.586 -59.641 1.00 76.25 846 ASN A CA 1
ATOM 6960 C C . ASN A 1 846 ? 15.951 3.295 -59.071 1.00 76.25 846 ASN A C 1
ATOM 6962 O O . ASN A 1 846 ? 15.005 2.776 -59.660 1.00 76.25 846 ASN A O 1
ATOM 6966 N N . THR A 1 847 ? 16.395 2.801 -57.909 1.00 81.94 847 THR A N 1
ATOM 6967 C CA . THR A 1 847 ? 15.695 1.703 -57.218 1.00 81.94 847 THR A CA 1
ATOM 6968 C C . THR A 1 847 ? 14.396 2.220 -56.608 1.00 81.94 847 THR A C 1
ATOM 6970 O O . THR A 1 847 ? 14.405 3.247 -55.916 1.00 81.94 847 THR A O 1
ATOM 6973 N N . ARG A 1 848 ? 13.284 1.508 -56.844 1.00 82.69 848 ARG A N 1
ATOM 6974 C CA . ARG A 1 848 ? 12.010 1.777 -56.167 1.00 82.69 848 ARG A CA 1
ATOM 6975 C C . ARG A 1 848 ? 12.157 1.378 -54.690 1.00 82.69 848 ARG A C 1
ATOM 6977 O O . ARG A 1 848 ? 12.358 0.194 -54.429 1.00 82.69 848 ARG A O 1
ATOM 6984 N N . PRO A 1 849 ? 12.096 2.330 -53.744 1.00 82.38 849 PRO A N 1
ATOM 6985 C CA . PRO A 1 849 ? 12.253 2.035 -52.325 1.00 82.38 849 PRO A CA 1
ATOM 6986 C C . PRO A 1 849 ? 11.089 1.176 -51.822 1.00 82.38 849 PRO A C 1
ATOM 6988 O O . PRO A 1 849 ? 9.936 1.415 -52.186 1.00 82.38 849 PRO A O 1
ATOM 6991 N N . TYR A 1 850 ? 11.406 0.174 -51.007 1.00 81.38 850 TYR A N 1
ATOM 6992 C CA . TYR A 1 850 ? 10.447 -0.575 -50.203 1.00 81.38 850 TYR A CA 1
ATOM 6993 C C . TYR A 1 850 ? 11.153 -1.135 -48.960 1.00 81.38 850 TYR A C 1
ATOM 6995 O O . TYR A 1 850 ? 12.343 -1.444 -49.004 1.00 81.38 850 TYR A O 1
ATOM 7003 N N . GLU A 1 851 ? 10.404 -1.299 -47.870 1.00 74.94 851 GLU A N 1
ATOM 7004 C CA . GLU A 1 851 ? 10.891 -1.710 -46.539 1.00 74.94 851 GLU A CA 1
ATOM 7005 C C . GLU A 1 851 ? 11.722 -3.005 -46.536 1.00 74.94 851 GLU A C 1
ATOM 7007 O O . GLU A 1 851 ? 12.623 -3.164 -45.725 1.00 74.94 851 GLU A O 1
ATOM 7012 N N . GLY A 1 852 ? 11.453 -3.930 -47.460 1.00 76.75 852 GLY A N 1
ATOM 7013 C CA . GLY A 1 852 ? 12.162 -5.211 -47.557 1.00 76.75 852 GLY A CA 1
ATOM 7014 C C . GLY A 1 852 ? 13.543 -5.150 -48.222 1.00 76.75 852 GLY A C 1
ATOM 7015 O O . GLY A 1 852 ? 14.145 -6.199 -48.444 1.00 76.75 852 GLY A O 1
ATOM 7016 N N . LEU A 1 853 ? 14.039 -3.969 -48.603 1.00 82.25 853 LEU A N 1
ATOM 7017 C CA . LEU A 1 853 ? 15.402 -3.821 -49.114 1.00 82.25 853 LEU A CA 1
ATOM 7018 C C . LEU A 1 853 ? 16.424 -3.937 -47.971 1.00 82.25 853 LEU A C 1
ATOM 7020 O O . LEU A 1 853 ? 16.223 -3.325 -46.928 1.00 82.25 853 LEU A O 1
ATOM 7024 N N . PRO A 1 854 ? 17.587 -4.585 -48.179 1.00 77.69 854 PRO A N 1
ATOM 7025 C CA . PRO A 1 854 ? 18.654 -4.641 -47.167 1.00 77.69 854 PRO A CA 1
ATOM 7026 C C . PRO A 1 854 ? 19.222 -3.253 -46.818 1.00 77.69 854 PRO A C 1
ATOM 7028 O O . PRO A 1 854 ? 19.859 -3.063 -45.785 1.00 77.69 854 PRO A O 1
ATOM 7031 N N . ASN A 1 855 ? 18.989 -2.268 -47.687 1.00 84.69 855 ASN A N 1
ATOM 7032 C CA . ASN A 1 855 ? 19.358 -0.876 -47.479 1.00 84.69 855 ASN A CA 1
ATOM 7033 C C . ASN A 1 855 ? 18.390 -0.124 -46.556 1.00 84.69 855 ASN A C 1
ATOM 7035 O O . ASN A 1 855 ? 18.730 0.979 -46.151 1.00 84.69 855 ASN A O 1
ATOM 7039 N N . PHE A 1 856 ? 17.195 -0.645 -46.267 1.00 86.31 856 PHE A N 1
ATOM 7040 C CA . PHE A 1 856 ? 16.221 0.016 -45.398 1.00 86.31 856 PHE A CA 1
ATOM 7041 C C . PHE A 1 856 ? 16.678 -0.049 -43.936 1.00 86.31 856 PHE A C 1
ATOM 7043 O O . PHE A 1 856 ? 16.949 -1.134 -43.430 1.00 86.31 856 PHE A O 1
ATOM 7050 N N . ILE A 1 857 ? 16.771 1.105 -43.271 1.00 81.31 857 ILE A N 1
ATOM 7051 C CA . ILE A 1 857 ? 17.322 1.216 -41.908 1.00 81.31 857 ILE A CA 1
ATOM 7052 C C . ILE A 1 857 ? 16.293 1.629 -40.849 1.00 81.31 857 ILE A C 1
ATOM 7054 O O . ILE A 1 857 ? 16.628 1.686 -39.671 1.00 81.31 857 ILE A O 1
ATOM 7058 N N . GLY A 1 858 ? 15.056 1.939 -41.246 1.00 81.88 858 GLY A N 1
ATOM 7059 C CA . GLY A 1 858 ? 13.979 2.294 -40.320 1.00 81.88 858 GLY A CA 1
ATOM 7060 C C . GLY A 1 858 ? 13.175 3.517 -40.750 1.00 81.88 858 GLY A C 1
ATOM 7061 O O . GLY A 1 858 ? 13.309 4.010 -41.873 1.00 81.88 858 GLY A O 1
ATOM 7062 N N . TYR A 1 859 ? 12.334 3.997 -39.834 1.00 81.81 859 TYR A N 1
ATOM 7063 C CA . TYR A 1 859 ? 11.467 5.158 -40.035 1.00 81.81 859 TYR A CA 1
ATOM 7064 C C . TYR A 1 859 ? 11.912 6.335 -39.180 1.00 81.81 859 TYR A C 1
ATOM 7066 O O . TYR A 1 859 ? 12.335 6.159 -38.045 1.00 81.81 859 TYR A O 1
ATOM 7074 N N . LEU A 1 860 ? 11.798 7.537 -39.724 1.00 79.19 860 LEU A N 1
ATOM 7075 C CA . LEU A 1 860 ? 11.922 8.771 -38.965 1.00 79.19 860 LEU A CA 1
ATOM 7076 C C . LEU A 1 860 ? 10.549 9.142 -38.394 1.00 79.19 860 LEU A C 1
ATOM 7078 O O . LEU A 1 860 ? 9.633 9.411 -39.174 1.00 79.19 860 LEU A O 1
ATOM 7082 N N . SER A 1 861 ? 10.440 9.143 -37.065 1.00 77.25 861 SER A N 1
ATOM 7083 C CA . SER A 1 861 ? 9.262 9.568 -36.294 1.00 77.25 861 SER A CA 1
ATOM 7084 C C . SER A 1 861 ? 9.419 10.996 -35.764 1.00 77.25 861 SER A C 1
ATOM 7086 O O . SER A 1 861 ? 10.540 11.479 -35.584 1.00 77.25 861 SER A O 1
ATOM 7088 N N . GLN A 1 862 ? 8.295 11.675 -35.524 1.00 71.50 862 GLN A N 1
ATOM 7089 C CA . GLN A 1 862 ? 8.239 13.055 -35.025 1.00 71.50 862 GLN A CA 1
ATOM 7090 C C . GLN A 1 862 ? 7.337 13.222 -33.790 1.00 71.50 862 GLN A C 1
ATOM 7092 O O . GLN A 1 862 ? 7.086 14.354 -33.366 1.00 71.50 862 GLN A O 1
ATOM 7097 N N . PHE A 1 863 ? 6.854 12.123 -33.204 1.00 76.50 863 PHE A N 1
ATOM 7098 C CA . PHE A 1 863 ? 5.854 12.125 -32.131 1.00 76.50 863 PHE A CA 1
ATOM 7099 C C . PHE A 1 863 ? 6.179 13.083 -30.966 1.00 76.50 863 PHE A C 1
ATOM 7101 O O . PHE A 1 863 ? 5.330 13.873 -30.538 1.00 76.50 863 PHE A O 1
ATOM 7108 N N . THR A 1 864 ? 7.425 13.091 -30.484 1.00 65.06 864 THR A N 1
ATOM 7109 C CA . THR A 1 864 ? 7.844 13.898 -29.322 1.00 65.06 864 THR A CA 1
ATOM 7110 C C . THR A 1 864 ? 7.989 15.410 -29.594 1.00 65.06 864 THR A C 1
ATOM 7112 O O . THR A 1 864 ? 8.194 16.185 -28.656 1.00 65.06 864 THR A O 1
ATOM 7115 N N . ALA A 1 865 ? 7.829 15.880 -30.839 1.00 59.47 865 ALA A N 1
ATOM 7116 C CA . ALA A 1 865 ? 8.194 17.245 -31.244 1.00 59.47 865 ALA A CA 1
ATOM 7117 C C . ALA A 1 865 ? 7.133 18.346 -30.986 1.00 59.47 865 ALA A C 1
ATOM 7119 O O . ALA A 1 865 ? 7.474 19.528 -30.975 1.00 59.47 865 ALA A O 1
ATOM 7120 N N . HIS A 1 866 ? 5.848 18.022 -30.788 1.00 62.94 866 HIS A N 1
ATOM 7121 C CA . HIS A 1 866 ? 4.771 18.973 -31.146 1.00 62.94 866 HIS A CA 1
ATOM 7122 C C . HIS A 1 866 ? 3.936 19.579 -30.002 1.00 62.94 866 HIS A C 1
ATOM 7124 O O . HIS A 1 866 ? 3.195 20.540 -30.207 1.00 62.94 866 HIS A O 1
ATOM 7130 N N . CYS A 1 867 ? 4.048 19.085 -28.769 1.00 63.28 867 CYS A N 1
ATOM 7131 C CA . CYS A 1 867 ? 3.152 19.513 -27.682 1.00 63.28 867 CYS A CA 1
ATOM 7132 C C . CYS A 1 867 ? 3.634 20.781 -26.931 1.00 63.28 867 CYS A C 1
ATOM 7134 O O . CYS A 1 867 ? 2.930 21.299 -26.070 1.00 63.28 867 CYS A O 1
ATOM 7136 N N . VAL A 1 868 ? 4.817 21.321 -27.262 1.00 52.34 868 VAL A N 1
ATOM 7137 C CA . VAL A 1 868 ? 5.428 22.453 -26.532 1.00 52.34 868 VAL A CA 1
ATOM 7138 C C . VAL A 1 868 ? 5.125 23.823 -27.159 1.00 52.34 868 VAL A C 1
ATOM 7140 O O . VAL A 1 868 ? 5.309 24.832 -26.481 1.00 52.34 868 VAL A O 1
ATOM 7143 N N . ASN A 1 869 ? 4.649 23.922 -28.411 1.00 55.19 869 ASN A N 1
ATOM 7144 C CA . ASN A 1 869 ? 4.449 25.247 -29.013 1.00 55.19 869 ASN A CA 1
ATOM 7145 C C . ASN A 1 869 ? 3.538 25.284 -30.258 1.00 55.19 869 ASN A C 1
ATOM 7147 O O . ASN A 1 869 ? 4.004 25.479 -31.380 1.00 55.19 869 ASN A O 1
ATOM 7151 N N . ARG A 1 870 ? 2.215 25.173 -30.071 1.00 50.34 870 ARG A N 1
ATOM 7152 C CA . ARG A 1 870 ? 1.232 25.321 -31.169 1.00 50.34 870 ARG A CA 1
ATOM 7153 C C . ARG A 1 870 ? 1.206 26.723 -31.809 1.00 50.34 870 ARG A C 1
ATOM 7155 O O . ARG A 1 870 ? 0.605 26.884 -32.867 1.00 50.34 870 ARG A O 1
ATOM 7162 N N . THR A 1 871 ? 1.836 27.734 -31.201 1.00 40.53 871 THR A N 1
ATOM 7163 C CA . THR A 1 871 ? 1.769 29.140 -31.647 1.00 40.53 871 THR A CA 1
ATOM 7164 C C . THR A 1 871 ? 3.109 29.768 -32.045 1.00 40.53 871 THR A C 1
ATOM 7166 O O . THR A 1 871 ? 3.088 30.678 -32.872 1.00 40.53 871 THR A O 1
ATOM 7169 N N . ALA A 1 872 ? 4.272 29.316 -31.546 1.00 39.59 872 ALA A N 1
ATOM 7170 C CA . ALA A 1 872 ? 5.540 30.031 -31.791 1.00 39.59 872 ALA A CA 1
ATOM 7171 C C . ALA A 1 872 ? 6.448 29.489 -32.913 1.00 39.59 872 ALA A C 1
ATOM 7173 O O . ALA A 1 872 ? 7.525 30.053 -33.100 1.00 39.59 872 ALA A O 1
ATOM 7174 N N . ARG A 1 873 ? 6.073 28.426 -33.649 1.00 44.25 873 ARG A N 1
ATOM 7175 C CA . ARG A 1 873 ? 6.920 27.813 -34.708 1.00 44.25 873 ARG A CA 1
ATOM 7176 C C . ARG A 1 873 ? 8.379 27.554 -34.269 1.00 44.25 873 ARG A C 1
ATOM 7178 O O . ARG A 1 873 ? 9.297 27.626 -35.081 1.00 44.25 873 ARG A O 1
ATOM 7185 N N . GLN A 1 874 ? 8.622 27.307 -32.980 1.00 42.31 874 GLN A N 1
ATOM 7186 C CA . GLN A 1 874 ? 9.962 26.994 -32.485 1.00 42.31 874 GLN A CA 1
ATOM 7187 C C . GLN A 1 874 ? 10.237 25.505 -32.658 1.00 42.31 874 GLN A C 1
ATOM 7189 O O . GLN A 1 874 ? 9.444 24.663 -32.243 1.00 42.31 874 GLN A O 1
ATOM 7194 N N . THR A 1 875 ? 11.373 25.203 -33.270 1.00 46.28 875 THR A N 1
ATOM 7195 C CA . THR A 1 875 ? 11.858 23.858 -33.545 1.00 46.28 875 THR A CA 1
ATOM 7196 C C . THR A 1 875 ? 12.286 23.154 -32.259 1.00 46.28 875 THR A C 1
ATOM 7198 O O . THR A 1 875 ? 13.179 23.615 -31.548 1.00 46.28 875 THR A O 1
ATOM 7201 N N . VAL A 1 876 ? 11.636 22.032 -31.942 1.00 48.53 876 VAL A N 1
ATOM 7202 C CA . VAL A 1 876 ? 12.090 21.116 -30.889 1.00 48.53 876 VAL A CA 1
ATOM 7203 C C . VAL A 1 876 ? 13.025 20.111 -31.540 1.00 48.53 876 VAL A C 1
ATOM 7205 O O . VAL A 1 876 ? 12.581 19.306 -32.347 1.00 48.53 876 VAL A O 1
ATOM 7208 N N . ASN A 1 877 ? 14.313 20.158 -31.202 1.00 57.62 877 ASN A N 1
ATOM 7209 C CA . ASN A 1 877 ? 15.281 19.194 -31.717 1.00 57.62 877 ASN A CA 1
ATOM 7210 C C . ASN A 1 877 ? 15.078 17.855 -31.000 1.00 57.62 877 ASN A C 1
ATOM 7212 O O . ASN A 1 877 ? 15.581 17.662 -29.890 1.00 57.62 877 ASN A O 1
ATOM 7216 N N . VAL A 1 878 ? 14.339 16.946 -31.629 1.00 60.25 878 VAL A N 1
ATOM 7217 C CA . VAL A 1 878 ? 14.242 15.550 -31.191 1.00 60.25 878 VAL A CA 1
ATOM 7218 C C . VAL A 1 878 ? 15.417 14.785 -31.780 1.00 60.25 878 VAL A C 1
ATOM 7220 O O . VAL A 1 878 ? 15.622 14.835 -32.989 1.00 60.25 878 VAL A O 1
ATOM 7223 N N . ASN A 1 879 ? 16.184 14.092 -30.935 1.00 68.00 879 ASN A N 1
ATOM 7224 C CA . ASN A 1 879 ? 17.216 13.171 -31.402 1.00 68.00 879 ASN A CA 1
ATOM 7225 C C . ASN A 1 879 ? 16.568 11.832 -31.748 1.00 68.00 879 ASN A C 1
ATOM 7227 O O . ASN A 1 879 ? 16.255 11.073 -30.838 1.00 68.00 879 ASN A O 1
ATOM 7231 N N . THR A 1 880 ? 16.423 11.528 -33.034 1.00 71.69 880 THR A N 1
ATOM 7232 C CA . THR A 1 880 ? 16.002 10.196 -33.485 1.00 71.69 880 THR A CA 1
ATOM 7233 C C . THR A 1 880 ? 17.224 9.299 -33.651 1.00 71.69 880 THR A C 1
ATOM 7235 O O . THR A 1 880 ? 18.233 9.708 -34.234 1.00 71.69 880 THR A O 1
ATOM 7238 N N . CYS A 1 881 ? 17.125 8.066 -33.161 1.00 76.06 881 CYS A N 1
ATOM 7239 C CA . CYS A 1 881 ? 18.199 7.085 -33.133 1.00 76.06 881 CYS A CA 1
ATOM 7240 C C . CYS A 1 881 ? 17.904 5.900 -34.057 1.00 76.06 881 CYS A C 1
ATOM 7242 O O . CYS A 1 881 ? 16.904 5.215 -33.880 1.00 76.06 881 CYS A O 1
ATOM 7244 N N . PHE A 1 882 ? 18.825 5.584 -34.967 1.00 77.00 882 PHE A N 1
ATOM 7245 C CA . PHE A 1 882 ? 18.747 4.375 -35.796 1.00 77.00 882 PHE A CA 1
ATOM 7246 C C . PHE A 1 882 ? 19.912 3.454 -35.467 1.00 77.00 882 PHE A C 1
ATOM 7248 O O . PHE A 1 882 ? 21.061 3.868 -35.606 1.00 77.00 882 PHE A O 1
ATOM 7255 N N . GLU A 1 883 ? 19.633 2.223 -35.047 1.00 75.88 883 GLU A N 1
ATOM 7256 C CA . GLU A 1 883 ? 20.633 1.155 -34.948 1.00 75.88 883 GLU A CA 1
ATOM 7257 C C . GLU A 1 883 ? 20.820 0.562 -36.353 1.00 75.88 883 GLU A C 1
ATOM 7259 O O . GLU A 1 883 ? 19.863 0.063 -36.935 1.00 75.88 883 GLU A O 1
ATOM 7264 N N . ILE A 1 884 ? 22.017 0.696 -36.932 1.00 79.06 884 ILE A N 1
ATOM 7265 C CA . ILE A 1 884 ? 22.269 0.373 -38.348 1.00 79.06 884 ILE A CA 1
ATOM 7266 C C . ILE A 1 884 ? 23.388 -0.650 -38.541 1.00 79.06 884 ILE A C 1
ATOM 7268 O O . ILE A 1 884 ? 23.923 -0.757 -39.645 1.00 79.06 884 ILE A O 1
ATOM 7272 N N . THR A 1 885 ? 23.803 -1.361 -37.490 1.00 77.69 885 THR A N 1
ATOM 7273 C CA . THR A 1 885 ? 25.001 -2.213 -37.532 1.00 77.69 885 THR A CA 1
ATOM 7274 C C . THR A 1 885 ? 24.918 -3.262 -38.636 1.00 77.69 885 THR A C 1
ATOM 7276 O O . THR A 1 885 ? 25.799 -3.303 -39.497 1.00 77.69 885 THR A O 1
ATOM 7279 N N . ASP A 1 886 ? 23.840 -4.042 -38.679 1.00 77.81 886 ASP A N 1
ATOM 7280 C CA . ASP A 1 886 ? 23.684 -5.121 -39.661 1.00 77.81 886 ASP A CA 1
ATOM 7281 C C . ASP A 1 886 ? 23.538 -4.578 -41.090 1.00 77.81 886 ASP A C 1
ATOM 7283 O O . ASP A 1 886 ? 24.153 -5.092 -42.033 1.00 77.81 886 ASP A O 1
ATOM 7287 N N . ASN A 1 887 ? 22.784 -3.486 -41.259 1.00 82.94 887 ASN A N 1
ATOM 7288 C CA . ASN A 1 887 ? 22.632 -2.812 -42.548 1.00 82.94 887 ASN A CA 1
ATOM 7289 C C . ASN A 1 887 ? 23.971 -2.278 -43.063 1.00 82.94 887 ASN A C 1
ATOM 7291 O O . ASN A 1 887 ? 24.302 -2.457 -44.235 1.00 82.94 887 ASN A O 1
ATOM 7295 N N . LEU A 1 888 ? 24.756 -1.635 -42.196 1.00 82.31 888 LEU A N 1
ATOM 7296 C CA . LEU A 1 888 ? 26.048 -1.071 -42.560 1.00 82.31 888 LEU A CA 1
ATOM 7297 C C . LEU A 1 888 ? 27.057 -2.173 -42.890 1.00 82.31 888 LEU A C 1
ATOM 7299 O O . LEU A 1 888 ? 27.733 -2.065 -43.909 1.00 82.31 888 LEU A O 1
ATOM 7303 N N . ILE A 1 889 ? 27.132 -3.244 -42.091 1.00 82.56 889 ILE A N 1
ATOM 7304 C CA . ILE A 1 889 ? 27.986 -4.406 -42.387 1.00 82.56 889 ILE A CA 1
ATOM 7305 C C . ILE A 1 889 ? 27.628 -4.978 -43.759 1.00 82.56 889 ILE A C 1
ATOM 7307 O O . ILE A 1 889 ? 28.512 -5.154 -44.596 1.00 82.56 889 ILE A O 1
ATOM 7311 N N . THR A 1 890 ? 26.336 -5.188 -44.020 1.00 84.00 890 THR A N 1
ATOM 7312 C CA . THR A 1 890 ? 25.840 -5.710 -45.301 1.00 84.00 890 THR A CA 1
ATOM 7313 C C . THR A 1 890 ? 26.224 -4.797 -46.466 1.00 84.00 890 THR A C 1
ATOM 7315 O O . THR A 1 890 ? 26.733 -5.261 -47.486 1.00 84.00 890 THR A O 1
ATOM 7318 N N . VAL A 1 891 ? 26.026 -3.483 -46.321 1.00 85.38 891 VAL A N 1
ATOM 7319 C CA . VAL A 1 891 ? 26.403 -2.489 -47.337 1.00 85.38 891 VAL A CA 1
ATOM 7320 C C . VAL A 1 891 ? 27.909 -2.522 -47.605 1.00 85.38 891 VAL A C 1
ATOM 7322 O O . VAL A 1 891 ? 28.316 -2.582 -48.764 1.00 85.38 891 VAL A O 1
ATOM 7325 N N . LEU A 1 892 ? 28.737 -2.532 -46.560 1.00 85.88 892 LEU A N 1
ATOM 7326 C CA . LEU A 1 892 ? 30.195 -2.544 -46.684 1.00 85.88 892 LEU A CA 1
ATOM 7327 C C . LEU A 1 892 ? 30.712 -3.844 -47.310 1.00 85.88 892 LEU A C 1
ATOM 7329 O O . LEU A 1 892 ? 31.587 -3.794 -48.172 1.00 85.88 892 LEU A O 1
ATOM 7333 N N . GLN A 1 893 ? 30.162 -4.995 -46.916 1.00 86.38 893 GLN A N 1
ATOM 7334 C CA . GLN A 1 893 ? 30.495 -6.299 -47.495 1.00 86.38 893 GLN A CA 1
ATOM 7335 C C . GLN A 1 893 ? 30.130 -6.356 -48.979 1.00 86.38 893 GLN A C 1
ATOM 7337 O O . GLN A 1 893 ? 30.948 -6.774 -49.794 1.00 86.38 893 GLN A O 1
ATOM 7342 N N . ASN A 1 894 ? 28.938 -5.884 -49.352 1.00 85.19 894 ASN A N 1
ATOM 7343 C CA . ASN A 1 894 ? 28.514 -5.830 -50.750 1.00 85.19 894 ASN A CA 1
ATOM 7344 C C . ASN A 1 894 ? 29.415 -4.915 -51.588 1.00 85.19 894 ASN A C 1
ATOM 7346 O O . ASN A 1 894 ? 29.798 -5.283 -52.698 1.00 85.19 894 ASN A O 1
ATOM 7350 N N . GLU A 1 895 ? 29.797 -3.749 -51.060 1.00 85.44 895 GLU A N 1
ATOM 7351 C CA . GLU A 1 895 ? 30.743 -2.861 -51.740 1.00 85.44 895 GLU A CA 1
ATOM 7352 C C . GLU A 1 895 ? 32.122 -3.499 -51.893 1.00 85.44 895 GLU A C 1
ATOM 7354 O O . GLU A 1 895 ? 32.675 -3.489 -52.992 1.00 85.44 895 GLU A O 1
ATOM 7359 N N . TYR A 1 896 ? 32.653 -4.106 -50.833 1.00 87.69 896 TYR A N 1
ATOM 7360 C CA . TYR A 1 896 ? 33.954 -4.763 -50.872 1.00 87.69 896 TYR A CA 1
ATOM 7361 C C . TYR A 1 896 ? 33.974 -5.950 -51.840 1.00 87.69 896 TYR A C 1
ATOM 7363 O O . TYR A 1 896 ? 34.908 -6.079 -52.629 1.00 87.69 896 TYR A O 1
ATOM 7371 N N . ASN A 1 897 ? 32.923 -6.772 -51.840 1.00 86.81 897 ASN A N 1
ATOM 7372 C CA . ASN A 1 897 ? 32.783 -7.904 -52.755 1.00 86.81 897 ASN A CA 1
ATOM 7373 C C . ASN A 1 897 ? 32.691 -7.459 -54.222 1.00 86.81 897 ASN A C 1
ATOM 7375 O O . ASN A 1 897 ? 33.163 -8.172 -55.104 1.00 86.81 897 ASN A O 1
ATOM 7379 N N . TYR A 1 898 ? 32.101 -6.291 -54.491 1.00 85.00 898 TYR A N 1
ATOM 7380 C CA . TYR A 1 898 ? 31.931 -5.779 -55.850 1.00 85.00 898 TYR A CA 1
ATOM 7381 C C . TYR A 1 898 ? 33.143 -4.976 -56.357 1.00 85.00 898 TYR A C 1
ATOM 7383 O O . TYR A 1 898 ? 33.554 -5.142 -57.503 1.00 85.00 898 TYR A O 1
ATOM 7391 N N . TYR A 1 899 ? 33.724 -4.102 -55.528 1.00 84.88 899 TYR A N 1
ATOM 7392 C CA . TYR A 1 899 ? 34.781 -3.156 -55.922 1.00 84.88 899 TYR A CA 1
ATOM 7393 C C . TYR A 1 899 ? 36.187 -3.536 -55.426 1.00 84.88 899 TYR A C 1
ATOM 7395 O O . TYR A 1 899 ? 37.161 -2.893 -55.813 1.00 84.88 899 TYR A O 1
ATOM 7403 N N . GLY A 1 900 ? 36.320 -4.530 -54.542 1.00 85.19 900 GLY A N 1
ATOM 7404 C CA . GLY A 1 900 ? 37.576 -4.852 -53.849 1.00 85.19 900 GLY A CA 1
ATOM 7405 C C . GLY A 1 900 ? 37.986 -3.829 -52.776 1.00 85.19 900 GLY A C 1
ATOM 7406 O O . GLY A 1 900 ? 39.071 -3.930 -52.192 1.00 85.19 900 GLY A O 1
ATOM 7407 N N . ASP A 1 901 ? 37.139 -2.830 -52.511 1.00 85.06 901 ASP A N 1
ATOM 7408 C CA . ASP A 1 901 ? 37.358 -1.769 -51.529 1.00 85.06 901 ASP A CA 1
ATOM 7409 C C . ASP A 1 901 ? 36.023 -1.166 -51.058 1.00 85.06 901 ASP A C 1
ATOM 7411 O O . ASP A 1 901 ? 34.979 -1.405 -51.662 1.00 85.06 901 ASP A O 1
ATOM 7415 N N . VAL A 1 902 ? 36.059 -0.372 -49.985 1.00 84.69 902 VAL A N 1
ATOM 7416 C CA . VAL A 1 902 ? 34.892 0.379 -49.480 1.00 84.69 902 VAL A CA 1
ATOM 7417 C C . VAL A 1 902 ? 34.923 1.833 -49.963 1.00 84.69 902 VAL A C 1
ATOM 7419 O O . VAL A 1 902 ? 36.005 2.430 -50.087 1.00 84.69 902 VAL A O 1
ATOM 7422 N N . LYS A 1 903 ? 33.749 2.420 -50.238 1.00 82.81 903 LYS A N 1
ATOM 7423 C CA . LYS A 1 903 ? 33.643 3.836 -50.629 1.00 82.81 903 LYS A CA 1
ATOM 7424 C C . LYS A 1 903 ? 34.006 4.763 -49.466 1.00 82.81 903 LYS A C 1
ATOM 7426 O O . LYS A 1 903 ? 33.914 4.402 -48.298 1.00 82.81 903 LYS A O 1
ATOM 7431 N N . ASN A 1 904 ? 34.382 6.000 -49.796 1.00 82.25 904 ASN A N 1
ATOM 7432 C CA . ASN A 1 904 ? 34.697 7.042 -48.808 1.00 82.25 904 ASN A CA 1
ATOM 7433 C C . ASN A 1 904 ? 33.455 7.801 -48.319 1.00 82.25 904 ASN A C 1
ATOM 7435 O O . ASN A 1 904 ? 33.590 8.840 -47.682 1.00 82.25 904 ASN A O 1
ATOM 7439 N N . TYR A 1 905 ? 32.255 7.339 -48.656 1.00 82.12 905 TYR A N 1
ATOM 7440 C CA . TYR A 1 905 ? 31.016 7.992 -48.271 1.00 82.12 905 TYR A CA 1
ATOM 7441 C C . TYR A 1 905 ? 29.870 6.986 -48.185 1.00 82.12 905 TYR A C 1
ATOM 7443 O O . TYR A 1 905 ? 29.894 5.941 -48.838 1.00 82.12 905 TYR A O 1
ATOM 7451 N N . LEU A 1 906 ? 28.852 7.344 -47.410 1.00 83.19 906 LEU A N 1
ATOM 7452 C CA . LEU A 1 906 ? 27.555 6.684 -47.360 1.00 83.19 906 LEU A CA 1
ATOM 7453 C C . LEU A 1 906 ? 26.494 7.650 -47.898 1.00 83.19 906 LEU A C 1
ATOM 7455 O O . LEU A 1 906 ? 26.588 8.854 -47.708 1.00 83.19 906 LEU A O 1
ATOM 7459 N N . ASN A 1 907 ? 25.489 7.139 -48.587 1.00 86.19 907 ASN A N 1
ATOM 7460 C CA . ASN A 1 907 ? 24.376 7.893 -49.133 1.00 86.19 907 ASN A CA 1
ATOM 7461 C C . ASN A 1 907 ? 23.117 7.569 -48.329 1.00 86.19 907 ASN A C 1
ATOM 7463 O O . ASN A 1 907 ? 22.527 6.504 -48.511 1.00 86.19 907 ASN A O 1
ATOM 7467 N N . LEU A 1 908 ? 22.700 8.469 -47.446 1.00 85.25 908 LEU A N 1
ATOM 7468 C CA . LEU A 1 908 ? 21.454 8.318 -46.708 1.00 85.25 908 LEU A CA 1
ATOM 7469 C C . LEU A 1 908 ? 20.308 8.884 -47.548 1.00 85.25 908 LEU A C 1
ATOM 7471 O O . LEU A 1 908 ? 20.294 10.060 -47.889 1.00 85.25 908 LEU A O 1
ATOM 7475 N N . THR A 1 909 ? 19.347 8.040 -47.896 1.00 86.38 909 THR A N 1
ATOM 7476 C CA . THR A 1 909 ? 18.173 8.406 -48.687 1.00 86.38 909 THR A CA 1
ATOM 7477 C C . THR A 1 909 ? 16.930 8.401 -47.815 1.00 86.38 909 THR A C 1
ATOM 7479 O O . THR A 1 909 ? 16.674 7.423 -47.122 1.00 86.38 909 THR A O 1
ATOM 7482 N N . ILE A 1 910 ? 16.143 9.466 -47.907 1.00 83.12 910 ILE A N 1
ATOM 7483 C CA . ILE A 1 910 ? 14.905 9.666 -47.163 1.00 83.12 910 ILE A CA 1
ATOM 7484 C C . ILE A 1 910 ? 13.745 9.708 -48.153 1.00 83.12 910 ILE A C 1
ATOM 7486 O O . ILE A 1 910 ? 13.816 10.389 -49.184 1.00 83.12 910 ILE A O 1
ATOM 7490 N N . VAL A 1 911 ? 12.693 8.948 -47.862 1.00 84.00 911 VAL A N 1
ATOM 7491 C CA . VAL A 1 911 ? 11.508 8.824 -48.713 1.00 84.00 911 VAL A CA 1
ATOM 7492 C C . VAL A 1 911 ? 10.260 9.098 -47.873 1.00 84.00 911 VAL A C 1
ATOM 7494 O O . VAL A 1 911 ? 10.053 8.407 -46.880 1.00 84.00 911 VAL A O 1
ATOM 7497 N N . PRO A 1 912 ? 9.420 10.077 -48.240 1.00 77.06 912 PRO A N 1
ATOM 7498 C CA . PRO A 1 912 ? 8.177 10.357 -47.525 1.00 77.06 912 PRO A CA 1
ATOM 7499 C C . PRO A 1 912 ? 7.251 9.145 -47.501 1.00 77.06 912 PRO A C 1
ATOM 7501 O O . PRO A 1 912 ? 7.035 8.500 -48.531 1.00 77.06 912 PRO A O 1
ATOM 7504 N N . LYS A 1 913 ? 6.683 8.861 -46.329 1.00 74.94 913 LYS A N 1
ATOM 7505 C CA . LYS A 1 913 ? 5.724 7.783 -46.110 1.00 74.94 913 LYS A CA 1
ATOM 7506 C C . LYS A 1 913 ? 4.471 8.350 -45.454 1.00 74.94 913 LYS A C 1
ATOM 7508 O O . LYS A 1 913 ? 4.493 8.806 -44.317 1.00 74.94 913 LYS A O 1
ATOM 7513 N N . SER A 1 914 ? 3.360 8.285 -46.179 1.00 67.12 914 SER A N 1
ATOM 7514 C CA . SER A 1 914 ? 2.036 8.577 -45.631 1.00 67.12 914 SER A CA 1
ATOM 7515 C C . SER A 1 914 ? 1.306 7.273 -45.329 1.00 67.12 914 SER A C 1
ATOM 7517 O O . SER A 1 914 ? 1.443 6.292 -46.066 1.00 67.12 914 SER A O 1
ATOM 7519 N N . CYS A 1 915 ? 0.523 7.256 -44.251 1.00 69.25 915 CYS A N 1
ATOM 7520 C CA . CYS A 1 915 ? -0.381 6.146 -43.962 1.00 69.25 915 CYS A CA 1
ATOM 7521 C C . CYS A 1 915 ? -1.668 6.176 -44.812 1.00 69.25 915 CYS A C 1
ATOM 7523 O O . CYS A 1 915 ? -2.355 5.152 -44.888 1.00 69.25 915 CYS A O 1
ATOM 7525 N N . ASP A 1 916 ? -1.927 7.304 -45.493 1.00 63.66 916 ASP A N 1
ATOM 7526 C CA . ASP A 1 916 ? -3.066 7.560 -46.382 1.00 63.66 916 ASP A CA 1
ATOM 7527 C C . ASP A 1 916 ? -2.589 8.018 -47.777 1.00 63.66 916 ASP A C 1
ATOM 7529 O O . ASP A 1 916 ? -1.496 8.557 -47.938 1.00 63.66 916 ASP A O 1
ATOM 7533 N N . THR A 1 917 ? -3.409 7.861 -48.822 1.00 52.69 917 THR A N 1
ATOM 7534 C CA . THR A 1 917 ? -3.055 8.289 -50.197 1.00 52.69 917 THR A CA 1
ATOM 7535 C C . THR A 1 917 ? -2.999 9.811 -50.388 1.00 52.69 917 THR A C 1
ATOM 7537 O O . THR A 1 917 ? -2.709 10.283 -51.487 1.00 52.69 917 THR A O 1
ATOM 7540 N N . VAL A 1 918 ? -3.315 10.588 -49.349 1.00 49.72 918 VAL A N 1
ATOM 7541 C CA . VAL A 1 918 ? -3.338 12.052 -49.384 1.00 49.72 918 VAL A CA 1
ATOM 7542 C C . VAL A 1 918 ? -1.918 12.588 -49.206 1.00 49.72 918 VAL A C 1
ATOM 7544 O O . VAL A 1 918 ? -1.255 12.319 -48.207 1.00 49.72 918 VAL A O 1
ATOM 7547 N N . VAL A 1 919 ? -1.450 13.356 -50.191 1.00 53.84 919 VAL A N 1
ATOM 7548 C CA . VAL A 1 919 ? -0.200 14.118 -50.104 1.00 53.84 919 VAL A CA 1
ATOM 7549 C C . VAL A 1 919 ? -0.489 15.389 -49.312 1.00 53.84 919 VAL A C 1
ATOM 7551 O O . VAL A 1 919 ? -1.256 16.238 -49.767 1.00 53.84 919 VAL A O 1
ATOM 7554 N N . TYR A 1 920 ? 0.105 15.522 -48.129 1.00 58.06 920 TYR A N 1
ATOM 7555 C CA . TYR A 1 920 ? -0.039 16.730 -47.322 1.00 58.06 920 TYR A CA 1
ATOM 7556 C C . TYR A 1 920 ? 0.859 17.837 -47.890 1.00 58.06 920 TYR A C 1
ATOM 7558 O O . TYR A 1 920 ? 2.022 17.570 -48.207 1.00 58.06 920 TYR A O 1
ATOM 7566 N N . PRO A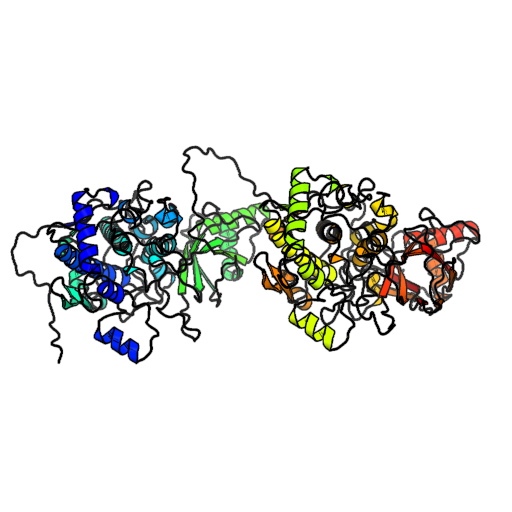 1 921 ? 0.356 19.072 -48.062 1.00 53.53 921 PRO A N 1
ATOM 7567 C CA . PRO A 1 921 ? 1.200 20.188 -48.456 1.00 53.53 921 PRO A CA 1
ATOM 7568 C C . PRO A 1 921 ? 2.223 20.445 -47.344 1.00 53.53 921 PRO A C 1
ATOM 7570 O O . PRO A 1 921 ? 1.861 20.798 -46.224 1.00 53.53 921 PRO A O 1
ATOM 7573 N N . LEU A 1 922 ? 3.501 20.219 -47.649 1.00 57.94 922 LEU A N 1
ATOM 7574 C CA . LEU A 1 922 ? 4.604 20.630 -46.790 1.00 57.94 922 LEU A CA 1
ATOM 7575 C C . LEU A 1 922 ? 4.914 22.092 -47.134 1.00 57.94 922 LEU A C 1
ATOM 7577 O O . LEU A 1 922 ? 5.373 22.372 -48.240 1.00 57.94 922 LEU A O 1
ATOM 7581 N N . ASP A 1 923 ? 4.618 23.015 -46.217 1.00 52.41 923 ASP A N 1
ATOM 7582 C CA . ASP A 1 923 ? 5.132 24.393 -46.249 1.00 52.41 923 ASP A CA 1
ATOM 7583 C C . ASP A 1 923 ? 6.676 24.415 -46.315 1.00 52.41 923 ASP A C 1
ATOM 7585 O O . ASP A 1 923 ? 7.339 23.470 -45.901 1.00 52.41 923 ASP A O 1
ATOM 7589 N N . GLU A 1 924 ? 7.287 25.497 -46.803 1.00 47.75 924 GLU A N 1
ATOM 7590 C CA . GLU A 1 924 ? 8.744 25.595 -47.037 1.00 47.75 924 GLU A CA 1
ATOM 7591 C C . GLU A 1 924 ? 9.628 25.551 -45.758 1.00 47.75 924 GLU A C 1
ATOM 7593 O O . GLU A 1 924 ? 10.852 25.603 -45.857 1.00 47.75 924 GLU A O 1
ATOM 7598 N N . ASP A 1 925 ? 9.058 25.389 -44.560 1.00 52.81 925 ASP A N 1
ATOM 7599 C CA . ASP A 1 925 ? 9.752 25.558 -43.270 1.00 52.81 925 ASP A CA 1
ATOM 7600 C C . ASP A 1 925 ? 10.259 24.241 -42.606 1.00 52.81 925 ASP A C 1
ATOM 7602 O O . ASP A 1 925 ? 10.774 24.287 -41.487 1.00 52.81 925 ASP A O 1
ATOM 7606 N N . TYR A 1 926 ? 10.149 23.058 -43.239 1.00 62.69 926 TYR A N 1
ATOM 7607 C CA . TYR A 1 926 ? 10.571 21.773 -42.623 1.00 62.69 926 TYR A CA 1
ATOM 7608 C C . TYR A 1 926 ? 12.037 21.430 -42.886 1.00 62.69 926 TYR A C 1
ATOM 7610 O O . TYR A 1 926 ? 12.433 21.183 -44.028 1.00 62.69 926 TYR A O 1
ATOM 7618 N N . ILE A 1 927 ? 12.835 21.313 -41.823 1.00 62.47 927 ILE A N 1
ATOM 7619 C CA . ILE A 1 927 ? 14.265 20.992 -41.908 1.00 62.47 927 ILE A CA 1
ATOM 7620 C C . ILE A 1 927 ? 14.571 19.788 -41.009 1.00 62.47 927 ILE A C 1
ATOM 7622 O O . ILE A 1 927 ? 14.326 19.822 -39.807 1.00 62.47 927 ILE A O 1
ATOM 7626 N N . ILE A 1 928 ? 15.153 18.725 -41.567 1.00 64.69 928 ILE A N 1
ATOM 7627 C CA . ILE A 1 928 ? 15.906 17.738 -40.779 1.00 64.69 928 ILE A CA 1
ATOM 7628 C C . ILE A 1 928 ? 17.342 18.221 -40.736 1.00 64.69 928 ILE A C 1
ATOM 7630 O O . ILE A 1 928 ? 17.997 18.338 -41.771 1.00 64.69 928 ILE A O 1
ATOM 7634 N N . ARG A 1 929 ? 17.853 18.458 -39.537 1.00 65.50 929 ARG A N 1
ATOM 7635 C CA . ARG A 1 929 ? 19.268 18.719 -39.325 1.00 65.50 929 ARG A CA 1
ATOM 7636 C C . ARG A 1 929 ? 19.946 17.424 -38.914 1.00 65.50 929 ARG A C 1
ATOM 7638 O O . ARG A 1 929 ? 19.742 16.908 -37.819 1.00 65.50 929 ARG A O 1
ATOM 7645 N N . PHE A 1 930 ? 20.827 16.916 -39.760 1.00 62.53 930 PHE A N 1
ATOM 7646 C CA . PHE A 1 930 ? 21.774 15.894 -39.333 1.00 62.53 930 PHE A CA 1
ATOM 7647 C C . PHE A 1 930 ? 22.929 16.626 -38.663 1.00 62.53 930 PHE A C 1
ATOM 7649 O O . PHE A 1 930 ? 23.715 17.257 -39.355 1.00 62.53 930 PHE A O 1
ATOM 7656 N N . SER A 1 931 ? 22.990 16.633 -37.328 1.00 55.19 931 SER A N 1
ATOM 7657 C CA . SER A 1 931 ? 24.087 17.265 -36.578 1.00 55.19 931 SER A CA 1
ATOM 7658 C C . SER A 1 931 ? 25.239 16.288 -36.301 1.00 55.19 931 SER A C 1
ATOM 7660 O O . SER A 1 931 ? 26.387 16.717 -36.167 1.00 55.19 931 SER A O 1
ATOM 7662 N N . ARG A 1 932 ? 24.947 14.975 -36.226 1.00 62.72 932 ARG A N 1
ATOM 7663 C CA . ARG A 1 932 ? 25.898 13.887 -35.914 1.00 62.72 932 ARG A CA 1
ATOM 7664 C C . ARG A 1 932 ? 25.515 12.577 -36.609 1.00 62.72 932 ARG A C 1
ATOM 7666 O O . ARG A 1 932 ? 24.905 11.687 -36.024 1.00 62.72 932 ARG A O 1
ATOM 7673 N N . ALA A 1 933 ? 25.873 12.456 -37.881 1.00 62.34 933 ALA A N 1
ATOM 7674 C CA . ALA A 1 933 ? 25.309 11.431 -38.751 1.00 62.34 933 ALA A CA 1
ATOM 7675 C C . ALA A 1 933 ? 25.786 9.987 -38.485 1.00 62.34 933 ALA A C 1
ATOM 7677 O O . ALA A 1 933 ? 25.104 9.041 -38.862 1.00 62.34 933 ALA A O 1
ATOM 7678 N N . LEU A 1 934 ? 26.938 9.765 -37.849 1.00 72.50 934 LEU A N 1
ATOM 7679 C CA . LEU A 1 934 ? 27.371 8.400 -37.535 1.00 72.50 934 LEU A CA 1
ATOM 7680 C C . LEU A 1 934 ? 28.155 8.350 -36.234 1.00 72.50 934 LEU A C 1
ATOM 7682 O O . LEU A 1 934 ? 29.192 8.995 -36.095 1.00 72.50 934 LEU A O 1
ATOM 7686 N N . VAL A 1 935 ? 27.678 7.550 -35.290 1.00 75.00 935 VAL A N 1
ATOM 7687 C CA . VAL A 1 935 ? 28.294 7.366 -33.979 1.00 75.00 935 VAL A CA 1
ATOM 7688 C C . VAL A 1 935 ? 28.601 5.891 -33.779 1.00 75.00 935 VAL A C 1
ATOM 7690 O O . VAL A 1 935 ? 27.737 5.040 -33.987 1.00 75.00 935 VAL A O 1
ATOM 7693 N N . VAL A 1 936 ? 29.833 5.599 -33.367 1.00 74.50 936 VAL A N 1
ATOM 7694 C CA . VAL A 1 936 ? 30.321 4.233 -33.178 1.00 74.50 936 VAL A CA 1
ATOM 7695 C C . VAL A 1 936 ? 30.675 4.015 -31.719 1.00 74.50 936 VAL A C 1
ATOM 7697 O O . VAL A 1 936 ? 31.559 4.686 -31.181 1.00 74.50 936 VAL A O 1
ATOM 7700 N N . HIS A 1 937 ? 30.003 3.054 -31.092 1.00 75.25 937 HIS A N 1
ATOM 7701 C CA . HIS A 1 937 ? 30.290 2.621 -29.728 1.00 75.25 937 HIS A CA 1
ATOM 7702 C C . HIS A 1 937 ? 30.842 1.201 -29.709 1.00 75.25 937 HIS A C 1
ATOM 7704 O O . HIS A 1 937 ? 30.377 0.340 -30.450 1.00 75.25 937 HIS A O 1
ATOM 7710 N N . TYR A 1 938 ? 31.793 0.953 -28.815 1.00 72.88 938 TYR A N 1
ATOM 7711 C CA . TYR A 1 938 ? 32.333 -0.371 -28.518 1.00 72.88 938 TYR A CA 1
ATOM 7712 C C . TYR A 1 938 ? 31.961 -0.793 -27.088 1.00 72.88 938 TYR A C 1
ATOM 7714 O O . TYR A 1 938 ? 32.010 0.027 -26.163 1.00 72.88 938 TYR A O 1
ATOM 7722 N N . PHE A 1 939 ? 31.619 -2.072 -26.907 1.00 66.19 939 PHE A N 1
ATOM 7723 C CA . PHE A 1 939 ? 31.271 -2.678 -25.618 1.00 66.19 939 PHE A CA 1
ATOM 7724 C C . PHE A 1 939 ? 32.382 -3.644 -25.152 1.00 66.19 939 PHE A C 1
ATOM 7726 O O . PHE A 1 939 ? 32.636 -4.647 -25.823 1.00 66.19 939 PHE A O 1
ATOM 7733 N N . PRO A 1 940 ? 33.081 -3.358 -24.035 1.00 56.44 940 PRO A N 1
ATOM 7734 C CA . PRO A 1 940 ? 34.196 -4.181 -23.563 1.00 56.44 940 PRO A CA 1
ATOM 7735 C C . PRO A 1 940 ? 33.775 -5.498 -22.887 1.00 56.44 940 PRO A C 1
ATOM 7737 O O . PRO A 1 940 ? 32.805 -5.543 -22.140 1.00 56.44 940 PRO A O 1
ATOM 7740 N N . TYR A 1 941 ? 34.551 -6.570 -23.095 1.00 51.88 941 TYR A N 1
ATOM 7741 C CA . TYR A 1 941 ? 34.354 -7.873 -22.437 1.00 51.88 941 TYR A CA 1
ATOM 7742 C C . TYR A 1 941 ? 35.090 -7.930 -21.081 1.00 51.88 941 TYR A C 1
ATOM 7744 O O . TYR A 1 941 ? 36.283 -7.619 -21.009 1.00 51.88 941 TYR A O 1
ATOM 7752 N N . GLN A 1 942 ? 34.431 -8.378 -20.002 1.00 43.12 942 GLN A N 1
ATOM 7753 C CA . GLN A 1 942 ? 35.124 -8.701 -18.744 1.00 43.12 942 GLN A CA 1
ATOM 7754 C C . GLN A 1 942 ? 35.974 -9.966 -18.950 1.00 43.12 942 GLN A C 1
ATOM 7756 O O . GLN A 1 942 ? 35.430 -11.020 -19.261 1.00 43.12 942 GLN A O 1
ATOM 7761 N N . ASN A 1 943 ? 37.291 -9.845 -18.741 1.00 40.03 943 ASN A N 1
ATOM 7762 C CA . ASN A 1 943 ? 38.353 -10.873 -18.814 1.00 40.03 943 ASN A CA 1
ATOM 7763 C C . ASN A 1 943 ? 39.242 -10.909 -20.061 1.00 40.03 943 ASN A C 1
ATOM 7765 O O . ASN A 1 943 ? 40.225 -11.650 -20.048 1.00 40.03 943 ASN A O 1
ATOM 7769 N N . GLN A 1 944 ? 39.039 -10.055 -21.064 1.00 41.59 944 GLN A N 1
ATOM 7770 C CA . GLN A 1 944 ? 40.163 -9.733 -21.942 1.00 41.59 944 GLN A CA 1
ATOM 7771 C C . GLN A 1 944 ? 41.030 -8.686 -21.238 1.00 41.59 944 GLN A C 1
ATOM 7773 O O . GLN A 1 944 ? 40.590 -7.567 -20.958 1.00 41.59 944 GLN A O 1
ATOM 7778 N N . LYS A 1 945 ? 42.296 -9.041 -20.947 1.00 37.53 945 LYS A N 1
ATOM 7779 C CA . LYS A 1 945 ? 43.351 -8.017 -20.888 1.00 37.53 945 LYS A CA 1
ATOM 7780 C C . LYS A 1 945 ? 43.156 -7.169 -22.133 1.00 37.53 945 LYS A C 1
ATOM 7782 O O . LYS A 1 945 ? 42.857 -7.745 -23.165 1.00 37.53 945 LYS A O 1
ATOM 7787 N N . ARG A 1 946 ? 43.256 -5.848 -21.992 1.00 40.16 946 ARG A N 1
ATOM 7788 C CA . ARG A 1 946 ? 43.178 -4.846 -23.061 1.00 40.16 946 ARG A CA 1
ATOM 7789 C C . ARG A 1 946 ? 43.981 -5.345 -24.272 1.00 40.16 946 ARG A C 1
ATOM 7791 O O . ARG A 1 946 ? 45.172 -5.079 -24.348 1.00 40.16 946 ARG A O 1
ATOM 7798 N N . ASP A 1 947 ? 43.360 -6.155 -25.122 1.00 41.78 947 ASP A N 1
ATOM 7799 C CA . ASP A 1 947 ? 44.039 -6.795 -26.231 1.00 41.78 947 ASP A CA 1
ATOM 7800 C C . ASP A 1 947 ? 44.338 -5.638 -27.176 1.00 41.78 947 ASP A C 1
ATOM 7802 O O . ASP A 1 947 ? 43.452 -4.835 -27.489 1.00 41.78 947 ASP A O 1
ATOM 7806 N N . ASP A 1 948 ? 45.608 -5.502 -27.550 1.00 42.91 948 ASP A N 1
ATOM 7807 C CA . ASP A 1 948 ? 46.193 -4.375 -28.285 1.00 42.91 948 ASP A CA 1
ATOM 7808 C C . ASP A 1 948 ? 45.545 -4.117 -29.675 1.00 42.91 948 ASP A C 1
ATOM 7810 O O . ASP A 1 948 ? 46.019 -3.290 -30.445 1.00 42.91 948 ASP A O 1
ATOM 7814 N N . TYR A 1 949 ? 44.432 -4.776 -30.010 1.00 44.59 949 TYR A N 1
ATOM 7815 C CA . TYR A 1 949 ? 43.739 -4.730 -31.299 1.00 44.59 949 TYR A CA 1
ATOM 7816 C C . TYR A 1 949 ? 42.799 -3.528 -31.504 1.00 44.59 949 TYR A C 1
ATOM 7818 O O . TYR A 1 949 ? 42.364 -3.305 -32.632 1.00 44.59 949 TYR A O 1
ATOM 7826 N N . LEU A 1 950 ? 42.475 -2.741 -30.468 1.00 45.34 950 LEU A N 1
ATOM 7827 C CA . LEU A 1 950 ? 41.484 -1.647 -30.563 1.00 45.34 950 LEU A CA 1
ATOM 7828 C C . LEU A 1 950 ? 41.966 -0.273 -30.085 1.00 45.34 950 LEU A C 1
ATOM 7830 O O . LEU A 1 950 ? 41.164 0.660 -30.043 1.00 45.34 950 LEU A O 1
ATOM 7834 N N . ASP A 1 951 ? 43.240 -0.125 -29.721 1.00 45.06 951 ASP A N 1
ATOM 7835 C CA . ASP A 1 951 ? 43.795 1.180 -29.356 1.00 45.06 951 ASP A CA 1
ATOM 7836 C C . ASP A 1 951 ? 44.041 2.015 -30.633 1.00 45.06 951 ASP A C 1
ATOM 7838 O O . ASP A 1 951 ? 44.915 1.652 -31.431 1.00 45.06 951 ASP A O 1
ATOM 7842 N N . PRO A 1 952 ? 43.282 3.109 -30.868 1.00 41.00 952 PRO A N 1
ATOM 7843 C CA . PRO A 1 952 ? 43.432 3.918 -32.071 1.00 41.00 952 PRO A CA 1
ATOM 7844 C C . PRO A 1 952 ? 44.794 4.610 -32.143 1.00 41.00 952 PRO A C 1
ATOM 7846 O O . PRO A 1 952 ? 45.176 5.021 -33.228 1.00 41.00 952 PRO A O 1
ATOM 7849 N N . GLU A 1 953 ? 45.524 4.746 -31.031 1.00 41.88 953 GLU A N 1
ATOM 7850 C CA . GLU A 1 953 ? 46.844 5.388 -31.014 1.00 41.88 953 GLU A CA 1
ATOM 7851 C C . GLU A 1 953 ? 48.002 4.401 -31.226 1.00 41.88 953 GLU A C 1
ATOM 7853 O O . GLU A 1 953 ? 49.106 4.834 -31.543 1.00 41.88 953 GLU A O 1
ATOM 7858 N N . LYS A 1 954 ? 47.771 3.083 -31.103 1.00 43.06 954 LYS A N 1
ATOM 7859 C CA . LYS A 1 954 ? 48.822 2.063 -31.301 1.00 43.06 954 LYS A CA 1
ATOM 7860 C C . LYS A 1 954 ? 48.779 1.335 -32.645 1.00 43.06 954 LYS A C 1
ATOM 7862 O O . LYS A 1 954 ? 49.812 0.827 -33.057 1.00 43.06 954 LYS A O 1
ATOM 7867 N N . ASN A 1 955 ? 47.630 1.283 -33.322 1.00 40.16 955 ASN A N 1
ATOM 7868 C CA . ASN A 1 955 ? 47.483 0.633 -34.638 1.00 40.16 955 ASN A CA 1
ATOM 7869 C C . ASN A 1 955 ? 47.361 1.650 -35.791 1.00 40.16 955 ASN A C 1
ATOM 7871 O O . ASN A 1 955 ? 46.653 1.405 -36.767 1.00 40.16 955 ASN A O 1
ATOM 7875 N N . LEU A 1 956 ? 48.002 2.815 -35.646 1.00 36.47 956 LEU A N 1
ATOM 7876 C CA . LEU A 1 956 ? 48.064 3.871 -36.665 1.00 36.47 956 LEU A CA 1
ATOM 7877 C C . LEU A 1 956 ? 49.309 3.794 -37.572 1.00 36.47 956 LEU A C 1
ATOM 7879 O O . LEU A 1 956 ? 49.532 4.734 -38.333 1.00 36.47 956 LEU A O 1
ATOM 7883 N N . ASP A 1 957 ? 50.058 2.688 -37.529 1.00 28.70 957 ASP A N 1
ATOM 7884 C CA . ASP A 1 957 ? 51.115 2.357 -38.501 1.00 28.70 957 ASP A CA 1
ATOM 7885 C C . ASP A 1 957 ? 50.653 1.296 -39.512 1.00 28.70 957 ASP A C 1
ATOM 7887 O O . ASP A 1 957 ? 50.142 0.232 -39.081 1.00 28.70 957 ASP A O 1
#

Sequence (957 aa):
MFLIINVRIDAKEETKHRTYVRKSADALTFKEWQDIRRGFQVMKDRKQLNPLSLLYQANIHGYPEYDGSPAQNAIATKYNWQQCNHHQYFFLIWHRMYLYFFERILRKASGSPDLTIPYWDYADPMQRQLPEPYRWPANETENPLYIEQRCKNVNDGKPLSAEITDPFPSLKSRFFTAKLSDPLAVCSSLAGGRVQYPVFVGRLEGILERFPHDRIHISTGGPGGYMGNLCWAARDPIFWPHHAMIDRVWESWLHNGGKPYTERGYLNTSFKFYDETGVLGTYYIRDFINASRLHYKYDKLLELPERIPETNANSPKLYISVNETNDLAITNEKRSIILNIKPKYQKVYMDMAQGRIDNLQIRVTLQISISVTQTGLMYEMYLNLPPNTQPYEGLPNFIGYLSNFGGVCVNRTTRDTALRTNCFEMTDNLIKVLRNEYNYYGDVKNYLTITIVPKSCDTVVYPLDEDYIIKEIKYRPFVRKSLNTLTFSEWEDLRRGFRVMEARKLLDPTSLTYQANIHGYPEYDGSPASNVVAAKYNWQQCNHAEYFFTVWHRMYLYFFERILRRASGNPNFALPYWDYADPMQRQLPEPYRMPPNMTENPLYIEKRCQSVNEGKPLSAAITDPYPALRSRFFTAKLSDPLAVCSSFGGGRVRNPVFASNREGLLENLPHDHIHDSTGGPGGYMADLCLAARDPIFWSHHCMIDRIWESWLNNGGEPVNEPRYLNTSFKFYDETGVLGTYYVKDFLNVTKLGYKYDKLLELGEEITQTNDNNPKLYFSVDETNDLQISNEKRSIILNIKPKYRSFYKSIAQGKYNNLQVRFTLQAEVAASITGLMYDMYLNLPPNTRPYEGLPNFIGYLSQFTAHCVNRTARQTVNVNTCFEITDNLITVLQNEYNYYGDVKNYLNLTIVPKSCDTVVYPLDEDYIIRFSRALVVHYFPYQNQKRDDYLDPEKNLD

Mean predicted aligned error: 18.76 Å